Protein 7XWM (pdb70)

Organism: Meyerozyma guilliermondii (NCBI:txid4929)

Nearest PDB structures (foldseek):
  7xwi-assembly1_D  TM=1.004E+00  e=3.958E-44  Meyerozyma guilliermondii
  7xwn-assembly1_D  TM=1.003E+00  e=3.958E-44  Meyerozyma guilliermondii
  7xwk-assembly2_C  TM=9.988E-01  e=1.677E-43  Meyerozyma guilliermondii
  7xwj-assembly1_D  TM=9.987E-01  e=1.781E-43  Meyerozyma guilliermondii
  7xwl-assembly2_B  TM=1.001E+00  e=1.861E-42  Meyerozyma guilliermondii

B-factor: mean 22.73, std 12.81, range [4.85, 137.91]

InterPro domains:
  IPR002347 Short-chain dehydrogenase/reductase SDR [PF13561] (9-245)
  IPR002347 Short-chain dehydrogenase/reductase SDR [PR00081] (4-21)
  IPR002347 Short-chain dehydrogenase/reductase SDR [PR00081] (78-89)
  IPR002347 Short-chain dehydrogenase/reductase SDR [PR00081] (126-142)
  IPR002347 Short-chain dehydrogenase/reductase SDR [PR00081] (155-174)
  IPR002347 Short-chain dehydrogenase/reductase SDR [PR00081] (176-193)
  IPR036291 NAD(P)-binding domain superfamily [SSF51735] (3-250)
  IPR052184 Short-chain dehydrogenases/reductases (SDR) enzymes [PTHR45458] (1-250)

Foldseek 3Di:
DAEEEAEPCLDFLNVLLLVVQLPDPPYQYEYEDQCVVPSVSLVVSCVVRVSYHYYHADLLDVVRLVCCLVRVVVVDQAHQAYEHDDADQDDWDDQVPGDPVLLVSRCSGLANSLVSNCVSRVVRLLPYDNQEYEYAAALLLAPPDDPVTGRHSNNVSRVNNLVVQLVVLVVCVVSQHATEYEHLAQVVPDPSNVSSVLQNVCRVPDRHHNFYYYSVRDGRHD/DAEEEAEPCLDFLNVLLLVVQLVDPPYQYEYEDQCVVPSVSLVVSCVVRVSYHYYHADLLDVVRLVCVLVRVVVNDQAHQAYEHEDADQDDWDDQVPGDPVLLVSRCSGLASSLVSNCVSRVNRHLVGDNQEAEYAAALLLAPPDDPVTGRHSNNVSSVNNLVVQLVVLVVCVVSQHATEYEHLCAVVPDPSNVSSVLQSVCRVPPRHHNFYYYSVRHGRHD/DAEEEEEACLDFLNVLLLLVQLVDPPYQYAYEDQCVVPSVSLVVSCVVRVSYHYFHDQLLDLVRLVCVLVRVVVPAQAHQAYEHEFADQDDWDDQVPQDPVLLVSRCSRLAVSLVSNCVSCVNRHLPYDNLEAEYAAALLQAPPDCPVTGRHSNNVSRVNNLVVLLVVQVVCVVSQHAGEHEHLAAVVNDNSNVSSVLQNVCRVPDRHHNFYYYSVRDGRHD/DAEAEAEPCLDFLNVLLLLVQLVDPPYQYAYEDQDQVPSVSLVVSCVVRVSYDYFHAQLLDLVRLLCVLVRVVVNDQAHQHYEAPFADQDDWDDQVPQDPVLLVSRQSRLAVSVVSNCVSRVVRLLPGDNLEYEYAAALLLAPPDCPVTGRHSNNVSSVNNLVVLLVVLVVCVVSVHAGEYEHLAQDVVHHHSNRSSVLQSCCSVPDRHHNFYYYSVGHGHHD

Solvent-accessible surface area: 34074 Å² total; per-residue (Å²): 204,48,10,1,0,0,0,16,0,52,182,42,26,0,41,16,2,0,72,94,0,10,83,41,114,31,10,68,0,0,0,1,2,164,79,34,100,75,4,98,52,0,53,93,20,21,158,138,37,100,73,5,48,33,10,73,5,32,12,55,60,24,116,10,4,111,103,1,25,132,42,0,50,150,96,12,113,27,0,5,0,0,1,4,23,22,49,25,56,120,2,103,20,53,5,53,114,3,52,73,110,54,2,35,63,1,5,39,10,0,1,6,0,2,0,21,0,0,25,47,0,29,78,15,0,109,150,6,115,56,44,7,0,0,2,12,5,13,37,4,0,4,1,28,29,31,81,50,102,36,31,1,1,25,0,6,2,7,0,3,4,1,11,1,3,34,5,0,2,80,33,3,82,110,60,121,4,24,0,0,0,0,17,12,8,117,75,159,143,23,57,45,105,90,0,1,49,16,1,1,94,7,0,89,77,18,103,18,20,26,37,3,6,13,58,81,32,25,62,32,14,26,158,52,7,1,0,0,0,15,0,51,186,43,22,0,34,10,2,0,92,93,0,7,83,41,116,44,12,42,0,0,0,1,2,169,82,35,98,74,5,95,51,0,53,98,22,21,163,142,47,94,46,5,50,34,10,78,5,31,13,58,58,25,113,11,4,110,105,1,27,132,46,0,51,148,93,14,109,26,0,7,1,0,1,5,22,25,46,27,55,123,2,103,19,57,5,51,112,2,50,71,113,49,2,33,68,1,5,40,10,0,1,6,0,3,0,21,0,0,24,48,0,26,73,16,0,106,149,6,113,54,48,8,0,0,1,11,5,12,34,5,0,3,0,32,26,34,80,51,106,36,29,0,1,26,0,5,1,6,0,3,4,2,12,1,2,26,7,0,2,76,31,5,81,106,65,117,4,26,0,0,0,0,19,13,7,114,98,157,164,29,56,45,97,93,0,1,41,13,0,1,140,16,0,91,81,18,101,23,21,24,34,4,6,13,55,95,33,25,73,31,14,27,146,44,1,8,0,0,0,17,0,50,183,39,21,0,37,6,3,0,76,105,0,10,80,74,115,40,18,52,0,0,0,1,2,173,76,31,96,80,5,114,43,0,55,106,20,16,167,117,36,88,64,6,50,33,10,68,6,29,11,55,59,26,98,7,5,97,109,0,29,130,37,0,57,134,84,13,111,27,0,6,1,0,1,4,23,22,46,31,55,131,3,110,17,62,4,49,110,2,46,74,110,60,2,32,65,0,6,42,8,1,1,5,0,2,0,18,0,0,29,46,0,37,72,15,0,81,146,8,110,54,38,11,0,0,2,12,6,12,36,7,0,4,1,27,31,28,82,52,109,32,25,0,1,23,0,6,2,7,0,3,5,1,12,1,3,39,6,0,2,82,34,6,77,109,47,117,2,23,0,0,0,0,20,14,9,145,79,166,158,27,65,41,100,93,0,1,31,17,0,2,150,10,0,101,78,21,105,24,20,26,40,3,7,12,60,93,40,29,75,30,14,26,168,60,10,4,0,1,0,16,0,52,184,41,23,0,41,6,4,0,88,104,0,12,90,74,114,47,15,47,0,0,0,1,3,168,78,34,93,78,6,104,50,0,48,98,14,14,161,131,36,89,61,3,59,32,9,63,7,30,10,56,55,24,105,7,4,124,92,0,29,127,36,0,61,141,82,16,122,23,0,7,0,0,2,3,24,22,46,29,55,128,4,106,17,60,5,49,109,2,46,75,107,59,2,33,70,1,6,42,9,0,1,4,1,2,0,21,0,0,27,45,0,41,80,16,0,77,154,4,123,44,37,14,0,0,2,13,6,13,36,6,0,4,1,28,35,29,82,53,106,33,28,1,1,26,0,5,2,6,0,3,5,1,12,2,3,45,8,0,3,78,31,4,77,106,46,118,4,22,0,0,0,0,15,11,8,137,36,98,161,122,12,51,26,97,100,0,0,22,22,0,2,129,9,0,120,74,21,94,22,27,26,55,3,8,14,58,93,42,25,70,29,14,25

Sequence (889 aa):
EQTYFISGANRGIGFSVVQRLAAKSGVKVIATARDPASATALNELAKENPQVKVVQQLDISDEESIKKIAKNVSQYTDSIDVFVSNAAIAKSFGPLLNTPREQWIEHFFTNVLGPIRLFQELYPLIKKGTQKKVFFISSNAGSLNLDFGLDFSAFGQSKAALNYSTKELARQLKPENFIVAAVHPGKVTKITPEESAAALCKLFESLNTTGKYLSYDGTELPWEQTYFISGANRGIGFSVVQRLAAKSGVKVIATARDPASATALNELAKENPQVKVVQLDISDEESIKKIAKNVSQYTDSIDVFVSNAAIAKSFGPLLNTPREQWIEHFFTNVLGPIRLFQELYPLIKKGTQKKVFFISSNAGSLNLDFGLDFSAFGQSKAALNYSTKELARQLKPENFIVAAVHPGKVTKITPEESAAALCKLFESLNTTGKYLSYDGTELPWEQTYFISGANRGIGFSVVQRLAAKSGVKVIATARDPASATALNELAKENPQVKVVQLDISDEESIKKIAKNVSQYTDSIDVFVSNAAIAKSFGPLLNTPREQWIEHFFTNVLGPIRLFQELYPLIKKGTQKKVFFISSNAGSLNLDFGLDFSAFGQSKAALNYSTKELARQLKPENFIVAAVHPGKVTKITPEESAAALCKLFESLNTTGKYLSYDGTELPWEQTYFISGANRGIGFSVVQRLAAKSGVKVIATARDPASATALNELAKENPQVKVVQLDISDEESIKKIAKNVSQYTDSIDVFVSNAAIAKSFGPLLNTPREQWIEHFFTNVLGPIRLFQELYPLIKKGTQKKVFFISSNAGSLNLDFGLDFSAFGQSKAALNYSTKELARQLKPENFIVAAVHPGKVTTKITPEESAAALCKLFESLNTTGKYLSYDGTELPW

Secondary structure (DSSP, 8-state):
-EEEEESS-SSHHHHHHHHHHHTSTTEEEEEEESSGGG-HHHHHHHHH-TTEEEEE--TT-HHHHHHHHHHHHTT-S--SEEEE--------S-GGGS-HHHHHHHHIIIIIHHHHHHHHHHHHHHTSSS-EEEEE--GGG-SS---SS--HHHHHHHHHHHHHHHHHHHHHGGGT-EEEEEE--B--B--HHHHHHHHHHHHHH---SSEEEETTS-B---/-EEEEESS-SSHHHHHHHHHHHTSTTEEEEEEESSGGG-HHHHHHHHH-TTEEEEE--TT-HHHHHHHHHHHHTT-S--SEEEE--------S-GGG--HHHHHHHHIIIIIHHHHHHHHHHHHHHTSSS-EEEEE--GGG-SS---SS--HHHHHHHHHHHHHHHHHHHHHGGGT-EEEEEE--B--B--HHHHHHHHHHHHHH--SSSEEEETTS-B---/-EEEEESS-SSHHHHHHHHHHTSSSSEEEEEEESSGGG-HHHHHHHHH-TTEEEEE--TT-HHHHTTHHHHHHTT-S--SEEEE--------S-GGG--HHHHHHHHIIIIIHHHHHHHHHHHHHHTSSS-EEEEE--GGG-TT---SS--HHHHHHHHHHHHHHHHHHHHHGGGT-EEEEEE--------HHHHHHHHHHHHHH---SSEEEETTS-B---/-EEEEESS-SSHHHHHHHHHHHHSTTEEEEEEESSGGG-HHHHHHHHH-TTEEEEE--TT-HHHHTTHHHHHHTT-S--SEEEE--------S-GGG--HHHHHHHIIIIIIHHHHHHHHHHHHHHHSSS-EEEEE--GGG-SS---SS--HHHHHHHHHHHHHHHHHHHHHGGGT-EEEEEE---B---B-HHHHHHHHHHHHHH---SSEEEETTS-B---

Radius of gyration: 29.33 Å; Cα contacts (8 Å, |Δi|>4): 2008; chains: 4; bounding box: 74×77×80 Å

Structure (mmCIF, N/CA/C/O backbone):
data_7XWM
#
_entry.id   7XWM
#
_cell.length_a   85.338
_cell.length_b   64.902
_cell.length_c   89.279
_cell.angle_alpha   90.000
_cell.angle_beta   107.740
_cell.angle_gamma   90.000
#
_symmetry.space_group_name_H-M   'P 1 21 1'
#
loop_
_entity.id
_entity.type
_entity.pdbx_description
1 polymer 'Short-chain dehydrogenase/reductase'
2 non-polymer 'NADPH DIHYDRO-NICOTINAMIDE-ADENINE-DINUCLEOTIDE PHOSPHATE'
3 water water
#
loop_
_atom_site.group_PDB
_atom_site.id
_atom_site.type_symbol
_atom_site.label_atom_id
_atom_site.label_alt_id
_atom_site.label_comp_id
_atom_site.label_asym_id
_atom_site.label_entity_id
_atom_site.label_seq_id
_atom_site.pdbx_PDB_ins_code
_atom_site.Cartn_x
_atom_site.Cartn_y
_atom_site.Cartn_z
_atom_site.occupancy
_atom_site.B_iso_or_equiv
_atom_site.auth_seq_id
_atom_site.auth_comp_id
_atom_site.auth_asym_id
_atom_site.auth_atom_id
_atom_site.pdbx_PDB_model_num
ATOM 1 N N . GLU A 1 13 ? 53.625 2.217 20.142 1.00 28.76 2 GLU A N 1
ATOM 2 C CA . GLU A 1 13 ? 53.133 0.860 20.452 1.00 28.49 2 GLU A CA 1
ATOM 3 C C . GLU A 1 13 ? 52.071 0.493 19.400 1.00 25.91 2 GLU A C 1
ATOM 4 O O . GLU A 1 13 ? 52.446 -0.222 18.463 1.00 28.88 2 GLU A O 1
ATOM 10 N N . GLN A 1 14 ? 50.840 1.024 19.480 1.00 22.17 3 GLN A N 1
ATOM 11 C CA . GLN A 1 14 ? 49.678 0.545 18.661 1.00 19.18 3 GLN A CA 1
ATOM 12 C C . GLN A 1 14 ? 49.224 1.580 17.622 1.00 17.10 3 GLN A C 1
ATOM 13 O O . GLN A 1 14 ? 49.208 2.792 17.904 1.00 14.63 3 GLN A O 1
ATOM 19 N N . THR A 1 15 ? 48.857 1.099 16.438 1.00 14.68 4 THR A N 1
ATOM 20 C CA . THR A 1 15 ? 48.259 1.923 15.374 1.00 13.67 4 THR A CA 1
ATOM 21 C C . THR A 1 15 ? 46.811 1.478 15.200 1.00 12.73 4 THR A C 1
ATOM 22 O O . THR A 1 15 ? 46.563 0.274 15.040 1.00 12.82 4 THR A O 1
ATOM 26 N N . TYR A 1 16 ? 45.908 2.451 15.234 1.00 11.79 5 TYR A N 1
ATOM 27 C CA . TYR A 1 16 ? 44.478 2.294 14.907 1.00 12.29 5 TYR A CA 1
ATOM 28 C C . TYR A 1 16 ? 44.264 2.912 13.531 1.00 12.63 5 TYR A C 1
ATOM 29 O O . TYR A 1 16 ? 44.963 3.913 13.183 1.00 13.00 5 TYR A O 1
ATOM 38 N N . PHE A 1 17 ? 43.374 2.301 12.758 1.00 11.95 6 PHE A N 1
ATOM 39 C CA . PHE A 1 17 ? 42.827 2.877 11.511 1.00 11.81 6 PHE A CA 1
ATOM 40 C C . PHE A 1 17 ? 41.311 3.054 11.709 1.00 12.23 6 PHE A C 1
ATOM 41 O O . PHE A 1 17 ? 40.622 2.067 11.959 1.00 10.80 6 PHE A O 1
ATOM 49 N N . ILE A 1 18 ? 40.830 4.290 11.573 1.00 12.65 7 ILE A N 1
ATOM 50 C CA . ILE A 1 18 ? 39.392 4.674 11.689 1.00 13.43 7 ILE A CA 1
ATOM 51 C C . ILE A 1 18 ? 38.983 5.366 10.382 1.00 12.88 7 ILE A C 1
ATOM 52 O O . ILE A 1 18 ? 39.489 6.501 10.123 1.00 12.59 7 ILE A O 1
ATOM 57 N N . SER A 1 19 ? 38.114 4.726 9.590 1.00 12.10 8 SER A N 1
ATOM 58 C CA . SER A 1 19 ? 37.442 5.346 8.409 1.00 12.46 8 SER A CA 1
ATOM 59 C C . SER A 1 19 ? 36.315 6.269 8.894 1.00 12.48 8 SER A C 1
ATOM 60 O O . SER A 1 19 ? 35.675 5.921 9.897 1.00 13.27 8 SER A O 1
ATOM 63 N N . GLY A 1 20 ? 36.064 7.391 8.210 1.00 11.48 9 GLY A N 1
ATOM 64 C CA . GLY A 1 20 ? 34.962 8.312 8.546 1.00 11.78 9 GLY A CA 1
ATOM 65 C C . GLY A 1 20 ? 35.190 9.020 9.876 1.00 11.38 9 GLY A C 1
ATOM 66 O O . GLY A 1 20 ? 34.284 8.986 10.753 1.00 11.49 9 GLY A O 1
ATOM 67 N N . ALA A 1 21 ? 36.296 9.747 9.982 1.00 11.92 10 ALA A N 1
ATOM 68 C CA . ALA A 1 21 ? 36.805 10.326 11.241 1.00 11.84 10 ALA A CA 1
ATOM 69 C C . ALA A 1 21 ? 36.516 11.830 11.349 1.00 11.74 10 ALA A C 1
ATOM 70 O O . ALA A 1 21 ? 36.854 12.427 12.404 1.00 12.36 10 ALA A O 1
ATOM 72 N N . ASN A 1 22 ? 35.959 12.447 10.317 1.00 12.01 11 ASN A N 1
ATOM 73 C CA . ASN A 1 22 ? 35.736 13.915 10.275 1.00 13.64 11 ASN A CA 1
ATOM 74 C C . ASN A 1 22 ? 34.537 14.324 11.153 1.00 13.96 11 ASN A C 1
ATOM 75 O O . ASN A 1 22 ? 34.434 15.505 11.458 1.00 14.82 11 ASN A O 1
ATOM 80 N N . ARG A 1 23 ? 33.655 13.402 11.546 1.00 14.23 12 ARG A N 1
ATOM 81 C CA . ARG A 1 23 ? 32.442 13.752 12.342 1.00 14.44 12 ARG A CA 1
ATOM 82 C C . ARG A 1 23 ? 31.809 12.477 12.908 1.00 14.11 12 ARG A C 1
ATOM 83 O O . ARG A 1 23 ? 32.275 11.352 12.552 1.00 13.53 12 ARG A O 1
ATOM 91 N N . GLY A 1 24 ? 30.792 12.636 13.761 1.00 13.33 13 GLY A N 1
ATOM 92 C CA . GLY A 1 24 ? 30.045 11.507 14.333 1.00 12.97 13 GLY A CA 1
ATOM 93 C C . GLY A 1 24 ? 30.921 10.604 15.196 1.00 12.76 13 GLY A C 1
ATOM 94 O O . GLY A 1 24 ? 31.901 11.079 15.809 1.00 12.13 13 GLY A O 1
ATOM 95 N N . ILE A 1 25 ? 30.597 9.319 15.214 1.00 13.11 14 ILE A N 1
ATOM 96 C CA . ILE A 1 25 ? 31.242 8.317 16.103 1.00 13.61 14 ILE A CA 1
ATOM 97 C C . ILE A 1 25 ? 32.732 8.216 15.759 1.00 12.38 14 ILE A C 1
ATOM 98 O O . ILE A 1 25 ? 33.546 8.157 16.705 1.00 11.37 14 ILE A O 1
ATOM 103 N N . GLY A 1 26 ? 33.083 8.282 14.467 1.00 12.05 15 GLY A N 1
ATOM 104 C CA . GLY A 1 26 ? 34.474 8.216 13.985 1.00 11.60 15 GLY A CA 1
ATOM 105 C C . GLY A 1 26 ? 35.346 9.304 14.588 1.00 11.74 15 GLY A C 1
ATOM 106 O O . GLY A 1 26 ? 36.437 8.985 15.066 1.00 11.38 15 GLY A O 1
ATOM 107 N N . PHE A 1 27 ? 34.918 10.572 14.520 1.00 12.19 16 PHE A N 1
ATOM 108 C CA . PHE A 1 27 ? 35.628 11.712 15.151 1.00 11.48 16 PHE A CA 1
ATOM 109 C C . PHE A 1 27 ? 35.796 11.442 16.646 1.00 11.12 16 PHE A C 1
ATOM 110 O O . PHE A 1 27 ? 36.911 11.624 17.187 1.00 10.56 16 PHE A O 1
ATOM 118 N N . SER A 1 28 ? 34.711 11.067 17.320 1.00 11.24 17 SER A N 1
ATOM 119 C CA . SER A 1 28 ? 34.733 10.835 18.790 1.00 11.73 17 SER A CA 1
ATOM 120 C C . SER A 1 28 ? 35.673 9.659 19.098 1.00 11.76 17 SER A C 1
ATOM 121 O O . SER A 1 28 ? 36.363 9.719 20.132 1.00 12.04 17 SER A O 1
ATOM 124 N N . VAL A 1 29 ? 35.703 8.624 18.245 1.00 10.53 18 VAL A N 1
ATOM 125 C CA . VAL A 1 29 ? 36.670 7.502 18.434 1.00 10.50 18 VAL A CA 1
ATOM 126 C C . VAL A 1 29 ? 38.088 8.062 18.287 1.00 10.59 18 VAL A C 1
ATOM 127 O O . VAL A 1 29 ? 38.901 7.810 19.166 1.00 11.12 18 VAL A O 1
ATOM 131 N N . VAL A 1 30 ? 38.371 8.834 17.241 1.00 10.80 19 VAL A N 1
ATOM 132 C CA . VAL A 1 30 ? 39.735 9.381 17.013 1.00 11.11 19 VAL A CA 1
ATOM 133 C C . VAL A 1 30 ? 40.099 10.306 18.186 1.00 11.32 19 VAL A C 1
ATOM 134 O O . VAL A 1 30 ? 41.217 10.190 18.663 1.00 10.61 19 VAL A O 1
ATOM 138 N N . GLN A 1 31 ? 39.181 11.156 18.650 1.00 12.90 20 GLN A N 1
ATOM 139 C CA . GLN A 1 31 ? 39.396 12.069 19.819 1.00 14.66 20 GLN A CA 1
ATOM 140 C C . GLN A 1 31 ? 39.739 11.241 21.056 1.00 14.05 20 GLN A C 1
ATOM 141 O O . GLN A 1 31 ? 40.754 11.526 21.704 1.00 13.86 20 GLN A O 1
ATOM 147 N N . ARG A 1 32 ? 38.960 10.200 21.332 1.00 13.57 21 ARG A N 1
ATOM 148 C CA . ARG A 1 32 ? 39.196 9.298 22.487 1.00 13.89 21 ARG A CA 1
ATOM 149 C C . ARG A 1 32 ? 40.584 8.639 22.357 1.00 13.85 21 ARG A C 1
ATOM 150 O O . ARG A 1 32 ? 41.332 8.631 23.347 1.00 14.18 21 ARG A O 1
ATOM 158 N N . LEU A 1 33 ? 40.913 8.075 21.192 1.00 13.86 22 LEU A N 1
ATOM 159 C CA . LEU A 1 33 ? 42.207 7.368 20.975 1.00 15.23 22 LEU A CA 1
ATOM 160 C C . LEU A 1 33 ? 43.361 8.376 21.058 1.00 15.93 22 LEU A C 1
ATOM 161 O O . LEU A 1 33 ? 44.443 7.988 21.554 1.00 16.75 22 LEU A O 1
ATOM 166 N N . ALA A 1 34 ? 43.149 9.622 20.608 1.00 17.04 23 ALA A N 1
ATOM 167 C CA . ALA A 1 34 ? 44.184 10.682 20.634 1.00 18.97 23 ALA A CA 1
ATOM 168 C C . ALA A 1 34 ? 44.586 11.011 22.082 1.00 20.69 23 ALA A C 1
ATOM 169 O O . ALA A 1 34 ? 45.672 11.531 22.264 1.00 22.95 23 ALA A O 1
ATOM 171 N N . ALA A 1 35 ? 43.764 10.695 23.080 1.00 21.72 24 ALA A N 1
ATOM 172 C CA . ALA A 1 35 ? 44.029 10.986 24.510 1.00 22.36 24 ALA A CA 1
ATOM 173 C C . ALA A 1 35 ? 44.952 9.937 25.143 1.00 24.29 24 ALA A C 1
ATOM 174 O O . ALA A 1 35 ? 45.565 10.254 26.180 1.00 26.59 24 ALA A O 1
ATOM 176 N N . LYS A 1 36 ? 45.058 8.739 24.561 1.00 23.39 25 LYS A N 1
ATOM 177 C CA . LYS A 1 36 ? 45.852 7.618 25.129 1.00 25.88 25 LYS A CA 1
ATOM 178 C C . LYS A 1 36 ? 47.301 7.755 24.653 1.00 28.23 25 LYS A C 1
ATOM 179 O O . LYS A 1 36 ? 47.524 7.936 23.435 1.00 28.65 25 LYS A O 1
ATOM 185 N N . SER A 1 37 ? 48.269 7.597 25.549 1.00 28.88 26 SER A N 1
ATOM 186 C CA . SER A 1 37 ? 49.694 7.542 25.146 1.00 30.62 26 SER A CA 1
ATOM 187 C C . SER A 1 37 ? 49.926 6.270 24.316 1.00 28.73 26 SER A C 1
ATOM 188 O O . SER A 1 37 ? 49.211 5.262 24.521 1.00 28.75 26 SER A O 1
ATOM 191 N N . GLY A 1 38 ? 50.867 6.339 23.375 1.00 27.28 27 GLY A N 1
ATOM 192 C CA . GLY A 1 38 ? 51.355 5.182 22.609 1.00 25.36 27 GLY A CA 1
ATOM 193 C C . GLY A 1 38 ? 50.300 4.673 21.654 1.00 23.69 27 GLY A C 1
ATOM 194 O O . GLY A 1 38 ? 50.348 3.488 21.343 1.00 28.97 27 GLY A O 1
ATOM 195 N N . VAL A 1 39 ? 49.360 5.518 21.230 1.00 21.89 28 VAL A N 1
ATOM 196 C CA . VAL A 1 39 ? 48.353 5.153 20.190 1.00 21.46 28 VAL A CA 1
ATOM 197 C C . VAL A 1 39 ? 48.533 6.096 19.004 1.00 19.36 28 VAL A C 1
ATOM 198 O O . VAL A 1 39 ? 48.244 7.279 19.166 1.00 21.25 28 VAL A O 1
ATOM 202 N N . LYS A 1 40 ? 48.980 5.583 17.863 1.00 17.68 29 LYS A N 1
ATOM 203 C CA . LYS A 1 40 ? 48.941 6.301 16.562 1.00 16.44 29 LYS A CA 1
ATOM 204 C C . LYS A 1 40 ? 47.577 6.071 15.906 1.00 14.91 29 LYS A C 1
ATOM 205 O O . LYS A 1 40 ? 47.093 4.942 15.956 1.00 15.44 29 LYS A O 1
ATOM 211 N N . VAL A 1 41 ? 46.981 7.095 15.297 1.00 13.31 30 VAL A N 1
ATOM 212 C CA . VAL A 1 41 ? 45.616 6.993 14.706 1.00 12.54 30 VAL A CA 1
ATOM 213 C C . VAL A 1 41 ? 45.666 7.432 13.234 1.00 12.23 30 VAL A C 1
ATOM 214 O O . VAL A 1 41 ? 45.794 8.620 12.985 1.00 12.14 30 VAL A O 1
ATOM 218 N N . ILE A 1 42 ? 45.514 6.508 12.286 1.00 11.96 31 ILE A N 1
ATOM 219 C CA . ILE A 1 42 ? 45.215 6.883 10.881 1.00 12.45 31 ILE A CA 1
ATOM 220 C C . ILE A 1 42 ? 43.710 7.176 10.805 1.00 12.36 31 ILE A C 1
ATOM 221 O O . ILE A 1 42 ? 42.942 6.242 11.022 1.00 13.20 31 ILE A O 1
ATOM 226 N N . ALA A 1 43 ? 43.341 8.450 10.610 1.00 11.30 32 ALA A N 1
ATOM 227 C CA . ALA A 1 43 ? 41.961 8.980 10.524 1.00 11.17 32 ALA A CA 1
ATOM 228 C C . ALA A 1 43 ? 41.646 9.355 9.074 1.00 11.12 32 ALA A C 1
ATOM 229 O O . ALA A 1 43 ? 42.450 10.080 8.473 1.00 11.46 32 ALA A O 1
ATOM 231 N N . THR A 1 44 ? 40.529 8.888 8.512 1.00 11.03 33 THR A N 1
ATOM 232 C CA . THR A 1 44 ? 40.214 9.153 7.089 1.00 11.31 33 THR A CA 1
ATOM 233 C C . THR A 1 44 ? 39.016 10.081 7.000 1.00 11.41 33 THR A C 1
ATOM 234 O O . THR A 1 44 ? 38.161 10.052 7.888 1.00 11.10 33 THR A O 1
ATOM 238 N N . ALA A 1 45 ? 38.989 10.885 5.949 1.00 11.99 34 ALA A N 1
ATOM 239 C CA . ALA A 1 45 ? 37.850 11.747 5.580 1.00 13.23 34 ALA A CA 1
ATOM 240 C C . ALA A 1 45 ? 37.749 11.780 4.054 1.00 13.88 34 ALA A C 1
ATOM 241 O O . ALA A 1 45 ? 38.821 11.757 3.386 1.00 12.72 34 ALA A O 1
ATOM 243 N N . ARG A 1 46 ? 36.533 11.812 3.505 1.00 15.53 35 ARG A N 1
ATOM 244 C CA . ARG A 1 46 ? 36.328 11.951 2.035 1.00 17.08 35 ARG A CA 1
ATOM 245 C C . ARG A 1 46 ? 37.018 13.219 1.561 1.00 17.06 35 ARG A C 1
ATOM 246 O O . ARG A 1 46 ? 37.659 13.173 0.523 1.00 17.59 35 ARG A O 1
ATOM 254 N N . ASP A 1 47 ? 36.913 14.283 2.364 1.00 16.63 36 ASP A N 1
ATOM 255 C CA . ASP A 1 47 ? 37.342 15.655 2.015 1.00 16.79 36 ASP A CA 1
ATOM 256 C C . ASP A 1 47 ? 38.108 16.204 3.216 1.00 15.30 36 ASP A C 1
ATOM 257 O O . ASP A 1 47 ? 37.559 16.919 4.050 1.00 14.08 36 ASP A O 1
ATOM 262 N N . PRO A 1 48 ? 39.387 15.800 3.396 1.00 14.08 37 PRO A N 1
ATOM 263 C CA . PRO A 1 48 ? 40.169 16.235 4.544 1.00 15.71 37 PRO A CA 1
ATOM 264 C C . PRO A 1 48 ? 40.272 17.761 4.681 1.00 15.16 37 PRO A C 1
ATOM 265 O O . PRO A 1 48 ? 40.315 18.225 5.782 1.00 16.10 37 PRO A O 1
ATOM 269 N N . ALA A 1 49 ? 40.355 18.491 3.574 1.00 15.71 38 ALA A N 1
ATOM 270 C CA . ALA A 1 49 ? 40.505 19.958 3.594 1.00 16.60 38 ALA A CA 1
ATOM 271 C C . ALA A 1 49 ? 39.339 20.586 4.363 1.00 17.14 38 ALA A C 1
ATOM 272 O O . ALA A 1 49 ? 39.553 21.661 4.871 1.00 17.21 38 ALA A O 1
ATOM 274 N N . SER A 1 50 ? 38.159 19.942 4.447 1.00 18.17 39 SER A N 1
ATOM 275 C CA . SER A 1 50 ? 36.956 20.511 5.111 1.00 17.78 39 SER A CA 1
ATOM 276 C C . SER A 1 50 ? 36.703 19.867 6.490 1.00 17.54 39 SER A C 1
ATOM 277 O O . SER A 1 50 ? 35.699 20.227 7.136 1.00 17.09 39 SER A O 1
ATOM 280 N N . ALA A 1 51 ? 37.582 18.971 6.942 1.00 15.10 40 ALA A N 1
ATOM 281 C CA . ALA A 1 51 ? 37.460 18.258 8.230 1.00 14.95 40 ALA A CA 1
ATOM 282 C C . ALA A 1 51 ? 37.978 19.152 9.367 1.00 14.02 40 ALA A C 1
ATOM 283 O O . ALA A 1 51 ? 38.998 18.804 9.969 1.00 13.45 40 ALA A O 1
ATOM 285 N N . THR A 1 52 ? 37.315 20.270 9.623 1.00 14.55 41 THR A N 1
ATOM 286 C CA . THR A 1 52 ? 37.809 21.318 10.562 1.00 14.10 41 THR A CA 1
ATOM 287 C C . THR A 1 52 ? 38.249 20.771 11.923 1.00 13.69 41 THR A C 1
ATOM 288 O O . THR A 1 52 ? 39.379 20.913 12.258 1.00 13.28 41 THR A O 1
ATOM 292 N N . ALA A 1 53 ? 37.322 20.190 12.653 1.00 12.89 42 ALA A N 1
ATOM 293 C CA . ALA A 1 53 ? 37.595 19.648 14.004 1.00 13.12 42 ALA A CA 1
ATOM 294 C C . ALA A 1 53 ? 38.703 18.573 13.961 1.00 12.63 42 ALA A C 1
ATOM 295 O O . ALA A 1 53 ? 39.582 18.601 14.866 1.00 12.44 42 ALA A O 1
ATOM 297 N N . LEU A 1 54 ? 38.707 17.687 12.953 1.00 12.10 43 LEU A N 1
ATOM 298 C CA . LEU A 1 54 ? 39.696 16.583 12.850 1.00 11.60 43 LEU A CA 1
ATOM 299 C C . LEU A 1 54 ? 41.060 17.182 12.536 1.00 11.91 43 LEU A C 1
ATOM 300 O O . LEU A 1 54 ? 42.039 16.702 13.088 1.00 12.29 43 LEU A O 1
ATOM 305 N N . ASN A 1 55 ? 41.122 18.171 11.646 1.00 12.31 44 ASN A N 1
ATOM 306 C CA . ASN A 1 55 ? 42.401 18.835 11.276 1.00 12.56 44 ASN A CA 1
ATOM 307 C C . ASN A 1 55 ? 42.973 19.539 12.512 1.00 14.22 44 ASN A C 1
ATOM 308 O O . ASN A 1 55 ? 44.213 19.462 12.725 1.00 12.78 44 ASN A O 1
ATOM 313 N N . GLU A 1 56 ? 42.113 20.182 13.314 1.00 15.58 45 GLU A N 1
ATOM 314 C CA . GLU A 1 56 ? 42.550 20.913 14.531 1.00 17.05 45 GLU A CA 1
ATOM 315 C C . GLU A 1 56 ? 43.046 19.892 15.559 1.00 16.92 45 GLU A C 1
ATOM 316 O O . GLU A 1 56 ? 44.071 20.155 16.172 1.00 15.65 45 GLU A O 1
ATOM 322 N N . LEU A 1 57 ? 42.369 18.751 15.704 1.00 16.16 46 LEU A N 1
ATOM 323 C CA . LEU A 1 57 ? 42.844 17.659 16.589 1.00 16.23 46 LEU A CA 1
ATOM 324 C C . LEU A 1 57 ? 44.244 17.221 16.142 1.00 16.59 46 LEU A C 1
ATOM 325 O O . LEU A 1 57 ? 45.137 17.152 16.988 1.00 16.36 46 LEU A O 1
ATOM 330 N N . ALA A 1 58 ? 44.420 16.932 14.851 1.00 16.57 47 ALA A N 1
ATOM 331 C CA . ALA A 1 58 ? 45.709 16.476 14.284 1.00 16.75 47 ALA A CA 1
ATOM 332 C C . ALA A 1 58 ? 46.768 17.573 14.436 1.00 17.57 47 ALA A C 1
ATOM 333 O O . ALA A 1 58 ? 47.941 17.228 14.606 1.00 18.64 47 ALA A O 1
ATOM 335 N N . LYS A 1 59 ? 46.385 18.841 14.358 1.00 18.07 48 LYS A N 1
ATOM 336 C CA . LYS A 1 59 ? 47.354 19.957 14.537 1.00 19.86 48 LYS A CA 1
ATOM 337 C C . LYS A 1 59 ? 47.896 19.943 15.973 1.00 19.23 48 LYS A C 1
ATOM 338 O O . LYS A 1 59 ? 49.078 20.180 16.132 1.00 17.72 48 LYS A O 1
ATOM 344 N N . GLU A 1 60 ? 47.060 19.671 16.980 1.00 19.31 49 GLU A N 1
ATOM 345 C CA . GLU A 1 60 ? 47.495 19.643 18.398 1.00 21.78 49 GLU A CA 1
ATOM 346 C C . GLU A 1 60 ? 48.159 18.304 18.700 1.00 21.09 49 GLU A C 1
ATOM 347 O O . GLU A 1 60 ? 48.963 18.264 19.619 1.00 20.77 49 GLU A O 1
ATOM 353 N N . ASN A 1 61 ? 47.789 17.243 17.980 1.00 22.55 50 ASN A N 1
ATOM 354 C CA . ASN A 1 61 ? 48.140 15.852 18.352 1.00 22.97 50 ASN A CA 1
ATOM 355 C C . ASN A 1 61 ? 48.750 15.153 17.149 1.00 22.55 50 ASN A C 1
ATOM 356 O O . ASN A 1 61 ? 48.031 14.574 16.332 1.00 20.07 50 ASN A O 1
ATOM 361 N N . PRO A 1 62 ? 50.095 15.155 17.038 1.00 23.39 51 PRO A N 1
ATOM 362 C CA . PRO A 1 62 ? 50.769 14.667 15.840 1.00 24.22 51 PRO A CA 1
ATOM 363 C C . PRO A 1 62 ? 50.563 13.157 15.626 1.00 23.99 51 PRO A C 1
ATOM 364 O O . PRO A 1 62 ? 50.795 12.709 14.508 1.00 25.57 51 PRO A O 1
ATOM 368 N N . GLN A 1 63 ? 50.118 12.432 16.664 1.00 24.20 52 GLN A N 1
ATOM 369 C CA . GLN A 1 63 ? 49.848 10.968 16.632 1.00 24.59 52 GLN A CA 1
ATOM 370 C C . GLN A 1 63 ? 48.649 10.688 15.720 1.00 21.46 52 GLN A C 1
ATOM 371 O O . GLN A 1 63 ? 48.466 9.512 15.378 1.00 18.97 52 GLN A O 1
ATOM 377 N N . VAL A 1 64 ? 47.861 11.716 15.375 1.00 18.26 53 VAL A N 1
ATOM 378 C CA . VAL A 1 64 ? 46.671 11.609 14.483 1.00 17.29 53 VAL A CA 1
ATOM 379 C C . VAL A 1 64 ? 47.069 12.027 13.060 1.00 17.30 53 VAL A C 1
ATOM 380 O O . VAL A 1 64 ? 47.446 13.182 12.839 1.00 14.86 53 VAL A O 1
ATOM 384 N N . LYS A 1 65 ? 46.956 11.092 12.125 1.00 17.53 54 LYS A N 1
ATOM 385 C CA . LYS A 1 65 ? 47.363 11.266 10.714 1.00 16.70 54 LYS A CA 1
ATOM 386 C C . LYS A 1 65 ? 46.105 11.237 9.874 1.00 15.10 54 LYS A C 1
ATOM 387 O O . LYS A 1 65 ? 45.381 10.217 9.957 1.00 15.64 54 LYS A O 1
ATOM 393 N N . VAL A 1 66 ? 45.887 12.276 9.072 1.00 12.99 55 VAL A N 1
ATOM 394 C CA . VAL A 1 66 ? 44.625 12.437 8.308 1.00 13.26 55 VAL A CA 1
ATOM 395 C C . VAL A 1 66 ? 44.921 12.056 6.855 1.00 13.58 55 VAL A C 1
ATOM 396 O O . VAL A 1 66 ? 45.903 12.536 6.280 1.00 13.14 55 VAL A O 1
ATOM 400 N N . VAL A 1 67 ? 44.138 11.128 6.328 1.00 14.00 56 VAL A N 1
ATOM 401 C CA . VAL A 1 67 ? 44.328 10.572 4.965 1.00 14.77 56 VAL A CA 1
ATOM 402 C C . VAL A 1 67 ? 42.962 10.645 4.281 1.00 13.74 56 VAL A C 1
ATOM 403 O O . VAL A 1 67 ? 41.947 10.510 4.995 1.00 12.86 56 VAL A O 1
ATOM 407 N N A GLN A 1 68 ? 42.940 10.894 2.966 0.50 12.57 57 GLN A N 1
ATOM 408 N N B GLN A 1 68 ? 42.946 10.873 2.962 0.50 13.29 57 GLN A N 1
ATOM 409 C CA A GLN A 1 68 ? 41.688 10.916 2.162 0.50 12.16 57 GLN A CA 1
ATOM 410 C CA B GLN A 1 68 ? 41.719 10.935 2.119 0.50 13.30 57 GLN A CA 1
ATOM 411 C C A GLN A 1 68 ? 41.255 9.479 1.875 0.50 12.20 57 GLN A C 1
ATOM 412 C C B GLN A 1 68 ? 41.251 9.504 1.819 0.50 12.86 57 GLN A C 1
ATOM 413 O O A GLN A 1 68 ? 42.123 8.639 1.571 0.50 11.77 57 GLN A O 1
ATOM 414 O O B GLN A 1 68 ? 42.103 8.676 1.461 0.50 12.37 57 GLN A O 1
ATOM 425 N N . LEU A 1 69 ? 39.955 9.221 2.009 1.00 12.52 58 LEU A N 1
ATOM 426 C CA . LEU A 1 69 ? 39.312 7.942 1.617 1.00 13.42 58 LEU A CA 1
ATOM 427 C C . LEU A 1 69 ? 37.838 8.196 1.317 1.00 13.89 58 LEU A C 1
ATOM 428 O O . LEU A 1 69 ? 37.136 8.779 2.156 1.00 12.96 58 LEU A O 1
ATOM 433 N N . ASP A 1 70 ? 37.428 7.781 0.128 1.00 15.21 59 ASP A N 1
ATOM 434 C CA . ASP A 1 70 ? 36.016 7.628 -0.265 1.00 15.66 59 ASP A CA 1
ATOM 435 C C . ASP A 1 70 ? 35.790 6.142 -0.534 1.00 16.10 59 ASP A C 1
ATOM 436 O O . ASP A 1 70 ? 36.321 5.637 -1.537 1.00 14.88 59 ASP A O 1
ATOM 441 N N . ILE A 1 71 ? 35.094 5.468 0.372 1.00 16.74 60 ILE A N 1
ATOM 442 C CA . ILE A 1 71 ? 34.899 3.987 0.330 1.00 17.19 60 ILE A CA 1
ATOM 443 C C . ILE A 1 71 ? 33.864 3.646 -0.751 1.00 16.99 60 ILE A C 1
ATOM 444 O O . ILE A 1 71 ? 33.634 2.453 -0.961 1.00 17.09 60 ILE A O 1
ATOM 449 N N . SER A 1 72 ? 33.246 4.648 -1.394 1.00 17.76 61 SER A N 1
ATOM 450 C CA . SER A 1 72 ? 32.307 4.458 -2.532 1.00 17.27 61 SER A CA 1
ATOM 451 C C . SER A 1 72 ? 33.089 4.416 -3.839 1.00 18.34 61 SER A C 1
ATOM 452 O O . SER A 1 72 ? 32.479 4.082 -4.876 1.00 18.95 61 SER A O 1
ATOM 455 N N . ASP A 1 73 ? 34.388 4.712 -3.773 1.00 17.82 62 ASP A N 1
ATOM 456 C CA . ASP A 1 73 ? 35.226 5.039 -4.947 1.00 17.31 62 ASP A CA 1
ATOM 457 C C . ASP A 1 73 ? 36.401 4.067 -5.014 1.00 16.28 62 ASP A C 1
ATOM 458 O O . ASP A 1 73 ? 37.353 4.211 -4.207 1.00 15.87 62 ASP A O 1
ATOM 463 N N . GLU A 1 74 ? 36.360 3.144 -5.975 1.00 15.39 63 GLU A N 1
ATOM 464 C CA . GLU A 1 74 ? 37.415 2.117 -6.161 1.00 15.21 63 GLU A CA 1
ATOM 465 C C . GLU A 1 74 ? 38.771 2.814 -6.336 1.00 15.39 63 GLU A C 1
ATOM 466 O O . GLU A 1 74 ? 39.774 2.246 -5.868 1.00 15.07 63 GLU A O 1
ATOM 472 N N . GLU A 1 75 ? 38.813 3.982 -7.003 1.00 16.16 64 GLU A N 1
ATOM 473 C CA . GLU A 1 75 ? 40.082 4.699 -7.313 1.00 17.31 64 GLU A CA 1
ATOM 474 C C . GLU A 1 75 ? 40.712 5.242 -6.026 1.00 14.85 64 GLU A C 1
ATOM 475 O O . GLU A 1 75 ? 41.936 5.233 -5.932 1.00 15.88 64 GLU A O 1
ATOM 481 N N . SER A 1 76 ? 39.900 5.609 -5.044 1.00 13.34 65 SER A N 1
ATOM 482 C CA . SER A 1 76 ? 40.323 6.034 -3.680 1.00 12.90 65 SER A CA 1
ATOM 483 C C . SER A 1 76 ? 40.815 4.811 -2.871 1.00 12.77 65 SER A C 1
ATOM 484 O O . SER A 1 76 ? 41.897 4.838 -2.255 1.00 11.45 65 SER A O 1
ATOM 487 N N . ILE A 1 77 ? 40.021 3.752 -2.862 1.00 13.93 66 ILE A N 1
ATOM 488 C CA . ILE A 1 77 ? 40.376 2.485 -2.153 1.00 15.23 66 ILE A CA 1
ATOM 489 C C . ILE A 1 77 ? 41.696 1.932 -2.718 1.00 14.76 66 ILE A C 1
ATOM 490 O O . ILE A 1 77 ? 42.569 1.515 -1.938 1.00 13.62 66 ILE A O 1
ATOM 495 N N . LYS A 1 78 ? 41.864 1.948 -4.031 1.00 14.88 67 LYS A N 1
ATOM 496 C CA . LYS A 1 78 ? 43.106 1.448 -4.657 1.00 16.69 67 LYS A CA 1
ATOM 497 C C . LYS A 1 78 ? 44.314 2.229 -4.138 1.00 16.14 67 LYS A C 1
ATOM 498 O O . LYS A 1 78 ? 45.428 1.790 -4.381 1.00 16.42 67 LYS A O 1
ATOM 504 N N . LYS A 1 79 ? 44.131 3.340 -3.433 1.00 16.86 68 LYS A N 1
ATOM 505 C CA . LYS A 1 79 ? 45.284 4.145 -2.970 1.00 17.08 68 LYS A CA 1
ATOM 506 C C . LYS A 1 79 ? 45.467 4.044 -1.450 1.00 15.32 68 LYS A C 1
ATOM 507 O O . LYS A 1 79 ? 46.551 4.419 -0.967 1.00 13.88 68 LYS A O 1
ATOM 513 N N . ILE A 1 80 ? 44.465 3.595 -0.705 1.00 14.16 69 ILE A N 1
ATOM 514 C CA . ILE A 1 80 ? 44.488 3.732 0.780 1.00 13.82 69 ILE A CA 1
ATOM 515 C C . ILE A 1 80 ? 45.726 3.030 1.373 1.00 13.66 69 ILE A C 1
ATOM 516 O O . ILE A 1 80 ? 46.365 3.610 2.239 1.00 12.99 69 ILE A O 1
ATOM 521 N N . ALA A 1 81 ? 46.083 1.834 0.923 1.00 14.37 70 ALA A N 1
ATOM 522 C CA . ALA A 1 81 ? 47.212 1.057 1.490 1.00 14.20 70 ALA A CA 1
ATOM 523 C C . ALA A 1 81 ? 48.551 1.785 1.288 1.00 14.38 70 ALA A C 1
ATOM 524 O O . ALA A 1 81 ? 49.315 1.886 2.261 1.00 13.61 70 ALA A O 1
ATOM 526 N N . LYS A 1 82 ? 48.853 2.266 0.088 1.00 14.80 71 LYS A N 1
ATOM 527 C CA . LYS A 1 82 ? 50.144 2.966 -0.161 1.00 15.87 71 LYS A CA 1
ATOM 528 C C . LYS A 1 82 ? 50.177 4.258 0.676 1.00 14.75 71 LYS A C 1
ATOM 529 O O . LYS A 1 82 ? 51.250 4.591 1.182 1.00 12.91 71 LYS A O 1
ATOM 535 N N . ASN A 1 83 ? 49.043 4.955 0.826 1.00 14.03 72 ASN A N 1
ATOM 536 C CA . ASN A 1 83 ? 48.979 6.284 1.495 1.00 14.00 72 ASN A CA 1
ATOM 537 C C . ASN A 1 83 ? 49.117 6.060 3.006 1.00 13.89 72 ASN A C 1
ATOM 538 O O . ASN A 1 83 ? 49.992 6.717 3.625 1.00 13.86 72 ASN A O 1
ATOM 543 N N . VAL A 1 84 ? 48.334 5.135 3.574 1.00 13.05 73 VAL A N 1
ATOM 544 C CA . VAL A 1 84 ? 48.440 4.733 5.006 1.00 12.85 73 VAL A CA 1
ATOM 545 C C . VAL A 1 84 ? 49.894 4.342 5.315 1.00 13.49 73 VAL A C 1
ATOM 546 O O . VAL A 1 84 ? 50.425 4.742 6.347 1.00 11.77 73 VAL A O 1
ATOM 550 N N . SER A 1 85 ? 50.519 3.587 4.415 1.00 14.06 74 SER A N 1
ATOM 551 C CA . SER A 1 85 ? 51.884 3.052 4.591 1.00 14.87 74 SER A CA 1
ATOM 552 C C . SER A 1 85 ? 52.901 4.183 4.717 1.00 14.36 74 SER A C 1
ATOM 553 O O . SER A 1 85 ? 53.950 3.912 5.266 1.00 14.68 74 SER A O 1
ATOM 556 N N . GLN A 1 86 ? 52.609 5.390 4.227 1.00 14.05 75 GLN A N 1
ATOM 557 C CA . GLN A 1 86 ? 53.536 6.545 4.392 1.00 14.28 75 GLN A CA 1
ATOM 558 C C . GLN A 1 86 ? 53.588 6.912 5.874 1.00 14.48 75 GLN A C 1
ATOM 559 O O . GLN A 1 86 ? 54.607 7.506 6.295 1.00 14.10 75 GLN A O 1
ATOM 565 N N . TYR A 1 87 ? 52.559 6.547 6.655 1.00 13.74 76 TYR A N 1
ATOM 566 C CA . TYR A 1 87 ? 52.427 6.989 8.059 1.00 14.41 76 TYR A CA 1
ATOM 567 C C . TYR A 1 87 ? 52.681 5.849 9.046 1.00 14.62 76 TYR A C 1
ATOM 568 O O . TYR A 1 87 ? 52.837 6.162 10.215 1.00 13.67 76 TYR A O 1
ATOM 577 N N . THR A 1 88 ? 52.660 4.586 8.607 1.00 17.07 77 THR A N 1
ATOM 578 C CA . THR A 1 88 ? 52.789 3.396 9.503 1.00 17.14 77 THR A CA 1
ATOM 579 C C . THR A 1 88 ? 53.229 2.161 8.710 1.00 18.21 77 THR A C 1
ATOM 580 O O . THR A 1 88 ? 52.830 2.038 7.536 1.00 19.91 77 THR A O 1
ATOM 584 N N . ASP A 1 89 ? 54.015 1.280 9.335 1.00 18.58 78 ASP A N 1
ATOM 585 C CA . ASP A 1 89 ? 54.381 -0.046 8.779 1.00 19.37 78 ASP A CA 1
ATOM 586 C C . ASP A 1 89 ? 53.332 -1.087 9.182 1.00 17.14 78 ASP A C 1
ATOM 587 O O . ASP A 1 89 ? 53.385 -2.194 8.666 1.00 16.47 78 ASP A O 1
ATOM 592 N N . SER A 1 90 ? 52.393 -0.775 10.066 1.00 14.67 79 SER A N 1
ATOM 593 C CA . SER A 1 90 ? 51.351 -1.760 10.455 1.00 13.76 79 SER A CA 1
ATOM 594 C C . SER A 1 90 ? 50.097 -1.071 11.001 1.00 12.90 79 SER A C 1
ATOM 595 O O . SER A 1 90 ? 50.163 0.119 11.414 1.00 13.23 79 SER A O 1
ATOM 598 N N . ILE A 1 91 ? 49.002 -1.822 11.003 1.00 12.49 80 ILE A N 1
ATOM 599 C CA . ILE A 1 91 ? 47.739 -1.507 11.712 1.00 12.00 80 ILE A CA 1
ATOM 600 C C . ILE A 1 91 ? 47.467 -2.604 12.742 1.00 12.07 80 ILE A C 1
ATOM 601 O O . ILE A 1 91 ? 47.469 -3.796 12.362 1.00 12.93 80 ILE A O 1
ATOM 606 N N . ASP A 1 92 ? 47.235 -2.195 13.987 1.00 11.90 81 ASP A N 1
ATOM 607 C CA . ASP A 1 92 ? 46.906 -3.086 15.120 1.00 12.17 81 ASP A CA 1
ATOM 608 C C . ASP A 1 92 ? 45.408 -3.334 15.085 1.00 11.89 81 ASP A C 1
ATOM 609 O O . ASP A 1 92 ? 45.009 -4.513 15.155 1.00 12.00 81 ASP A O 1
ATOM 614 N N . VAL A 1 93 ? 44.638 -2.247 15.001 1.00 11.44 82 VAL A N 1
ATOM 615 C CA . VAL A 1 93 ? 43.155 -2.258 15.138 1.00 10.97 82 VAL A CA 1
ATOM 616 C C . VAL A 1 93 ? 42.589 -1.497 13.942 1.00 10.53 82 VAL A C 1
ATOM 617 O O . VAL A 1 93 ? 42.840 -0.294 13.798 1.00 10.56 82 VAL A O 1
ATOM 621 N N . PHE A 1 94 ? 41.869 -2.224 13.106 1.00 10.57 83 PHE A N 1
ATOM 622 C CA . PHE A 1 94 ? 41.145 -1.708 11.926 1.00 10.57 83 PHE A CA 1
ATOM 623 C C . PHE A 1 94 ? 39.702 -1.462 12.341 1.00 10.10 83 PHE A C 1
ATOM 624 O O . PHE A 1 94 ? 39.051 -2.363 12.904 1.00 9.44 83 PHE A O 1
ATOM 632 N N . VAL A 1 95 ? 39.183 -0.288 12.043 1.00 10.12 84 VAL A N 1
ATOM 633 C CA . VAL A 1 95 ? 37.757 0.023 12.329 1.00 10.43 84 VAL A CA 1
ATOM 634 C C . VAL A 1 95 ? 37.168 0.595 11.050 1.00 10.82 84 VAL A C 1
ATOM 635 O O . VAL A 1 95 ? 37.599 1.718 10.657 1.00 10.21 84 VAL A O 1
ATOM 639 N N . SER A 1 96 ? 36.322 -0.186 10.384 1.00 10.44 85 SER A N 1
ATOM 640 C CA . SER A 1 96 ? 35.520 0.291 9.243 1.00 10.61 85 SER A CA 1
ATOM 641 C C . SER A 1 96 ? 34.292 0.992 9.829 1.00 10.36 85 SER A C 1
ATOM 642 O O . SER A 1 96 ? 33.341 0.302 10.242 1.00 9.60 85 SER A O 1
ATOM 645 N N . ASN A 1 97 ? 34.380 2.312 9.987 1.00 10.67 86 ASN A N 1
ATOM 646 C CA . ASN A 1 97 ? 33.313 3.108 10.638 1.00 11.11 86 ASN A CA 1
ATOM 647 C C . ASN A 1 97 ? 32.537 3.880 9.581 1.00 11.37 86 ASN A C 1
ATOM 648 O O . ASN A 1 97 ? 31.311 3.892 9.686 1.00 10.50 86 ASN A O 1
ATOM 653 N N . ALA A 1 98 ? 33.225 4.538 8.645 1.00 12.24 87 ALA A N 1
ATOM 654 C CA . ALA A 1 98 ? 32.583 5.289 7.536 1.00 12.92 87 ALA A CA 1
ATOM 655 C C . ALA A 1 98 ? 31.487 4.427 6.911 1.00 13.47 87 ALA A C 1
ATOM 656 O O . ALA A 1 98 ? 31.761 3.243 6.570 1.00 13.75 87 ALA A O 1
ATOM 658 N N . ALA A 1 99 ? 30.287 4.999 6.786 1.00 14.97 88 ALA A N 1
ATOM 659 C CA . ALA A 1 99 ? 29.090 4.362 6.187 1.00 14.87 88 ALA A CA 1
ATOM 660 C C . ALA A 1 99 ? 27.999 5.399 5.956 1.00 15.10 88 ALA A C 1
ATOM 661 O O . ALA A 1 99 ? 28.134 6.556 6.456 1.00 16.51 88 ALA A O 1
ATOM 663 N N . ILE A 1 100 ? 26.974 5.007 5.201 1.00 14.40 89 ILE A N 1
ATOM 664 C CA . ILE A 1 100 ? 25.760 5.832 4.973 1.00 15.07 89 ILE A CA 1
ATOM 665 C C . ILE A 1 100 ? 24.548 5.128 5.581 1.00 15.38 89 ILE A C 1
ATOM 666 O O . ILE A 1 100 ? 24.561 3.889 5.689 1.00 14.13 89 ILE A O 1
ATOM 671 N N . ALA A 1 101 ? 23.546 5.919 5.951 1.00 16.11 90 ALA A N 1
ATOM 672 C CA . ALA A 1 101 ? 22.209 5.460 6.377 1.00 17.71 90 ALA A CA 1
ATOM 673 C C . ALA A 1 101 ? 21.172 6.426 5.786 1.00 18.89 90 ALA A C 1
ATOM 674 O O . ALA A 1 101 ? 20.848 7.430 6.449 1.00 19.07 90 ALA A O 1
ATOM 676 N N . LYS A 1 102 ? 20.728 6.158 4.557 1.00 20.02 91 LYS A N 1
ATOM 677 C CA . LYS A 1 102 ? 19.963 7.117 3.713 1.00 22.14 91 LYS A CA 1
ATOM 678 C C . LYS A 1 102 ? 18.687 6.478 3.168 1.00 23.88 91 LYS A C 1
ATOM 679 O O . LYS A 1 102 ? 17.960 7.181 2.458 1.00 30.00 91 LYS A O 1
ATOM 685 N N . SER A 1 103 ? 18.420 5.213 3.480 1.00 22.77 92 SER A N 1
ATOM 686 C CA . SER A 1 103 ? 17.285 4.453 2.912 1.00 25.18 92 SER A CA 1
ATOM 687 C C . SER A 1 103 ? 16.639 3.637 4.021 1.00 24.50 92 SER A C 1
ATOM 688 O O . SER A 1 103 ? 17.300 2.710 4.518 1.00 22.97 92 SER A O 1
ATOM 691 N N . PHE A 1 104 ? 15.419 4.021 4.401 1.00 24.24 93 PHE A N 1
ATOM 692 C CA . PHE A 1 104 ? 14.541 3.327 5.372 1.00 23.95 93 PHE A CA 1
ATOM 693 C C . PHE A 1 104 ? 13.171 3.189 4.712 1.00 25.17 93 PHE A C 1
ATOM 694 O O . PHE A 1 104 ? 12.998 3.622 3.550 1.00 26.32 93 PHE A O 1
ATOM 702 N N . GLY A 1 105 ? 12.238 2.526 5.384 1.00 26.81 94 GLY A N 1
ATOM 703 C CA . GLY A 1 105 ? 10.868 2.371 4.860 1.00 28.04 94 GLY A CA 1
ATOM 704 C C . GLY A 1 105 ? 10.730 1.279 3.797 1.00 26.86 94 GLY A C 1
ATOM 705 O O . GLY A 1 105 ? 11.682 0.595 3.441 1.00 24.59 94 GLY A O 1
ATOM 706 N N . PRO A 1 106 ? 9.506 1.104 3.256 1.00 25.36 95 PRO A N 1
ATOM 707 C CA . PRO A 1 106 ? 9.121 -0.127 2.574 1.00 23.97 95 PRO A CA 1
ATOM 708 C C . PRO A 1 106 ? 9.909 -0.404 1.292 1.00 22.23 95 PRO A C 1
ATOM 709 O O . PRO A 1 106 ? 10.382 0.526 0.645 1.00 21.70 95 PRO A O 1
ATOM 713 N N . LEU A 1 107 ? 10.002 -1.683 0.944 1.00 21.08 96 LEU A N 1
ATOM 714 C CA . LEU A 1 107 ? 10.782 -2.152 -0.226 1.00 19.70 96 LEU A CA 1
ATOM 715 C C . LEU A 1 107 ? 10.232 -1.518 -1.509 1.00 17.60 96 LEU A C 1
ATOM 716 O O . LEU A 1 107 ? 11.023 -1.216 -2.391 1.00 16.28 96 LEU A O 1
ATOM 721 N N . LEU A 1 108 ? 8.918 -1.370 -1.616 1.00 18.01 97 LEU A N 1
ATOM 722 C CA . LEU A 1 108 ? 8.218 -0.920 -2.855 1.00 18.82 97 LEU A CA 1
ATOM 723 C C . LEU A 1 108 ? 8.498 0.562 -3.126 1.00 18.84 97 LEU A C 1
ATOM 724 O O . LEU A 1 108 ? 8.380 0.980 -4.299 1.00 19.53 97 LEU A O 1
ATOM 729 N N . ASN A 1 109 ? 8.867 1.312 -2.087 1.00 19.47 98 ASN A N 1
ATOM 730 C CA . ASN A 1 109 ? 9.103 2.779 -2.110 1.00 20.03 98 ASN A CA 1
ATOM 731 C C . ASN A 1 109 ? 10.608 3.062 -2.216 1.00 19.86 98 ASN A C 1
ATOM 732 O O . ASN A 1 109 ? 10.973 4.230 -2.339 1.00 17.98 98 ASN A O 1
ATOM 737 N N . THR A 1 110 ? 11.453 2.033 -2.180 1.00 19.38 99 THR A N 1
ATOM 738 C CA . THR A 1 110 ? 12.930 2.185 -2.206 1.00 18.60 99 THR A CA 1
ATOM 739 C C . THR A 1 110 ? 13.409 2.023 -3.639 1.00 19.37 99 THR A C 1
ATOM 740 O O . THR A 1 110 ? 13.409 0.909 -4.161 1.00 19.95 99 THR A O 1
ATOM 744 N N . PRO A 1 111 ? 13.827 3.112 -4.317 1.00 18.92 100 PRO A N 1
ATOM 745 C CA . PRO A 1 111 ? 14.236 3.016 -5.714 1.00 19.74 100 PRO A CA 1
ATOM 746 C C . PRO A 1 111 ? 15.618 2.363 -5.868 1.00 18.81 100 PRO A C 1
ATOM 747 O O . PRO A 1 111 ? 16.361 2.295 -4.908 1.00 18.81 100 PRO A O 1
ATOM 751 N N . ARG A 1 112 ? 15.897 1.927 -7.094 1.00 18.30 101 ARG A N 1
ATOM 752 C CA . ARG A 1 112 ? 17.088 1.149 -7.521 1.00 19.06 101 ARG A CA 1
ATOM 753 C C . ARG A 1 112 ? 18.370 1.779 -6.959 1.00 18.34 101 ARG A C 1
ATOM 754 O O . ARG A 1 112 ? 19.239 1.026 -6.445 1.00 16.99 101 ARG A O 1
ATOM 762 N N . GLU A 1 113 ? 18.481 3.109 -7.042 1.00 18.46 102 GLU A N 1
ATOM 763 C CA . GLU A 1 113 ? 19.741 3.837 -6.748 1.00 19.78 102 GLU A CA 1
ATOM 764 C C . GLU A 1 113 ? 20.071 3.722 -5.258 1.00 18.12 102 GLU A C 1
ATOM 765 O O . GLU A 1 113 ? 21.272 3.710 -4.937 1.00 15.35 102 GLU A O 1
ATOM 771 N N . GLN A 1 114 ? 19.057 3.677 -4.390 1.00 17.28 103 GLN A N 1
ATOM 772 C CA . GLN A 1 114 ? 19.282 3.572 -2.925 1.00 17.43 103 GLN A CA 1
ATOM 773 C C . GLN A 1 114 ? 19.921 2.198 -2.658 1.00 16.60 103 GLN A C 1
ATOM 774 O O . GLN A 1 114 ? 20.922 2.141 -1.923 1.00 16.86 103 GLN A O 1
ATOM 780 N N . TRP A 1 115 ? 19.424 1.138 -3.288 1.00 14.37 104 TRP A N 1
ATOM 781 C CA . TRP A 1 115 ? 19.939 -0.234 -3.050 1.00 13.64 104 TRP A CA 1
ATOM 782 C C . TRP A 1 115 ? 21.398 -0.273 -3.487 1.00 13.05 104 TRP A C 1
ATOM 783 O O . TRP A 1 115 ? 22.221 -0.802 -2.748 1.00 11.86 104 TRP A O 1
ATOM 794 N N . ILE A 1 116 ? 21.684 0.322 -4.646 1.00 13.03 105 ILE A N 1
ATOM 795 C CA . ILE A 1 116 ? 23.033 0.339 -5.265 1.00 13.58 105 ILE A CA 1
ATOM 796 C C . ILE A 1 116 ? 23.973 1.098 -4.333 1.00 13.69 105 ILE A C 1
ATOM 797 O O . ILE A 1 116 ? 25.016 0.549 -4.004 1.00 14.13 105 ILE A O 1
ATOM 802 N N . GLU A 1 117 ? 23.609 2.314 -3.926 1.00 14.53 106 GLU A N 1
ATOM 803 C CA . GLU A 1 117 ? 24.529 3.196 -3.163 1.00 15.22 106 GLU A CA 1
ATOM 804 C C . GLU A 1 117 ? 24.879 2.522 -1.827 1.00 13.92 106 GLU A C 1
ATOM 805 O O . GLU A 1 117 ? 26.043 2.590 -1.422 1.00 13.67 106 GLU A O 1
ATOM 811 N N . HIS A 1 118 ? 23.910 1.919 -1.154 1.00 12.80 107 HIS A N 1
ATOM 812 C CA . HIS A 1 118 ? 24.136 1.245 0.154 1.00 12.73 107 HIS A CA 1
ATOM 813 C C . HIS A 1 118 ? 25.002 -0.008 -0.040 1.00 11.59 107 HIS A C 1
ATOM 814 O O . HIS A 1 118 ? 25.868 -0.278 0.804 1.00 10.82 107 HIS A O 1
ATOM 821 N N . PHE A 1 119 ? 24.864 -0.704 -1.163 1.00 11.49 108 PHE A N 1
ATOM 822 C CA . PHE A 1 119 ? 25.720 -1.876 -1.440 1.00 11.46 108 PHE A CA 1
ATOM 823 C C . PHE A 1 119 ? 27.159 -1.411 -1.698 1.00 11.15 108 PHE A C 1
ATOM 824 O O . PHE A 1 119 ? 28.063 -1.939 -1.080 1.00 10.18 108 PHE A O 1
ATOM 832 N N . PHE A 1 120 ? 27.374 -0.455 -2.596 1.00 11.67 109 PHE A N 1
ATOM 833 C CA . PHE A 1 120 ? 28.733 0.060 -2.894 1.00 12.64 109 PHE A CA 1
ATOM 834 C C . PHE A 1 120 ? 29.367 0.685 -1.642 1.00 12.83 109 PHE A C 1
ATOM 835 O O . PHE A 1 120 ? 30.542 0.392 -1.373 1.00 13.41 109 PHE A O 1
ATOM 843 N N . THR A 1 121 ? 28.651 1.535 -0.905 1.00 12.54 110 THR A N 1
ATOM 844 C CA . THR A 1 121 ? 29.240 2.287 0.232 1.00 12.86 110 THR A CA 1
ATOM 845 C C . THR A 1 121 ? 29.319 1.414 1.492 1.00 12.08 110 THR A C 1
ATOM 846 O O . THR A 1 121 ? 30.326 1.545 2.200 1.00 12.25 110 THR A O 1
ATOM 850 N N . ASN A 1 122 ? 28.302 0.598 1.769 1.00 11.50 111 ASN A N 1
ATOM 851 C CA . ASN A 1 122 ? 28.142 -0.100 3.078 1.00 11.21 111 ASN A CA 1
ATOM 852 C C . ASN A 1 122 ? 28.616 -1.548 3.018 1.00 10.96 111 ASN A C 1
ATOM 853 O O . ASN A 1 122 ? 28.863 -2.116 4.122 1.00 10.87 111 ASN A O 1
ATOM 858 N N . VAL A 1 123 ? 28.721 -2.152 1.829 1.00 10.53 112 VAL A N 1
ATOM 859 C CA . VAL A 1 123 ? 29.121 -3.581 1.716 1.00 10.72 112 VAL A CA 1
ATOM 860 C C . VAL A 1 123 ? 30.472 -3.692 0.998 1.00 10.69 112 VAL A C 1
ATOM 861 O O . VAL A 1 123 ? 31.436 -4.112 1.630 1.00 9.97 112 VAL A O 1
ATOM 865 N N . LEU A 1 124 ? 30.528 -3.323 -0.286 1.00 11.19 113 LEU A N 1
ATOM 866 C CA . LEU A 1 124 ? 31.739 -3.451 -1.124 1.00 10.92 113 LEU A CA 1
ATOM 867 C C . LEU A 1 124 ? 32.842 -2.559 -0.559 1.00 10.40 113 LEU A C 1
ATOM 868 O O . LEU A 1 124 ? 34.022 -2.988 -0.524 1.00 9.80 113 LEU A O 1
ATOM 873 N N . GLY A 1 125 ? 32.491 -1.351 -0.131 1.00 10.31 114 GLY A N 1
ATOM 874 C CA . GLY A 1 125 ? 33.513 -0.402 0.339 1.00 10.00 114 GLY A CA 1
ATOM 875 C C . GLY A 1 125 ? 34.302 -1.011 1.483 1.00 9.85 114 GLY A C 1
ATOM 876 O O . GLY A 1 125 ? 35.526 -1.120 1.409 1.00 10.79 114 GLY A O 1
ATOM 877 N N . PRO A 1 126 ? 33.645 -1.391 2.597 1.00 9.49 115 PRO A N 1
ATOM 878 C CA . PRO A 1 126 ? 34.354 -1.973 3.737 1.00 9.76 115 PRO A CA 1
ATOM 879 C C . PRO A 1 126 ? 35.140 -3.243 3.374 1.00 8.98 115 PRO A C 1
ATOM 880 O O . PRO A 1 126 ? 36.244 -3.411 3.812 1.00 8.99 115 PRO A O 1
ATOM 884 N N . ILE A 1 127 ? 34.573 -4.094 2.539 1.00 9.31 116 ILE A N 1
ATOM 885 C CA . ILE A 1 127 ? 35.256 -5.331 2.068 1.00 9.88 116 ILE A CA 1
ATOM 886 C C . ILE A 1 127 ? 36.538 -4.958 1.313 1.00 10.19 116 ILE A C 1
ATOM 887 O O . ILE A 1 127 ? 37.593 -5.552 1.601 1.00 10.25 116 ILE A O 1
ATOM 892 N N . ARG A 1 128 ? 36.471 -4.012 0.381 1.00 10.10 117 ARG A N 1
ATOM 893 C CA . ARG A 1 128 ? 37.667 -3.626 -0.420 1.00 10.21 117 ARG A CA 1
ATOM 894 C C . ARG A 1 128 ? 38.703 -2.942 0.483 1.00 10.07 117 ARG A C 1
ATOM 895 O O . ARG A 1 128 ? 39.942 -3.142 0.288 1.00 10.18 117 ARG A O 1
ATOM 903 N N . LEU A 1 129 ? 38.216 -2.129 1.414 1.00 10.05 118 LEU A N 1
ATOM 904 C CA . LEU A 1 129 ? 39.067 -1.371 2.349 1.00 9.72 118 LEU A CA 1
ATOM 905 C C . LEU A 1 129 ? 39.833 -2.396 3.180 1.00 9.64 118 LEU A C 1
ATOM 906 O O . LEU A 1 129 ? 41.080 -2.300 3.273 1.00 10.15 118 LEU A O 1
ATOM 911 N N . PHE A 1 130 ? 39.144 -3.375 3.750 1.00 9.79 119 PHE A N 1
ATOM 912 C CA . PHE A 1 130 ? 39.826 -4.467 4.496 1.00 9.30 119 PHE A CA 1
ATOM 913 C C . PHE A 1 130 ? 40.838 -5.216 3.592 1.00 9.30 119 PHE A C 1
ATOM 914 O O . PHE A 1 130 ? 41.998 -5.388 3.968 1.00 9.90 119 PHE A O 1
ATOM 922 N N . GLN A 1 131 ? 40.404 -5.696 2.435 1.00 9.29 120 GLN A N 1
ATOM 923 C CA . GLN A 1 131 ? 41.275 -6.383 1.436 1.00 9.34 120 GLN A CA 1
ATOM 924 C C . GLN A 1 131 ? 42.575 -5.584 1.272 1.00 9.68 120 GLN A C 1
ATOM 925 O O . GLN A 1 131 ? 43.698 -6.192 1.383 1.00 10.73 120 GLN A O 1
ATOM 931 N N . GLU A 1 132 ? 42.455 -4.269 1.073 1.00 9.85 121 GLU A N 1
ATOM 932 C CA . GLU A 1 132 ? 43.621 -3.378 0.816 1.00 9.82 121 GLU A CA 1
ATOM 933 C C . GLU A 1 132 ? 44.485 -3.250 2.070 1.00 9.58 121 GLU A C 1
ATOM 934 O O . GLU A 1 132 ? 45.719 -3.213 1.909 1.00 9.81 121 GLU A O 1
ATOM 940 N N . LEU A 1 133 ? 43.897 -3.208 3.275 1.00 9.19 122 LEU A N 1
ATOM 941 C CA . LEU A 1 133 ? 44.705 -2.910 4.488 1.00 9.36 122 LEU A CA 1
ATOM 942 C C . LEU A 1 133 ? 45.090 -4.181 5.242 1.00 9.70 122 LEU A C 1
ATOM 943 O O . LEU A 1 133 ? 45.837 -4.046 6.220 1.00 10.53 122 LEU A O 1
ATOM 948 N N . TYR A 1 134 ? 44.649 -5.355 4.782 1.00 10.23 123 TYR A N 1
ATOM 949 C CA . TYR A 1 134 ? 44.940 -6.667 5.416 1.00 10.64 123 TYR A CA 1
ATOM 950 C C . TYR A 1 134 ? 46.452 -6.848 5.580 1.00 10.98 123 TYR A C 1
ATOM 951 O O . TYR A 1 134 ? 46.898 -7.277 6.633 1.00 11.38 123 TYR A O 1
ATOM 960 N N . PRO A 1 135 ? 47.299 -6.640 4.549 1.00 11.41 124 PRO A N 1
ATOM 961 C CA . PRO A 1 135 ? 48.739 -6.866 4.706 1.00 11.80 124 PRO A CA 1
ATOM 962 C C . PRO A 1 135 ? 49.30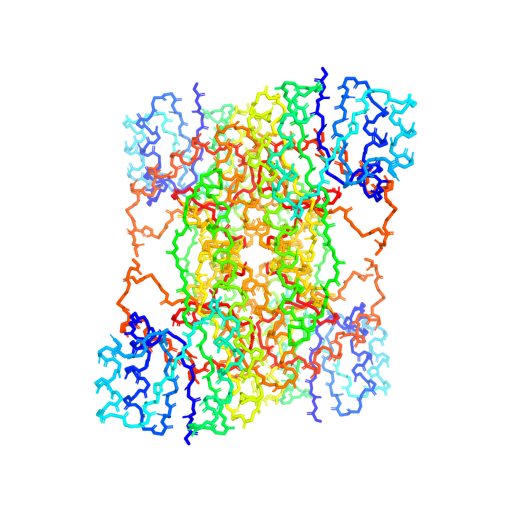3 -6.018 5.853 1.00 11.66 124 PRO A C 1
ATOM 963 O O . PRO A 1 135 ? 50.064 -6.574 6.611 1.00 12.15 124 PRO A O 1
ATOM 967 N N . LEU A 1 136 ? 48.863 -4.751 5.983 1.00 11.47 125 LEU A N 1
ATOM 968 C CA . LEU A 1 136 ? 49.241 -3.824 7.093 1.00 11.36 125 LEU A CA 1
ATOM 969 C C . LEU A 1 136 ? 48.757 -4.377 8.435 1.00 10.79 125 LEU A C 1
ATOM 970 O O . LEU A 1 136 ? 49.493 -4.202 9.442 1.00 10.16 125 LEU A O 1
ATOM 975 N N . ILE A 1 137 ? 47.561 -4.962 8.477 1.00 11.40 126 ILE A N 1
ATOM 976 C CA . ILE A 1 137 ? 46.985 -5.545 9.727 1.00 12.43 126 ILE A CA 1
ATOM 977 C C . ILE A 1 137 ? 47.756 -6.832 10.058 1.00 13.80 126 ILE A C 1
ATOM 978 O O . ILE A 1 137 ? 48.101 -7.029 11.239 1.00 12.74 126 ILE A O 1
ATOM 983 N N . LYS A 1 138 ? 48.061 -7.665 9.055 1.00 15.80 127 LYS A N 1
ATOM 984 C CA . LYS A 1 138 ? 48.833 -8.926 9.277 1.00 17.89 127 LYS A CA 1
ATOM 985 C C . LYS A 1 138 ? 50.182 -8.603 9.939 1.00 19.04 127 LYS A C 1
ATOM 986 O O . LYS A 1 138 ? 50.577 -9.352 10.843 1.00 18.89 127 LYS A O 1
ATOM 992 N N . LYS A 1 139 ? 50.801 -7.479 9.571 1.00 18.84 128 LYS A N 1
ATOM 993 C CA . LYS A 1 139 ? 52.128 -7.038 10.074 1.00 20.71 128 LYS A CA 1
ATOM 994 C C . LYS A 1 139 ? 52.028 -6.455 11.493 1.00 19.14 128 LYS A C 1
ATOM 995 O O . LYS A 1 139 ? 53.067 -6.303 12.122 1.00 18.21 128 LYS A O 1
ATOM 1001 N N . GLY A 1 140 ? 50.827 -6.137 11.973 1.00 16.89 129 GLY A N 1
ATOM 1002 C CA . GLY A 1 140 ? 50.622 -5.586 13.320 1.00 15.52 129 GLY A CA 1
ATOM 1003 C C . GLY A 1 140 ? 50.582 -6.664 14.377 1.00 14.90 129 GLY A C 1
ATOM 1004 O O . GLY A 1 140 ? 50.570 -7.862 14.025 1.00 14.06 129 GLY A O 1
ATOM 1005 N N . THR A 1 141 ? 50.449 -6.248 15.634 1.00 14.79 130 THR A N 1
ATOM 1006 C CA . THR A 1 141 ? 50.401 -7.136 16.819 1.00 15.19 130 THR A CA 1
ATOM 1007 C C . THR A 1 141 ? 48.956 -7.547 17.144 1.00 15.43 130 THR A C 1
ATOM 1008 O O . THR A 1 141 ? 48.730 -8.767 17.306 1.00 15.28 130 THR A O 1
ATOM 1012 N N . GLN A 1 142 ? 48.033 -6.598 17.289 1.00 14.90 131 GLN A N 1
ATOM 1013 C CA . GLN A 1 142 ? 46.693 -6.865 17.897 1.00 15.90 131 GLN A CA 1
ATOM 1014 C C . GLN A 1 142 ? 45.783 -7.639 16.929 1.00 14.98 131 GLN A C 1
ATOM 1015 O O . GLN A 1 142 ? 44.922 -8.406 17.430 1.00 14.18 131 GLN A O 1
ATOM 1021 N N . LYS A 1 143 ? 45.917 -7.403 15.612 1.00 14.18 132 LYS A N 1
ATOM 1022 C CA . LYS A 1 143 ? 45.146 -8.091 14.533 1.00 13.85 132 LYS A CA 1
ATOM 1023 C C . LYS A 1 143 ? 43.657 -8.079 14.881 1.00 13.07 132 LYS A C 1
ATOM 1024 O O . LYS A 1 143 ? 42.986 -9.146 14.843 1.00 12.73 132 LYS A O 1
ATOM 1030 N N . LYS A 1 144 ? 43.135 -6.891 15.164 1.00 12.04 133 LYS A N 1
ATOM 1031 C CA . LYS A 1 144 ? 41.694 -6.697 15.418 1.00 10.77 133 LYS A CA 1
ATOM 1032 C C . LYS A 1 144 ? 41.097 -5.970 14.224 1.00 10.49 133 LYS A C 1
ATOM 1033 O O . LYS A 1 144 ? 41.727 -5.008 13.703 1.00 10.86 133 LYS A O 1
ATOM 1039 N N . VAL A 1 145 ? 39.900 -6.408 13.847 1.00 9.89 134 VAL A N 1
ATOM 1040 C CA . VAL A 1 145 ? 39.177 -5.989 12.624 1.00 9.84 134 VAL A CA 1
ATOM 1041 C C . VAL A 1 145 ? 37.756 -5.733 13.071 1.00 9.56 134 VAL A C 1
ATOM 1042 O O . VAL A 1 145 ? 37.071 -6.718 13.467 1.00 9.79 134 VAL A O 1
ATOM 1046 N N . PHE A 1 146 ? 37.347 -4.470 13.115 1.00 8.94 135 PHE A N 1
ATOM 1047 C CA . PHE A 1 146 ? 35.987 -4.118 13.558 1.00 9.04 135 PHE A CA 1
ATOM 1048 C C . PHE A 1 146 ? 35.236 -3.470 12.410 1.00 9.59 135 PHE A C 1
ATOM 1049 O O . PHE A 1 146 ? 35.732 -2.494 11.802 1.00 9.22 135 PHE A O 1
ATOM 1057 N N . PHE A 1 147 ? 34.046 -3.999 12.163 1.00 9.73 136 PHE A N 1
ATOM 1058 C CA . PHE A 1 147 ? 33.063 -3.434 11.222 1.00 10.36 136 PHE A CA 1
ATOM 1059 C C . PHE A 1 147 ? 31.959 -2.803 12.066 1.00 11.29 136 PHE A C 1
ATOM 1060 O O . PHE A 1 147 ? 31.304 -3.530 12.900 1.00 11.29 136 PHE A O 1
ATOM 1068 N N . ILE A 1 148 ? 31.785 -1.491 11.924 1.00 10.82 137 ILE A N 1
ATOM 1069 C CA . ILE A 1 148 ? 30.714 -0.772 12.664 1.00 11.73 137 ILE A CA 1
ATOM 1070 C C . ILE A 1 148 ? 29.419 -1.109 11.946 1.00 11.97 137 ILE A C 1
ATOM 1071 O O . ILE A 1 148 ? 29.206 -0.641 10.827 1.00 12.28 137 ILE A O 1
ATOM 1076 N N . SER A 1 149 ? 28.654 -1.994 12.566 1.00 12.82 138 SER A N 1
ATOM 1077 C CA . SER A 1 149 ? 27.409 -2.567 12.022 1.00 13.00 138 SER A CA 1
ATOM 1078 C C . SER A 1 149 ? 26.271 -1.792 12.666 1.00 13.80 138 SER A C 1
ATOM 1079 O O . SER A 1 149 ? 26.492 -0.633 13.126 1.00 14.78 138 SER A O 1
ATOM 1082 N N . SER A 1 150 ? 25.104 -2.407 12.715 1.00 12.99 139 SER A N 1
ATOM 1083 C CA . SER A 1 150 ? 23.895 -1.842 13.337 1.00 12.77 139 SER A CA 1
ATOM 1084 C C . SER A 1 150 ? 23.145 -3.038 13.885 1.00 12.88 139 SER A C 1
ATOM 1085 O O . SER A 1 150 ? 23.244 -4.114 13.256 1.00 12.93 139 SER A O 1
ATOM 1088 N N . ASN A 1 151 ? 22.398 -2.868 14.964 1.00 13.71 140 ASN A N 1
ATOM 1089 C CA . ASN A 1 151 ? 21.423 -3.902 15.387 1.00 14.01 140 ASN A CA 1
ATOM 1090 C C . ASN A 1 151 ? 20.378 -4.039 14.271 1.00 13.42 140 ASN A C 1
ATOM 1091 O O . ASN A 1 151 ? 19.776 -5.087 14.205 1.00 12.91 140 ASN A O 1
ATOM 1096 N N . ALA A 1 152 ? 20.211 -3.050 13.374 1.00 13.44 141 ALA A N 1
ATOM 1097 C CA . ALA A 1 152 ? 19.213 -3.117 12.272 1.00 13.57 141 ALA A CA 1
ATOM 1098 C C . ALA A 1 152 ? 19.603 -4.201 11.260 1.00 12.70 141 ALA A C 1
ATOM 1099 O O . ALA A 1 152 ? 18.729 -4.601 10.493 1.00 12.34 141 ALA A O 1
ATOM 1101 N N . GLY A 1 153 ? 20.866 -4.629 11.257 1.00 11.63 142 GLY A N 1
ATOM 1102 C CA . GLY A 1 153 ? 21.407 -5.629 10.325 1.00 12.52 142 GLY A CA 1
ATOM 1103 C C . GLY A 1 153 ? 21.129 -7.053 10.774 1.00 12.62 142 GLY A C 1
ATOM 1104 O O . GLY A 1 153 ? 21.297 -7.959 9.962 1.00 12.02 142 GLY A O 1
ATOM 1105 N N . SER A 1 154 ? 20.703 -7.258 12.019 1.00 12.78 143 SER A N 1
ATOM 1106 C CA . SER A 1 154 ? 20.382 -8.623 12.500 1.00 13.32 143 SER A CA 1
ATOM 1107 C C . SER A 1 154 ? 19.265 -9.210 11.645 1.00 12.93 143 SER A C 1
ATOM 1108 O O . SER A 1 154 ? 18.294 -8.491 11.360 1.00 12.87 143 SER A O 1
ATOM 1111 N N . LEU A 1 155 ? 19.370 -10.501 11.344 1.00 12.88 144 LEU A N 1
ATOM 1112 C CA . LEU A 1 155 ? 18.249 -11.265 10.733 1.00 13.90 144 LEU A CA 1
ATOM 1113 C C . LEU A 1 155 ? 17.248 -11.731 11.804 1.00 14.08 144 LEU A C 1
ATOM 1114 O O . LEU A 1 155 ? 16.262 -12.305 11.384 1.00 13.53 144 LEU A O 1
ATOM 1119 N N . ASN A 1 156 ? 17.470 -11.478 13.108 1.00 15.28 145 ASN A N 1
ATOM 1120 C CA . ASN A 1 156 ? 16.661 -12.084 14.210 1.00 16.88 145 ASN A CA 1
ATOM 1121 C C . ASN A 1 156 ? 16.289 -11.063 15.293 1.00 18.60 145 ASN A C 1
ATOM 1122 O O . ASN A 1 156 ? 15.997 -11.462 16.444 1.00 21.13 145 ASN A O 1
ATOM 1127 N N . LEU A 1 157 ? 16.239 -9.789 14.932 1.00 19.01 146 LEU A N 1
ATOM 1128 C CA . LEU A 1 157 ? 15.772 -8.683 15.795 1.00 19.54 146 LEU A CA 1
ATOM 1129 C C . LEU A 1 157 ? 14.603 -8.019 15.077 1.00 20.05 146 LEU A C 1
ATOM 1130 O O . LEU A 1 157 ? 14.701 -7.804 13.850 1.00 20.37 146 LEU A O 1
ATOM 1135 N N . ASP A 1 158 ? 13.543 -7.706 15.806 1.00 20.54 147 ASP A N 1
ATOM 1136 C CA . ASP A 1 158 ? 12.370 -6.996 15.248 1.00 20.87 147 ASP A CA 1
ATOM 1137 C C . ASP A 1 158 ? 12.212 -5.690 16.017 1.00 21.18 147 ASP A C 1
ATOM 1138 O O . ASP A 1 158 ? 12.001 -5.762 17.229 1.00 23.33 147 ASP A O 1
ATOM 1143 N N . PHE A 1 159 ? 12.312 -4.549 15.333 1.00 21.22 148 PHE A N 1
ATOM 1144 C CA . PHE A 1 159 ? 12.251 -3.196 15.943 1.00 22.03 148 PHE A CA 1
ATOM 1145 C C . PHE A 1 159 ? 10.933 -2.492 15.595 1.00 21.48 148 PHE A C 1
ATOM 1146 O O . PHE A 1 159 ? 10.693 -1.377 16.099 1.00 21.87 148 PHE A O 1
ATOM 1154 N N . GLY A 1 160 ? 10.103 -3.117 14.765 1.00 23.22 149 GLY A N 1
ATOM 1155 C CA . GLY A 1 160 ? 8.867 -2.508 14.242 1.00 25.34 149 GLY A CA 1
ATOM 1156 C C . GLY A 1 160 ? 9.184 -1.341 13.328 1.00 26.01 149 GLY A C 1
ATOM 1157 O O . GLY A 1 160 ? 8.351 -0.412 13.220 1.00 27.10 149 GLY A O 1
ATOM 1158 N N . LEU A 1 161 ? 10.364 -1.374 12.711 1.00 25.09 150 LEU A N 1
ATOM 1159 C CA . LEU A 1 161 ? 10.821 -0.356 11.735 1.00 24.18 150 LEU A CA 1
ATOM 1160 C C . LEU A 1 161 ? 11.369 -1.093 10.507 1.00 23.75 150 LEU A C 1
ATOM 1161 O O . LEU A 1 161 ? 11.994 -2.169 10.685 1.00 22.55 150 LEU A O 1
ATOM 1166 N N . ASP A 1 162 ? 11.126 -0.546 9.315 1.00 20.70 151 ASP A N 1
ATOM 1167 C CA . ASP A 1 162 ? 11.772 -0.980 8.048 1.00 22.17 151 ASP A CA 1
ATOM 1168 C C . ASP A 1 162 ? 13.126 -0.272 7.923 1.00 20.10 151 ASP A C 1
ATOM 1169 O O . ASP A 1 162 ? 13.185 0.940 8.154 1.00 23.06 151 ASP A O 1
ATOM 1174 N N . PHE A 1 163 ? 14.161 -0.992 7.510 1.00 17.86 152 PHE A N 1
ATOM 1175 C CA . PHE A 1 163 ? 15.548 -0.472 7.405 1.00 16.11 152 PHE A CA 1
ATOM 1176 C C . PHE A 1 163 ? 16.013 -0.539 5.942 1.00 13.86 152 PHE A C 1
ATOM 1177 O O . PHE A 1 163 ? 17.093 -0.008 5.637 1.00 13.04 152 PHE A O 1
ATOM 1185 N N . SER A 1 164 ? 15.214 -1.143 5.057 1.00 12.80 153 SER A N 1
ATOM 1186 C CA . SER A 1 164 ? 15.395 -1.051 3.582 1.00 12.49 153 SER A CA 1
ATOM 1187 C C . SER A 1 164 ? 16.873 -1.295 3.222 1.00 11.54 153 SER A C 1
ATOM 1188 O O . SER A 1 164 ? 17.437 -2.273 3.735 1.00 9.83 153 SER A O 1
ATOM 1191 N N . ALA A 1 165 ? 17.458 -0.489 2.337 1.00 10.83 154 ALA A N 1
ATOM 1192 C CA . ALA A 1 165 ? 18.833 -0.715 1.821 1.00 11.01 154 ALA A CA 1
ATOM 1193 C C . ALA A 1 165 ? 19.862 -0.573 2.936 1.00 11.10 154 ALA A C 1
ATOM 1194 O O . ALA A 1 165 ? 20.910 -1.228 2.840 1.00 11.99 154 ALA A O 1
ATOM 1196 N N . PHE A 1 166 ? 19.619 0.284 3.928 1.00 11.15 155 PHE A N 1
ATOM 1197 C CA . PHE A 1 166 ? 20.536 0.447 5.079 1.00 11.04 155 PHE A CA 1
ATOM 1198 C C . PHE A 1 166 ? 20.641 -0.874 5.859 1.00 10.73 155 PHE A C 1
ATOM 1199 O O . PHE A 1 166 ? 21.778 -1.370 6.063 1.00 10.84 155 PHE A O 1
ATOM 1207 N N . GLY A 1 167 ? 19.512 -1.418 6.300 1.00 10.87 156 GLY A N 1
ATOM 1208 C CA . GLY A 1 167 ? 19.459 -2.696 7.042 1.00 10.69 156 GLY A CA 1
ATOM 1209 C C . GLY A 1 167 ? 20.029 -3.853 6.225 1.00 10.55 156 GLY A C 1
ATOM 1210 O O . GLY A 1 167 ? 20.866 -4.618 6.760 1.00 10.50 156 GLY A O 1
ATOM 1211 N N . GLN A 1 168 ? 19.620 -3.976 4.963 1.00 10.75 157 GLN A N 1
ATOM 1212 C CA . GLN A 1 168 ? 20.146 -5.0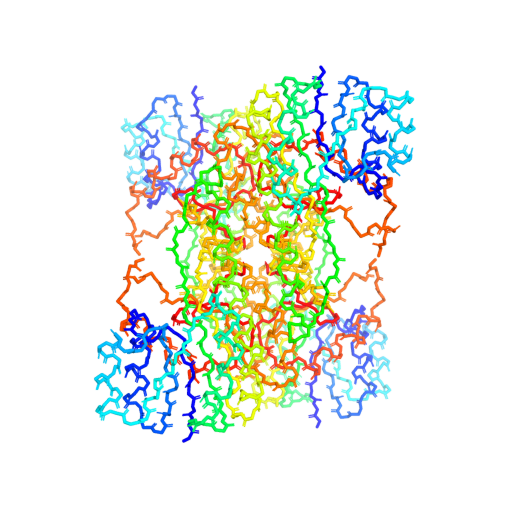03 4.017 1.00 10.80 157 GLN A CA 1
ATOM 1213 C C . GLN A 1 168 ? 21.680 -4.929 3.960 1.00 11.00 157 GLN A C 1
ATOM 1214 O O . GLN A 1 168 ? 22.325 -6.001 3.998 1.00 10.60 157 GLN A O 1
ATOM 1220 N N . SER A 1 169 ? 22.245 -3.722 3.826 1.00 11.05 158 SER A N 1
ATOM 1221 C CA . SER A 1 169 ? 23.708 -3.499 3.671 1.00 11.33 158 SER A CA 1
ATOM 1222 C C . SER A 1 169 ? 24.434 -3.954 4.934 1.00 11.15 158 SER A C 1
ATOM 1223 O O . SER A 1 169 ? 25.517 -4.547 4.812 1.00 11.30 158 SER A O 1
ATOM 1226 N N . LYS A 1 170 ? 23.838 -3.749 6.102 1.00 11.03 159 LYS A N 1
ATOM 1227 C CA . LYS A 1 170 ? 24.443 -4.156 7.392 1.00 11.60 159 LYS A CA 1
ATOM 1228 C C . LYS A 1 170 ? 24.332 -5.681 7.550 1.00 11.29 159 LYS A C 1
ATOM 1229 O O . LYS A 1 170 ? 25.264 -6.267 8.084 1.00 12.15 159 LYS A O 1
ATOM 1235 N N . ALA A 1 171 ? 23.241 -6.302 7.103 1.00 11.07 160 ALA A N 1
ATOM 1236 C CA . ALA A 1 171 ? 23.076 -7.776 7.122 1.00 11.07 160 ALA A CA 1
ATOM 1237 C C . ALA A 1 171 ? 24.121 -8.380 6.191 1.00 10.77 160 ALA A C 1
ATOM 1238 O O . ALA A 1 171 ? 24.777 -9.377 6.557 1.00 10.65 160 ALA A O 1
ATOM 1240 N N . ALA A 1 172 ? 24.241 -7.804 4.996 1.00 10.80 161 ALA A N 1
ATOM 1241 C CA . ALA A 1 172 ? 25.170 -8.263 3.947 1.00 10.78 161 ALA A CA 1
ATOM 1242 C C . ALA A 1 172 ? 26.594 -8.225 4.522 1.00 10.24 161 ALA A C 1
ATOM 1243 O O . ALA A 1 172 ? 27.316 -9.261 4.436 1.00 9.71 161 ALA A O 1
ATOM 1245 N N . LEU A 1 173 ? 26.973 -7.090 5.106 1.00 10.04 162 LEU A N 1
ATOM 1246 C CA . LEU A 1 173 ? 28.341 -6.928 5.643 1.00 10.78 162 LEU A CA 1
ATOM 1247 C C . LEU A 1 173 ? 28.508 -7.885 6.818 1.00 10.26 162 LEU A C 1
ATOM 1248 O O . LEU A 1 173 ? 29.571 -8.519 6.889 1.00 10.12 162 LEU A O 1
ATOM 1253 N N . ASN A 1 174 ? 27.460 -8.034 7.636 1.00 9.50 163 ASN A N 1
ATOM 1254 C CA . ASN A 1 174 ? 27.456 -8.989 8.774 1.00 9.60 163 ASN A CA 1
ATOM 1255 C C . ASN A 1 174 ? 27.778 -10.403 8.263 1.00 9.23 163 ASN A C 1
ATOM 1256 O O . ASN A 1 174 ? 28.651 -11.056 8.848 1.00 8.76 163 ASN A O 1
ATOM 1261 N N . TYR A 1 175 ? 27.073 -10.875 7.238 1.00 9.76 164 TYR A N 1
ATOM 1262 C CA . TYR A 1 175 ? 27.267 -12.249 6.698 1.00 9.88 164 TYR A CA 1
ATOM 1263 C C . TYR A 1 175 ? 28.754 -12.451 6.399 1.00 9.85 164 TYR A C 1
ATOM 1264 O O . TYR A 1 175 ? 29.354 -13.404 6.893 1.00 9.50 164 TYR A O 1
ATOM 1273 N N . SER A 1 176 ? 29.326 -11.539 5.616 1.00 9.97 165 SER A N 1
ATOM 1274 C CA . SER A 1 176 ? 30.745 -11.573 5.190 1.00 9.91 165 SER A CA 1
ATOM 1275 C C . SER A 1 176 ? 31.663 -11.444 6.403 1.00 10.12 165 SER A C 1
ATOM 1276 O O . SER A 1 176 ? 32.760 -12.036 6.353 1.00 10.01 165 SER A O 1
ATOM 1279 N N . THR A 1 177 ? 31.276 -10.658 7.417 1.00 9.62 166 THR A N 1
ATOM 1280 C CA . THR A 1 177 ? 32.119 -10.449 8.629 1.00 10.20 166 THR A CA 1
ATOM 1281 C C . THR A 1 177 ? 32.268 -11.789 9.348 1.00 10.58 166 THR A C 1
ATOM 1282 O O . THR A 1 177 ? 33.410 -12.154 9.674 1.00 11.10 166 THR A O 1
ATOM 1286 N N . LYS A 1 178 ? 31.162 -12.517 9.504 1.00 11.22 167 LYS A N 1
ATOM 1287 C CA . LYS A 1 178 ? 31.125 -13.832 10.183 1.00 12.04 167 LYS A CA 1
ATOM 1288 C C . LYS A 1 178 ? 32.019 -14.803 9.411 1.00 11.63 167 LYS A C 1
ATOM 1289 O O . LYS A 1 178 ? 32.825 -15.524 10.043 1.00 10.46 167 LYS A O 1
ATOM 1295 N N . GLU A 1 179 ? 31.916 -14.787 8.078 1.00 11.10 168 GLU A N 1
ATOM 1296 C CA . GLU A 1 179 ? 32.780 -15.622 7.206 1.00 10.88 168 GLU A CA 1
ATOM 1297 C C . GLU A 1 179 ? 34.244 -15.255 7.421 1.00 10.21 168 GLU A C 1
ATOM 1298 O O . GLU A 1 179 ? 35.068 -16.201 7.669 1.00 10.51 168 GLU A O 1
ATOM 1304 N N . LEU A 1 180 ? 34.544 -13.952 7.385 1.00 9.84 169 LEU A N 1
ATOM 1305 C CA . LEU A 1 180 ? 35.918 -13.417 7.538 1.00 9.77 169 LEU A CA 1
ATOM 1306 C C . LEU A 1 180 ? 36.502 -13.916 8.860 1.00 9.98 169 LEU A C 1
ATOM 1307 O O . LEU A 1 180 ? 37.689 -14.328 8.871 1.00 9.48 169 LEU A O 1
ATOM 1312 N N . ALA A 1 181 ? 35.712 -13.856 9.939 1.00 10.07 170 ALA A N 1
ATOM 1313 C CA . ALA A 1 181 ? 36.155 -14.277 11.289 1.00 10.74 170 ALA A CA 1
ATOM 1314 C C . ALA A 1 181 ? 36.607 -15.746 11.241 1.00 11.29 170 ALA A C 1
ATOM 1315 O O . ALA A 1 181 ? 37.680 -16.037 11.765 1.00 11.54 170 ALA A O 1
ATOM 1317 N N . ARG A 1 182 ? 35.846 -16.625 10.592 1.00 12.21 171 ARG A N 1
ATOM 1318 C CA . ARG A 1 182 ? 36.253 -18.036 10.364 1.00 13.45 171 ARG A CA 1
ATOM 1319 C C . ARG A 1 182 ? 37.577 -18.079 9.584 1.00 13.57 171 ARG A C 1
ATOM 1320 O O . ARG A 1 182 ? 38.510 -18.765 10.017 1.00 13.02 171 ARG A O 1
ATOM 1328 N N . GLN A 1 183 ? 37.663 -17.341 8.477 1.00 13.04 172 GLN A N 1
ATOM 1329 C CA . GLN A 1 183 ? 38.803 -17.407 7.535 1.00 12.48 172 GLN A CA 1
ATOM 1330 C C . GLN A 1 183 ? 40.080 -17.000 8.259 1.00 13.11 172 GLN A C 1
ATOM 1331 O O . GLN A 1 183 ? 41.131 -17.536 7.895 1.00 13.05 172 GLN A O 1
ATOM 1337 N N . LEU A 1 184 ? 40.020 -16.041 9.191 1.00 12.91 173 LEU A N 1
ATOM 1338 C CA . LEU A 1 184 ? 41.252 -15.456 9.771 1.00 13.40 173 LEU A CA 1
ATOM 1339 C C . LEU A 1 184 ? 41.437 -15.932 11.212 1.00 14.25 173 LEU A C 1
ATOM 1340 O O . LEU A 1 184 ? 42.356 -15.432 11.858 1.00 14.89 173 LEU A O 1
ATOM 1345 N N . LYS A 1 185 ? 40.613 -16.850 11.698 1.00 15.79 174 LYS A N 1
ATOM 1346 C CA . LYS A 1 185 ? 40.826 -17.435 13.046 1.00 17.42 174 LYS A CA 1
ATOM 1347 C C . LYS A 1 185 ? 42.173 -18.145 13.078 1.00 18.14 174 LYS A C 1
ATOM 1348 O O . LYS A 1 185 ? 42.912 -18.000 14.041 1.00 18.12 174 LYS A O 1
ATOM 1354 N N . PRO A 1 186 ? 42.560 -18.924 12.041 1.00 19.90 175 PRO A N 1
ATOM 1355 C CA . PRO A 1 186 ? 43.868 -19.571 12.031 1.00 19.60 175 PRO A CA 1
ATOM 1356 C C . PRO A 1 186 ? 45.058 -18.603 11.984 1.00 18.83 175 PRO A C 1
ATOM 1357 O O . PRO A 1 186 ? 46.146 -19.063 12.271 1.00 18.89 175 PRO A O 1
ATOM 1361 N N . GLU A 1 187 ? 44.853 -17.328 11.629 1.00 18.51 176 GLU A N 1
ATOM 1362 C CA . GLU A 1 187 ? 45.922 -16.292 11.688 1.00 19.13 176 GLU A CA 1
ATOM 1363 C C . GLU A 1 187 ? 45.797 -15.452 12.958 1.00 17.61 176 GLU A C 1
ATOM 1364 O O . GLU A 1 187 ? 46.495 -14.434 13.050 1.00 16.46 176 GLU A O 1
ATOM 1370 N N . ASN A 1 188 ? 44.942 -15.861 13.896 1.00 18.90 177 ASN A N 1
ATOM 1371 C CA . ASN A 1 188 ? 44.771 -15.221 15.230 1.00 18.7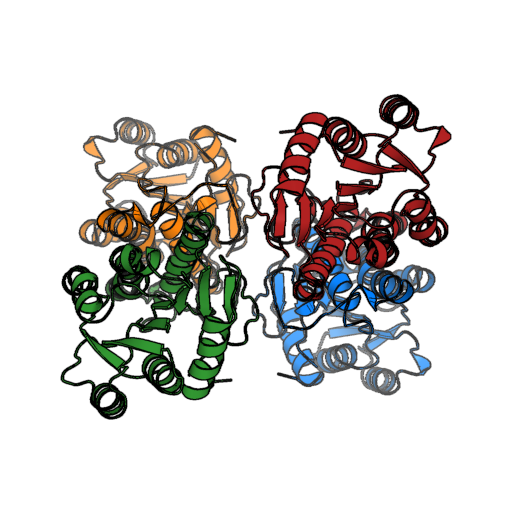3 177 ASN A CA 1
ATOM 1372 C C . ASN A 1 188 ? 44.204 -13.804 15.092 1.00 17.49 177 ASN A C 1
ATOM 1373 O O . ASN A 1 188 ? 44.463 -12.966 16.005 1.00 16.83 177 ASN A O 1
ATOM 1378 N N . PHE A 1 189 ? 43.440 -13.527 14.036 1.00 15.17 178 PHE A N 1
ATOM 1379 C CA . PHE A 1 189 ? 42.711 -12.244 13.926 1.00 14.09 178 PHE A CA 1
ATOM 1380 C C . PHE A 1 189 ? 41.504 -12.307 14.858 1.00 13.44 178 PHE A C 1
ATOM 1381 O O . PHE A 1 189 ? 40.887 -13.375 15.024 1.00 12.93 178 PHE A O 1
ATOM 1389 N N . ILE A 1 190 ? 41.173 -11.157 15.434 1.00 12.82 179 ILE A N 1
ATOM 1390 C CA . ILE A 1 190 ? 39.877 -10.893 16.108 1.00 12.32 179 ILE A CA 1
ATOM 1391 C C . ILE A 1 190 ? 39.032 -10.088 15.132 1.00 11.11 179 ILE A C 1
ATOM 1392 O O . ILE A 1 190 ? 39.466 -8.999 14.771 1.00 10.57 179 ILE A O 1
ATOM 1397 N N . VAL A 1 191 ? 37.902 -10.636 14.693 1.00 10.05 180 VAL A N 1
ATOM 1398 C CA . VAL A 1 191 ? 36.956 -9.964 13.773 1.00 9.73 180 VAL A CA 1
ATOM 1399 C C . VAL A 1 191 ? 35.596 -9.847 14.482 1.00 9.70 180 VAL A C 1
ATOM 1400 O O . VAL A 1 191 ? 35.123 -10.844 15.057 1.00 8.53 180 VAL A O 1
ATOM 1404 N N . ALA A 1 192 ? 35.009 -8.644 14.480 1.00 9.94 181 ALA A N 1
ATOM 1405 C CA . ALA A 1 192 ? 33.700 -8.355 15.114 1.00 9.98 181 ALA A CA 1
ATOM 1406 C C . ALA A 1 192 ? 32.884 -7.410 14.248 1.00 10.39 181 ALA A C 1
ATOM 1407 O O . ALA A 1 192 ? 33.436 -6.473 13.622 1.00 10.33 181 ALA A O 1
ATOM 1409 N N . ALA A 1 193 ? 31.581 -7.618 14.269 1.00 11.06 182 ALA A N 1
ATOM 1410 C CA . ALA A 1 193 ? 30.583 -6.604 13.894 1.00 10.97 182 ALA A CA 1
ATOM 1411 C C . ALA A 1 193 ? 30.159 -5.983 15.219 1.00 11.24 182 ALA A C 1
ATOM 1412 O O . ALA A 1 193 ? 29.866 -6.778 16.160 1.00 10.48 182 ALA A O 1
ATOM 1414 N N . VAL A 1 194 ? 30.185 -4.652 15.300 1.00 10.91 183 VAL A N 1
ATOM 1415 C CA . VAL A 1 194 ? 29.805 -3.876 16.513 1.00 11.41 183 VAL A CA 1
ATOM 1416 C C . VAL A 1 194 ? 28.737 -2.836 16.148 1.00 11.50 183 VAL A C 1
ATOM 1417 O O . VAL A 1 194 ? 28.994 -1.934 15.318 1.00 10.30 183 VAL A O 1
ATOM 1421 N N . HIS A 1 195 ? 27.573 -2.969 16.772 1.00 11.72 184 HIS A N 1
ATOM 1422 C CA . HIS A 1 195 ? 26.520 -1.929 16.829 1.00 12.00 184 HIS A CA 1
ATOM 1423 C C . HIS A 1 195 ? 26.965 -0.830 17.788 1.00 12.56 184 HIS A C 1
ATOM 1424 O O . HIS A 1 195 ? 27.158 -1.087 18.982 1.00 12.54 184 HIS A O 1
ATOM 1431 N N . PRO A 1 196 ? 27.132 0.423 17.306 1.00 13.01 185 PRO A N 1
ATOM 1432 C CA . PRO A 1 196 ? 27.687 1.496 18.120 1.00 14.19 185 PRO A CA 1
ATOM 1433 C C . PRO A 1 196 ? 26.672 2.168 19.056 1.00 15.60 185 PRO A C 1
ATOM 1434 O O . PRO A 1 196 ? 27.063 3.043 19.779 1.00 15.84 185 PRO A O 1
ATOM 1438 N N . GLY A 1 197 ? 25.412 1.737 19.018 1.00 18.13 186 GLY A N 1
ATOM 1439 C CA . GLY A 1 197 ? 24.307 2.357 19.767 1.00 20.40 186 GLY A CA 1
ATOM 1440 C C . GLY A 1 197 ? 23.500 3.253 18.863 1.00 23.57 186 GLY A C 1
ATOM 1441 O O . GLY A 1 197 ? 23.924 3.445 17.716 1.00 24.95 186 GLY A O 1
ATOM 1442 N N . LYS A 1 198 ? 22.367 3.745 19.359 1.00 28.99 187 LYS A N 1
ATOM 1443 C CA . LYS A 1 198 ? 21.512 4.733 18.656 1.00 35.02 187 LYS A CA 1
ATOM 1444 C C . LYS A 1 198 ? 22.069 6.127 18.977 1.00 34.50 187 LYS A C 1
ATOM 1445 O O . LYS A 1 198 ? 21.888 6.586 20.122 1.00 31.87 187 LYS A O 1
ATOM 1451 N N . VAL A 1 199 ? 22.765 6.746 18.022 1.00 34.83 188 VAL A N 1
ATOM 1452 C CA . VAL A 1 199 ? 23.479 8.041 18.219 1.00 36.74 188 VAL A CA 1
ATOM 1453 C C . VAL A 1 199 ? 22.771 9.113 17.387 1.00 37.57 188 VAL A C 1
ATOM 1454 O O . VAL A 1 199 ? 22.475 10.163 17.989 1.00 42.22 188 VAL A O 1
ATOM 1458 N N . THR A 1 227 ? 17.170 3.567 23.385 1.00 53.97 216 THR A N 1
ATOM 1459 C CA . THR A 1 227 ? 17.487 4.921 23.927 1.00 54.72 216 THR A CA 1
ATOM 1460 C C . THR A 1 227 ? 18.711 5.498 23.202 1.00 51.56 216 THR A C 1
ATOM 1461 O O . THR A 1 227 ? 19.652 4.724 22.915 1.00 47.99 216 THR A O 1
ATOM 1465 N N . LYS A 1 228 ? 18.700 6.805 22.922 1.00 46.89 217 LYS A N 1
ATOM 1466 C CA . LYS A 1 228 ? 19.810 7.500 22.214 1.00 43.78 217 LYS A CA 1
ATOM 1467 C C . LYS A 1 228 ? 20.986 7.667 23.181 1.00 36.38 217 LYS A C 1
ATOM 1468 O O . LYS A 1 228 ? 20.741 7.808 24.395 1.00 38.01 217 LYS A O 1
ATOM 1474 N N . ILE A 1 229 ? 22.211 7.550 22.659 1.00 30.28 218 ILE A N 1
ATOM 1475 C CA . ILE A 1 229 ? 23.478 7.914 23.354 1.00 25.05 218 ILE A CA 1
ATOM 1476 C C . ILE A 1 229 ? 24.177 8.937 22.459 1.00 22.95 218 ILE A C 1
ATOM 1477 O O . ILE A 1 229 ? 23.844 8.999 21.260 1.00 21.56 218 ILE A O 1
ATOM 1482 N N . THR A 1 230 ? 25.087 9.715 23.038 1.00 18.57 219 THR A N 1
ATOM 1483 C CA . THR A 1 230 ? 25.897 10.730 22.329 1.00 17.03 219 THR A CA 1
ATOM 1484 C C . THR A 1 230 ? 27.053 10.013 21.642 1.00 14.84 219 THR A C 1
ATOM 1485 O O . THR A 1 230 ? 27.426 8.907 22.052 1.00 13.99 219 THR A O 1
ATOM 1489 N N . PRO A 1 231 ? 27.642 10.599 20.582 1.00 14.02 220 PRO A N 1
ATOM 1490 C CA . PRO A 1 231 ? 28.783 9.978 19.911 1.00 13.59 220 PRO A CA 1
ATOM 1491 C C . PRO A 1 231 ? 29.976 9.752 20.837 1.00 12.89 220 PRO A C 1
ATOM 1492 O O . PRO A 1 231 ? 30.602 8.755 20.668 1.00 11.71 220 PRO A O 1
ATOM 1496 N N . GLU A 1 232 ? 30.250 10.683 21.764 1.00 13.47 221 GLU A N 1
ATOM 1497 C CA . GLU A 1 232 ? 31.386 10.596 22.714 1.00 13.86 221 GLU A CA 1
ATOM 1498 C C . GLU A 1 232 ? 31.191 9.409 23.656 1.00 14.41 221 GLU A C 1
ATOM 1499 O O . GLU A 1 232 ? 32.218 8.735 23.978 1.00 15.07 221 GLU A O 1
ATOM 1505 N N . GLU A 1 233 ? 29.957 9.165 24.092 1.00 15.01 222 GLU A N 1
ATOM 1506 C CA . GLU A 1 233 ? 29.601 8.035 24.999 1.00 16.44 222 GLU A CA 1
ATOM 1507 C C . GLU A 1 233 ? 29.839 6.725 24.251 1.00 14.85 222 GLU A C 1
ATOM 1508 O O . GLU A 1 233 ? 30.488 5.831 24.818 1.00 13.68 222 GLU A O 1
ATOM 1514 N N . SER A 1 234 ? 29.326 6.650 23.016 1.00 14.23 223 SER A N 1
ATOM 1515 C CA . SER A 1 234 ? 29.531 5.530 22.056 1.00 14.11 223 SER A CA 1
ATOM 1516 C C . SER A 1 234 ? 31.034 5.261 21.880 1.00 13.45 223 SER A C 1
ATOM 1517 O O . SER A 1 234 ? 31.465 4.106 22.035 1.00 12.21 223 SER A O 1
ATOM 1520 N N . ALA A 1 235 ? 31.802 6.307 21.566 1.00 13.01 224 ALA A N 1
ATOM 1521 C CA . ALA A 1 235 ? 33.265 6.219 21.349 1.00 12.60 224 ALA A CA 1
ATOM 1522 C C . ALA A 1 235 ? 33.960 5.682 22.605 1.00 12.65 224 ALA A C 1
ATOM 1523 O O . ALA A 1 235 ? 34.898 4.854 22.464 1.00 13.33 224 ALA A O 1
ATOM 1525 N N . ALA A 1 236 ? 33.584 6.171 23.797 1.00 12.17 225 ALA A N 1
ATOM 1526 C CA . ALA A 1 236 ? 34.221 5.718 25.056 1.00 12.10 225 ALA A CA 1
ATOM 1527 C C . ALA A 1 236 ? 34.041 4.195 25.147 1.00 11.83 225 ALA A C 1
ATOM 1528 O O . ALA A 1 236 ? 35.031 3.501 25.444 1.00 11.82 225 ALA A O 1
ATOM 1530 N N . ALA A 1 237 ? 32.814 3.707 24.932 1.00 12.17 226 ALA A N 1
ATOM 1531 C CA . ALA A 1 237 ? 32.430 2.284 25.058 1.00 12.80 226 ALA A CA 1
ATOM 1532 C C . ALA A 1 237 ? 33.080 1.481 23.931 1.00 13.07 226 ALA A C 1
ATOM 1533 O O . ALA A 1 237 ? 33.589 0.376 24.185 1.00 13.26 226 ALA A O 1
ATOM 1535 N N . LEU A 1 238 ? 33.047 2.005 22.710 1.00 13.16 227 LEU A N 1
ATOM 1536 C CA . LEU A 1 238 ? 33.674 1.341 21.549 1.00 13.19 227 LEU A CA 1
ATOM 1537 C C . LEU A 1 238 ? 35.170 1.152 21.825 1.00 13.04 227 LEU A C 1
ATOM 1538 O O . LEU A 1 238 ? 35.678 0.067 21.539 1.00 11.73 227 LEU A O 1
ATOM 1543 N N . CYS A 1 239 ? 35.856 2.142 22.392 1.00 14.10 228 CYS A N 1
ATOM 1544 C CA . CYS A 1 239 ? 37.333 2.063 22.562 1.00 15.17 228 CYS A CA 1
ATOM 1545 C C . CYS A 1 239 ? 37.689 1.049 23.659 1.00 15.42 228 CYS A C 1
ATOM 1546 O O . CYS A 1 239 ? 38.726 0.389 23.515 1.00 16.14 228 CYS A O 1
ATOM 1549 N N . LYS A 1 240 ? 36.871 0.914 24.704 1.00 16.52 229 LYS A N 1
ATOM 1550 C CA . LYS A 1 240 ? 37.113 -0.116 25.754 1.00 17.54 229 LYS A CA 1
ATOM 1551 C C . LYS A 1 240 ? 36.893 -1.493 25.118 1.00 16.71 229 LYS A C 1
ATOM 1552 O O . LYS A 1 240 ? 37.681 -2.384 25.428 1.00 16.82 229 LYS A O 1
ATOM 1558 N N . LEU A 1 241 ? 35.880 -1.630 24.253 1.00 16.11 230 LEU A N 1
ATOM 1559 C CA . LEU A 1 241 ? 35.567 -2.890 23.527 1.00 17.54 230 LEU A CA 1
ATOM 1560 C C . LEU A 1 241 ? 36.749 -3.263 22.614 1.00 18.25 230 LEU A C 1
ATOM 1561 O O . LEU A 1 241 ? 37.217 -4.433 22.656 1.00 17.19 230 LEU A O 1
ATOM 1566 N N . PHE A 1 242 ? 37.251 -2.307 21.831 1.00 17.60 231 PHE A N 1
ATOM 1567 C CA . PHE A 1 242 ? 38.372 -2.540 20.888 1.00 17.92 231 PHE A CA 1
ATOM 1568 C C . PHE A 1 242 ? 39.575 -3.083 21.656 1.00 17.92 231 PHE A C 1
ATOM 1569 O O . PHE A 1 242 ? 40.255 -3.972 21.146 1.00 18.08 231 PHE A O 1
ATOM 1577 N N . GLU A 1 243 ? 39.837 -2.537 22.842 1.00 19.36 232 GLU A N 1
ATOM 1578 C CA . GLU A 1 243 ? 41.021 -2.914 23.648 1.00 20.96 232 GLU A CA 1
ATOM 1579 C C . GLU A 1 243 ? 40.813 -4.287 24.304 1.00 18.48 232 GLU A C 1
ATOM 1580 O O . GLU A 1 243 ? 41.789 -5.070 24.347 1.00 18.27 232 GLU A O 1
ATOM 1586 N N . SER A 1 244 ? 39.600 -4.586 24.751 1.00 18.04 233 SER A N 1
ATOM 1587 C CA . SER A 1 244 ? 39.281 -5.739 25.637 1.00 17.40 233 SER A CA 1
ATOM 1588 C C . SER A 1 244 ? 38.911 -6.998 24.834 1.00 17.20 233 SER A C 1
ATOM 1589 O O . SER A 1 244 ? 39.231 -8.110 25.312 1.00 16.19 233 SER A O 1
ATOM 1592 N N . LEU A 1 245 ? 38.239 -6.860 23.684 1.00 15.05 234 LEU A N 1
ATOM 1593 C CA . LEU A 1 245 ? 37.708 -8.035 22.935 1.00 14.34 234 LEU A CA 1
ATOM 1594 C C . LEU A 1 245 ? 38.859 -8.971 22.590 1.00 14.43 234 LEU A C 1
ATOM 1595 O O . LEU A 1 245 ? 39.819 -8.479 21.945 1.00 15.08 234 LEU A O 1
ATOM 1600 N N . ASN A 1 246 ? 38.737 -10.243 22.994 1.00 13.80 235 ASN A N 1
ATOM 1601 C CA . ASN A 1 246 ? 39.787 -11.284 22.865 1.00 15.34 235 ASN A CA 1
ATOM 1602 C C . ASN A 1 246 ? 39.237 -12.542 22.205 1.00 14.45 235 ASN A C 1
ATOM 1603 O O . ASN A 1 246 ? 39.930 -13.540 22.246 1.00 13.81 235 ASN A O 1
ATOM 1608 N N . THR A 1 247 ? 38.062 -12.486 21.592 1.00 14.25 236 THR A N 1
ATOM 1609 C CA . THR A 1 247 ? 37.530 -13.633 20.828 1.00 15.19 236 THR A CA 1
ATOM 1610 C C . THR A 1 247 ? 37.070 -13.111 19.468 1.00 13.46 236 THR A C 1
ATOM 1611 O O . THR A 1 247 ? 36.636 -11.948 19.403 1.00 13.84 236 THR A O 1
ATOM 1615 N N . THR A 1 248 ? 37.153 -13.941 18.434 1.00 11.87 237 THR A N 1
ATOM 1616 C CA . THR A 1 248 ? 36.710 -13.580 17.069 1.00 11.52 237 THR A CA 1
ATOM 1617 C C . THR A 1 248 ? 35.256 -14.009 16.858 1.00 11.58 237 THR A C 1
ATOM 1618 O O . THR A 1 248 ? 34.781 -14.903 17.588 1.00 12.47 237 THR A O 1
ATOM 1622 N N . GLY A 1 249 ? 34.598 -13.453 15.837 1.00 11.45 238 GLY A N 1
ATOM 1623 C CA . GLY A 1 249 ? 33.330 -14.006 15.331 1.00 11.87 238 GLY A CA 1
ATOM 1624 C C . GLY A 1 249 ? 32.147 -13.445 16.083 1.00 11.98 238 GLY A C 1
ATOM 1625 O O . GLY A 1 249 ? 31.038 -13.940 15.890 1.00 13.22 238 GLY A O 1
ATOM 1626 N N . LYS A 1 250 ? 32.350 -12.405 16.885 1.00 12.22 239 LYS A N 1
ATOM 1627 C CA . LYS A 1 250 ? 31.257 -11.874 17.727 1.00 1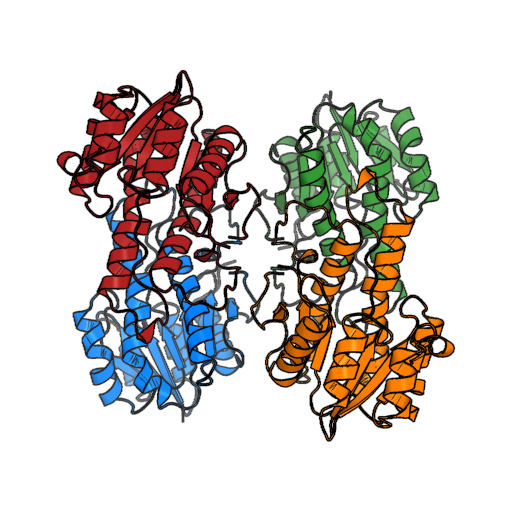2.49 239 LYS A CA 1
ATOM 1628 C C . LYS A 1 250 ? 30.522 -10.769 16.973 1.00 12.07 239 LYS A C 1
ATOM 1629 O O . LYS A 1 250 ? 31.144 -10.057 16.144 1.00 10.60 239 LYS A O 1
ATOM 1635 N N . TYR A 1 251 ? 29.215 -10.699 17.204 1.00 11.49 240 TYR A N 1
ATOM 1636 C CA . TYR A 1 251 ? 28.354 -9.550 16.841 1.00 12.07 240 TYR A CA 1
ATOM 1637 C C . TYR A 1 251 ? 27.958 -8.901 18.166 1.00 12.74 240 TYR A C 1
ATOM 1638 O O . TYR A 1 251 ? 27.376 -9.596 19.009 1.00 12.11 240 TYR A O 1
ATOM 1647 N N . LEU A 1 252 ? 28.383 -7.664 18.373 1.00 13.08 241 LEU A N 1
ATOM 1648 C CA . LEU A 1 252 ? 28.392 -7.017 19.704 1.00 13.89 241 LEU A CA 1
ATOM 1649 C C . LEU A 1 252 ? 27.686 -5.681 19.621 1.00 15.26 241 LEU A C 1
ATOM 1650 O O . LEU A 1 252 ? 27.769 -5.017 18.587 1.00 14.52 241 LEU A O 1
ATOM 1655 N N . SER A 1 253 ? 27.031 -5.323 20.720 1.00 17.67 242 SER A N 1
ATOM 1656 C CA . SER A 1 253 ? 26.618 -3.939 20.986 1.00 18.31 242 SER A CA 1
ATOM 1657 C C . SER A 1 253 ? 27.801 -3.236 21.659 1.00 17.98 242 SER A C 1
ATOM 1658 O O . SER A 1 253 ? 28.705 -3.920 22.184 1.00 16.75 242 SER A O 1
ATOM 1661 N N . TYR A 1 254 ? 27.829 -1.909 21.583 1.00 17.87 243 TYR A N 1
ATOM 1662 C CA . TYR A 1 254 ? 28.911 -1.047 22.116 1.00 17.73 243 TYR A CA 1
ATOM 1663 C C . TYR A 1 254 ? 29.257 -1.403 23.565 1.00 16.80 243 TYR A C 1
ATOM 1664 O O . TYR A 1 254 ? 30.417 -1.205 23.944 1.00 16.17 243 TYR A O 1
ATOM 1673 N N . ASP A 1 255 ? 28.294 -1.894 24.349 1.00 17.66 244 ASP A N 1
ATOM 1674 C CA . ASP A 1 255 ? 28.510 -2.204 25.788 1.00 18.08 244 ASP A CA 1
ATOM 1675 C C . ASP A 1 255 ? 29.171 -3.587 25.945 1.00 19.23 244 ASP A C 1
ATOM 1676 O O . ASP A 1 255 ? 29.420 -3.992 27.091 1.00 21.56 244 ASP A O 1
ATOM 1681 N N . GLY A 1 256 ? 29.450 -4.308 24.853 1.00 18.15 245 GLY A N 1
ATOM 1682 C CA . GLY A 1 256 ? 30.064 -5.645 24.918 1.00 16.78 245 GLY A CA 1
ATOM 1683 C C . GLY A 1 256 ? 29.054 -6.778 25.050 1.00 16.08 245 GLY A C 1
ATOM 1684 O O . GLY A 1 256 ? 29.490 -7.900 24.997 1.00 17.44 245 GLY A O 1
ATOM 1685 N N . THR A 1 257 ? 27.750 -6.520 25.197 1.00 16.59 246 THR A N 1
ATOM 1686 C CA . THR A 1 257 ? 26.704 -7.575 25.123 1.00 15.90 246 THR A CA 1
ATOM 1687 C C . THR A 1 257 ? 26.591 -8.097 23.685 1.00 15.95 246 THR A C 1
ATOM 1688 O O . THR A 1 257 ? 26.849 -7.343 22.727 1.00 15.41 246 THR A O 1
ATOM 1692 N N . GLU A 1 258 ? 26.186 -9.351 23.547 1.00 15.32 247 GLU A N 1
ATOM 1693 C CA . GLU A 1 258 ? 26.081 -10.025 22.239 1.00 15.79 247 GLU A CA 1
ATOM 1694 C C . GLU A 1 258 ? 24.758 -9.669 21.561 1.00 14.88 247 GLU A C 1
ATOM 1695 O O . GLU A 1 258 ? 23.754 -9.432 22.262 1.00 14.14 247 GLU A O 1
ATOM 1701 N N . LEU A 1 259 ? 24.773 -9.614 20.230 1.00 12.86 248 LEU A N 1
ATOM 1702 C CA . LEU A 1 259 ? 23.545 -9.525 19.406 1.00 12.07 248 LEU A CA 1
ATOM 1703 C C . LEU A 1 259 ? 23.441 -10.785 18.562 1.00 11.79 248 LEU A C 1
ATOM 1704 O O . LEU A 1 259 ? 24.451 -11.299 18.088 1.00 11.25 248 LEU A O 1
ATOM 1709 N N . PRO A 1 260 ? 22.216 -11.288 18.310 1.00 12.29 249 PRO A N 1
ATOM 1710 C CA . PRO A 1 260 ? 22.026 -12.413 17.396 1.00 12.22 249 PRO A CA 1
ATOM 1711 C C . PRO A 1 260 ? 22.285 -11.974 15.946 1.00 13.32 249 PRO A C 1
ATOM 1712 O O . PRO A 1 260 ? 21.876 -10.883 15.568 1.00 12.81 249 PRO A O 1
ATOM 1716 N N . TRP A 1 261 ? 22.962 -12.822 15.184 1.00 13.64 250 TRP A N 1
ATOM 1717 C CA . TRP A 1 261 ? 23.153 -12.536 13.750 1.00 14.08 250 TRP A CA 1
ATOM 1718 C C . TRP A 1 261 ? 21.762 -12.552 13.091 1.00 14.36 250 TRP A C 1
ATOM 1719 O O . TRP A 1 261 ? 21.567 -11.758 12.225 1.00 14.37 250 TRP A O 1
ATOM 1730 N N . GLU B 1 13 ? 50.416 -35.028 31.631 1.00 34.54 2 GLU B N 1
ATOM 1731 C CA . GLU B 1 13 ? 49.254 -35.967 31.688 1.00 32.16 2 GLU B CA 1
ATOM 1732 C C . GLU B 1 13 ? 47.968 -35.150 31.860 1.00 29.70 2 GLU B C 1
ATOM 1733 O O . GLU B 1 13 ? 47.994 -34.115 32.544 1.00 33.10 2 GLU B O 1
ATOM 1739 N N . GLN B 1 14 ? 46.880 -35.612 31.259 1.00 23.76 3 GLN B N 1
ATOM 1740 C CA . GLN B 1 14 ? 45.541 -34.990 31.372 1.00 20.52 3 GLN B CA 1
ATOM 1741 C C . GLN B 1 14 ? 44.610 -36.015 31.992 1.00 18.50 3 GLN B C 1
ATOM 1742 O O . GLN B 1 14 ? 44.814 -37.214 31.740 1.00 17.52 3 GLN B O 1
ATOM 1748 N N . THR B 1 15 ? 43.671 -35.539 32.810 1.00 16.54 4 THR B N 1
ATOM 1749 C CA . THR B 1 15 ? 42.511 -36.312 33.290 1.00 13.83 4 THR B CA 1
ATOM 1750 C C . THR B 1 15 ? 41.264 -35.866 32.527 1.00 12.39 4 THR B C 1
ATOM 1751 O O . THR B 1 15 ? 40.928 -34.670 32.547 1.00 10.43 4 THR B O 1
ATOM 1755 N N . TYR B 1 16 ? 40.606 -36.844 31.901 1.00 11.85 5 TYR B N 1
ATOM 1756 C CA . TYR B 1 16 ? 39.225 -36.750 31.389 1.00 11.54 5 TYR B CA 1
ATOM 1757 C C . TYR B 1 16 ? 38.259 -37.383 32.394 1.00 11.72 5 TYR B C 1
ATOM 1758 O O . TYR B 1 16 ? 38.592 -38.409 33.043 1.00 11.06 5 TYR B O 1
ATOM 1767 N N . PHE B 1 17 ? 37.080 -36.770 32.508 1.00 11.19 6 PHE B N 1
ATOM 1768 C CA . PHE B 1 17 ? 35.907 -37.313 33.225 1.00 10.84 6 PHE B CA 1
ATOM 1769 C C . PHE B 1 17 ? 34.790 -37.492 32.211 1.00 11.22 6 PHE B C 1
ATOM 1770 O O . PHE B 1 17 ? 34.406 -36.473 31.622 1.00 11.10 6 PHE B O 1
ATOM 1778 N N . ILE B 1 18 ? 34.305 -38.719 32.044 1.00 11.65 7 ILE B N 1
ATOM 1779 C CA . ILE B 1 18 ? 33.180 -39.075 31.127 1.00 12.03 7 ILE B CA 1
ATOM 1780 C C . ILE B 1 18 ? 32.118 -39.756 31.970 1.00 12.49 7 ILE B C 1
ATOM 1781 O O . ILE B 1 18 ? 32.437 -40.852 32.518 1.00 13.46 7 ILE B O 1
ATOM 1786 N N . SER B 1 19 ? 30.941 -39.137 32.068 1.00 12.25 8 SER B N 1
ATOM 1787 C CA . SER B 1 19 ? 29.706 -39.734 32.626 1.00 12.40 8 SER B CA 1
ATOM 1788 C C . SER B 1 19 ? 29.104 -40.673 31.563 1.00 13.04 8 SER B C 1
ATOM 1789 O O . SER B 1 19 ? 29.175 -40.324 30.367 1.00 13.46 8 SER B O 1
ATOM 1792 N N . GLY B 1 20 ? 28.552 -41.809 32.004 1.00 12.50 9 GLY B N 1
ATOM 1793 C CA . GLY B 1 20 ? 27.859 -42.811 31.181 1.00 12.96 9 GLY B CA 1
ATOM 1794 C C . GLY B 1 20 ? 28.792 -43.446 30.175 1.00 12.64 9 GLY B C 1
ATOM 1795 O O . GLY B 1 20 ? 28.516 -43.350 28.977 1.00 13.71 9 GLY B O 1
ATOM 1796 N N . ALA B 1 21 ? 29.842 -44.102 30.655 1.00 13.49 10 ALA B N 1
ATOM 1797 C CA . ALA B 1 21 ? 30.913 -44.674 29.824 1.00 13.14 10 ALA B CA 1
ATOM 1798 C C . ALA B 1 21 ? 30.733 -46.191 29.653 1.00 13.03 10 ALA B C 1
ATOM 1799 O O . ALA B 1 21 ? 31.631 -46.805 29.043 1.00 12.47 10 ALA B O 1
ATOM 1801 N N . ASN B 1 22 ? 29.633 -46.773 30.139 1.00 12.46 11 ASN B N 1
ATOM 1802 C CA . ASN B 1 22 ? 29.413 -48.245 30.102 1.00 13.64 11 ASN B CA 1
ATOM 1803 C C . ASN B 1 22 ? 28.941 -48.682 28.712 1.00 14.13 11 ASN B C 1
ATOM 1804 O O . ASN B 1 22 ? 29.131 -49.845 28.385 1.00 15.04 11 ASN B O 1
ATOM 1809 N N . ARG B 1 23 ? 28.417 -47.773 27.890 1.00 15.55 12 ARG B N 1
ATOM 1810 C CA . ARG B 1 23 ? 27.917 -48.109 26.534 1.00 16.15 12 ARG B CA 1
ATOM 1811 C C . ARG B 1 23 ? 27.724 -46.828 25.716 1.00 15.95 12 ARG B C 1
ATOM 1812 O O . ARG B 1 23 ? 27.842 -45.712 26.273 1.00 15.52 12 ARG B O 1
ATOM 1820 N N . GLY B 1 24 ? 27.475 -46.985 24.423 1.00 15.46 13 GLY B N 1
ATOM 1821 C CA . GLY B 1 24 ? 27.120 -45.845 23.568 1.00 14.88 13 GLY B CA 1
ATOM 1822 C C . GLY B 1 24 ? 28.323 -44.962 23.332 1.00 14.24 13 GLY B C 1
ATOM 1823 O O . GLY B 1 24 ? 29.465 -45.443 23.384 1.00 13.50 13 GLY B O 1
ATOM 1824 N N . ILE B 1 25 ? 28.070 -43.691 23.093 1.00 15.12 14 ILE B N 1
ATOM 1825 C CA . ILE B 1 25 ? 29.128 -42.711 22.741 1.00 15.15 14 ILE B CA 1
ATOM 1826 C C . ILE B 1 25 ? 30.126 -42.638 23.892 1.00 13.67 14 ILE B C 1
ATOM 1827 O O . ILE B 1 25 ? 31.342 -42.585 23.617 1.00 12.30 14 ILE B O 1
ATOM 1832 N N . GLY B 1 26 ? 29.641 -42.689 25.140 1.00 13.22 15 GLY B N 1
ATOM 1833 C CA . GLY B 1 26 ? 30.516 -42.592 26.326 1.00 12.67 15 GLY B CA 1
ATOM 1834 C C . GLY B 1 26 ? 31.554 -43.704 26.368 1.00 12.17 15 GLY B C 1
ATOM 1835 O O . GLY B 1 26 ? 32.713 -43.416 26.669 1.00 11.25 15 GLY B O 1
ATOM 1836 N N . PHE B 1 27 ? 31.164 -44.954 26.097 1.00 12.66 16 PHE B N 1
ATOM 1837 C CA . PHE B 1 27 ? 32.102 -46.102 26.058 1.00 12.34 16 PHE B CA 1
ATOM 1838 C C . PHE B 1 27 ? 33.112 -45.875 24.933 1.00 11.99 16 PHE B C 1
ATOM 1839 O O . PHE B 1 27 ? 34.344 -46.016 25.166 1.00 12.28 16 PHE B O 1
ATOM 1847 N N . SER B 1 28 ? 32.619 -45.496 23.754 1.00 12.25 17 SER B N 1
ATOM 1848 C CA . SER B 1 28 ? 33.486 -45.258 22.564 1.00 12.85 17 SER B CA 1
ATOM 1849 C C . SER B 1 28 ? 34.457 -44.107 22.881 1.00 12.67 17 SER B C 1
ATOM 1850 O O . SER B 1 28 ? 35.640 -44.245 22.546 1.00 13.03 17 SER B O 1
ATOM 1853 N N . VAL B 1 29 ? 34.013 -43.040 23.564 1.00 11.58 18 VAL B N 1
ATOM 1854 C CA . VAL B 1 29 ? 34.936 -41.918 23.955 1.00 11.27 18 VAL B CA 1
ATOM 1855 C C . VAL B 1 29 ? 36.013 -42.449 24.914 1.00 11.45 18 VAL B C 1
ATOM 1856 O O . VAL B 1 29 ? 37.222 -42.210 24.680 1.00 11.46 18 VAL B O 1
ATOM 1860 N N . VAL B 1 30 ? 35.619 -43.217 25.924 1.00 11.36 19 VAL B N 1
ATOM 1861 C CA . VAL B 1 30 ? 36.584 -43.797 26.898 1.00 12.01 19 VAL B CA 1
ATOM 1862 C C . VAL B 1 30 ? 37.526 -44.751 26.165 1.00 13.18 19 VAL B C 1
ATOM 1863 O O . VAL B 1 30 ? 38.744 -44.603 26.359 1.00 13.75 19 VAL B O 1
ATOM 1867 N N . GLN B 1 31 ? 36.987 -45.602 25.286 1.00 14.97 20 GLN B N 1
ATOM 1868 C CA . GLN B 1 31 ? 37.770 -46.500 24.389 1.00 15.51 20 GLN B CA 1
ATOM 1869 C C . GLN B 1 31 ? 38.812 -45.644 23.659 1.00 14.99 20 GLN B C 1
ATOM 1870 O O . GLN B 1 31 ? 40.003 -45.994 23.674 1.00 13.41 20 GLN B O 1
ATOM 1876 N N . ARG B 1 32 ? 38.379 -44.527 23.067 1.00 14.22 21 ARG B N 1
ATOM 1877 C CA . ARG B 1 32 ? 39.257 -43.674 22.232 1.00 14.96 21 ARG B CA 1
ATOM 1878 C C . ARG B 1 32 ? 40.333 -42.998 23.102 1.00 14.48 21 ARG B C 1
ATOM 1879 O O . ARG B 1 32 ? 41.508 -42.956 22.686 1.00 13.25 21 ARG B O 1
ATOM 1887 N N . LEU B 1 33 ? 39.935 -42.401 24.229 1.00 14.82 22 LEU B N 1
ATOM 1888 C CA . LEU B 1 33 ? 40.865 -41.725 25.177 1.00 16.18 22 LEU B CA 1
ATOM 1889 C C . LEU B 1 33 ? 41.865 -42.729 25.763 1.00 17.31 22 LEU B C 1
ATOM 1890 O O . LEU B 1 33 ? 43.020 -42.335 25.962 1.00 18.87 22 LEU B O 1
ATOM 1895 N N . ALA B 1 34 ? 41.447 -43.969 26.042 1.00 17.89 23 ALA B N 1
ATOM 1896 C CA . ALA B 1 34 ? 42.320 -45.031 26.597 1.00 18.93 23 ALA B CA 1
ATOM 1897 C C . ALA B 1 34 ? 43.498 -45.339 25.653 1.00 20.10 23 ALA B C 1
ATOM 1898 O O . ALA B 1 34 ? 44.529 -45.765 26.146 1.00 20.61 23 ALA B O 1
ATOM 1900 N N . ALA B 1 35 ? 43.366 -45.131 24.342 1.00 22.70 24 ALA B N 1
ATOM 1901 C CA . ALA B 1 35 ? 44.410 -45.431 23.330 1.00 22.52 24 ALA B CA 1
ATOM 1902 C C . ALA B 1 35 ? 45.536 -44.389 23.340 1.00 25.14 24 ALA B C 1
ATOM 1903 O O . ALA B 1 35 ? 46.626 -44.673 22.804 1.00 27.93 24 ALA B O 1
ATOM 1905 N N . LYS B 1 36 ? 45.294 -43.220 23.921 1.00 26.57 25 LYS B N 1
ATOM 1906 C CA . LYS B 1 36 ? 46.231 -42.070 23.921 1.00 29.03 25 LYS B CA 1
ATOM 1907 C C . LYS B 1 36 ? 47.136 -42.138 25.159 1.00 30.09 25 LYS B C 1
ATOM 1908 O O . LYS B 1 36 ? 46.611 -42.269 26.285 1.00 27.37 25 LYS B O 1
ATOM 1914 N N . SER B 1 37 ? 48.447 -41.991 24.978 1.00 30.55 26 SER B N 1
ATOM 1915 C CA . SER B 1 37 ? 49.407 -41.948 26.111 1.00 32.88 26 SER B CA 1
ATOM 1916 C C . SER B 1 37 ? 49.143 -40.668 26.920 1.00 28.88 26 SER B C 1
ATOM 1917 O O . SER B 1 37 ? 48.713 -39.662 26.323 1.00 29.02 26 SER B O 1
ATOM 1920 N N . GLY B 1 38 ? 49.334 -40.737 28.239 1.00 28.56 27 GLY B N 1
ATOM 1921 C CA . GLY B 1 38 ? 49.221 -39.587 29.156 1.00 26.83 27 GLY B CA 1
ATOM 1922 C C . GLY B 1 38 ? 47.781 -39.133 29.349 1.00 24.81 27 GLY B C 1
ATOM 1923 O O . GLY B 1 38 ? 47.592 -37.973 29.742 1.00 29.58 27 GLY B O 1
ATOM 1924 N N . VAL B 1 39 ? 46.777 -39.965 29.067 1.00 20.32 28 VAL B N 1
ATOM 1925 C CA . VAL B 1 39 ? 45.368 -39.562 29.344 1.00 19.84 28 VAL B CA 1
ATOM 1926 C C . VAL B 1 39 ? 44.806 -40.507 30.400 1.00 18.22 28 VAL B C 1
ATOM 1927 O O . VAL B 1 39 ? 44.601 -41.655 30.071 1.00 20.50 28 VAL B O 1
ATOM 1931 N N . LYS B 1 40 ? 44.565 -40.016 31.614 1.00 17.61 29 LYS B N 1
ATOM 1932 C CA . LYS B 1 40 ? 43.783 -40.742 32.653 1.00 17.77 29 LYS B CA 1
ATOM 1933 C C . LYS B 1 40 ? 42.293 -40.499 32.392 1.00 15.93 29 LYS B C 1
ATOM 1934 O O . LYS B 1 40 ? 41.944 -39.372 32.011 1.00 16.19 29 LYS B O 1
ATOM 1940 N N . VAL B 1 41 ? 41.458 -41.520 32.539 1.00 13.66 30 VAL B N 1
ATOM 1941 C CA . VAL B 1 41 ? 40.002 -41.405 32.248 1.00 13.37 30 VAL B CA 1
ATOM 1942 C C . VAL B 1 41 ? 39.192 -41.880 33.457 1.00 12.82 30 VAL B C 1
ATOM 1943 O O . VAL B 1 41 ? 39.164 -43.084 33.698 1.00 12.57 30 VAL B O 1
ATOM 1947 N N . ILE B 1 42 ? 38.474 -40.970 34.110 1.00 12.71 31 ILE B N 1
ATOM 1948 C CA . ILE B 1 42 ? 37.436 -41.349 35.119 1.00 12.43 31 ILE B CA 1
ATOM 1949 C C . ILE B 1 42 ? 36.159 -41.615 34.342 1.00 11.97 31 ILE B C 1
ATOM 1950 O O . ILE B 1 42 ? 35.644 -40.669 33.682 1.00 11.96 31 ILE B O 1
ATOM 1955 N N . ALA B 1 43 ? 35.768 -42.880 34.287 1.00 11.72 32 ALA B N 1
ATOM 1956 C CA . ALA B 1 43 ? 34.591 -43.399 33.554 1.00 11.30 32 ALA B CA 1
ATOM 1957 C C . ALA B 1 43 ? 33.517 -43.770 34.574 1.00 12.07 32 ALA B C 1
ATOM 1958 O O . ALA B 1 43 ? 33.870 -44.504 35.533 1.00 12.07 32 ALA B O 1
ATOM 1960 N N . THR B 1 44 ? 32.280 -43.276 34.405 1.00 12.02 33 THR B N 1
ATOM 1961 C CA . THR B 1 44 ? 31.163 -43.537 35.351 1.00 12.64 33 THR B CA 1
ATOM 1962 C C . THR B 1 44 ? 30.158 -44.485 34.717 1.00 12.44 33 THR B C 1
ATOM 1963 O O . THR B 1 44 ? 29.954 -44.409 33.507 1.00 13.33 33 THR B O 1
ATOM 1967 N N . ALA B 1 45 ? 29.563 -45.334 35.538 1.00 13.04 34 ALA B N 1
ATOM 1968 C CA . ALA B 1 45 ? 28.367 -46.126 35.201 1.00 13.61 34 ALA B CA 1
ATOM 1969 C C . ALA B 1 45 ? 27.424 -46.096 36.402 1.00 14.23 34 ALA B C 1
ATOM 1970 O O . ALA B 1 45 ? 27.939 -46.033 37.553 1.00 13.80 34 ALA B O 1
ATOM 1972 N N . ARG B 1 46 ? 26.113 -46.174 36.162 1.00 14.87 35 ARG B N 1
ATOM 1973 C CA . ARG B 1 46 ? 25.126 -46.326 37.260 1.00 16.53 35 ARG B CA 1
ATOM 1974 C C . ARG B 1 46 ? 25.439 -47.624 37.978 1.00 15.71 35 ARG B C 1
ATOM 1975 O O . ARG B 1 46 ? 25.461 -47.581 39.175 1.00 15.00 35 ARG B O 1
ATOM 1983 N N . ASP B 1 47 ? 25.744 -48.686 37.226 1.00 14.59 36 ASP B N 1
ATOM 1984 C CA . ASP B 1 47 ? 25.876 -50.066 37.747 1.00 15.91 36 ASP B CA 1
ATOM 1985 C C . ASP B 1 47 ? 27.201 -50.625 37.255 1.00 15.05 36 ASP B C 1
ATOM 1986 O O . ASP B 1 47 ? 27.212 -51.396 36.298 1.00 15.01 36 ASP B O 1
ATOM 1991 N N . PRO B 1 48 ? 28.350 -50.196 37.827 1.00 13.84 37 PRO B N 1
ATOM 1992 C CA . PRO B 1 48 ? 29.658 -50.659 37.363 1.00 14.86 37 PRO B CA 1
ATOM 1993 C C . PRO B 1 48 ? 29.808 -52.191 37.310 1.00 15.28 37 PRO B C 1
ATOM 1994 O O . PRO B 1 48 ? 30.530 -52.672 36.495 1.00 15.42 37 PRO B O 1
ATOM 1998 N N . ALA B 1 49 ? 29.158 -52.924 38.213 1.00 16.06 38 ALA B N 1
ATOM 1999 C CA . ALA B 1 49 ? 29.315 -54.390 38.346 1.00 16.82 38 ALA B CA 1
ATOM 2000 C C . ALA B 1 49 ? 28.883 -55.076 37.048 1.00 16.33 38 ALA B C 1
ATOM 2001 O O . ALA B 1 49 ? 29.446 -56.086 36.732 1.00 15.45 38 ALA B O 1
ATOM 2003 N N . SER B 1 50 ? 27.960 -54.492 36.289 1.00 17.77 39 SER B N 1
ATOM 2004 C CA . SER B 1 50 ? 27.432 -55.092 35.043 1.00 18.38 39 SER B CA 1
ATOM 2005 C C . SER B 1 50 ? 27.986 -54.372 33.804 1.00 17.48 39 SER B C 1
ATOM 2006 O O . SER B 1 50 ? 27.574 -54.733 32.705 1.00 16.82 39 SER B O 1
ATOM 2009 N N . ALA B 1 51 ? 28.927 -53.433 33.967 1.00 16.08 40 ALA B N 1
ATOM 2010 C CA . ALA B 1 51 ? 29.572 -52.691 32.859 1.00 15.64 40 ALA B CA 1
ATOM 2011 C C . ALA B 1 51 ? 30.658 -53.556 32.211 1.00 14.50 40 ALA B C 1
ATOM 2012 O O . ALA B 1 51 ? 31.823 -53.198 32.305 1.00 13.43 40 ALA B O 1
ATOM 2014 N N . THR B 1 52 ? 30.291 -54.672 31.571 1.00 15.99 41 THR B N 1
ATOM 2015 C CA . THR B 1 52 ? 31.260 -55.739 31.166 1.00 14.78 41 THR B CA 1
ATOM 2016 C C . THR B 1 52 ? 32.379 -55.141 30.311 1.00 14.29 41 THR B C 1
ATOM 2017 O O . THR B 1 52 ? 33.553 -55.283 30.706 1.00 13.61 41 THR B O 1
ATOM 2021 N N . ALA B 1 53 ? 32.040 -54.533 29.169 1.00 13.33 42 ALA B N 1
ATOM 2022 C CA . ALA B 1 53 ? 33.026 -54.007 28.191 1.00 13.61 42 ALA B CA 1
ATOM 2023 C C . ALA B 1 53 ? 33.924 -52.950 28.855 1.00 13.09 42 ALA B C 1
ATOM 2024 O O . ALA B 1 53 ? 35.162 -52.975 28.631 1.00 12.98 42 ALA B O 1
ATOM 2026 N N . LEU B 1 54 ? 33.349 -52.068 29.677 1.00 12.66 43 LEU B N 1
ATOM 2027 C CA . LEU B 1 54 ? 34.136 -50.977 30.330 1.00 12.39 43 LEU B CA 1
ATOM 2028 C C . LEU B 1 54 ? 35.080 -51.590 31.368 1.00 13.10 43 LEU B C 1
ATOM 2029 O O . LEU B 1 54 ? 36.236 -51.151 31.446 1.00 13.95 43 LEU B O 1
ATOM 2034 N N . ASN B 1 55 ? 34.604 -52.550 32.164 1.00 13.74 44 ASN B N 1
ATOM 2035 C CA . ASN B 1 55 ? 35.443 -53.226 33.193 1.00 13.94 44 ASN B CA 1
ATOM 2036 C C . ASN B 1 55 ? 36.612 -53.958 32.524 1.00 15.24 44 ASN B C 1
ATOM 2037 O O . ASN B 1 55 ? 37.742 -53.898 33.070 1.00 13.82 44 ASN B O 1
ATOM 2042 N N . GLU B 1 56 ? 36.371 -54.611 31.372 1.00 16.11 45 GLU B N 1
ATOM 2043 C CA . GLU B 1 56 ? 37.448 -55.298 30.612 1.00 16.87 45 GLU B CA 1
ATOM 2044 C C . GLU B 1 56 ? 38.439 -54.278 30.040 1.00 16.11 45 GLU B C 1
ATOM 2045 O O . GLU B 1 56 ? 39.648 -54.566 30.066 1.00 15.98 45 GLU B O 1
ATOM 2051 N N . LEU B 1 57 ? 37.960 -53.152 29.510 1.00 15.14 46 LEU B N 1
ATOM 2052 C CA . LEU B 1 57 ? 38.823 -52.012 29.083 1.00 15.93 46 LEU B CA 1
ATOM 2053 C C . LEU B 1 57 ? 39.684 -51.592 30.277 1.00 16.05 46 LEU B C 1
ATOM 2054 O O . LEU B 1 57 ? 40.922 -51.491 30.119 1.00 16.27 46 LEU B O 1
ATOM 2059 N N . ALA B 1 58 ? 39.079 -51.378 31.443 1.00 15.16 47 ALA B N 1
ATOM 2060 C CA . ALA B 1 58 ? 39.818 -50.902 32.634 1.00 15.59 47 ALA B CA 1
ATOM 2061 C C . ALA B 1 58 ? 40.788 -51.999 33.092 1.00 16.09 47 ALA B C 1
ATOM 2062 O O . ALA B 1 58 ? 41.869 -51.668 33.574 1.00 15.63 47 ALA B O 1
ATOM 2064 N N . LYS B 1 59 ? 40.424 -53.269 32.947 1.00 18.09 48 LYS B N 1
ATOM 2065 C CA . LYS B 1 59 ? 41.304 -54.392 33.379 1.00 19.96 48 LYS B CA 1
ATOM 2066 C C . LYS B 1 59 ? 42.620 -54.363 32.590 1.00 19.44 48 LYS B C 1
ATOM 2067 O O . LYS B 1 59 ? 43.656 -54.615 33.204 1.00 18.99 48 LYS B O 1
ATOM 2073 N N . GLU B 1 60 ? 42.573 -54.067 31.286 1.00 20.95 49 GLU B N 1
ATOM 2074 C CA . GLU B 1 60 ? 43.743 -54.021 30.368 1.00 23.30 49 GLU B CA 1
ATOM 2075 C C . GLU B 1 60 ? 44.430 -52.652 30.402 1.00 24.13 49 GLU B C 1
ATOM 2076 O O . GLU B 1 60 ? 45.615 -52.578 30.017 1.00 22.68 49 GLU B O 1
ATOM 2082 N N . ASN B 1 61 ? 43.707 -51.602 30.796 1.00 22.79 50 ASN B N 1
ATOM 2083 C CA . ASN B 1 61 ? 44.158 -50.194 30.661 1.00 23.84 50 ASN B CA 1
ATOM 2084 C C . ASN B 1 61 ? 43.915 -49.528 32.009 1.00 22.31 50 ASN B C 1
ATOM 2085 O O . ASN B 1 61 ? 42.836 -49.015 32.269 1.00 19.89 50 ASN B O 1
ATOM 2090 N N . PRO B 1 62 ? 44.896 -49.554 32.930 1.00 23.77 51 PRO B N 1
ATOM 2091 C CA . PRO B 1 62 ? 44.646 -49.120 34.308 1.00 24.00 51 PRO B CA 1
ATOM 2092 C C . PRO B 1 62 ? 44.586 -47.588 34.494 1.00 23.71 51 PRO B C 1
ATOM 2093 O O . PRO B 1 62 ? 44.299 -47.116 35.587 1.00 22.62 51 PRO B O 1
ATOM 2097 N N . GLN B 1 63 ? 44.830 -46.845 33.419 1.00 22.79 52 GLN B N 1
ATOM 2098 C CA . GLN B 1 63 ? 44.632 -45.379 33.343 1.00 21.94 52 GLN B CA 1
ATOM 2099 C C . GLN B 1 63 ? 43.128 -45.098 33.213 1.00 19.45 52 GLN B C 1
ATOM 2100 O O . GLN B 1 63 ? 42.723 -43.932 33.379 1.00 19.87 52 GLN B O 1
ATOM 2106 N N . VAL B 1 64 ? 42.323 -46.124 32.922 1.00 17.09 53 VAL B N 1
ATOM 2107 C CA . VAL B 1 64 ? 40.844 -46.008 32.993 1.00 16.61 53 VAL B CA 1
ATOM 2108 C C . VAL B 1 64 ? 40.389 -46.386 34.405 1.00 16.85 53 VAL B C 1
ATOM 2109 O O . VAL B 1 64 ? 40.576 -47.534 34.800 1.00 15.53 53 VAL B O 1
ATOM 2113 N N . LYS B 1 65 ? 39.740 -45.445 35.088 1.00 16.98 54 LYS B N 1
ATOM 2114 C CA . LYS B 1 65 ? 39.196 -45.628 36.458 1.00 15.93 54 LYS B CA 1
ATOM 2115 C C . LYS B 1 65 ? 37.675 -45.657 36.371 1.00 14.05 54 LYS B C 1
ATOM 2116 O O . LYS B 1 65 ? 37.102 -44.668 35.885 1.00 14.25 54 LYS B O 1
ATOM 2122 N N . VAL B 1 66 ? 37.038 -46.696 36.902 1.00 12.82 55 VAL B N 1
ATOM 2123 C CA . VAL B 1 66 ? 35.556 -46.843 36.833 1.00 13.37 55 VAL B CA 1
ATOM 2124 C C . VAL B 1 66 ? 34.940 -46.422 38.174 1.00 13.96 55 VAL B C 1
ATOM 2125 O O . VAL B 1 66 ? 35.405 -46.885 39.234 1.00 13.59 55 VAL B O 1
ATOM 2129 N N . VAL B 1 67 ? 33.924 -45.563 38.128 1.00 14.75 56 VAL B N 1
ATOM 2130 C CA . VAL B 1 67 ? 33.268 -44.988 39.335 1.00 15.20 56 VAL B CA 1
ATOM 2131 C C . VAL B 1 67 ? 31.754 -45.089 39.143 1.00 14.27 56 VAL B C 1
ATOM 2132 O O . VAL B 1 67 ? 31.312 -44.985 37.982 1.00 14.15 56 VAL B O 1
ATOM 2136 N N . GLN B 1 68 ? 30.997 -45.316 40.219 1.00 13.38 57 GLN B N 1
ATOM 2137 C CA . GLN B 1 68 ? 29.500 -45.343 40.180 1.00 13.46 57 GLN B CA 1
ATOM 2138 C C . GLN B 1 68 ? 28.948 -43.917 40.138 1.00 12.68 57 GLN B C 1
ATOM 2139 O O . GLN B 1 68 ? 29.405 -43.051 40.910 1.00 12.21 57 GLN B O 1
ATOM 2145 N N . LEU B 1 69 ? 28.012 -43.669 39.233 1.00 13.25 58 LEU B N 1
ATOM 2146 C CA . LEU B 1 69 ? 27.280 -42.388 39.174 1.00 13.22 58 LEU B CA 1
ATOM 2147 C C . LEU B 1 69 ? 25.879 -42.605 38.611 1.00 13.92 58 LEU B C 1
ATOM 2148 O O . LEU B 1 69 ? 25.723 -43.184 37.518 1.00 14.34 58 LEU B O 1
ATOM 2153 N N . ASP B 1 70 ? 24.902 -42.160 39.391 1.00 14.36 59 ASP B N 1
ATOM 2154 C CA . ASP B 1 70 ? 23.501 -42.036 38.960 1.00 14.90 59 ASP B CA 1
ATOM 2155 C C . ASP B 1 70 ? 23.177 -40.552 39.023 1.00 14.81 59 ASP B C 1
ATOM 2156 O O . ASP B 1 70 ? 23.086 -40.016 40.126 1.00 12.89 59 ASP B O 1
ATOM 2161 N N . ILE B 1 71 ? 23.104 -39.911 37.864 1.00 16.14 60 ILE B N 1
ATOM 2162 C CA . ILE B 1 71 ? 22.974 -38.430 37.793 1.00 16.37 60 ILE B CA 1
ATOM 2163 C C . ILE B 1 71 ? 21.537 -38.072 38.186 1.00 16.52 60 ILE B C 1
ATOM 2164 O O . ILE B 1 71 ? 21.302 -36.900 38.504 1.00 17.11 60 ILE B O 1
ATOM 2169 N N . SER B 1 72 ? 20.622 -39.051 38.223 1.00 15.60 61 SER B N 1
ATOM 2170 C CA . SER B 1 72 ? 19.206 -38.832 38.626 1.00 15.90 61 SER B CA 1
ATOM 2171 C C . SER B 1 72 ? 19.107 -38.827 40.154 1.00 16.19 61 SER B C 1
ATOM 2172 O O . SER B 1 72 ? 18.027 -38.519 40.673 1.00 18.56 61 SER B O 1
ATOM 2175 N N . ASP B 1 73 ? 20.216 -39.103 40.840 1.00 16.80 62 ASP B N 1
ATOM 2176 C CA . ASP B 1 73 ? 20.254 -39.432 42.284 1.00 16.90 62 ASP B CA 1
ATOM 2177 C C . ASP B 1 73 ? 21.201 -38.481 43.004 1.00 16.08 62 ASP B C 1
ATOM 2178 O O . ASP B 1 73 ? 22.439 -38.714 42.985 1.00 15.77 62 ASP B O 1
ATOM 2183 N N . GLU B 1 74 ? 20.620 -37.480 43.659 1.00 15.01 63 GLU B N 1
ATOM 2184 C CA . GLU B 1 74 ? 21.327 -36.481 44.508 1.00 15.43 63 GLU B CA 1
ATOM 2185 C C . GLU B 1 74 ? 22.281 -37.189 45.484 1.00 16.39 63 GLU B C 1
ATOM 2186 O O . GLU B 1 74 ? 23.391 -36.633 45.749 1.00 17.20 63 GLU B O 1
ATOM 2192 N N . GLU B 1 75 ? 21.899 -38.366 46.004 1.00 17.10 64 GLU B N 1
ATOM 2193 C CA . GLU B 1 75 ? 22.735 -39.122 46.975 1.00 18.78 64 GLU B CA 1
ATOM 2194 C C . GLU B 1 75 ? 23.978 -39.658 46.262 1.00 15.76 64 GLU B C 1
ATOM 2195 O O . GLU B 1 75 ? 25.060 -39.603 46.844 1.00 16.80 64 GLU B O 1
ATOM 2201 N N . SER B 1 76 ? 23.851 -40.067 45.010 1.00 15.23 65 SER B N 1
ATOM 2202 C CA . SER B 1 76 ? 25.000 -40.472 44.154 1.00 13.90 65 SER B CA 1
ATOM 2203 C C . SER B 1 76 ? 25.837 -39.231 43.782 1.00 13.64 65 SER B C 1
ATOM 2204 O O . SER B 1 76 ? 27.079 -39.259 43.873 1.00 13.76 65 SER B O 1
ATOM 2207 N N . ILE B 1 77 ? 25.195 -38.157 43.354 1.00 13.56 66 ILE B N 1
ATOM 2208 C CA . ILE B 1 77 ? 25.900 -36.891 42.999 1.00 14.81 66 ILE B CA 1
ATOM 2209 C C . ILE B 1 77 ? 26.662 -36.338 44.221 1.00 15.09 66 ILE B C 1
ATOM 2210 O O . ILE B 1 77 ? 27.829 -35.902 44.047 1.00 15.08 66 ILE B O 1
ATOM 2215 N N . LYS B 1 78 ? 26.086 -36.397 45.423 1.00 15.84 67 LYS B N 1
ATOM 2216 C CA . LYS B 1 78 ? 26.771 -35.914 46.655 1.00 17.55 67 LYS B CA 1
ATOM 2217 C C . LYS B 1 78 ? 28.078 -36.678 46.917 1.00 16.71 67 LYS B C 1
ATOM 2218 O O . LYS B 1 78 ? 28.880 -36.189 47.758 1.00 16.35 67 LYS B O 1
ATOM 2224 N N . LYS B 1 79 ? 28.325 -37.814 46.250 1.00 16.16 68 LYS B N 1
ATOM 2225 C CA . LYS B 1 79 ? 29.538 -38.622 46.535 1.00 16.75 68 LYS B CA 1
ATOM 2226 C C . LYS B 1 79 ? 30.556 -38.524 45.386 1.00 15.72 68 LYS B C 1
ATOM 2227 O O . LYS B 1 79 ? 31.719 -38.936 45.588 1.00 15.48 68 LYS B O 1
ATOM 2233 N N . ILE B 1 80 ? 30.156 -38.019 44.219 1.00 13.95 69 ILE B N 1
ATOM 2234 C CA . ILE B 1 80 ? 31.007 -38.083 42.996 1.00 13.47 69 ILE B CA 1
ATOM 2235 C C . ILE B 1 80 ? 32.340 -37.351 43.213 1.00 13.73 69 ILE B C 1
ATOM 2236 O O . ILE B 1 80 ? 33.369 -37.902 42.809 1.00 13.19 69 ILE B O 1
ATOM 2241 N N . ALA B 1 81 ? 32.359 -36.159 43.811 1.00 14.23 70 ALA B N 1
ATOM 2242 C CA . ALA B 1 81 ? 33.607 -35.375 43.959 1.00 14.12 70 ALA B CA 1
ATOM 2243 C C . ALA B 1 81 ? 34.598 -36.184 44.792 1.00 13.84 70 ALA B C 1
ATOM 2244 O O . ALA B 1 81 ? 35.723 -36.398 44.293 1.00 14.02 70 ALA B O 1
ATOM 2246 N N . LYS B 1 82 ? 34.217 -36.619 46.000 1.00 14.58 71 LYS B N 1
ATOM 2247 C CA . LYS B 1 82 ? 35.154 -37.337 46.916 1.00 15.23 71 LYS B CA 1
ATOM 2248 C C . LYS B 1 82 ? 35.589 -38.670 46.287 1.00 13.77 71 LYS B C 1
ATOM 2249 O O . LYS B 1 82 ? 36.737 -39.049 46.486 1.00 12.51 71 LYS B O 1
ATOM 2255 N N . ASN B 1 83 ? 34.715 -39.364 45.557 1.00 13.97 72 ASN B N 1
ATOM 2256 C CA . ASN B 1 83 ? 35.053 -40.679 44.940 1.00 14.51 72 ASN B CA 1
ATOM 2257 C C . ASN B 1 83 ? 36.044 -40.441 43.786 1.00 14.09 72 ASN B C 1
ATOM 2258 O O . ASN B 1 83 ? 37.030 -41.177 43.688 1.00 13.06 72 ASN B O 1
ATOM 2263 N N . VAL B 1 84 ? 35.818 -39.429 42.946 1.00 13.62 73 VAL B N 1
ATOM 2264 C CA . VAL B 1 84 ? 36.734 -39.111 41.801 1.00 12.99 73 VAL B CA 1
ATOM 2265 C C . VAL B 1 84 ? 38.117 -38.726 42.351 1.00 12.88 73 VAL B C 1
ATOM 2266 O O . VAL B 1 84 ? 39.135 -39.119 41.770 1.00 12.38 73 VAL B O 1
ATOM 2270 N N . SER B 1 85 ? 38.146 -37.996 43.467 1.00 12.57 74 SER B N 1
ATOM 2271 C CA . SER B 1 85 ? 39.364 -37.525 44.159 1.00 13.85 74 SER B CA 1
ATOM 2272 C C . SER B 1 85 ? 40.263 -38.694 44.593 1.00 13.42 74 SER B C 1
ATOM 2273 O O . SER B 1 85 ? 41.444 -38.450 44.711 1.00 12.71 74 SER B O 1
ATOM 2276 N N . GLN B 1 86 ? 39.736 -39.898 44.814 1.00 12.99 75 GLN B N 1
ATOM 2277 C CA . GLN B 1 86 ? 40.568 -41.078 45.205 1.00 13.94 75 GLN B CA 1
ATOM 2278 C C . GLN B 1 86 ? 41.459 -41.472 44.029 1.00 15.29 75 GLN B C 1
ATOM 2279 O O . GLN B 1 86 ? 42.489 -42.147 44.253 1.00 15.31 75 GLN B O 1
ATOM 2285 N N . TYR B 1 87 ? 41.066 -41.048 42.822 1.00 15.79 76 TYR B N 1
ATOM 2286 C CA . TYR B 1 87 ? 41.723 -41.420 41.553 1.00 16.29 76 TYR B CA 1
ATOM 2287 C C . TYR B 1 87 ? 42.490 -40.253 40.939 1.00 16.16 76 TYR B C 1
ATOM 2288 O O . TYR B 1 87 ? 43.361 -40.559 40.135 1.00 15.79 76 TYR B O 1
ATOM 2297 N N . THR B 1 88 ? 42.182 -38.999 41.285 1.00 16.79 77 THR B N 1
ATOM 2298 C CA . THR B 1 88 ? 42.836 -37.803 40.684 1.00 17.07 77 THR B CA 1
ATOM 2299 C C . THR B 1 88 ? 42.695 -36.561 41.583 1.00 16.81 77 THR B C 1
ATOM 2300 O O . THR B 1 88 ? 41.706 -36.465 42.317 1.00 15.68 77 THR B O 1
ATOM 2304 N N . ASP B 1 89 ? 43.642 -35.623 41.494 1.00 18.40 78 ASP B N 1
ATOM 2305 C CA . ASP B 1 89 ? 43.584 -34.309 42.194 1.00 19.27 78 ASP B CA 1
ATOM 2306 C C . ASP B 1 89 ? 43.036 -33.240 41.245 1.00 17.17 78 ASP B C 1
ATOM 2307 O O . ASP B 1 89 ? 42.868 -32.108 41.681 1.00 15.59 78 ASP B O 1
ATOM 2312 N N . SER B 1 90 ? 42.784 -33.570 39.982 1.00 15.50 79 SER B N 1
ATOM 2313 C CA . SER B 1 90 ? 42.179 -32.611 39.024 1.00 14.48 79 SER B CA 1
ATOM 2314 C C . SER B 1 90 ? 41.503 -33.324 37.837 1.00 14.63 79 SER B C 1
ATOM 2315 O O . SER B 1 90 ? 41.803 -34.527 37.521 1.00 14.58 79 SER B O 1
ATOM 2318 N N . ILE B 1 91 ? 40.599 -32.585 37.195 1.00 13.80 80 ILE B N 1
ATOM 2319 C CA . ILE B 1 91 ? 40.006 -32.931 35.884 1.00 12.63 80 ILE B CA 1
ATOM 2320 C C . ILE B 1 91 ? 40.384 -31.821 34.900 1.00 12.88 80 ILE B C 1
ATOM 2321 O O . ILE B 1 91 ? 40.169 -30.645 35.221 1.00 13.64 80 ILE B O 1
ATOM 2326 N N . ASP B 1 92 ? 40.905 -32.210 33.741 1.00 12.84 81 ASP B N 1
ATOM 2327 C CA . ASP B 1 92 ? 41.275 -31.302 32.626 1.00 12.86 81 ASP B CA 1
ATOM 2328 C C . ASP B 1 92 ? 40.061 -31.073 31.740 1.00 11.92 81 ASP B C 1
ATOM 2329 O O . ASP B 1 92 ? 39.799 -29.927 31.382 1.00 11.18 81 ASP B O 1
ATOM 2334 N N . VAL B 1 93 ? 39.400 -32.163 31.365 1.00 11.32 82 VAL B N 1
ATOM 2335 C CA . VAL B 1 93 ? 38.249 -32.146 30.428 1.00 10.62 82 VAL B CA 1
ATOM 2336 C C . VAL B 1 93 ? 37.112 -32.901 31.105 1.00 10.34 82 VAL B C 1
ATOM 2337 O O . VAL B 1 93 ? 37.257 -34.132 31.346 1.00 10.11 82 VAL B O 1
ATOM 2341 N N . PHE B 1 94 ? 36.048 -32.171 31.413 1.00 9.73 83 PHE B N 1
ATOM 2342 C CA . PHE B 1 94 ? 34.787 -32.716 31.952 1.00 9.75 83 PHE B CA 1
ATOM 2343 C C . PHE B 1 94 ? 33.863 -32.972 30.768 1.00 9.39 83 PHE B C 1
ATOM 2344 O O . PHE B 1 94 ? 33.686 -32.070 29.920 1.00 8.75 83 PHE B O 1
ATOM 2352 N N . VAL B 1 95 ? 33.248 -34.147 30.739 1.00 9.07 84 VAL B N 1
ATOM 2353 C CA . VAL B 1 95 ? 32.246 -34.487 29.693 1.00 9.40 84 VAL B CA 1
ATOM 2354 C C . VAL B 1 95 ? 31.004 -35.071 30.360 1.00 9.62 84 VAL B C 1
ATOM 2355 O O . VAL B 1 95 ? 31.062 -36.212 30.886 1.00 9.56 84 VAL B O 1
ATOM 2359 N N . SER B 1 96 ? 29.932 -34.292 30.360 1.00 10.03 85 SER B N 1
ATOM 2360 C CA . SER B 1 96 ? 28.608 -34.732 30.848 1.00 10.21 85 SER B CA 1
ATOM 2361 C C . SER B 1 96 ? 27.932 -35.425 29.667 1.00 10.02 85 SER B C 1
ATOM 2362 O O . SER B 1 96 ? 27.356 -34.741 28.800 1.00 9.26 85 SER B O 1
ATOM 2365 N N . ASN B 1 97 ? 28.131 -36.732 29.577 1.00 10.35 86 ASN B N 1
ATOM 2366 C CA . ASN B 1 97 ? 27.681 -37.516 28.414 1.00 11.22 86 ASN B CA 1
ATOM 2367 C C . ASN B 1 97 ? 26.404 -38.258 28.760 1.00 11.79 86 ASN B C 1
ATOM 2368 O O . ASN B 1 97 ? 25.564 -38.379 27.874 1.00 12.15 86 ASN B O 1
ATOM 2373 N N . ALA B 1 98 ? 26.347 -38.871 29.944 1.00 12.95 87 ALA B N 1
ATOM 2374 C CA . ALA B 1 98 ? 25.174 -39.652 30.415 1.00 12.78 87 ALA B CA 1
ATOM 2375 C C . ALA B 1 98 ? 23.945 -38.754 30.409 1.00 12.85 87 ALA B C 1
ATOM 2376 O O . ALA B 1 98 ? 24.030 -37.594 30.879 1.00 11.74 87 ALA B O 1
ATOM 2378 N N . ALA B 1 99 ? 22.856 -39.322 29.909 1.00 13.75 88 ALA B N 1
ATOM 2379 C CA . ALA B 1 99 ? 21.559 -38.670 29.666 1.00 14.61 88 ALA B CA 1
ATOM 2380 C C . ALA B 1 99 ? 20.562 -39.749 29.282 1.00 15.66 88 ALA B C 1
ATOM 2381 O O . ALA B 1 99 ? 20.976 -40.919 29.007 1.00 16.27 88 ALA B O 1
ATOM 2383 N N . ILE B 1 100 ? 19.295 -39.367 29.260 1.00 15.41 89 ILE B N 1
ATOM 2384 C CA . ILE B 1 100 ? 18.226 -40.239 28.729 1.00 15.68 89 ILE B CA 1
ATOM 2385 C C . ILE B 1 100 ? 17.602 -39.582 27.501 1.00 16.19 89 ILE B C 1
ATOM 2386 O O . ILE B 1 100 ? 17.741 -38.354 27.304 1.00 14.81 89 ILE B O 1
ATOM 2391 N N . ALA B 1 101 ? 16.871 -40.383 26.744 1.00 16.45 90 ALA B N 1
ATOM 2392 C CA . ALA B 1 101 ? 16.035 -39.902 25.631 1.00 18.18 90 ALA B CA 1
ATOM 2393 C C . ALA B 1 101 ? 14.861 -40.872 25.477 1.00 19.48 90 ALA B C 1
ATOM 2394 O O . ALA B 1 101 ? 15.012 -41.872 24.745 1.00 19.67 90 ALA B O 1
ATOM 2396 N N . LYS B 1 102 ? 13.758 -40.604 26.183 1.00 21.28 91 LYS B N 1
ATOM 2397 C CA . LYS B 1 102 ? 12.625 -41.557 26.360 1.00 23.33 91 LYS B CA 1
ATOM 2398 C C . LYS B 1 102 ? 11.282 -40.865 26.132 1.00 24.32 91 LYS B C 1
ATOM 2399 O O . LYS B 1 102 ? 10.241 -41.475 26.459 1.00 27.14 91 LYS B O 1
ATOM 2405 N N . SER B 1 103 ? 11.278 -39.638 25.617 1.00 22.22 92 SER B N 1
ATOM 2406 C CA . SER B 1 103 ? 10.033 -38.860 25.456 1.00 23.72 92 SER B CA 1
ATOM 2407 C C . SER B 1 103 ? 10.161 -38.026 24.190 1.00 24.23 92 SER B C 1
ATOM 2408 O O . SER B 1 103 ? 11.033 -37.137 24.163 1.00 24.02 92 SER B O 1
ATOM 2411 N N . PHE B 1 104 ? 9.338 -38.348 23.191 1.00 22.67 93 PHE B N 1
ATOM 2412 C CA . PHE B 1 104 ? 9.223 -37.626 21.907 1.00 23.39 93 PHE B CA 1
ATOM 2413 C C . PHE B 1 104 ? 7.732 -37.454 21.630 1.00 23.63 93 PHE B C 1
ATOM 2414 O O . PHE B 1 104 ? 6.902 -37.929 22.418 1.00 22.60 93 PHE B O 1
ATOM 2422 N N . GLY B 1 105 ? 7.378 -36.762 20.556 1.00 24.39 94 GLY B N 1
ATOM 2423 C CA . GLY B 1 105 ? 5.960 -36.651 20.171 1.00 25.78 94 GLY B CA 1
ATOM 2424 C C . GLY B 1 105 ? 5.153 -35.687 21.046 1.00 23.10 94 GLY B C 1
ATOM 2425 O O . GLY B 1 105 ? 5.674 -34.994 21.908 1.00 20.91 94 GLY B O 1
ATOM 2426 N N . PRO B 1 106 ? 3.832 -35.609 20.799 1.00 21.48 95 PRO B N 1
ATOM 2427 C CA . PRO B 1 106 ? 3.060 -34.412 21.115 1.00 20.50 95 PRO B CA 1
ATOM 2428 C C . PRO B 1 106 ? 3.057 -34.068 22.608 1.00 18.56 95 PRO B C 1
ATOM 2429 O O . PRO B 1 106 ? 3.100 -34.974 23.433 1.00 18.88 95 PRO B O 1
ATOM 2433 N N . LEU B 1 107 ? 2.967 -32.777 22.916 1.00 17.29 96 LEU B N 1
ATOM 2434 C CA . LEU B 1 107 ? 2.902 -32.272 24.314 1.00 17.82 96 LEU B CA 1
ATOM 2435 C C . LEU B 1 107 ? 1.695 -32.888 25.033 1.00 17.29 96 LEU B C 1
ATOM 2436 O O . LEU B 1 107 ? 1.835 -33.250 26.200 1.00 16.25 96 LEU B O 1
ATOM 2441 N N . LEU B 1 108 ? 0.546 -32.981 24.364 1.00 17.88 97 LEU B N 1
ATOM 2442 C CA . LEU B 1 108 ? -0.726 -33.402 25.019 1.00 18.83 97 LEU B CA 1
ATOM 2443 C C . LEU B 1 108 ? -0.663 -34.891 25.369 1.00 18.13 97 LEU B C 1
ATOM 2444 O O . LEU B 1 108 ? -1.479 -35.310 26.181 1.00 19.12 97 LEU B O 1
ATOM 2449 N N . ASN B 1 109 ? 0.238 -35.644 24.736 1.00 19.37 98 ASN B N 1
ATOM 2450 C CA . ASN B 1 109 ? 0.427 -37.106 24.917 1.00 19.75 98 ASN B CA 1
ATOM 2451 C C . ASN B 1 109 ? 1.564 -37.370 25.901 1.00 19.70 98 ASN B C 1
ATOM 2452 O O . ASN B 1 109 ? 1.769 -38.550 26.238 1.00 17.94 98 ASN B O 1
ATOM 2457 N N . THR B 1 110 ? 2.281 -36.334 26.362 1.00 18.82 99 THR B N 1
ATOM 2458 C CA . THR B 1 110 ? 3.480 -36.539 27.214 1.00 18.13 99 THR B CA 1
ATOM 2459 C C . THR B 1 110 ? 3.076 -36.435 28.677 1.00 17.20 99 THR B C 1
ATOM 2460 O O . THR B 1 110 ? 2.792 -35.347 29.149 1.00 16.95 99 THR B O 1
ATOM 2464 N N . PRO B 1 111 ? 3.073 -37.549 29.436 1.00 16.99 100 PRO B N 1
ATOM 2465 C CA . PRO B 1 111 ? 2.625 -37.524 30.822 1.00 17.60 100 PRO B CA 1
ATOM 2466 C C . PRO B 1 111 ? 3.656 -36.822 31.710 1.00 16.90 100 PRO B C 1
ATOM 2467 O O . PRO B 1 111 ? 4.792 -36.674 31.305 1.00 15.81 100 PRO B O 1
ATOM 2471 N N . ARG B 1 112 ? 3.203 -36.430 32.889 1.00 16.67 101 ARG B N 1
ATOM 2472 C CA . ARG B 1 112 ? 3.929 -35.596 33.870 1.00 17.53 101 ARG B CA 1
ATOM 2473 C C . ARG B 1 112 ? 5.289 -36.222 34.185 1.00 18.02 101 ARG B C 1
ATOM 2474 O O . ARG B 1 112 ? 6.306 -35.472 34.243 1.00 17.84 101 ARG B O 1
ATOM 2482 N N . GLU B 1 113 ? 5.324 -37.543 34.368 1.00 17.35 102 GLU B N 1
ATOM 2483 C CA . GLU B 1 113 ? 6.535 -38.263 34.843 1.00 19.13 102 GLU B CA 1
ATOM 2484 C C . GLU B 1 113 ? 7.642 -38.184 33.778 1.00 18.26 102 GLU B C 1
ATOM 2485 O O . GLU B 1 113 ? 8.823 -38.193 34.163 1.00 18.52 102 GLU B O 1
ATOM 2491 N N . GLN B 1 114 ? 7.305 -38.054 32.496 1.00 17.35 103 GLN B N 1
ATOM 2492 C CA . GLN B 1 114 ? 8.334 -37.929 31.430 1.00 17.10 103 GLN B CA 1
ATOM 2493 C C . GLN B 1 114 ? 8.998 -36.553 31.542 1.00 15.85 103 GLN B C 1
ATOM 2494 O O . GLN B 1 114 ? 10.235 -36.508 31.547 1.00 15.45 103 GLN B O 1
ATOM 2500 N N . TRP B 1 115 ? 8.220 -35.479 31.655 1.00 14.88 104 TRP B N 1
ATOM 2501 C CA . TRP B 1 115 ? 8.757 -34.093 31.812 1.00 14.96 104 TRP B CA 1
ATOM 2502 C C . TRP B 1 115 ? 9.703 -34.056 33.010 1.00 14.79 104 TRP B C 1
ATOM 2503 O O . TRP B 1 115 ? 10.826 -33.518 32.876 1.00 14.66 104 TRP B O 1
ATOM 2514 N N . ILE B 1 116 ? 9.263 -34.645 34.128 1.00 14.51 105 ILE B N 1
ATOM 2515 C CA . ILE B 1 116 ? 10.023 -34.694 35.410 1.00 14.14 105 ILE B CA 1
ATOM 2516 C C . ILE B 1 116 ? 11.325 -35.479 35.209 1.00 13.53 105 ILE B C 1
ATOM 2517 O O . ILE B 1 116 ? 12.396 -34.990 35.598 1.00 12.85 105 ILE B O 1
ATOM 2522 N N . GLU B 1 117 ? 11.248 -36.677 34.640 1.00 14.40 106 GLU B N 1
ATOM 2523 C CA . GLU B 1 117 ? 12.427 -37.577 34.570 1.00 13.83 106 GLU B CA 1
ATOM 2524 C C . GLU B 1 117 ? 13.511 -36.925 33.701 1.00 12.38 106 GLU B C 1
ATOM 2525 O O . GLU B 1 117 ? 14.675 -37.050 34.039 1.00 12.35 106 GLU B O 1
ATOM 2531 N N . HIS B 1 118 ? 13.137 -36.277 32.606 1.00 11.08 107 HIS B N 1
ATOM 2532 C CA . HIS B 1 118 ? 14.093 -35.615 31.686 1.00 10.78 107 HIS B CA 1
ATOM 2533 C C . HIS B 1 118 ? 14.696 -34.381 32.362 1.00 10.30 107 HIS B C 1
ATOM 2534 O O . HIS B 1 118 ? 15.910 -34.139 32.222 1.00 9.55 107 HIS B O 1
ATOM 2541 N N . PHE B 1 119 ? 13.902 -33.657 33.128 1.00 10.76 108 PHE B N 1
ATOM 2542 C CA . PHE B 1 119 ? 14.406 -32.511 33.909 1.00 11.22 108 PHE B CA 1
ATOM 2543 C C . PHE B 1 119 ? 15.454 -32.995 34.920 1.00 11.29 108 PHE B C 1
ATOM 2544 O O . PHE B 1 119 ? 16.573 -32.500 34.892 1.00 10.47 108 PHE B O 1
ATOM 2552 N N . PHE B 1 120 ? 15.092 -33.917 35.809 1.00 11.59 109 PHE B N 1
ATOM 2553 C CA . PHE B 1 120 ? 16.004 -34.428 36.859 1.00 12.54 109 PHE B CA 1
ATOM 2554 C C . PHE B 1 120 ? 17.250 -35.054 36.223 1.00 12.46 109 PHE B C 1
ATOM 2555 O O . PHE B 1 120 ? 18.350 -34.745 36.705 1.00 13.76 109 PHE B O 1
ATOM 2563 N N . THR B 1 121 ? 17.108 -35.908 35.200 1.00 12.56 110 THR B N 1
ATOM 2564 C CA . THR B 1 121 ? 18.248 -36.665 34.622 1.00 11.87 110 THR B CA 1
ATOM 2565 C C . THR B 1 121 ? 19.069 -35.817 33.647 1.00 11.34 110 THR B C 1
ATOM 2566 O O . THR B 1 121 ? 20.306 -36.013 33.623 1.00 10.45 110 THR B O 1
ATOM 2570 N N . ASN B 1 122 ? 18.427 -34.976 32.831 1.00 11.06 111 ASN B N 1
ATOM 2571 C CA . ASN B 1 122 ? 19.094 -34.300 31.677 1.00 10.93 111 ASN B CA 1
ATOM 2572 C C . ASN B 1 122 ? 19.402 -32.833 31.990 1.00 10.88 111 ASN B C 1
ATOM 2573 O O . ASN B 1 122 ? 20.129 -32.222 31.188 1.00 10.49 111 ASN B O 1
ATOM 2578 N N . VAL B 1 123 ? 18.834 -32.257 33.053 1.00 10.11 112 VAL B N 1
ATOM 2579 C CA . VAL B 1 123 ? 19.075 -30.818 33.366 1.00 10.24 112 VAL B CA 1
ATOM 2580 C C . VAL B 1 123 ? 19.730 -30.689 34.739 1.00 10.60 112 VAL B C 1
ATOM 2581 O O . VAL B 1 123 ? 20.897 -30.268 34.797 1.00 10.24 112 VAL B O 1
ATOM 2585 N N . LEU B 1 124 ? 19.009 -31.050 35.808 1.00 11.05 113 LEU B N 1
ATOM 2586 C CA . LEU B 1 124 ? 19.532 -30.947 37.195 1.00 10.99 113 LEU B CA 1
ATOM 2587 C C . LEU B 1 124 ? 20.765 -31.832 37.330 1.00 10.23 113 LEU B C 1
ATOM 2588 O O . LEU B 1 124 ? 21.742 -31.418 37.963 1.00 9.81 113 LEU B O 1
ATOM 2593 N N . GLY B 1 125 ? 20.698 -33.035 36.785 1.00 10.18 114 GLY B N 1
ATOM 2594 C CA . GLY B 1 125 ? 21.768 -34.019 36.956 1.00 10.29 114 GLY B CA 1
ATOM 2595 C C . GLY B 1 125 ? 23.091 -33.435 36.478 1.00 10.26 114 GLY B C 1
ATOM 2596 O O . GLY B 1 125 ? 24.043 -33.381 37.231 1.00 10.87 114 GLY B O 1
ATOM 2597 N N . PRO B 1 126 ? 23.185 -33.015 35.200 1.00 10.11 115 PRO B N 1
ATOM 2598 C CA . PRO B 1 126 ? 24.403 -32.410 34.666 1.00 10.24 115 PRO B CA 1
ATOM 2599 C C . PRO B 1 126 ? 24.851 -31.146 35.411 1.00 9.77 115 PRO B C 1
ATOM 2600 O O . PRO B 1 126 ? 26.008 -30.947 35.587 1.00 9.57 115 PRO B O 1
ATOM 2604 N N . ILE B 1 127 ? 23.914 -30.329 35.842 1.00 9.61 116 ILE B N 1
ATOM 2605 C CA . ILE B 1 127 ? 24.236 -29.063 36.553 1.00 10.39 116 ILE B CA 1
ATOM 2606 C C . ILE B 1 127 ? 24.885 -29.398 37.891 1.00 10.82 116 ILE B C 1
ATOM 2607 O O . ILE B 1 127 ? 25.985 -28.888 38.150 1.00 11.12 116 ILE B O 1
ATOM 2612 N N . ARG B 1 128 ? 24.231 -30.260 38.673 1.00 11.20 117 ARG B N 1
ATOM 2613 C CA . ARG B 1 128 ? 24.750 -30.749 39.978 1.00 11.58 117 ARG B CA 1
ATOM 2614 C C . ARG B 1 128 ? 26.122 -31.405 39.766 1.00 11.93 117 ARG B C 1
ATOM 2615 O O . ARG B 1 128 ? 27.047 -31.167 40.581 1.00 12.53 117 ARG B O 1
ATOM 2623 N N . LEU B 1 129 ? 26.243 -32.252 38.740 1.00 11.62 118 LEU B N 1
ATOM 2624 C CA . LEU B 1 129 ? 27.505 -32.977 38.482 1.00 11.42 118 LEU B CA 1
ATOM 2625 C C . LEU B 1 129 ? 28.594 -31.934 38.245 1.00 10.40 118 LEU B C 1
ATOM 2626 O O . LEU B 1 129 ? 29.659 -32.044 38.852 1.00 10.19 118 LEU B O 1
ATOM 2631 N N . PHE B 1 130 ? 28.349 -30.955 37.381 1.00 10.42 119 PHE B N 1
ATOM 2632 C CA . PHE B 1 130 ? 29.307 -29.845 37.168 1.00 10.53 119 PHE B CA 1
ATOM 2633 C C . PHE B 1 130 ? 29.625 -29.120 38.503 1.00 10.29 119 PHE B C 1
ATOM 2634 O O . PHE B 1 130 ? 30.799 -28.818 38.783 1.00 10.32 119 PHE B O 1
ATOM 2642 N N . GLN B 1 131 ? 28.617 -28.773 39.289 1.00 9.69 120 GLN B N 1
ATOM 2643 C CA . GLN B 1 131 ? 28.818 -28.061 40.583 1.00 10.14 120 GLN B CA 1
ATOM 2644 C C . GLN B 1 131 ? 29.779 -28.883 41.455 1.00 9.76 120 GLN B C 1
ATOM 2645 O O . GLN B 1 131 ? 30.754 -28.303 41.992 1.00 9.18 120 GLN B O 1
ATOM 2651 N N . GLU B 1 132 ? 29.576 -30.203 41.495 1.00 9.42 121 GLU B N 1
ATOM 2652 C CA . GLU B 1 132 ? 30.337 -31.088 42.405 1.00 9.53 121 GLU B CA 1
ATOM 2653 C C . GLU B 1 132 ? 31.768 -31.204 41.900 1.00 9.67 121 GLU B C 1
ATOM 2654 O O . GLU B 1 132 ? 32.682 -31.233 42.760 1.00 9.38 121 GLU B O 1
ATOM 2660 N N . LEU B 1 133 ? 31.979 -31.201 40.572 1.00 9.44 122 LEU B N 1
ATOM 2661 C CA . LEU B 1 133 ? 33.324 -31.484 40.012 1.00 9.90 122 LEU B CA 1
ATOM 2662 C C . LEU B 1 133 ? 34.059 -30.203 39.623 1.00 10.51 122 LEU B C 1
ATOM 2663 O O . LEU B 1 133 ? 35.208 -30.311 39.212 1.00 9.84 122 LEU B O 1
ATOM 2668 N N . TYR B 1 134 ? 33.423 -29.038 39.750 1.00 11.58 123 TYR B N 1
ATOM 2669 C CA . TYR B 1 134 ? 34.023 -27.734 39.384 1.00 12.07 123 TYR B CA 1
ATOM 2670 C C . TYR B 1 134 ? 35.368 -27.571 40.101 1.00 12.59 123 TYR B C 1
ATOM 2671 O O . TYR B 1 134 ? 36.355 -27.215 39.463 1.00 12.53 123 TYR B O 1
ATOM 2680 N N . PRO B 1 135 ? 35.440 -27.765 41.442 1.00 13.71 124 PRO B N 1
ATOM 2681 C CA . PRO B 1 135 ? 36.689 -27.564 42.180 1.00 13.19 124 PRO B CA 1
ATOM 2682 C C . PRO B 1 135 ? 37.826 -28.398 41.572 1.00 13.60 124 PRO B C 1
ATOM 2683 O O . PRO B 1 135 ? 38.874 -27.798 41.333 1.00 13.38 124 PRO B O 1
ATOM 2687 N N . LEU B 1 136 ? 37.592 -29.691 41.277 1.00 13.09 125 LEU B N 1
ATOM 2688 C CA . LEU B 1 136 ? 38.565 -30.582 40.573 1.00 13.55 125 LEU B CA 1
ATOM 2689 C C . LEU B 1 136 ? 38.931 -30.000 39.197 1.00 13.00 125 LEU B C 1
ATOM 2690 O O . LEU B 1 136 ? 40.090 -30.111 38.820 1.00 12.66 125 LEU B O 1
ATOM 2695 N N . ILE B 1 137 ? 37.982 -29.446 38.446 1.00 13.28 126 ILE B N 1
ATOM 2696 C CA . ILE B 1 137 ? 38.272 -28.896 37.088 1.00 13.64 126 ILE B CA 1
ATOM 2697 C C . ILE B 1 137 ? 39.092 -27.605 37.254 1.00 14.59 126 ILE B C 1
ATOM 2698 O O . ILE B 1 137 ? 40.111 -27.438 36.550 1.00 14.00 126 ILE B O 1
ATOM 2703 N N . LYS B 1 138 ? 38.714 -26.740 38.196 1.00 16.00 127 LYS B N 1
ATOM 2704 C CA . LYS B 1 138 ? 39.476 -25.487 38.468 1.00 18.24 127 LYS B CA 1
ATOM 2705 C C . LYS B 1 138 ? 40.951 -25.822 38.767 1.00 18.63 127 LYS B C 1
ATOM 2706 O O . LYS B 1 138 ? 41.825 -25.042 38.390 1.00 19.39 127 LYS B O 1
ATOM 2712 N N . LYS B 1 139 ? 41.212 -26.983 39.358 1.00 18.29 128 LYS B N 1
ATOM 2713 C CA . LYS B 1 139 ? 42.563 -27.432 39.752 1.00 19.21 128 LYS B CA 1
ATOM 2714 C C . LYS B 1 139 ? 43.324 -27.949 38.534 1.00 17.71 128 LYS B C 1
ATOM 2715 O O . LYS B 1 139 ? 44.535 -28.105 38.631 1.00 16.20 128 LYS B O 1
ATOM 2721 N N . GLY B 1 140 ? 42.641 -28.222 37.429 1.00 16.90 129 GLY B N 1
ATOM 2722 C CA . GLY B 1 140 ? 43.286 -28.776 36.222 1.00 16.19 129 GLY B CA 1
ATOM 2723 C C . GLY B 1 140 ? 43.863 -27.715 35.294 1.00 15.31 129 GLY B C 1
ATOM 2724 O O . GLY B 1 140 ? 43.562 -26.513 35.467 1.00 14.75 129 GLY B O 1
ATOM 2725 N N . THR B 1 141 ? 44.604 -28.159 34.281 1.00 14.17 130 THR B N 1
ATOM 2726 C CA . THR B 1 141 ? 45.206 -27.279 33.252 1.00 14.99 130 THR B CA 1
ATOM 2727 C C . THR B 1 141 ? 44.170 -26.911 32.190 1.00 14.77 130 THR B C 1
ATOM 2728 O O . THR B 1 141 ? 43.946 -25.703 32.040 1.00 14.72 130 THR B O 1
ATOM 2732 N N . GLN B 1 142 ? 43.581 -27.886 31.488 1.00 14.91 131 GLN B N 1
ATOM 2733 C CA . GLN B 1 142 ? 42.773 -27.644 30.256 1.00 15.39 131 GLN B CA 1
ATOM 2734 C C . GLN B 1 142 ? 41.492 -26.842 30.557 1.00 14.84 131 GLN B C 1
ATOM 2735 O O . GLN B 1 142 ? 41.090 -26.078 29.685 1.00 12.89 131 GLN B O 1
ATOM 2741 N N . LYS B 1 143 ? 40.806 -27.086 31.685 1.00 15.31 132 LYS B N 1
ATOM 2742 C CA . LYS B 1 143 ? 39.592 -26.328 32.114 1.00 14.32 132 LYS B CA 1
ATOM 2743 C C . LYS B 1 143 ? 38.539 -26.360 31.003 1.00 14.03 132 LYS B C 1
ATOM 2744 O O . LYS B 1 143 ? 38.053 -25.308 30.577 1.00 14.40 132 LYS B O 1
ATOM 2750 N N . LYS B 1 144 ? 38.196 -27.553 30.530 1.00 13.72 133 LYS B N 1
ATOM 2751 C CA . LYS B 1 144 ? 37.214 -27.740 29.450 1.00 12.94 133 LYS B CA 1
ATOM 2752 C C . LYS B 1 144 ? 36.011 -28.467 30.025 1.00 12.82 133 LYS B C 1
ATOM 2753 O O . LYS B 1 144 ? 36.194 -29.457 30.796 1.00 12.79 133 LYS B O 1
ATOM 2759 N N . VAL B 1 145 ? 34.833 -27.992 29.636 1.00 11.49 134 VAL B N 1
ATOM 2760 C CA . VAL B 1 145 ? 33.514 -28.406 30.190 1.00 11.54 134 VAL B CA 1
ATOM 2761 C C . VAL B 1 145 ? 32.587 -28.640 29.007 1.00 10.65 134 VAL B C 1
ATOM 2762 O O . VAL B 1 145 ? 32.185 -27.655 28.336 1.00 10.44 134 VAL B O 1
ATOM 2766 N N . PHE B 1 146 ? 32.334 -29.906 28.699 1.00 9.97 135 PHE B N 1
ATOM 2767 C CA . PHE B 1 146 ? 31.483 -30.292 27.563 1.00 9.61 135 PHE B CA 1
ATOM 2768 C C . PHE B 1 146 ? 30.199 -30.924 28.095 1.00 9.40 135 PHE B C 1
ATOM 2769 O O . PHE B 1 146 ? 30.249 -31.869 28.895 1.00 9.45 135 PHE B O 1
ATOM 2777 N N . PHE B 1 147 ? 29.072 -30.398 27.637 1.00 9.45 136 PHE B N 1
ATOM 2778 C CA . PHE B 1 147 ? 27.732 -30.987 27.828 1.00 9.62 136 PHE B CA 1
ATOM 2779 C C . PHE B 1 147 ? 27.344 -31.590 26.482 1.00 10.34 136 PHE B C 1
ATOM 2780 O O . PHE B 1 147 ? 27.351 -30.856 25.445 1.00 9.11 136 PHE B O 1
ATOM 2788 N N . ILE B 1 148 ? 27.136 -32.910 26.468 1.00 10.20 137 ILE B N 1
ATOM 2789 C CA . ILE B 1 148 ? 26.687 -33.607 25.234 1.00 10.83 137 ILE B CA 1
ATOM 2790 C C . ILE B 1 148 ? 25.207 -33.277 25.146 1.00 10.79 137 ILE B C 1
ATOM 2791 O O . ILE B 1 148 ? 24.427 -33.705 26.006 1.00 11.15 137 ILE B O 1
ATOM 2796 N N . SER B 1 149 ? 24.911 -32.367 24.240 1.00 11.18 138 SER B N 1
ATOM 2797 C CA . SER B 1 149 ? 23.584 -31.785 24.031 1.00 12.30 138 SER B CA 1
ATOM 2798 C C . SER B 1 149 ? 22.997 -32.576 22.876 1.00 12.76 138 SER B C 1
ATOM 2799 O O . SER B 1 149 ? 23.344 -33.769 22.735 1.00 13.92 138 SER B O 1
ATOM 2802 N N . SER B 1 150 ? 22.099 -31.970 22.132 1.00 12.33 139 SER B N 1
ATOM 2803 C CA . SER B 1 150 ? 21.541 -32.540 20.893 1.00 12.45 139 SER B CA 1
ATOM 2804 C C . SER B 1 150 ? 21.239 -31.354 20.002 1.00 12.24 139 SER B C 1
ATOM 2805 O O . SER B 1 150 ? 20.969 -30.249 20.539 1.00 11.69 139 SER B O 1
ATOM 2808 N N . ASN B 1 151 ? 21.228 -31.573 18.699 1.00 13.09 140 ASN B N 1
ATOM 2809 C CA . ASN B 1 151 ? 20.736 -30.539 17.769 1.00 13.81 140 ASN B CA 1
ATOM 2810 C C . ASN B 1 151 ? 19.233 -30.401 18.035 1.00 13.40 140 ASN B C 1
ATOM 2811 O O . ASN B 1 151 ? 18.690 -29.374 17.682 1.00 13.15 140 ASN B O 1
ATOM 2816 N N . ALA B 1 152 ? 18.595 -31.369 18.703 1.00 14.11 141 ALA B N 1
ATOM 2817 C CA . ALA B 1 152 ? 17.143 -31.320 19.037 1.00 14.37 141 ALA B CA 1
ATOM 2818 C C . ALA B 1 152 ? 16.860 -30.231 20.076 1.00 13.79 141 ALA B C 1
ATOM 2819 O O . ALA B 1 152 ? 15.676 -29.808 20.186 1.00 13.48 141 ALA B O 1
ATOM 2821 N N . GLY B 1 153 ? 17.880 -29.818 20.832 1.00 13.30 142 GLY B N 1
ATOM 2822 C CA . GLY B 1 153 ? 17.737 -28.797 21.884 1.00 13.57 142 GLY B CA 1
ATOM 2823 C C . GLY B 1 153 ? 17.716 -27.391 21.315 1.00 13.06 142 GLY B C 1
ATOM 2824 O O . GLY B 1 153 ? 17.397 -26.464 22.066 1.00 12.75 142 GLY B O 1
ATOM 2825 N N . SER B 1 154 ? 18.061 -27.206 20.039 1.00 13.21 143 SER B N 1
ATOM 2826 C CA . SER B 1 154 ? 18.098 -25.848 19.436 1.00 13.24 143 SER B CA 1
ATOM 2827 C C . SER B 1 154 ? 16.696 -25.241 19.499 1.00 12.71 143 SER B C 1
ATOM 2828 O O . SER B 1 154 ? 15.718 -25.942 19.170 1.00 11.74 143 SER B O 1
ATOM 2831 N N . LEU B 1 155 ? 16.614 -23.961 19.833 1.00 13.13 144 LEU B N 1
ATOM 2832 C CA . LEU B 1 155 ? 15.353 -23.192 19.714 1.00 13.87 144 LEU B CA 1
ATOM 2833 C C . LEU B 1 155 ? 15.183 -22.718 18.270 1.00 15.10 144 LEU B C 1
ATOM 2834 O O . LEU B 1 155 ? 14.216 -22.020 18.044 1.00 15.71 144 LEU B O 1
ATOM 2839 N N . ASN B 1 156 ? 16.101 -23.060 17.353 1.00 15.89 145 ASN B N 1
ATOM 2840 C CA . ASN B 1 156 ? 16.188 -22.394 16.023 1.00 16.98 145 ASN B CA 1
ATOM 2841 C C . ASN B 1 156 ? 16.438 -23.387 14.880 1.00 17.21 145 ASN B C 1
ATOM 2842 O O . ASN B 1 156 ? 16.693 -22.926 13.749 1.00 17.65 145 ASN B O 1
ATOM 2847 N N . LEU B 1 157 ? 16.366 -24.688 15.146 1.00 16.67 146 LEU B N 1
ATOM 2848 C CA . LEU B 1 157 ? 16.409 -25.748 14.102 1.00 17.81 146 LEU B CA 1
ATOM 2849 C C . LEU B 1 157 ? 15.018 -26.393 14.046 1.00 17.83 146 LEU B C 1
ATOM 2850 O O . LEU B 1 157 ? 14.399 -26.556 15.112 1.00 16.95 146 LEU B O 1
ATOM 2855 N N . ASP B 1 158 ? 14.543 -26.747 12.848 1.00 18.84 147 ASP B N 1
ATOM 2856 C CA . ASP B 1 158 ? 13.252 -27.452 12.653 1.00 18.49 147 ASP B CA 1
ATOM 2857 C C . ASP B 1 158 ? 13.520 -28.757 11.903 1.00 18.76 147 ASP B C 1
ATOM 2858 O O . ASP B 1 158 ? 13.978 -28.694 10.752 1.00 18.88 147 ASP B O 1
ATOM 2863 N N . PHE B 1 159 ? 13.252 -29.901 12.528 1.00 18.77 148 PHE B N 1
ATOM 2864 C CA . PHE B 1 159 ? 13.518 -31.243 11.954 1.00 19.32 148 PHE B CA 1
ATOM 2865 C C . PHE B 1 159 ? 12.217 -31.924 11.510 1.00 20.44 148 PHE B C 1
ATOM 2866 O O . PHE B 1 159 ? 12.293 -33.080 11.068 1.00 21.58 148 PHE B O 1
ATOM 2874 N N . GLY B 1 160 ? 11.077 -31.236 11.613 1.00 21.32 149 GLY B N 1
ATOM 2875 C CA . GLY B 1 160 ? 9.739 -31.792 11.338 1.00 22.19 149 GLY B CA 1
ATOM 2876 C C . GLY B 1 160 ? 9.443 -32.961 12.261 1.00 24.07 149 GLY B C 1
ATOM 2877 O O . GLY B 1 160 ? 8.764 -33.911 11.837 1.00 24.08 149 GLY B O 1
ATOM 2878 N N . LEU B 1 161 ? 9.974 -32.900 13.480 1.00 24.31 150 LEU B N 1
ATOM 2879 C CA . LEU B 1 161 ? 9.824 -33.929 14.539 1.00 22.45 150 LEU B CA 1
ATOM 2880 C C . LEU B 1 161 ? 9.534 -33.189 15.845 1.00 23.10 150 LEU B C 1
ATOM 2881 O O . LEU B 1 161 ? 10.026 -32.041 15.986 1.00 20.05 150 LEU B O 1
ATOM 2886 N N . ASP B 1 162 ? 8.794 -33.824 16.758 1.00 20.73 151 ASP B N 1
ATOM 2887 C CA . ASP B 1 162 ? 8.633 -33.337 18.150 1.00 22.33 151 ASP B CA 1
ATOM 2888 C C . ASP B 1 162 ? 9.707 -34.031 18.992 1.00 20.02 151 ASP B C 1
ATOM 2889 O O . ASP B 1 162 ? 10.033 -35.185 18.692 1.00 21.22 151 ASP B O 1
ATOM 2894 N N . PHE B 1 163 ? 10.302 -33.323 19.948 1.00 17.76 152 PHE B N 1
ATOM 2895 C CA . PHE B 1 163 ? 11.327 -33.894 20.851 1.00 16.29 152 PHE B CA 1
ATOM 2896 C C . PHE B 1 163 ? 10.858 -33.812 22.310 1.00 15.27 152 PHE B C 1
ATOM 2897 O O . PHE B 1 163 ? 11.579 -34.350 23.173 1.00 15.04 152 PHE B O 1
ATOM 2905 N N . SER B 1 164 ? 9.669 -33.257 22.565 1.00 14.08 153 SER B N 1
ATOM 2906 C CA . SER B 1 164 ? 8.963 -33.385 23.861 1.00 14.57 153 SER B CA 1
ATOM 2907 C C . SER B 1 164 ? 9.922 -33.071 25.022 1.00 13.90 153 SER B C 1
ATOM 2908 O O . SER B 1 164 ? 10.705 -32.118 24.901 1.00 11.64 153 SER B O 1
ATOM 2911 N N . ALA B 1 165 ? 9.887 -33.861 26.094 1.00 12.98 154 ALA B N 1
ATOM 2912 C CA . ALA B 1 165 ? 10.703 -33.634 27.309 1.00 12.76 154 ALA B CA 1
ATOM 2913 C C . ALA B 1 165 ? 12.194 -33.785 26.973 1.00 12.84 154 ALA B C 1
ATOM 2914 O O . ALA B 1 165 ? 12.987 -33.064 27.603 1.00 11.98 154 ALA B O 1
ATOM 2916 N N . PHE B 1 166 ? 12.587 -34.670 26.035 1.00 12.86 155 PHE B N 1
ATOM 2917 C CA . PHE B 1 166 ? 14.013 -34.841 25.639 1.00 12.96 155 PHE B CA 1
ATOM 2918 C C . PHE B 1 166 ? 14.562 -33.499 25.122 1.00 12.64 155 PHE B C 1
ATOM 2919 O O . PHE B 1 166 ? 15.540 -32.942 25.677 1.00 12.62 155 PHE B O 1
ATOM 2927 N N . GLY B 1 167 ? 13.902 -32.963 24.099 1.00 11.61 156 GLY B N 1
ATOM 2928 C CA . GLY B 1 167 ? 14.297 -31.698 23.460 1.00 10.64 156 GLY B CA 1
ATOM 2929 C C . GLY B 1 167 ? 14.269 -30.553 24.449 1.00 10.18 156 GLY B C 1
ATOM 2930 O O . GLY B 1 167 ? 15.228 -29.762 24.477 1.00 9.73 156 GLY B O 1
ATOM 2931 N N . GLN B 1 168 ? 13.235 -30.492 25.280 1.00 10.11 157 GLN B N 1
ATOM 2932 C CA . GLN B 1 168 ? 13.065 -29.384 26.244 1.00 10.01 157 GLN B CA 1
ATOM 2933 C C . GLN B 1 168 ? 14.262 -29.413 27.200 1.00 10.43 157 GLN B C 1
ATOM 2934 O O . GLN B 1 168 ? 14.754 -28.319 27.535 1.00 10.18 157 GLN B O 1
ATOM 2940 N N . SER B 1 169 ? 14.685 -30.621 27.623 1.00 10.46 158 SER B N 1
ATOM 2941 C CA . SER B 1 169 ? 15.790 -30.836 28.580 1.00 11.04 158 SER B CA 1
ATOM 2942 C C . SER B 1 169 ? 17.098 -30.401 27.928 1.00 11.13 158 SER B C 1
ATOM 2943 O O . SER B 1 169 ? 17.901 -29.778 28.630 1.00 11.21 158 SER B O 1
ATOM 2946 N N . LYS B 1 170 ? 17.276 -30.659 26.632 1.00 11.76 159 LYS B N 1
ATOM 2947 C CA . LYS B 1 170 ? 18.521 -30.272 25.910 1.00 12.26 159 LYS B CA 1
ATOM 2948 C C . LYS B 1 170 ? 18.538 -28.743 25.764 1.00 12.08 159 LYS B C 1
ATOM 2949 O O . LYS B 1 170 ? 19.616 -28.165 25.933 1.00 12.34 159 LYS B O 1
ATOM 2955 N N . ALA B 1 171 ? 17.385 -28.122 25.487 1.00 11.95 160 ALA B N 1
ATOM 2956 C CA . ALA B 1 171 ? 17.234 -26.646 25.395 1.00 11.91 160 ALA B CA 1
ATOM 2957 C C . ALA B 1 171 ? 17.534 -26.033 26.761 1.00 12.04 160 ALA B C 1
ATOM 2958 O O . ALA B 1 171 ? 18.313 -25.065 26.820 1.00 13.06 160 ALA B O 1
ATOM 2960 N N . ALA B 1 172 ? 16.908 -26.546 27.819 1.00 11.49 161 ALA B N 1
ATOM 2961 C CA . ALA B 1 172 ? 17.156 -26.090 29.213 1.00 11.78 161 ALA B CA 1
ATOM 2962 C C . ALA B 1 172 ? 18.666 -26.131 29.508 1.00 11.33 161 ALA B C 1
ATOM 2963 O O . ALA B 1 172 ? 19.249 -25.129 30.025 1.00 11.28 161 ALA B O 1
ATOM 2965 N N . LEU B 1 173 ? 19.297 -27.268 29.249 1.00 10.89 162 LEU B N 1
ATOM 2966 C CA . LEU B 1 173 ? 20.705 -27.417 29.652 1.00 11.18 162 LEU B CA 1
ATOM 2967 C C . LEU B 1 173 ? 21.534 -26.479 28.775 1.00 10.96 162 LEU B C 1
ATOM 2968 O O . LEU B 1 173 ? 22.471 -25.895 29.300 1.00 11.55 162 LEU B O 1
ATOM 2973 N N . ASN B 1 174 ? 21.168 -26.323 27.499 1.00 10.60 163 ASN B N 1
ATOM 2974 C CA . ASN B 1 174 ? 21.836 -25.378 26.562 1.00 9.85 163 ASN B CA 1
ATOM 2975 C C . ASN B 1 174 ? 21.778 -23.973 27.157 1.00 9.69 163 ASN B C 1
ATOM 2976 O O . ASN B 1 174 ? 22.826 -23.277 27.166 1.00 9.57 163 ASN B O 1
ATOM 2981 N N . TYR B 1 175 ? 20.596 -23.548 27.590 1.00 9.28 164 TYR B N 1
ATOM 2982 C CA . TYR B 1 175 ? 20.397 -22.184 28.154 1.00 9.98 164 TYR B CA 1
ATOM 2983 C C . TYR B 1 175 ? 21.393 -21.958 29.291 1.00 10.12 164 TYR B C 1
ATOM 2984 O O . TYR B 1 175 ? 22.100 -20.943 29.270 1.00 10.83 164 TYR B O 1
ATOM 2993 N N . SER B 1 176 ? 21.454 -22.903 30.232 1.00 10.56 165 SER B N 1
ATOM 2994 C CA . SER B 1 176 ? 22.335 -22.859 31.421 1.00 10.68 165 SER B CA 1
ATOM 2995 C C . SER B 1 176 ? 23.800 -23.006 30.991 1.00 10.85 165 SER B C 1
ATOM 2996 O O . SER B 1 176 ? 24.661 -22.369 31.620 1.00 10.49 165 SER B O 1
ATOM 2999 N N . THR B 1 177 ? 24.081 -23.779 29.943 1.00 10.55 166 THR B N 1
ATOM 3000 C CA . THR B 1 177 ? 25.464 -23.969 29.422 1.00 10.70 166 THR B CA 1
ATOM 3001 C C . THR B 1 177 ? 26.001 -22.637 28.917 1.00 10.64 166 THR B C 1
ATOM 3002 O O . THR B 1 177 ? 27.118 -22.263 29.305 1.00 9.94 166 THR B O 1
ATOM 3006 N N . LYS B 1 178 ? 25.195 -21.944 28.115 1.00 12.06 167 LYS B N 1
ATOM 3007 C CA . LYS B 1 178 ? 25.527 -20.613 27.564 1.00 13.32 167 LYS B CA 1
ATOM 3008 C C . LYS B 1 178 ? 25.830 -19.647 28.720 1.00 13.31 167 LYS B C 1
ATOM 3009 O O . LYS B 1 178 ? 26.867 -18.967 28.663 1.00 12.65 167 LYS B O 1
ATOM 3015 N N . GLU B 1 179 ? 24.975 -19.589 29.735 1.00 12.11 168 GLU B N 1
ATOM 3016 C CA . GLU B 1 179 ? 25.215 -18.716 30.919 1.00 12.08 168 GLU B CA 1
ATOM 3017 C C . GLU B 1 179 ? 26.522 -19.125 31.584 1.00 11.58 168 GLU B C 1
ATOM 3018 O O . GLU B 1 179 ? 27.333 -18.228 31.911 1.00 11.31 168 GLU B O 1
ATOM 3024 N N . LEU B 1 180 ? 26.733 -20.424 31.761 1.00 11.73 169 LEU B N 1
ATOM 3025 C CA . LEU B 1 180 ? 27.948 -20.945 32.434 1.00 11.79 169 LEU B CA 1
ATOM 3026 C C . LEU B 1 180 ? 29.188 -20.466 31.671 1.00 12.39 169 LEU B C 1
ATOM 3027 O O . LEU B 1 180 ? 30.192 -20.073 32.346 1.00 11.30 169 LEU B O 1
ATOM 3032 N N . ALA B 1 181 ? 29.140 -20.513 30.329 1.00 11.49 170 ALA B N 1
ATOM 3033 C CA . ALA B 1 181 ? 30.256 -20.096 29.456 1.00 11.55 170 ALA B CA 1
ATOM 3034 C C . ALA B 1 181 ? 30.621 -18.645 29.787 1.00 11.37 170 ALA B C 1
ATOM 3035 O O . ALA B 1 181 ? 31.817 -18.374 29.942 1.00 10.47 170 ALA B O 1
ATOM 3037 N N . ARG B 1 182 ? 29.623 -17.769 29.932 1.00 12.25 171 ARG B N 1
ATOM 3038 C CA . ARG B 1 182 ? 29.822 -16.339 30.313 1.00 12.82 171 ARG B CA 1
ATOM 3039 C C . ARG B 1 182 ? 30.439 -16.285 31.704 1.00 12.42 171 ARG B C 1
ATOM 3040 O O . ARG B 1 182 ? 31.467 -15.606 31.883 1.00 12.18 171 ARG B O 1
ATOM 3048 N N . GLN B 1 183 ? 29.869 -17.031 32.646 1.00 12.06 172 GLN B N 1
ATOM 3049 C CA . GLN B 1 183 ? 30.278 -16.983 34.069 1.00 11.74 172 GLN B CA 1
ATOM 3050 C C . GLN B 1 183 ? 31.748 -17.401 34.204 1.00 12.47 172 GLN B C 1
ATOM 3051 O O . GLN B 1 183 ? 32.429 -16.804 35.058 1.00 11.96 172 GLN B O 1
ATOM 3057 N N . LEU B 1 184 ? 32.230 -18.393 33.445 1.00 12.18 173 LEU B N 1
ATOM 3058 C CA . LEU B 1 184 ? 33.577 -18.967 33.711 1.00 12.59 173 LEU B CA 1
ATOM 3059 C C . LEU B 1 184 ? 34.585 -18.451 32.680 1.00 13.23 173 LEU B C 1
ATOM 3060 O O . LEU B 1 184 ? 35.740 -18.879 32.738 1.00 13.86 173 LEU B O 1
ATOM 3065 N N . LYS B 1 185 ? 34.202 -17.539 31.792 1.00 14.78 174 LYS B N 1
ATOM 3066 C CA . LYS B 1 185 ? 35.166 -16.936 30.829 1.00 15.83 174 LYS B CA 1
ATOM 3067 C C . LYS B 1 185 ? 36.267 -16.228 31.617 1.00 16.49 174 LYS B C 1
ATOM 3068 O O . LYS B 1 185 ? 37.439 -16.340 31.292 1.00 16.52 174 LYS B O 1
ATOM 3074 N N . PRO B 1 186 ? 35.948 -15.521 32.718 1.00 17.81 175 PRO B N 1
ATOM 3075 C CA . PRO B 1 186 ? 36.979 -14.864 33.513 1.00 18.27 175 PRO B CA 1
ATOM 3076 C C . PRO B 1 186 ? 37.984 -15.830 34.142 1.00 18.11 175 PRO B C 1
ATOM 3077 O O . PRO B 1 186 ? 39.074 -15.388 34.428 1.00 17.67 175 PRO B O 1
ATOM 3081 N N . GLU B 1 187 ? 37.602 -17.094 34.330 1.00 17.86 176 GLU B N 1
ATOM 3082 C CA . GLU B 1 187 ? 38.488 -18.133 34.918 1.00 18.40 176 GLU B CA 1
ATOM 3083 C C . GLU B 1 187 ? 39.101 -18.987 33.807 1.00 17.17 176 GLU B C 1
ATOM 3084 O O . GLU B 1 187 ? 39.681 -20.027 34.126 1.00 15.81 176 GLU B O 1
ATOM 3090 N N . ASN B 1 188 ? 38.966 -18.560 32.550 1.00 18.56 177 ASN B N 1
ATOM 3091 C CA . ASN B 1 188 ? 39.604 -19.192 31.361 1.00 19.09 177 ASN B CA 1
ATOM 3092 C C . ASN B 1 188 ? 39.083 -20.622 31.168 1.00 17.76 177 ASN B C 1
ATOM 3093 O O . ASN B 1 188 ? 39.799 -21.432 30.558 1.00 17.89 177 ASN B O 1
ATOM 3098 N N . PHE B 1 189 ? 37.856 -20.919 31.592 1.00 15.84 178 PHE B N 1
ATOM 3099 C CA . PHE B 1 189 ? 37.206 -22.192 31.211 1.00 14.94 178 PHE B CA 1
ATOM 3100 C C . PHE B 1 189 ? 36.732 -22.080 29.761 1.00 14.58 178 PHE B C 1
ATOM 3101 O O . PHE B 1 189 ? 36.352 -20.996 29.315 1.00 13.86 178 PHE B O 1
ATOM 3109 N N . ILE B 1 190 ? 36.747 -23.212 29.059 1.00 13.17 179 ILE B N 1
ATOM 3110 C CA . ILE B 1 190 ? 36.072 -23.431 27.760 1.00 12.13 179 ILE B CA 1
ATOM 3111 C C . ILE B 1 190 ? 34.842 -24.277 28.050 1.00 11.64 179 ILE B C 1
ATOM 3112 O O . ILE B 1 190 ? 35.011 -25.406 28.528 1.00 10.49 179 ILE B O 1
ATOM 3117 N N . VAL B 1 191 ? 33.654 -23.722 27.833 1.00 10.38 180 VAL B N 1
ATOM 3118 C CA . VAL B 1 191 ? 32.378 -24.443 28.082 1.00 10.21 180 VAL B CA 1
ATOM 3119 C C . VAL B 1 191 ? 31.703 -24.604 26.723 1.00 9.91 180 VAL B C 1
ATOM 3120 O O . VAL B 1 191 ? 31.641 -23.623 25.969 1.00 9.53 180 VAL B O 1
ATOM 3124 N N . ALA B 1 192 ? 31.276 -25.806 26.392 1.00 9.63 181 ALA B N 1
ATOM 3125 C CA . ALA B 1 192 ? 30.600 -26.055 25.110 1.00 10.25 181 ALA B CA 1
ATOM 3126 C C . ALA B 1 192 ? 29.426 -27.003 25.321 1.00 10.47 181 ALA B C 1
ATOM 3127 O O . ALA B 1 192 ? 29.534 -27.950 26.151 1.00 9.83 181 ALA B O 1
ATOM 3129 N N . ALA B 1 193 ? 28.378 -26.781 24.533 1.00 10.94 182 ALA B N 1
ATOM 3130 C CA . ALA B 1 193 ? 27.329 -27.779 24.241 1.00 11.19 182 ALA B CA 1
ATOM 3131 C C . ALA B 1 193 ? 27.696 -28.444 22.915 1.00 11.47 182 ALA B C 1
ATOM 3132 O O . ALA B 1 193 ? 27.993 -27.723 21.944 1.00 10.28 182 ALA B O 1
ATOM 3134 N N . VAL B 1 194 ? 27.658 -29.768 22.860 1.00 10.88 183 VAL B N 1
ATOM 3135 C CA . VAL B 1 194 ? 28.097 -30.507 21.646 1.00 11.31 183 VAL B CA 1
ATOM 3136 C C . VAL B 1 194 ? 27.076 -31.578 21.320 1.00 11.31 183 VAL B C 1
ATOM 3137 O O . VAL B 1 194 ? 26.835 -32.455 22.173 1.00 10.76 183 VAL B O 1
ATOM 3141 N N . HIS B 1 195 ? 26.490 -31.460 20.138 1.00 11.24 184 HIS B N 1
ATOM 3142 C CA . HIS B 1 195 ? 25.649 -32.496 19.507 1.00 12.25 184 HIS B CA 1
ATOM 3143 C C . HIS B 1 195 ? 26.570 -33.598 19.008 1.00 12.56 184 HIS B C 1
ATOM 3144 O O . HIS B 1 195 ? 27.420 -33.328 18.164 1.00 12.47 184 HIS B O 1
ATOM 3151 N N . PRO B 1 196 ? 26.412 -34.860 19.475 1.00 13.66 185 PRO B N 1
ATOM 3152 C CA . PRO B 1 196 ? 27.331 -35.937 19.106 1.00 15.18 185 PRO B CA 1
ATOM 3153 C C . PRO B 1 196 ? 27.029 -36.622 17.758 1.00 17.76 185 PRO B C 1
ATOM 3154 O O . PRO B 1 196 ? 27.728 -37.547 17.420 1.00 18.43 185 PRO B O 1
ATOM 3158 N N . GLY B 1 197 ? 26.025 -36.140 17.013 1.00 20.65 186 GLY B N 1
ATOM 3159 C CA . GLY B 1 197 ? 25.572 -36.724 15.732 1.00 22.52 186 GLY B CA 1
ATOM 3160 C C . GLY B 1 197 ? 24.428 -37.672 16.004 1.00 24.44 186 GLY B C 1
ATOM 3161 O O . GLY B 1 197 ? 24.191 -37.935 17.195 1.00 24.84 186 GLY B O 1
ATOM 3162 N N . LYS B 1 198 ? 23.730 -38.163 14.974 1.00 29.02 187 LYS B N 1
ATOM 3163 C CA . LYS B 1 198 ? 22.644 -39.157 15.176 1.00 34.37 187 LYS B CA 1
ATOM 3164 C C . LYS B 1 198 ? 23.252 -40.563 15.100 1.00 36.41 187 LYS B C 1
ATOM 3165 O O . LYS B 1 198 ? 23.839 -40.903 14.047 1.00 33.71 187 LYS B O 1
ATOM 3171 N N . VAL B 1 199 ? 23.131 -41.319 16.198 1.00 38.63 188 VAL B N 1
ATOM 3172 C CA . VAL B 1 199 ? 23.731 -42.673 16.390 1.00 41.76 188 VAL B CA 1
ATOM 3173 C C . VAL B 1 199 ? 22.600 -43.686 16.593 1.00 41.23 188 VAL B C 1
ATOM 3174 O O . VAL B 1 199 ? 22.858 -44.870 16.297 1.00 46.24 188 VAL B O 1
ATOM 3178 N N . THR B 1 227 ? 22.199 -39.517 7.624 1.00 56.39 216 THR B N 1
ATOM 3179 C CA . THR B 1 227 ? 22.989 -38.710 8.597 1.00 51.83 216 THR B CA 1
ATOM 3180 C C . THR B 1 227 ? 23.437 -39.574 9.792 1.00 49.93 216 THR B C 1
ATOM 3181 O O . THR B 1 227 ? 24.104 -39.012 10.685 1.00 49.74 216 THR B O 1
ATOM 3185 N N . LYS B 1 228 ? 23.130 -40.878 9.815 1.00 44.82 217 LYS B N 1
ATOM 3186 C CA . LYS B 1 228 ? 23.419 -41.779 10.970 1.00 43.03 217 LYS B CA 1
ATOM 3187 C C . LYS B 1 228 ? 24.934 -42.005 11.045 1.00 36.38 217 LYS B C 1
ATOM 3188 O O . LYS B 1 228 ? 25.535 -42.158 9.966 1.00 39.64 217 LYS B O 1
ATOM 3194 N N . ILE B 1 229 ? 25.540 -41.994 12.246 1.00 28.96 218 ILE B N 1
ATOM 3195 C CA . ILE B 1 229 ? 26.974 -42.384 12.440 1.00 24.48 218 ILE B CA 1
ATOM 3196 C C . ILE B 1 229 ? 27.100 -43.377 13.615 1.00 21.44 218 ILE B C 1
ATOM 3197 O O . ILE B 1 229 ? 26.201 -43.459 14.478 1.00 19.99 218 ILE B O 1
ATOM 3202 N N . THR B 1 230 ? 28.190 -44.137 13.631 1.00 18.53 219 THR B N 1
ATOM 3203 C CA . THR B 1 230 ? 28.475 -45.133 14.690 1.00 16.55 219 THR B CA 1
ATOM 3204 C C . THR B 1 230 ? 28.916 -44.381 15.944 1.00 15.50 219 THR B C 1
ATOM 3205 O O . THR B 1 230 ? 29.380 -43.247 15.859 1.00 13.26 219 THR B O 1
ATOM 3209 N N . PRO B 1 231 ? 28.786 -44.976 17.149 1.00 14.36 220 PRO B N 1
ATOM 3210 C CA . PRO B 1 231 ? 29.326 -44.344 18.346 1.00 13.84 220 PRO B CA 1
ATOM 3211 C C . PRO B 1 231 ? 30.846 -44.134 18.240 1.00 13.28 220 PRO B C 1
ATOM 3212 O O . PRO B 1 231 ? 31.286 -43.124 18.717 1.00 13.36 220 PRO B O 1
ATOM 3216 N N . GLU B 1 232 ? 31.581 -45.050 17.589 1.00 12.84 221 GLU B N 1
ATOM 3217 C CA . GLU B 1 232 ? 33.064 -44.986 17.451 1.00 12.71 221 GLU B CA 1
ATOM 3218 C C . GLU B 1 232 ? 33.444 -43.818 16.537 1.00 13.08 221 GLU B C 1
ATOM 3219 O O . GLU B 1 232 ? 34.416 -43.112 16.871 1.00 12.16 221 GLU B O 1
ATOM 3225 N N . GLU B 1 233 ? 32.679 -43.589 15.471 1.00 14.32 222 GLU B N 1
ATOM 3226 C CA . GLU B 1 233 ? 32.847 -42.401 14.590 1.00 17.12 222 GLU B CA 1
ATOM 3227 C C . GLU B 1 233 ? 32.568 -41.131 15.393 1.00 15.07 222 GLU B C 1
ATOM 3228 O O . GLU B 1 233 ? 33.405 -40.228 15.360 1.00 14.88 222 GLU B O 1
ATOM 3234 N N . SER B 1 234 ? 31.437 -41.077 16.098 1.00 15.08 223 SER B N 1
ATOM 3235 C CA . SER B 1 234 ? 31.103 -39.938 16.997 1.00 14.29 223 SER B CA 1
ATOM 3236 C C . SER B 1 234 ? 32.274 -39.689 17.957 1.00 12.74 223 SER B C 1
ATOM 3237 O O . SER B 1 234 ? 32.754 -38.550 18.056 1.00 11.59 223 SER B O 1
ATOM 3240 N N . ALA B 1 235 ? 32.706 -40.737 18.661 1.00 12.67 224 ALA B N 1
ATOM 3241 C CA . ALA B 1 235 ? 33.773 -40.671 19.686 1.00 12.44 224 ALA B CA 1
ATOM 3242 C C . ALA B 1 235 ? 35.050 -40.110 19.049 1.00 12.46 224 ALA B C 1
ATOM 3243 O O . ALA B 1 235 ? 35.629 -39.195 19.657 1.00 12.27 224 ALA B O 1
ATOM 3245 N N . ALA B 1 236 ? 35.457 -40.594 17.857 1.00 12.34 225 ALA B N 1
ATOM 3246 C CA . ALA B 1 236 ? 36.711 -40.125 17.202 1.00 12.74 225 ALA B CA 1
ATOM 3247 C C . ALA B 1 236 ? 36.633 -38.598 17.018 1.00 12.81 225 ALA B C 1
ATOM 3248 O O . ALA B 1 236 ? 37.606 -37.890 17.346 1.00 13.25 225 ALA B O 1
ATOM 3250 N N . ALA B 1 237 ? 35.502 -38.116 16.505 1.00 12.86 226 ALA B N 1
ATOM 3251 C CA . ALA B 1 237 ? 35.275 -36.691 16.179 1.00 13.78 226 ALA B CA 1
ATOM 3252 C C . ALA B 1 237 ? 35.161 -35.887 17.478 1.00 13.21 226 ALA B C 1
ATOM 3253 O O . ALA B 1 237 ? 35.773 -34.819 17.566 1.00 13.21 226 ALA B O 1
ATOM 3255 N N . LEU B 1 238 ? 34.444 -36.402 18.479 1.00 14.07 227 LEU B N 1
ATOM 3256 C CA . LEU B 1 238 ? 34.293 -35.700 19.780 1.00 13.79 227 LEU B CA 1
ATOM 3257 C C . LEU B 1 238 ? 35.692 -35.546 20.392 1.00 13.94 227 LEU B C 1
ATOM 3258 O O . LEU B 1 238 ? 36.049 -34.447 20.784 1.00 13.58 227 LEU B O 1
ATOM 3263 N N . CYS B 1 239 ? 36.496 -36.600 20.437 1.00 15.39 228 CYS B N 1
ATOM 3264 C CA . CYS B 1 239 ? 37.836 -36.528 21.061 1.00 15.64 228 CYS B CA 1
ATOM 3265 C C . CYS B 1 239 ? 38.687 -35.475 20.326 1.00 16.57 228 CYS B C 1
ATOM 3266 O O . CYS B 1 239 ? 39.408 -34.737 21.020 1.00 16.03 228 CYS B O 1
ATOM 3269 N N . LYS B 1 240 ? 38.552 -35.340 19.004 1.00 17.49 229 LYS B N 1
ATOM 3270 C CA . LYS B 1 240 ? 39.292 -34.317 18.208 1.00 18.94 229 LYS B CA 1
ATOM 3271 C C . LYS B 1 240 ? 38.856 -32.920 18.687 1.00 17.59 229 LYS B C 1
ATOM 3272 O O . LYS B 1 240 ? 39.724 -32.067 18.981 1.00 14.66 229 LYS B O 1
ATOM 3278 N N . LEU B 1 241 ? 37.544 -32.724 18.827 1.00 16.25 230 LEU B N 1
ATOM 3279 C CA . LEU B 1 241 ? 36.943 -31.425 19.200 1.00 16.27 230 LEU B CA 1
ATOM 3280 C C . LEU B 1 241 ? 37.333 -31.079 20.648 1.00 15.97 230 LEU B C 1
ATOM 3281 O O . LEU B 1 241 ? 37.734 -29.923 20.887 1.00 15.62 230 LEU B O 1
ATOM 3286 N N . PHE B 1 242 ? 37.277 -32.039 21.577 1.00 16.16 231 PHE B N 1
ATOM 3287 C CA . PHE B 1 242 ? 37.679 -31.851 22.992 1.00 16.14 231 PHE B CA 1
ATOM 3288 C C . PHE B 1 242 ? 39.103 -31.295 23.062 1.00 17.43 231 PHE B C 1
ATOM 3289 O O . PHE B 1 242 ? 39.345 -30.394 23.868 1.00 16.15 231 PHE B O 1
ATOM 3297 N N . GLU B 1 243 ? 40.024 -31.837 22.266 1.00 18.95 232 GLU B N 1
ATOM 3298 C CA . GLU B 1 243 ? 41.463 -31.462 22.319 1.00 21.15 232 GLU B CA 1
ATOM 3299 C C . GLU B 1 243 ? 41.689 -30.098 21.640 1.00 19.77 232 GLU B C 1
ATOM 3300 O O . GLU B 1 243 ? 42.523 -29.322 22.160 1.00 19.19 232 GLU B O 1
ATOM 3306 N N . SER B 1 244 ? 41.001 -29.809 20.527 1.00 18.70 233 SER B N 1
ATOM 3307 C CA . SER B 1 244 ? 41.254 -28.621 19.664 1.00 18.55 233 SER B CA 1
ATOM 3308 C C . SER B 1 244 ? 40.484 -27.375 20.132 1.00 17.85 233 SER B C 1
ATOM 3309 O O . SER B 1 244 ? 41.033 -26.275 19.966 1.00 18.44 233 SER B O 1
ATOM 3312 N N . LEU B 1 245 ? 39.271 -27.516 20.682 1.00 16.45 234 LEU B N 1
ATOM 3313 C CA . LEU B 1 245 ? 38.365 -26.367 20.965 1.00 15.89 234 LEU B CA 1
ATOM 3314 C C . LEU B 1 245 ? 39.074 -25.393 21.905 1.00 16.27 234 LEU B C 1
ATOM 3315 O O . LEU B 1 245 ? 39.472 -25.821 22.990 1.00 16.21 234 LEU B O 1
ATOM 3320 N N . ASN B 1 246 ? 39.222 -24.133 21.493 1.00 17.13 235 ASN B N 1
ATOM 3321 C CA . ASN B 1 246 ? 40.012 -23.129 22.248 1.00 17.73 235 ASN B CA 1
ATOM 3322 C C . ASN B 1 246 ? 39.210 -21.856 22.511 1.00 16.07 235 ASN B C 1
ATOM 3323 O O . ASN B 1 246 ? 39.829 -20.891 22.916 1.00 14.67 235 ASN B O 1
ATOM 3328 N N . THR B 1 247 ? 37.890 -21.875 22.340 1.00 16.30 236 THR B N 1
ATOM 3329 C CA . THR B 1 247 ? 36.984 -20.732 22.650 1.00 16.54 236 THR B CA 1
ATOM 3330 C C . THR B 1 247 ? 35.745 -21.258 23.374 1.00 14.15 236 THR B C 1
ATOM 3331 O O . THR B 1 247 ? 35.308 -22.390 23.098 1.00 13.05 236 THR B O 1
ATOM 3335 N N . THR B 1 248 ? 35.195 -20.444 24.263 1.00 12.37 237 THR B N 1
ATOM 3336 C CA . THR B 1 248 ? 34.083 -20.842 25.149 1.00 11.84 237 THR B CA 1
ATOM 3337 C C . THR B 1 248 ? 32.762 -20.399 24.528 1.00 11.68 237 THR B C 1
ATOM 3338 O O . THR B 1 248 ? 32.795 -19.511 23.655 1.00 13.08 237 THR B O 1
ATOM 3342 N N . GLY B 1 249 ? 31.648 -20.967 25.001 1.00 11.45 238 GLY B N 1
ATOM 3343 C CA . GLY B 1 249 ? 30.298 -20.482 24.676 1.00 11.71 238 GLY B CA 1
ATOM 3344 C C . GLY B 1 249 ? 29.825 -20.981 23.327 1.00 11.44 238 GLY B C 1
ATOM 3345 O O . GLY B 1 249 ? 28.863 -20.431 22.833 1.00 12.55 238 GLY B O 1
ATOM 3346 N N . LYS B 1 250 ? 30.440 -22.028 22.782 1.00 11.60 239 LYS B N 1
ATOM 3347 C CA . LYS B 1 250 ? 30.039 -22.589 21.466 1.00 11.99 239 LYS B CA 1
ATOM 3348 C C . LYS B 1 250 ? 28.939 -23.651 21.675 1.00 11.65 239 LYS B C 1
ATOM 3349 O O . LYS B 1 250 ? 28.911 -24.341 22.720 1.00 10.59 239 LYS B O 1
ATOM 3355 N N . TYR B 1 251 ? 28.072 -23.762 20.677 1.00 10.89 240 TYR B N 1
ATOM 3356 C CA . TYR B 1 251 ? 27.091 -24.852 20.538 1.00 10.89 240 TYR B CA 1
ATOM 3357 C C . TYR B 1 251 ? 27.560 -25.533 19.255 1.00 11.22 240 TYR B C 1
ATOM 3358 O O . TYR B 1 251 ? 27.442 -24.924 18.221 1.00 11.04 240 TYR B O 1
ATOM 3367 N N . LEU B 1 252 ? 28.123 -26.717 19.363 1.00 11.47 241 LEU B N 1
ATOM 3368 C CA . LEU B 1 252 ? 28.728 -27.340 18.177 1.00 12.42 241 LEU B CA 1
ATOM 3369 C C . LEU B 1 252 ? 28.176 -28.718 17.909 1.00 13.03 241 LEU B C 1
ATOM 3370 O O . LEU B 1 252 ? 27.700 -29.358 18.791 1.00 11.93 241 LEU B O 1
ATOM 3375 N N . SER B 1 253 ? 28.293 -29.073 16.654 1.00 14.29 242 SER B N 1
ATOM 3376 C CA . SER B 1 253 ? 28.112 -30.466 16.216 1.00 15.54 242 SER B CA 1
ATOM 3377 C C . SER B 1 253 ? 29.476 -31.154 16.323 1.00 15.14 242 SER B C 1
ATOM 3378 O O . SER B 1 253 ? 30.489 -30.456 16.504 1.00 13.28 242 SER B O 1
ATOM 3381 N N . TYR B 1 254 ? 29.483 -32.488 16.301 1.00 15.97 243 TYR B N 1
ATOM 3382 C CA . TYR B 1 254 ? 30.678 -33.340 16.534 1.00 17.34 243 TYR B CA 1
ATOM 3383 C C . TYR B 1 254 ? 31.786 -33.024 15.516 1.00 17.41 243 TYR B C 1
ATOM 3384 O O . TYR B 1 254 ? 32.951 -33.266 15.840 1.00 18.00 243 TYR B O 1
ATOM 3393 N N . ASP B 1 255 ? 31.456 -32.514 14.329 1.00 18.57 244 ASP B N 1
ATOM 3394 C CA . ASP B 1 255 ? 32.486 -32.177 13.297 1.00 19.24 244 ASP B CA 1
ATOM 3395 C C . ASP B 1 255 ? 33.151 -30.821 13.612 1.00 19.06 244 ASP B C 1
ATOM 3396 O O . ASP B 1 255 ? 34.126 -30.463 12.924 1.00 18.71 244 ASP B O 1
ATOM 3401 N N . GLY B 1 256 ? 32.674 -30.074 14.613 1.00 18.29 245 GLY B N 1
ATOM 3402 C CA . GLY B 1 256 ? 33.240 -28.757 14.963 1.00 17.45 245 GLY B CA 1
ATOM 3403 C C . GLY B 1 256 ? 32.556 -27.603 14.234 1.00 17.55 245 GLY B C 1
ATOM 3404 O O . GLY B 1 256 ? 32.961 -26.468 14.471 1.00 19.31 245 GLY B O 1
ATOM 3405 N N . THR B 1 257 ? 31.534 -27.844 13.406 1.00 16.49 246 THR B N 1
ATOM 3406 C CA . THR B 1 257 ? 30.664 -26.762 12.872 1.00 16.72 246 THR B CA 1
ATOM 3407 C C . THR B 1 257 ? 29.690 -26.311 13.963 1.00 16.10 246 THR B C 1
ATOM 3408 O O . THR B 1 257 ? 29.319 -27.136 14.797 1.00 15.72 246 THR B O 1
ATOM 3412 N N . GLU B 1 258 ? 29.300 -25.046 13.936 1.00 15.40 247 GLU B N 1
ATOM 3413 C CA . GLU B 1 258 ? 28.438 -24.432 14.970 1.00 16.60 247 GLU B CA 1
ATOM 3414 C C . GLU B 1 258 ? 26.994 -24.782 14.673 1.00 14.74 247 GLU B C 1
ATOM 3415 O O . GLU B 1 258 ? 26.660 -25.007 13.491 1.00 15.72 247 GLU B O 1
ATOM 3421 N N . LEU B 1 259 ? 26.202 -24.815 15.729 1.00 13.01 248 LEU B N 1
ATOM 3422 C CA . LEU B 1 259 ? 24.722 -24.915 15.694 1.00 12.71 248 LEU B CA 1
ATOM 3423 C C . LEU B 1 259 ? 24.168 -23.630 16.301 1.00 12.00 248 LEU B C 1
ATOM 3424 O O . LEU B 1 259 ? 24.770 -23.076 17.215 1.00 11.05 248 LEU B O 1
ATOM 3429 N N . PRO B 1 260 ? 23.001 -23.138 15.851 1.00 11.45 249 PRO B N 1
ATOM 3430 C CA . PRO B 1 260 ? 22.364 -21.996 16.504 1.00 11.47 249 PRO B CA 1
ATOM 3431 C C . PRO B 1 260 ? 21.618 -22.464 17.762 1.00 11.17 249 PRO B C 1
ATOM 3432 O O . PRO B 1 260 ? 21.044 -23.542 17.744 1.00 10.58 249 PRO B O 1
ATOM 3436 N N . TRP B 1 261 ? 21.706 -21.679 18.833 1.00 11.70 250 TRP B N 1
ATOM 3437 C CA . TRP B 1 261 ? 21.036 -22.007 20.111 1.00 11.20 250 TRP B CA 1
ATOM 3438 C C . TRP B 1 261 ? 19.522 -22.017 19.869 1.00 11.15 250 TRP B C 1
ATOM 3439 O O . TRP B 1 261 ? 19.132 -21.172 19.098 1.00 10.35 250 TRP B O 1
ATOM 3450 N N . GLU C 1 13 ? -20.122 -13.771 22.752 1.00 56.00 2 GLU C N 1
ATOM 3451 C CA . GLU C 1 13 ? -19.311 -13.509 23.985 1.00 53.45 2 GLU C CA 1
ATOM 3452 C C . GLU C 1 13 ? -18.030 -14.358 23.936 1.00 50.78 2 GLU C C 1
ATOM 3453 O O . GLU C 1 13 ? -17.972 -15.318 23.132 1.00 48.74 2 GLU C O 1
ATOM 3459 N N . GLN C 1 14 ? -17.042 -14.010 24.765 1.00 45.55 3 GLN C N 1
ATOM 3460 C CA . GLN C 1 14 ? -15.703 -14.656 24.787 1.00 42.99 3 GLN C CA 1
ATOM 3461 C C . GLN C 1 14 ? -15.315 -14.974 26.233 1.00 37.76 3 GLN C C 1
ATOM 3462 O O . GLN C 1 14 ? -15.555 -14.142 27.125 1.00 34.81 3 GLN C O 1
ATOM 3468 N N . THR C 1 15 ? -14.736 -16.158 26.430 1.00 35.42 4 THR C N 1
ATOM 3469 C CA . THR C 1 15 ? -14.294 -16.676 27.744 1.00 32.11 4 THR C CA 1
ATOM 3470 C C . THR C 1 15 ? -12.766 -16.713 27.779 1.00 28.76 4 THR C C 1
ATOM 3471 O O . THR C 1 15 ? -12.166 -17.512 27.006 1.00 24.91 4 THR C O 1
ATOM 3475 N N . TYR C 1 16 ? -12.206 -15.859 28.648 1.00 26.36 5 TYR C N 1
ATOM 3476 C CA . TYR C 1 16 ? -10.764 -15.748 28.989 1.00 26.45 5 TYR C CA 1
ATOM 3477 C C . TYR C 1 16 ? -10.482 -16.557 30.261 1.00 23.95 5 TYR C C 1
ATOM 3478 O O . TYR C 1 16 ? -11.301 -16.558 31.191 1.00 23.10 5 TYR C O 1
ATOM 3487 N N . PHE C 1 17 ? -9.352 -17.255 30.267 1.00 21.51 6 PHE C N 1
ATOM 3488 C CA . PHE C 1 17 ? -8.766 -17.868 31.478 1.00 21.69 6 PHE C CA 1
ATOM 3489 C C . PHE C 1 17 ? -7.389 -17.244 31.734 1.00 21.10 6 PHE C C 1
ATOM 3490 O O . PHE C 1 17 ? -6.586 -17.234 30.797 1.00 22.00 6 PHE C O 1
ATOM 3498 N N . ILE C 1 18 ? -7.150 -16.756 32.960 1.00 22.45 7 ILE C N 1
ATOM 3499 C CA . ILE C 1 18 ? -5.875 -16.143 33.434 1.00 23.65 7 ILE C CA 1
ATOM 3500 C C . ILE C 1 18 ? -5.481 -16.801 34.770 1.00 24.09 7 ILE C C 1
ATOM 3501 O O . ILE C 1 18 ? -6.234 -16.680 35.748 1.00 22.89 7 ILE C O 1
ATOM 3506 N N . SER C 1 19 ? -4.308 -17.423 34.829 1.00 22.62 8 SER C N 1
ATOM 3507 C CA . SER C 1 19 ? -3.679 -17.910 36.082 1.00 20.71 8 SER C CA 1
ATOM 3508 C C . SER C 1 19 ? -3.121 -16.706 36.852 1.00 19.59 8 SER C C 1
ATOM 3509 O O . SER C 1 19 ? -2.750 -15.744 36.208 1.00 20.30 8 SER C O 1
ATOM 3512 N N . GLY C 1 20 ? -3.064 -16.777 38.181 1.00 21.20 9 GLY C N 1
ATOM 3513 C CA . GLY C 1 20 ? -2.418 -15.762 39.036 1.00 22.82 9 GLY C CA 1
ATOM 3514 C C . GLY C 1 20 ? -2.958 -14.365 38.761 1.00 22.98 9 GLY C C 1
ATOM 3515 O O . GLY C 1 20 ? -2.179 -13.494 38.308 1.00 23.14 9 GLY C O 1
ATOM 3516 N N . ALA C 1 21 ? -4.244 -14.156 39.048 1.00 24.48 10 ALA C N 1
ATOM 3517 C CA . ALA C 1 21 ? -5.010 -12.921 38.741 1.00 25.33 10 ALA C CA 1
ATOM 3518 C C . ALA C 1 21 ? -5.224 -12.079 40.007 1.00 25.25 10 ALA C C 1
ATOM 3519 O O . ALA C 1 21 ? -5.934 -11.061 39.932 1.00 25.50 10 ALA C O 1
ATOM 3521 N N . ASN C 1 22 ? -4.634 -12.476 41.137 1.00 25.55 11 ASN C N 1
ATOM 3522 C CA . ASN C 1 22 ? -4.902 -11.827 42.449 1.00 26.97 11 ASN C CA 1
ATOM 3523 C C . ASN C 1 22 ? -4.035 -10.576 42.607 1.00 27.46 11 ASN C C 1
ATOM 3524 O O . ASN C 1 22 ? -4.348 -9.798 43.499 1.00 30.32 11 ASN C O 1
ATOM 3529 N N . ARG C 1 23 ? -2.997 -10.402 41.775 1.00 27.69 12 ARG C N 1
ATOM 3530 C CA . ARG C 1 23 ? -2.099 -9.215 41.771 1.00 26.91 12 ARG C CA 1
ATOM 3531 C C . ARG C 1 23 ? -1.253 -9.199 40.494 1.00 25.06 12 ARG C C 1
ATOM 3532 O O . ARG C 1 23 ? -1.412 -10.103 39.663 1.00 24.06 12 ARG C O 1
ATOM 3540 N N . GLY C 1 24 ? -0.405 -8.183 40.338 1.00 23.01 13 GLY C N 1
ATOM 3541 C CA . GLY C 1 24 ? 0.537 -8.063 39.216 1.00 23.41 13 GLY C CA 1
ATOM 3542 C C . GLY C 1 24 ? -0.186 -7.895 37.895 1.00 24.96 13 GLY C C 1
ATOM 3543 O O . GLY C 1 24 ? -1.377 -7.510 37.924 1.00 24.19 13 GLY C O 1
ATOM 3544 N N . ILE C 1 25 ? 0.524 -8.188 36.797 1.00 24.74 14 ILE C N 1
ATOM 3545 C CA . ILE C 1 25 ? 0.041 -8.224 35.387 1.00 26.51 14 ILE C CA 1
ATOM 3546 C C . ILE C 1 25 ? -1.346 -8.878 35.368 1.00 26.63 14 ILE C C 1
ATOM 3547 O O . ILE C 1 25 ? -2.214 -8.357 34.654 1.00 24.24 14 ILE C O 1
ATOM 3552 N N . GLY C 1 26 ? -1.524 -9.990 36.101 1.00 25.20 15 GLY C N 1
ATOM 3553 C CA . GLY C 1 26 ? -2.733 -10.841 36.074 1.00 25.53 15 GLY C CA 1
ATOM 3554 C C . GLY C 1 26 ? -3.977 -10.090 36.540 1.00 24.73 15 GLY C C 1
ATOM 3555 O O . GLY C 1 26 ? -4.990 -10.087 35.805 1.00 22.92 15 GLY C O 1
ATOM 3556 N N . PHE C 1 27 ? -3.903 -9.465 37.714 1.00 23.91 16 PHE C N 1
ATOM 3557 C CA . PHE C 1 27 ? -4.964 -8.568 38.228 1.00 26.99 16 PHE C CA 1
ATOM 3558 C C . PHE C 1 27 ? -5.294 -7.520 37.160 1.00 24.96 16 PHE C C 1
ATOM 3559 O O . PHE C 1 27 ? -6.477 -7.378 36.827 1.00 26.11 16 PHE C O 1
ATOM 3567 N N . SER C 1 28 ? -4.277 -6.861 36.602 1.00 25.53 17 SER C N 1
ATOM 3568 C CA . SER C 1 28 ? -4.423 -5.716 35.658 1.00 24.89 17 SER C CA 1
ATOM 3569 C C . SER C 1 28 ? -4.998 -6.186 34.313 1.00 25.30 17 SER C C 1
ATOM 3570 O O . SER C 1 28 ? -5.726 -5.397 33.666 1.00 25.42 17 SER C O 1
ATOM 3573 N N . VAL C 1 29 ? -4.697 -7.419 33.896 1.00 24.73 18 VAL C N 1
ATOM 3574 C CA . VAL C 1 29 ? -5.341 -8.043 32.703 1.00 24.78 18 VAL C CA 1
ATOM 3575 C C . VAL C 1 29 ? -6.820 -8.286 33.013 1.00 23.63 18 VAL C C 1
ATOM 3576 O O . VAL C 1 29 ? -7.648 -7.883 32.185 1.00 25.77 18 VAL C O 1
ATOM 3580 N N . VAL C 1 30 ? -7.131 -8.917 34.151 1.00 24.97 19 VAL C N 1
ATOM 3581 C CA . VAL C 1 30 ? -8.528 -9.241 34.586 1.00 27.04 19 VAL C CA 1
ATOM 3582 C C . VAL C 1 30 ? -9.344 -7.944 34.711 1.00 29.19 19 VAL C C 1
ATOM 3583 O O . VAL C 1 30 ? -10.506 -7.949 34.279 1.00 29.52 19 VAL C O 1
ATOM 3587 N N . GLN C 1 31 ? -8.765 -6.909 35.326 1.00 31.52 20 GLN C N 1
ATOM 3588 C CA . GLN C 1 31 ? -9.322 -5.530 35.416 1.00 34.69 20 GLN C CA 1
ATOM 3589 C C . GLN C 1 31 ? -9.743 -5.047 34.024 1.00 35.84 20 GLN C C 1
ATOM 3590 O O . GLN C 1 31 ? -10.930 -4.751 33.824 1.00 34.81 20 GLN C O 1
ATOM 3596 N N . ARG C 1 32 ? -8.807 -4.983 33.080 1.00 37.71 21 ARG C N 1
ATOM 3597 C CA . ARG C 1 32 ? -9.103 -4.352 31.776 1.00 40.65 21 ARG C CA 1
ATOM 3598 C C . ARG C 1 32 ? -10.045 -5.291 31.009 1.00 38.90 21 ARG C C 1
ATOM 3599 O O . ARG C 1 32 ? -10.919 -4.787 30.284 1.00 34.10 21 ARG C O 1
ATOM 3607 N N . LEU C 1 33 ? -9.937 -6.605 31.201 1.00 38.07 22 LEU C N 1
ATOM 3608 C CA . LEU C 1 33 ? -10.855 -7.559 30.520 1.00 41.06 22 LEU C CA 1
ATOM 3609 C C . LEU C 1 33 ? -12.299 -7.343 31.011 1.00 40.81 22 LEU C C 1
ATOM 3610 O O . LEU C 1 33 ? -13.239 -7.503 30.199 1.00 37.88 22 LEU C O 1
ATOM 3615 N N . ALA C 1 34 ? -12.479 -7.004 32.292 1.00 42.00 23 ALA C N 1
ATOM 3616 C CA . ALA C 1 34 ? -13.808 -6.796 32.921 1.00 39.20 23 ALA C CA 1
ATOM 3617 C C . ALA C 1 34 ? -14.411 -5.454 32.479 1.00 38.28 23 ALA C C 1
ATOM 3618 O O . ALA C 1 34 ? -15.553 -5.182 32.871 1.00 40.36 23 ALA C O 1
ATOM 3620 N N . ALA C 1 35 ? -13.667 -4.653 31.706 1.00 38.98 24 ALA C N 1
ATOM 3621 C CA . ALA C 1 35 ? -14.089 -3.366 31.102 1.00 39.67 24 ALA C CA 1
ATOM 3622 C C . ALA C 1 35 ? -14.366 -3.548 29.601 1.00 44.02 24 ALA C C 1
ATOM 3623 O O . ALA C 1 35 ? -13.911 -2.712 28.795 1.00 47.64 24 ALA C O 1
ATOM 3625 N N . LYS C 1 36 ? -15.081 -4.612 29.231 1.00 47.99 25 LYS C N 1
ATOM 3626 C CA . LYS C 1 36 ? -15.516 -4.872 27.833 1.00 48.34 25 LYS C CA 1
ATOM 3627 C C . LYS C 1 36 ? -16.617 -5.933 27.856 1.00 47.88 25 LYS C C 1
ATOM 3628 O O . LYS C 1 36 ? -16.453 -6.961 28.552 1.00 44.49 25 LYS C O 1
ATOM 3634 N N . SER C 1 37 ? -17.704 -5.669 27.129 1.00 50.04 26 SER C N 1
ATOM 3635 C CA . SER C 1 37 ? -18.889 -6.555 27.019 1.00 50.71 26 SER C CA 1
ATOM 3636 C C . SER C 1 37 ? -18.488 -7.849 26.297 1.00 50.56 26 SER C C 1
ATOM 3637 O O . SER C 1 37 ? -17.407 -7.874 25.664 1.00 50.80 26 SER C O 1
ATOM 3640 N N . GLY C 1 38 ? -19.325 -8.885 26.402 1.00 50.76 27 GLY C N 1
ATOM 3641 C CA . GLY C 1 38 ? -19.105 -10.209 25.791 1.00 51.99 27 GLY C CA 1
ATOM 3642 C C . GLY C 1 38 ? -17.749 -10.778 26.175 1.00 52.44 27 GLY C C 1
ATOM 3643 O O . GLY C 1 38 ? -17.068 -11.326 25.290 1.00 54.96 27 GLY C O 1
ATOM 3644 N N . VAL C 1 39 ? -17.348 -10.620 27.438 1.00 50.75 28 VAL C N 1
ATOM 3645 C CA . VAL C 1 39 ? -16.119 -11.252 27.997 1.00 48.28 28 VAL C CA 1
ATOM 3646 C C . VAL C 1 39 ? -16.394 -11.673 29.441 1.00 45.37 28 VAL C C 1
ATOM 3647 O O . VAL C 1 39 ? -16.530 -10.771 30.288 1.00 48.16 28 VAL C O 1
ATOM 3651 N N . LYS C 1 40 ? -16.475 -12.982 29.705 1.00 40.32 29 LYS C N 1
ATOM 3652 C CA . LYS C 1 40 ? -16.357 -13.524 31.085 1.00 38.03 29 LYS C CA 1
ATOM 3653 C C . LYS C 1 40 ? -14.942 -14.077 31.300 1.00 34.96 29 LYS C C 1
ATOM 3654 O O . LYS C 1 40 ? -14.377 -14.739 30.394 1.00 30.53 29 LYS C O 1
ATOM 3660 N N . VAL C 1 41 ? -14.410 -13.799 32.487 1.00 33.34 30 VAL C N 1
ATOM 3661 C CA . VAL C 1 41 ? -12.996 -14.030 32.881 1.00 33.37 30 VAL C CA 1
ATOM 3662 C C . VAL C 1 41 ? -12.963 -15.093 33.983 1.00 33.76 30 VAL C C 1
ATOM 3663 O O . VAL C 1 41 ? -13.477 -14.814 35.094 1.00 32.75 30 VAL C O 1
ATOM 3667 N N . ILE C 1 42 ? -12.395 -16.265 33.690 1.00 31.68 31 ILE C N 1
ATOM 3668 C CA . ILE C 1 42 ? -12.060 -17.271 34.738 1.00 30.82 31 ILE C CA 1
ATOM 3669 C C . ILE C 1 42 ? -10.671 -16.881 35.248 1.00 29.51 31 ILE C C 1
ATOM 3670 O O . ILE C 1 42 ? -9.707 -17.042 34.492 1.00 28.63 31 ILE C O 1
ATOM 3675 N N . ALA C 1 43 ? -10.601 -16.312 36.452 1.00 27.59 32 ALA C N 1
ATOM 3676 C CA . ALA C 1 43 ? -9.371 -15.777 37.074 1.00 27.05 32 ALA C CA 1
ATOM 3677 C C . ALA C 1 43 ? -8.995 -16.632 38.284 1.00 26.04 32 ALA C C 1
ATOM 3678 O O . ALA C 1 43 ? -9.818 -16.759 39.198 1.00 27.86 32 ALA C O 1
ATOM 3680 N N . THR C 1 44 ? -7.762 -17.128 38.347 1.00 25.35 33 THR C N 1
ATOM 3681 C CA . THR C 1 44 ? -7.336 -18.042 39.435 1.00 22.55 33 THR C CA 1
ATOM 3682 C C . THR C 1 44 ? -6.479 -17.319 40.472 1.00 20.91 33 THR C C 1
ATOM 3683 O O . THR C 1 44 ? -5.758 -16.363 40.153 1.00 18.88 33 THR C O 1
ATOM 3687 N N . ALA C 1 45 ? -6.506 -17.826 41.694 1.00 22.04 34 ALA C N 1
ATOM 3688 C CA . ALA C 1 45 ? -5.536 -17.442 42.735 1.00 21.37 34 ALA C CA 1
ATOM 3689 C C . ALA C 1 45 ? -5.195 -18.677 43.577 1.00 23.60 34 ALA C C 1
ATOM 3690 O O . ALA C 1 45 ? -6.030 -19.608 43.670 1.00 22.08 34 ALA C O 1
ATOM 3692 N N . ARG C 1 46 ? -3.996 -18.714 44.148 1.00 26.62 35 ARG C N 1
ATOM 3693 C CA . ARG C 1 46 ? -3.568 -19.847 45.012 1.00 31.35 35 ARG C CA 1
ATOM 3694 C C . ARG C 1 46 ? -4.484 -19.912 46.230 1.00 31.07 35 ARG C C 1
ATOM 3695 O O . ARG C 1 46 ? -4.846 -21.026 46.658 1.00 29.43 35 ARG C O 1
ATOM 3703 N N . ASP C 1 47 ? -4.835 -18.744 46.763 1.00 31.52 36 ASP C N 1
ATOM 3704 C CA . ASP C 1 47 ? -5.673 -18.631 47.978 1.00 32.44 36 ASP C CA 1
ATOM 3705 C C . ASP C 1 47 ? -6.724 -17.563 47.701 1.00 31.16 36 ASP C C 1
ATOM 3706 O O . ASP C 1 47 ? -6.538 -16.416 48.105 1.00 30.23 36 ASP C O 1
ATOM 3711 N N . PRO C 1 48 ? -7.813 -17.904 46.963 1.00 29.26 37 PRO C N 1
ATOM 3712 C CA . PRO C 1 48 ? -8.881 -16.957 46.632 1.00 30.04 37 PRO C CA 1
ATOM 3713 C C . PRO C 1 48 ? -9.475 -16.221 47.848 1.00 30.31 37 PRO C C 1
ATOM 3714 O O . PRO C 1 48 ? -9.748 -15.052 47.731 1.00 29.15 37 PRO C O 1
ATOM 3718 N N . ALA C 1 49 ? -9.648 -16.930 48.971 1.00 33.10 38 ALA C N 1
ATOM 3719 C CA . ALA C 1 49 ? -10.146 -16.398 50.262 1.00 33.78 38 ALA C CA 1
ATOM 3720 C C . ALA C 1 49 ? -9.439 -15.072 50.587 1.00 33.33 38 ALA C C 1
ATOM 3721 O O . ALA C 1 49 ? -10.142 -14.099 50.908 1.00 34.04 38 ALA C O 1
ATOM 3723 N N . SER C 1 50 ? -8.116 -15.015 50.401 1.00 32.92 39 SER C N 1
ATOM 3724 C CA . SER C 1 50 ? -7.238 -13.840 50.680 1.00 35.91 39 SER C CA 1
ATOM 3725 C C . SER C 1 50 ? -7.061 -12.900 49.470 1.00 34.07 39 SER C C 1
ATOM 3726 O O . SER C 1 50 ? -6.203 -11.992 49.567 1.00 32.52 39 SER C O 1
ATOM 3729 N N . ALA C 1 51 ? -7.789 -13.092 48.364 1.00 33.43 40 ALA C N 1
ATOM 3730 C CA . ALA C 1 51 ? -7.617 -12.305 47.117 1.00 35.29 40 ALA C CA 1
ATOM 3731 C C . ALA C 1 51 ? -8.490 -11.049 47.181 1.00 35.87 40 ALA C C 1
ATOM 3732 O O . ALA C 1 51 ? -9.341 -10.861 46.285 1.00 35.57 40 ALA C O 1
ATOM 3734 N N . THR C 1 52 ? -8.238 -10.206 48.188 1.00 38.28 41 THR C N 1
ATOM 3735 C CA . THR C 1 52 ? -9.026 -8.993 48.541 1.00 38.92 41 THR C CA 1
ATOM 3736 C C . THR C 1 52 ? -9.430 -8.236 47.273 1.00 38.26 41 THR C C 1
ATOM 3737 O O . THR C 1 52 ? -10.650 -8.063 47.059 1.00 39.19 41 THR C O 1
ATOM 3741 N N . ALA C 1 53 ? -8.449 -7.807 46.470 1.00 36.11 42 ALA C N 1
ATOM 3742 C CA . ALA C 1 53 ? -8.664 -6.936 45.290 1.00 33.26 42 ALA C CA 1
ATOM 3743 C C . ALA C 1 53 ? -9.485 -7.699 44.254 1.00 30.63 42 ALA C C 1
ATOM 3744 O O . ALA C 1 53 ? -10.549 -7.191 43.857 1.00 28.74 42 ALA C O 1
ATOM 3746 N N . LEU C 1 54 ? -9.016 -8.886 43.856 1.00 28.71 43 LEU C N 1
ATOM 3747 C CA . LEU C 1 54 ? -9.668 -9.711 42.807 1.00 28.95 43 LEU C CA 1
ATOM 3748 C C . LEU C 1 54 ? -11.110 -10.036 43.227 1.00 30.89 43 LEU C C 1
ATOM 3749 O O . LEU C 1 54 ? -12.012 -9.940 42.357 1.00 31.67 43 LEU C O 1
ATOM 3754 N N . ASN C 1 55 ? -11.317 -10.437 44.488 1.00 33.05 44 ASN C N 1
ATOM 3755 C CA . ASN C 1 55 ? -12.663 -10.753 45.035 1.00 36.00 44 ASN C CA 1
ATOM 3756 C C . ASN C 1 55 ? -13.527 -9.484 44.907 1.00 37.31 44 ASN C C 1
ATOM 3757 O O . ASN C 1 55 ? -14.634 -9.595 44.342 1.00 37.15 44 ASN C O 1
ATOM 3762 N N . GLU C 1 56 ? -13.013 -8.312 45.314 1.00 38.75 45 GLU C N 1
ATOM 3763 C CA . GLU C 1 56 ? -13.722 -7.002 45.180 1.00 39.53 45 GLU C CA 1
ATOM 3764 C C . GLU C 1 56 ? -14.045 -6.705 43.710 1.00 38.83 45 GLU C C 1
ATOM 3765 O O . GLU C 1 56 ? -15.204 -6.385 43.426 1.00 39.09 45 GLU C O 1
ATOM 3771 N N . LEU C 1 57 ? -13.053 -6.768 42.818 1.00 38.86 46 LEU C N 1
ATOM 3772 C CA . LEU C 1 57 ? -13.243 -6.560 41.356 1.00 36.89 46 LEU C CA 1
ATOM 3773 C C . LEU C 1 57 ? -14.340 -7.495 40.833 1.00 38.62 46 LEU C C 1
ATOM 3774 O O . LEU C 1 57 ? -15.155 -7.043 40.015 1.00 41.63 46 LEU C O 1
ATOM 3779 N N . ALA C 1 58 ? -14.333 -8.758 41.283 1.00 39.66 47 ALA C N 1
ATOM 3780 C CA . ALA C 1 58 ? -15.297 -9.822 40.919 1.00 37.58 47 ALA C CA 1
ATOM 3781 C C . ALA C 1 58 ? -16.677 -9.567 41.555 1.00 38.58 47 ALA C C 1
ATOM 3782 O O . ALA C 1 58 ? -17.667 -10.086 41.029 1.00 37.97 47 ALA C O 1
ATOM 3784 N N . LYS C 1 59 ? -16.756 -8.838 42.669 1.00 41.90 48 LYS C N 1
ATOM 3785 C CA . LYS C 1 59 ? -18.053 -8.441 43.281 1.00 45.74 48 LYS C CA 1
ATOM 3786 C C . LYS C 1 59 ? -18.670 -7.354 42.403 1.00 44.35 48 LYS C C 1
ATOM 3787 O O . LYS C 1 59 ? -19.827 -7.530 41.982 1.00 44.94 48 LYS C O 1
ATOM 3793 N N . GLU C 1 60 ? -17.906 -6.289 42.145 1.00 45.37 49 GLU C N 1
ATOM 3794 C CA . GLU C 1 60 ? -18.290 -5.161 41.254 1.00 49.80 49 GLU C CA 1
ATOM 3795 C C . GLU C 1 60 ? -18.559 -5.688 39.840 1.00 50.37 49 GLU C C 1
ATOM 3796 O O . GLU C 1 60 ? -19.479 -5.169 39.187 1.00 52.79 49 GLU C O 1
ATOM 3802 N N . ASN C 1 61 ? -17.772 -6.670 39.387 1.00 45.65 50 ASN C N 1
ATOM 3803 C CA . ASN C 1 61 ? -17.901 -7.283 38.040 1.00 43.61 50 ASN C CA 1
ATOM 3804 C C . ASN C 1 61 ? -18.093 -8.790 38.185 1.00 42.34 50 ASN C C 1
ATOM 3805 O O . ASN C 1 61 ? -17.115 -9.532 38.169 1.00 40.60 50 ASN C O 1
ATOM 3810 N N . PRO C 1 62 ? -19.347 -9.284 38.353 1.00 42.28 51 PRO C N 1
ATOM 3811 C CA . PRO C 1 62 ? -19.620 -10.723 38.420 1.00 39.01 51 PRO C CA 1
ATOM 3812 C C . PRO C 1 62 ? -19.375 -11.543 37.141 1.00 35.62 51 PRO C C 1
ATOM 3813 O O . PRO C 1 62 ? -19.530 -12.733 37.220 1.00 31.79 51 PRO C O 1
ATOM 3817 N N . GLN C 1 63 ? -19.006 -10.917 36.017 1.00 33.51 52 GLN C N 1
ATOM 3818 C CA . GLN C 1 63 ? -18.510 -11.642 34.816 1.00 34.37 52 GLN C CA 1
ATOM 3819 C C . GLN C 1 63 ? -17.200 -12.346 35.189 1.00 33.06 52 GLN C C 1
ATOM 3820 O O . GLN C 1 63 ? -16.793 -13.244 34.461 1.00 32.77 52 GLN C O 1
ATOM 3826 N N . VAL C 1 64 ? -16.541 -11.907 36.262 1.00 35.43 53 VAL C N 1
ATOM 3827 C CA . VAL C 1 64 ? -15.229 -12.455 36.711 1.00 36.25 53 VAL C CA 1
ATOM 3828 C C . VAL C 1 64 ? -15.514 -13.557 37.733 1.00 33.71 53 VAL C C 1
ATOM 3829 O O . VAL C 1 64 ? -16.217 -13.272 38.720 1.00 33.39 53 VAL C O 1
ATOM 3833 N N . LYS C 1 65 ? -14.999 -14.762 37.480 1.00 33.84 54 LYS C N 1
ATOM 3834 C CA . LYS C 1 65 ? -15.161 -15.957 38.350 1.00 36.58 54 LYS C CA 1
ATOM 3835 C C . LYS C 1 65 ? -13.814 -16.280 39.004 1.00 34.48 54 LYS C C 1
ATOM 3836 O O . LYS C 1 65 ? -12.862 -16.577 38.265 1.00 35.46 54 LYS C O 1
ATOM 3842 N N . VAL C 1 66 ? -13.723 -16.251 40.334 1.00 34.00 55 VAL C N 1
ATOM 3843 C CA . VAL C 1 66 ? -12.429 -16.541 41.011 1.00 32.52 55 VAL C CA 1
ATOM 3844 C C . VAL C 1 66 ? -12.414 -18.029 41.346 1.00 32.75 55 VAL C C 1
ATOM 3845 O O . VAL C 1 66 ? -13.414 -18.553 41.846 1.00 30.54 55 VAL C O 1
ATOM 3849 N N . VAL C 1 67 ? -11.290 -18.664 41.043 1.00 32.58 56 VAL C N 1
ATOM 3850 C CA . VAL C 1 67 ? -11.104 -20.137 41.062 1.00 31.31 56 VAL C CA 1
ATOM 3851 C C . VAL C 1 67 ? -9.729 -20.402 41.686 1.00 29.31 56 VAL C C 1
ATOM 3852 O O . VAL C 1 67 ? -8.809 -19.593 41.457 1.00 25.57 56 VAL C O 1
ATOM 3856 N N . GLN C 1 68 ? -9.610 -21.467 42.481 1.00 28.31 57 GLN C N 1
ATOM 3857 C CA . GLN C 1 68 ? -8.337 -21.858 43.127 1.00 26.98 57 GLN C CA 1
ATOM 3858 C C . GLN C 1 68 ? -7.424 -22.516 42.083 1.00 25.67 57 GLN C C 1
ATOM 3859 O O . GLN C 1 68 ? -7.893 -23.368 41.291 1.00 25.86 57 GLN C O 1
ATOM 3865 N N . LEU C 1 69 ? -6.160 -22.093 42.056 1.00 24.48 58 LEU C N 1
ATOM 3866 C CA . LEU C 1 69 ? -5.079 -22.770 41.297 1.00 23.80 58 LEU C CA 1
ATOM 3867 C C . LEU C 1 69 ? -3.718 -22.372 41.888 1.00 23.54 58 LEU C C 1
ATOM 3868 O O . LEU C 1 69 ? -3.427 -21.144 42.020 1.00 21.40 58 LEU C O 1
ATOM 3873 N N . ASP C 1 70 ? -2.968 -23.398 42.288 1.00 22.53 59 ASP C N 1
ATOM 3874 C CA . ASP C 1 70 ? -1.514 -23.378 42.569 1.00 23.71 59 ASP C CA 1
ATOM 3875 C C . ASP C 1 70 ? -0.878 -24.219 41.462 1.00 22.75 59 ASP C C 1
ATOM 3876 O O . ASP C 1 70 ? -0.996 -25.440 41.543 1.00 24.27 59 ASP C O 1
ATOM 3881 N N . ILE C 1 71 ? -0.280 -23.623 40.433 1.00 24.52 60 ILE C N 1
ATOM 3882 C CA . ILE C 1 71 ? 0.278 -24.431 39.301 1.00 25.94 60 ILE C CA 1
ATOM 3883 C C . ILE C 1 71 ? 1.568 -25.142 39.745 1.00 24.31 60 ILE C C 1
ATOM 3884 O O . ILE C 1 71 ? 2.170 -25.807 38.889 1.00 24.74 60 ILE C O 1
ATOM 3889 N N . SER C 1 72 ? 1.984 -25.031 41.015 1.00 24.06 61 SER C N 1
ATOM 3890 C CA . SER C 1 72 ? 3.072 -25.864 41.600 1.00 23.67 61 SER C CA 1
ATOM 3891 C C . SER C 1 72 ? 2.466 -27.151 42.170 1.00 25.52 61 SER C C 1
ATOM 3892 O O . SER C 1 72 ? 3.231 -28.086 42.500 1.00 26.38 61 SER C O 1
ATOM 3895 N N . ASP C 1 73 ? 1.136 -27.222 42.258 1.00 26.76 62 ASP C N 1
ATOM 3896 C CA . ASP C 1 73 ? 0.458 -28.317 42.997 1.00 29.16 62 ASP C CA 1
ATOM 3897 C C . ASP C 1 73 ? -0.338 -29.196 42.024 1.00 26.42 62 ASP C C 1
ATOM 3898 O O . ASP C 1 73 ? -1.457 -28.8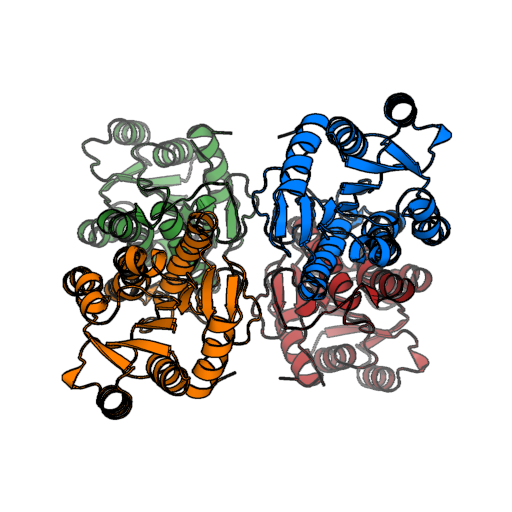45 41.672 1.00 26.25 62 ASP C O 1
ATOM 3903 N N . GLU C 1 74 ? 0.224 -30.345 41.672 1.00 25.55 63 GLU C N 1
ATOM 3904 C CA . GLU C 1 74 ? -0.381 -31.290 40.702 1.00 25.52 63 GLU C CA 1
ATOM 3905 C C . GLU C 1 74 ? -1.828 -31.592 41.124 1.00 25.20 63 GLU C C 1
ATOM 3906 O O . GLU C 1 74 ? -2.676 -31.678 40.227 1.00 24.28 63 GLU C O 1
ATOM 3912 N N . GLU C 1 75 ? -2.117 -31.664 42.426 1.00 23.68 64 GLU C N 1
ATOM 3913 C CA . GLU C 1 75 ? -3.489 -31.934 42.948 1.00 25.93 64 GLU C CA 1
ATOM 3914 C C . GLU C 1 75 ? -4.434 -30.781 42.591 1.00 24.70 64 GLU C C 1
ATOM 3915 O O . GLU C 1 75 ? -5.581 -31.079 42.165 1.00 25.06 64 GLU C O 1
ATOM 3921 N N . SER C 1 76 ? -3.980 -29.533 42.722 1.00 20.90 65 SER C N 1
ATOM 3922 C CA . SER C 1 76 ? -4.757 -28.330 42.324 1.00 22.85 65 SER C CA 1
ATOM 3923 C C . SER C 1 76 ? -5.032 -28.393 40.813 1.00 22.90 65 SER C C 1
ATOM 3924 O O . SER C 1 76 ? -6.193 -28.221 40.397 1.00 22.00 65 SER C O 1
ATOM 3927 N N . ILE C 1 77 ? -4.003 -28.682 40.012 1.00 23.73 66 ILE C N 1
ATOM 3928 C CA . ILE C 1 77 ? -4.094 -28.721 38.519 1.00 22.84 66 ILE C CA 1
ATOM 3929 C C . ILE C 1 77 ? -5.083 -29.815 38.125 1.00 24.37 66 ILE C C 1
ATOM 3930 O O . ILE C 1 77 ? -5.906 -29.573 37.214 1.00 23.89 66 ILE C O 1
ATOM 3935 N N . LYS C 1 78 ? -5.009 -30.965 38.800 1.00 25.91 67 LYS C N 1
ATOM 3936 C CA . LYS C 1 78 ? -5.927 -32.119 38.598 1.00 29.07 67 LYS C CA 1
ATOM 3937 C C . LYS C 1 78 ? -7.380 -31.671 38.820 1.00 29.28 67 LYS C C 1
ATOM 3938 O O . LYS C 1 78 ? -8.274 -32.413 38.387 1.00 31.45 67 LYS C O 1
ATOM 3944 N N . LYS C 1 79 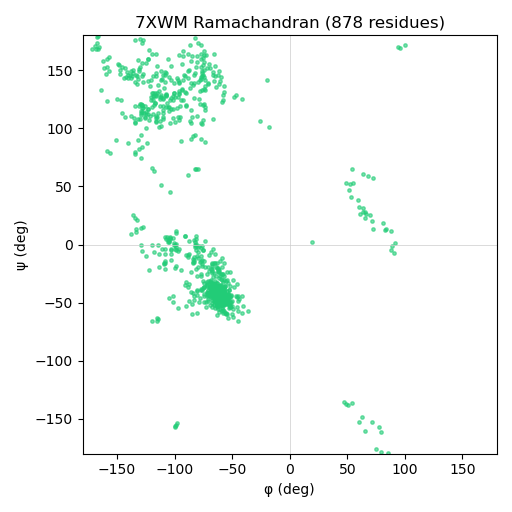? -7.615 -30.509 39.447 1.00 28.99 68 LYS C N 1
ATOM 3945 C CA . LYS C 1 79 ? -8.982 -30.001 39.783 1.00 28.70 68 LYS C CA 1
ATOM 3946 C C . LYS C 1 79 ? -9.385 -28.804 38.916 1.00 28.42 68 LYS C C 1
ATOM 3947 O O . LYS C 1 79 ? -10.541 -28.371 39.027 1.00 27.78 68 LYS C O 1
ATO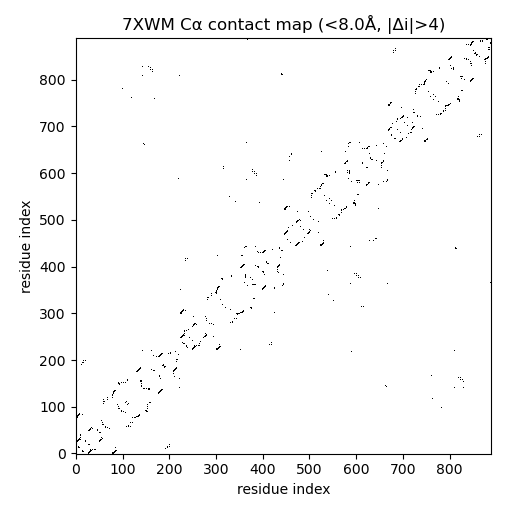M 3953 N N . ILE C 1 80 ? -8.475 -28.254 38.112 1.00 26.70 69 ILE C N 1
ATOM 3954 C CA . ILE C 1 80 ? -8.727 -26.964 37.405 1.00 24.91 69 ILE C CA 1
ATOM 3955 C C . ILE C 1 80 ? -9.762 -27.155 36.285 1.00 24.45 69 ILE C C 1
ATOM 3956 O O . ILE C 1 80 ? -10.526 -26.208 36.055 1.00 24.45 69 ILE C O 1
ATOM 3961 N N . ALA C 1 81 ? -9.849 -28.326 35.640 1.00 24.91 70 ALA C N 1
ATOM 3962 C CA . ALA C 1 81 ? -10.851 -28.549 34.565 1.00 25.51 70 ALA C CA 1
ATOM 3963 C C . ALA C 1 81 ? -12.276 -28.439 35.138 1.00 26.32 70 ALA C C 1
ATOM 3964 O O . ALA C 1 81 ? -13.013 -27.542 34.700 1.00 28.74 70 ALA C O 1
ATOM 3966 N N . LYS C 1 82 ? -12.665 -29.281 36.093 1.00 28.27 71 LYS C N 1
ATOM 3967 C CA . LYS C 1 82 ? -14.026 -29.207 36.699 1.00 30.97 71 LYS C CA 1
ATOM 3968 C C . LYS C 1 82 ? -14.241 -27.841 37.377 1.00 30.61 71 LYS C C 1
ATOM 3969 O O . LYS C 1 82 ? -15.375 -27.337 37.292 1.00 32.74 71 LYS C O 1
ATOM 3975 N N . ASN C 1 83 ? -13.207 -27.242 37.989 1.00 28.40 72 ASN C N 1
ATOM 3976 C CA . ASN C 1 83 ? -13.300 -25.904 38.640 1.00 27.96 72 ASN C CA 1
ATOM 3977 C C . ASN C 1 83 ? -13.682 -24.834 37.604 1.00 27.95 72 ASN C C 1
ATOM 3978 O O . ASN C 1 83 ? -14.556 -23.992 37.913 1.00 27.72 72 ASN C O 1
ATOM 3983 N N . VAL C 1 84 ? -13.083 -24.856 36.409 1.00 26.55 73 VAL C N 1
ATOM 3984 C CA . VAL C 1 84 ? -13.457 -23.909 35.313 1.00 29.26 73 VAL C CA 1
ATOM 3985 C C . VAL C 1 84 ? -14.838 -24.304 34.760 1.00 30.60 73 VAL C C 1
ATOM 3986 O O . VAL C 1 84 ? -15.657 -23.392 34.533 1.00 30.66 73 VAL C O 1
ATOM 3990 N N . SER C 1 85 ? -15.085 -25.613 34.605 1.00 36.21 74 SER C N 1
ATOM 3991 C CA . SER C 1 85 ? -16.292 -26.238 33.996 1.00 37.88 74 SER C CA 1
ATOM 3992 C C . SER C 1 85 ? -17.568 -25.818 34.749 1.00 39.31 74 SER C C 1
ATOM 3993 O O . SER C 1 85 ? -18.670 -25.943 34.189 1.00 36.99 74 SER C O 1
ATOM 3996 N N . GLN C 1 86 ? -17.417 -25.339 35.985 1.00 40.72 75 GLN C N 1
ATOM 3997 C CA . GLN C 1 86 ? -18.515 -24.818 36.838 1.00 39.22 75 GLN C CA 1
ATOM 3998 C C . GLN C 1 86 ? -19.077 -23.521 36.243 1.00 39.22 75 GLN C C 1
ATOM 3999 O O . GLN C 1 86 ? -20.248 -23.212 36.533 1.00 35.34 75 GLN C O 1
ATOM 4005 N N . TYR C 1 87 ? -18.287 -22.797 35.440 1.00 35.43 76 TYR C N 1
ATOM 4006 C CA . TYR C 1 87 ? -18.605 -21.415 35.000 1.00 35.64 76 TYR C CA 1
ATOM 4007 C C . TYR C 1 87 ? -18.593 -21.291 33.475 1.00 35.18 76 TYR C C 1
ATOM 4008 O O . TYR C 1 87 ? -19.008 -20.236 32.981 1.00 37.31 76 TYR C O 1
ATOM 4017 N N . THR C 1 88 ? -18.126 -22.299 32.745 1.00 35.58 77 THR C N 1
ATOM 4018 C CA . THR C 1 88 ? -17.949 -22.190 31.274 1.00 37.18 77 THR C CA 1
ATOM 4019 C C . THR C 1 88 ? -17.843 -23.588 30.661 1.00 37.58 77 THR C C 1
ATOM 4020 O O . THR C 1 88 ? -17.398 -24.500 31.382 1.00 35.94 77 THR C O 1
ATOM 4024 N N . ASP C 1 89 ? -18.243 -23.734 29.389 1.00 37.61 78 ASP C N 1
ATOM 4025 C CA . ASP C 1 89 ? -18.128 -24.996 28.603 1.00 38.90 78 ASP C CA 1
ATOM 4026 C C . ASP C 1 89 ? -16.959 -24.897 27.623 1.00 35.37 78 ASP C C 1
ATOM 4027 O O . ASP C 1 89 ? -16.631 -25.925 26.992 1.00 33.15 78 ASP C O 1
ATOM 4032 N N . SER C 1 90 ? -16.372 -23.704 27.502 1.00 30.75 79 SER C N 1
ATOM 4033 C CA . SER C 1 90 ? -15.266 -23.407 26.568 1.00 28.36 79 SER C CA 1
ATOM 4034 C C . SER C 1 90 ? -14.385 -22.322 27.174 1.00 27.88 79 SER C C 1
ATOM 4035 O O . SER C 1 90 ? -14.882 -21.559 28.026 1.00 29.51 79 SER C O 1
ATOM 4038 N N . ILE C 1 91 ? -13.126 -22.288 26.752 1.00 26.30 80 ILE C N 1
ATOM 4039 C CA . ILE C 1 91 ? -12.222 -21.122 26.918 1.00 26.03 80 ILE C CA 1
ATOM 4040 C C . ILE C 1 91 ? -11.804 -20.705 25.515 1.00 26.75 80 ILE C C 1
ATOM 4041 O O . ILE C 1 91 ? -11.345 -21.571 24.760 1.00 27.09 80 ILE C O 1
ATOM 4046 N N . ASP C 1 92 ? -11.993 -19.428 25.196 1.00 25.93 81 ASP C N 1
ATOM 4047 C CA . ASP C 1 92 ? -11.555 -18.814 23.921 1.00 25.88 81 ASP C CA 1
ATOM 4048 C C . ASP C 1 92 ? -10.064 -18.515 23.989 1.00 24.87 81 ASP C C 1
ATOM 4049 O O . ASP C 1 92 ? -9.344 -18.886 23.036 1.00 23.66 81 ASP C O 1
ATOM 4054 N N . VAL C 1 93 ? -9.641 -17.861 25.079 1.00 23.63 82 VAL C N 1
ATOM 4055 C CA . VAL C 1 93 ? -8.262 -17.330 25.250 1.00 23.29 82 VAL C CA 1
ATOM 4056 C C . VAL C 1 93 ? -7.739 -17.858 26.581 1.00 23.30 82 VAL C C 1
ATOM 4057 O O . VAL C 1 93 ? -8.384 -17.623 27.606 1.00 25.88 82 VAL C O 1
ATOM 4061 N N . PHE C 1 94 ? -6.676 -18.650 26.516 1.00 22.75 83 PHE C N 1
ATOM 4062 C CA . PHE C 1 94 ? -5.970 -19.215 27.691 1.00 22.35 83 PHE C CA 1
ATOM 4063 C C . PHE C 1 94 ? -4.724 -18.354 27.897 1.00 21.59 83 PHE C C 1
ATOM 4064 O O . PHE C 1 94 ? -3.942 -18.225 26.920 1.00 23.40 83 PHE C O 1
ATOM 4072 N N . VAL C 1 95 ? -4.543 -17.784 29.092 1.00 21.09 84 VAL C N 1
ATOM 4073 C CA . VAL C 1 95 ? -3.276 -17.089 29.454 1.00 18.77 84 VAL C CA 1
ATOM 4074 C C . VAL C 1 95 ? -2.704 -17.771 30.696 1.00 18.57 84 VAL C C 1
ATOM 4075 O O . VAL C 1 95 ? -3.296 -17.644 31.773 1.00 19.85 84 VAL C O 1
ATOM 4079 N N . SER C 1 96 ? -1.582 -18.469 30.536 1.00 17.67 85 SER C N 1
ATOM 4080 C CA . SER C 1 96 ? -0.745 -18.997 31.642 1.00 17.30 85 SER C CA 1
ATOM 4081 C C . SER C 1 96 ? 0.176 -17.856 32.081 1.00 16.55 85 SER C C 1
ATOM 4082 O O . SER C 1 96 ? 1.241 -17.623 31.417 1.00 15.62 85 SER C O 1
ATOM 4085 N N . ASN C 1 97 ? -0.268 -17.112 33.091 1.00 16.43 86 ASN C N 1
ATOM 4086 C CA . ASN C 1 97 ? 0.425 -15.903 33.604 1.00 15.96 86 ASN C CA 1
ATOM 4087 C C . ASN C 1 97 ? 1.180 -16.259 34.892 1.00 15.35 86 ASN C C 1
ATOM 4088 O O . ASN C 1 97 ? 2.385 -15.899 35.016 1.00 14.47 86 ASN C O 1
ATOM 4093 N N . ALA C 1 98 ? 0.495 -16.923 35.824 1.00 14.13 87 ALA C N 1
ATOM 4094 C CA . ALA C 1 98 ? 1.057 -17.316 37.133 1.00 13.90 87 ALA C CA 1
ATOM 4095 C C . ALA C 1 98 ? 2.412 -17.990 36.894 1.00 14.28 87 ALA C C 1
ATOM 4096 O O . ALA C 1 98 ? 2.528 -18.960 36.064 1.00 12.88 87 ALA C O 1
ATOM 4098 N N . ALA C 1 99 ? 3.432 -17.484 37.576 1.00 14.16 88 ALA C N 1
ATOM 4099 C CA . ALA C 1 99 ? 4.822 -17.964 37.419 1.00 14.13 88 ALA C CA 1
ATOM 4100 C C . ALA C 1 99 ? 5.630 -17.405 38.578 1.00 15.11 88 ALA C C 1
ATOM 4101 O O . ALA C 1 99 ? 5.103 -16.488 39.259 1.00 15.76 88 ALA C O 1
ATOM 4103 N N . ILE C 1 100 ? 6.853 -17.908 38.772 1.00 15.18 89 ILE C N 1
ATOM 4104 C CA . ILE C 1 100 ? 7.789 -17.357 39.785 1.00 14.44 89 ILE C CA 1
ATOM 4105 C C . ILE C 1 100 ? 9.044 -16.865 39.073 1.00 14.92 89 ILE C C 1
ATOM 4106 O O . ILE C 1 100 ? 9.276 -17.223 37.898 1.00 13.93 89 ILE C O 1
ATOM 4111 N N . ALA C 1 101 ? 9.821 -16.054 39.790 1.00 15.05 90 ALA C N 1
ATOM 4112 C CA . ALA C 1 101 ? 11.092 -15.462 39.338 1.00 15.43 90 ALA C CA 1
ATOM 4113 C C . ALA C 1 101 ? 11.869 -15.162 40.605 1.00 14.72 90 ALA C C 1
ATOM 4114 O O . ALA C 1 101 ? 11.792 -14.033 41.091 1.00 15.60 90 ALA C O 1
ATOM 4116 N N . LYS C 1 102 ? 12.471 -16.203 41.163 1.00 15.07 91 LYS C N 1
ATOM 4117 C CA . LYS C 1 102 ? 13.081 -16.205 42.508 1.00 15.31 91 LYS C CA 1
ATOM 4118 C C . LYS C 1 102 ? 14.604 -16.375 42.425 1.00 16.99 91 LYS C C 1
ATOM 4119 O O . LYS C 1 102 ? 15.273 -16.029 43.413 1.00 18.91 91 LYS C O 1
ATOM 4125 N N . SER C 1 103 ? 15.135 -16.879 41.312 1.00 16.60 92 SER C N 1
ATOM 4126 C CA . SER C 1 103 ? 16.551 -17.307 41.217 1.00 17.71 92 SER C CA 1
ATOM 4127 C C . SER C 1 103 ? 17.208 -16.677 39.979 1.00 15.67 92 SER C C 1
ATOM 4128 O O . SER C 1 103 ? 16.736 -16.916 38.867 1.00 13.93 92 SER C O 1
ATOM 4131 N N . PHE C 1 104 ? 18.269 -15.907 40.204 1.00 14.18 93 PHE C N 1
ATOM 4132 C CA . PHE C 1 104 ? 19.087 -15.243 39.159 1.00 14.31 93 PHE C CA 1
ATOM 4133 C C . PHE C 1 104 ? 20.543 -15.587 39.403 1.00 14.15 93 PHE C C 1
ATOM 4134 O O . PHE C 1 104 ? 20.864 -16.225 40.432 1.00 15.05 93 PHE C O 1
ATOM 4142 N N . GLY C 1 105 ? 21.394 -15.188 38.470 1.00 15.47 94 GLY C N 1
ATOM 4143 C CA . GLY C 1 105 ? 22.855 -15.200 38.670 1.00 16.12 94 GLY C CA 1
ATOM 4144 C C . GLY C 1 105 ? 23.493 -16.576 38.508 1.00 15.86 94 GLY C C 1
ATOM 4145 O O . GLY C 1 105 ? 22.955 -17.469 37.866 1.00 17.31 94 GLY C O 1
ATOM 4146 N N . PRO C 1 106 ? 24.719 -16.763 39.036 1.00 15.46 95 PRO C N 1
ATOM 4147 C CA . PRO C 1 106 ? 25.573 -17.852 38.573 1.00 14.57 95 PRO C CA 1
ATOM 4148 C C . PRO C 1 106 ? 24.999 -19.257 38.811 1.00 14.58 95 PRO C C 1
ATOM 4149 O O . PRO C 1 106 ? 24.336 -19.533 39.811 1.00 14.75 95 PRO C O 1
ATOM 4153 N N . LEU C 1 107 ? 25.308 -20.151 37.878 1.00 14.00 96 LEU C N 1
ATOM 4154 C CA . LEU C 1 107 ? 24.932 -21.578 37.978 1.00 13.11 96 LEU C CA 1
ATOM 4155 C C . LEU C 1 107 ? 25.562 -22.206 39.233 1.00 13.33 96 LEU C C 1
ATOM 4156 O O . LEU C 1 107 ? 24.842 -22.930 39.921 1.00 13.27 96 LEU C O 1
ATOM 4161 N N . LEU C 1 108 ? 26.840 -21.948 39.533 1.00 13.60 97 LEU C N 1
ATOM 4162 C CA . LEU C 1 108 ? 27.540 -22.596 40.675 1.00 14.57 97 LEU C CA 1
ATOM 4163 C C . LEU C 1 108 ? 26.883 -22.223 42.014 1.00 15.88 97 LEU C C 1
ATOM 4164 O O . LEU C 1 108 ? 27.053 -22.994 42.973 1.00 16.57 97 LEU C O 1
ATOM 4169 N N . ASN C 1 109 ? 26.138 -21.117 42.061 1.00 15.68 98 ASN C N 1
ATOM 4170 C CA . ASN C 1 109 ? 25.517 -20.553 43.287 1.00 17.12 98 ASN C CA 1
ATOM 4171 C C . ASN C 1 109 ? 23.998 -20.780 43.260 1.00 16.64 98 ASN C C 1
ATOM 4172 O O . ASN C 1 109 ? 23.312 -20.305 44.183 1.00 15.86 98 ASN C O 1
ATOM 4177 N N . THR C 1 110 ? 23.480 -21.494 42.261 1.00 14.87 99 THR C N 1
ATOM 4178 C CA . THR C 1 110 ? 22.046 -21.847 42.192 1.00 15.15 99 THR C CA 1
ATOM 4179 C C . THR C 1 110 ? 21.871 -23.258 42.752 1.00 15.00 99 THR C C 1
ATOM 4180 O O . THR C 1 110 ? 22.258 -24.228 42.113 1.00 13.65 99 THR C O 1
ATOM 4184 N N . PRO C 1 111 ? 21.249 -23.440 43.941 1.00 15.47 100 PRO C N 1
ATOM 4185 C CA . PRO C 1 111 ? 21.153 -24.769 44.537 1.00 14.92 100 PRO C CA 1
ATOM 4186 C C . PRO C 1 111 ? 20.011 -25.546 43.878 1.00 13.56 100 PRO C C 1
ATOM 4187 O O . PRO C 1 111 ? 19.190 -24.986 43.213 1.00 11.91 100 PRO C O 1
ATOM 4191 N N . ARG C 1 112 ? 20.055 -26.854 44.061 1.00 14.08 101 ARG C N 1
ATOM 4192 C CA . ARG C 1 112 ? 19.072 -27.843 43.572 1.00 14.39 101 ARG C CA 1
ATOM 4193 C C . ARG C 1 112 ? 17.621 -27.351 43.721 1.00 14.18 101 ARG C C 1
ATOM 4194 O O . ARG C 1 112 ? 16.877 -27.430 42.704 1.00 13.91 101 ARG C O 1
ATOM 4202 N N . GLU C 1 113 ? 17.220 -26.928 44.933 1.00 13.18 102 GLU C N 1
ATOM 4203 C CA . GLU C 1 113 ? 15.832 -26.497 45.245 1.00 14.79 102 GLU C CA 1
ATOM 4204 C C . GLU C 1 113 ? 15.396 -25.474 44.205 1.00 14.41 102 GLU C C 1
ATOM 4205 O O . GLU C 1 113 ? 14.236 -25.513 43.815 1.00 14.71 102 GLU C O 1
ATOM 4211 N N . GLN C 1 114 ? 16.264 -24.524 43.864 1.00 14.64 103 GLN C N 1
ATOM 4212 C CA . GLN C 1 114 ? 15.845 -23.385 43.007 1.00 14.94 103 GLN C CA 1
ATOM 4213 C C . GLN C 1 114 ? 15.603 -23.917 41.589 1.00 14.10 103 GLN C C 1
ATOM 4214 O O . GLN C 1 114 ? 14.582 -23.528 40.983 1.00 14.68 103 GLN C O 1
ATOM 4220 N N . TRP C 1 115 ? 16.478 -24.789 41.078 1.00 13.23 104 TRP C N 1
ATOM 4221 C CA . TRP C 1 115 ? 16.282 -25.421 39.749 1.00 12.48 104 TRP C CA 1
ATOM 4222 C C . TRP C 1 115 ? 14.944 -26.165 39.737 1.00 12.85 104 TRP C C 1
ATOM 4223 O O . TRP C 1 115 ? 14.192 -26.020 38.766 1.00 12.12 104 TRP C O 1
ATOM 4234 N N . ILE C 1 116 ? 14.677 -26.949 40.785 1.00 13.29 105 ILE C N 1
ATOM 4235 C CA . ILE C 1 116 ? 13.489 -27.830 40.876 1.00 13.33 105 ILE C CA 1
ATOM 4236 C C . ILE C 1 116 ? 12.268 -26.924 40.924 1.00 12.92 105 ILE C C 1
ATOM 4237 O O . ILE C 1 116 ? 11.388 -27.105 40.102 1.00 12.35 105 ILE C O 1
ATOM 4242 N N . GLU C 1 117 ? 12.248 -25.929 41.810 1.00 12.83 106 GLU C N 1
ATOM 4243 C CA . GLU C 1 117 ? 11.025 -25.097 41.974 1.00 13.40 106 GLU C CA 1
ATOM 4244 C C . GLU C 1 117 ? 10.675 -24.366 40.667 1.00 12.57 106 GLU C C 1
ATOM 4245 O O . GLU C 1 117 ? 9.500 -24.356 40.317 1.00 13.11 106 GLU C O 1
ATOM 4251 N N . HIS C 1 118 ? 11.628 -23.770 39.960 1.00 12.16 107 HIS C N 1
ATOM 4252 C CA . HIS C 1 118 ? 11.341 -23.073 38.678 1.00 11.58 107 HIS C CA 1
ATOM 4253 C C . HIS C 1 118 ? 10.947 -24.089 37.600 1.00 11.58 107 HIS C C 1
ATOM 4254 O O . HIS C 1 118 ? 10.116 -23.736 36.750 1.00 12.15 107 HIS C O 1
ATOM 4261 N N . PHE C 1 119 ? 11.451 -25.324 37.643 1.00 11.08 108 PHE C N 1
ATOM 4262 C CA . PHE C 1 119 ? 10.982 -26.348 36.679 1.00 11.35 108 PHE C CA 1
ATOM 4263 C C . PHE C 1 119 ? 9.509 -26.686 36.972 1.00 11.77 108 PHE C C 1
ATOM 4264 O O . PHE C 1 119 ? 8.675 -26.618 36.072 1.00 10.68 108 PHE C O 1
ATOM 4272 N N . PHE C 1 120 ? 9.188 -27.059 38.206 1.00 12.21 109 PHE C N 1
ATOM 4273 C CA . PHE C 1 120 ? 7.825 -27.536 38.564 1.00 13.33 109 PHE C CA 1
ATOM 4274 C C . PHE C 1 120 ? 6.801 -26.417 38.316 1.00 13.15 109 PHE C C 1
ATOM 4275 O O . PHE C 1 120 ? 5.762 -26.702 37.723 1.00 13.31 109 PHE C O 1
ATOM 4283 N N . THR C 1 121 ? 7.115 -25.184 38.720 1.00 13.49 110 THR C N 1
ATOM 4284 C CA . THR C 1 121 ? 6.169 -24.042 38.757 1.00 13.60 110 THR C CA 1
ATOM 4285 C C . THR C 1 121 ? 6.071 -23.364 37.377 1.00 12.79 110 THR C C 1
ATOM 4286 O O . THR C 1 121 ? 4.949 -23.027 36.963 1.00 12.84 110 THR C O 1
ATOM 4290 N N . ASN C 1 122 ? 7.190 -23.172 36.680 1.00 12.64 111 ASN C N 1
ATOM 4291 C CA . ASN C 1 122 ? 7.262 -22.364 35.434 1.00 12.02 111 ASN C CA 1
ATOM 4292 C C . ASN C 1 122 ? 7.228 -23.249 34.188 1.00 12.25 111 ASN C C 1
ATOM 4293 O O . ASN C 1 122 ? 6.955 -22.728 33.113 1.00 12.97 111 ASN C O 1
ATOM 4298 N N . VAL C 1 123 ? 7.519 -24.535 34.307 1.00 12.82 112 VAL C N 1
ATOM 4299 C CA . VAL C 1 123 ? 7.538 -25.427 33.111 1.00 12.56 112 VAL C CA 1
ATOM 4300 C C . VAL C 1 123 ? 6.434 -26.475 33.235 1.00 12.80 112 VAL C C 1
ATOM 4301 O O . VAL C 1 123 ? 5.498 -26.448 32.415 1.00 13.52 112 VAL C O 1
ATOM 4305 N N . LEU C 1 124 ? 6.512 -27.333 34.254 1.00 13.80 113 LEU C N 1
ATOM 4306 C CA . LEU C 1 124 ? 5.591 -28.485 34.391 1.00 13.19 113 LEU C CA 1
ATOM 4307 C C . LEU C 1 124 ? 4.189 -27.939 34.621 1.00 13.37 113 LEU C C 1
ATOM 4308 O O . LEU C 1 124 ? 3.269 -28.451 33.969 1.00 13.16 113 LEU C O 1
ATOM 4313 N N . GLY C 1 125 ? 4.059 -26.933 35.504 1.00 13.98 114 GLY C N 1
ATOM 4314 C CA . GLY C 1 125 ? 2.758 -26.366 35.895 1.00 14.37 114 GLY C CA 1
ATOM 4315 C C . GLY C 1 125 ? 1.976 -25.943 34.660 1.00 14.47 114 GLY C C 1
ATOM 4316 O O . GLY C 1 125 ? 0.923 -26.502 34.364 1.00 14.59 114 GLY C O 1
ATOM 4317 N N . PRO C 1 126 ? 2.505 -24.970 33.890 1.00 14.85 115 PRO C N 1
ATOM 4318 C CA . PRO C 1 126 ? 1.832 -24.475 32.683 1.00 14.66 115 PRO C CA 1
ATOM 4319 C C . PRO C 1 126 ? 1.521 -25.558 31.638 1.00 15.58 115 PRO C C 1
ATOM 4320 O O . PRO C 1 126 ? 0.431 -25.526 31.075 1.00 15.57 115 PRO C O 1
ATOM 4324 N N . ILE C 1 127 ? 2.445 -26.500 31.423 1.00 14.43 116 ILE C N 1
ATOM 4325 C CA . ILE C 1 127 ? 2.222 -27.663 30.521 1.00 15.28 116 ILE C CA 1
ATOM 4326 C C . ILE C 1 127 ? 1.016 -28.452 31.034 1.00 16.42 116 ILE C C 1
ATOM 4327 O O . ILE C 1 127 ? 0.116 -28.787 30.214 1.00 15.61 116 ILE C O 1
ATOM 4332 N N . ARG C 1 128 ? 1.022 -28.776 32.329 1.00 16.93 117 ARG C N 1
ATOM 4333 C CA . ARG C 1 128 ? -0.063 -29.579 32.946 1.00 18.04 117 ARG C CA 1
ATOM 4334 C C . ARG C 1 128 ? -1.346 -28.761 32.879 1.00 17.79 117 ARG C C 1
ATOM 4335 O O . ARG C 1 128 ? -2.364 -29.290 32.434 1.00 19.51 117 ARG C O 1
ATOM 4343 N N . LEU C 1 129 ? -1.275 -27.497 33.276 1.00 18.31 118 LEU C N 1
ATOM 4344 C CA . LEU C 1 129 ? -2.431 -26.574 33.200 1.00 19.11 118 LEU C CA 1
ATOM 4345 C C . LEU C 1 129 ? -3.010 -26.646 31.784 1.00 19.75 118 LEU C C 1
ATOM 4346 O O . LEU C 1 129 ? -4.216 -26.905 31.649 1.00 23.22 118 LEU C O 1
ATOM 4351 N N . PHE C 1 130 ? -2.191 -26.465 30.753 1.00 20.65 119 PHE C N 1
ATOM 4352 C CA . PHE C 1 130 ? -2.674 -26.497 29.350 1.00 20.11 119 PHE C CA 1
ATOM 4353 C C . PHE C 1 130 ? -3.295 -27.871 29.052 1.00 20.90 119 PHE C C 1
ATOM 4354 O O . PHE C 1 130 ? -4.408 -27.926 28.473 1.00 18.74 119 PHE C O 1
ATOM 4362 N N . GLN C 1 131 ? -2.602 -28.954 29.417 1.00 20.14 120 GLN C N 1
ATOM 4363 C CA . GLN C 1 131 ? -3.098 -30.339 29.200 1.00 20.46 120 GLN C CA 1
ATOM 4364 C C . GLN C 1 131 ? -4.520 -30.446 29.773 1.00 21.09 120 GLN C C 1
ATOM 4365 O O . GLN C 1 131 ? -5.410 -30.952 29.055 1.00 20.36 120 GLN C O 1
ATOM 4371 N N . GLU C 1 132 ? -4.740 -29.912 30.980 1.00 20.48 121 GLU C N 1
ATOM 4372 C CA . GLU C 1 132 ? -6.035 -30.010 31.702 1.00 21.10 121 GLU C CA 1
ATOM 4373 C C . GLU C 1 132 ? -7.120 -29.174 31.014 1.00 22.98 121 GLU C C 1
ATOM 4374 O O . GLU C 1 132 ? -8.267 -29.637 31.043 1.00 25.00 121 GLU C O 1
ATOM 4380 N N . LEU C 1 133 ? -6.811 -27.993 30.466 1.00 22.58 122 LEU C N 1
ATOM 4381 C CA . LEU C 1 133 ? -7.854 -27.064 29.935 1.00 24.51 122 LEU C CA 1
ATOM 4382 C C . LEU C 1 133 ? -7.959 -27.175 28.406 1.00 24.16 122 LEU C C 1
ATOM 4383 O O . LEU C 1 133 ? -8.798 -26.483 27.822 1.00 25.08 122 LEU C O 1
ATOM 4388 N N . TYR C 1 134 ? -7.153 -28.022 27.774 1.00 25.05 123 TYR C N 1
ATOM 4389 C CA . TYR C 1 134 ? -7.097 -28.169 26.298 1.00 26.70 123 TYR C CA 1
ATOM 4390 C C . TYR C 1 134 ? -8.489 -28.487 25.753 1.00 25.87 123 TYR C C 1
ATOM 4391 O O . TYR C 1 134 ? -8.912 -27.852 24.798 1.00 25.12 123 TYR C O 1
ATOM 4400 N N . PRO C 1 135 ? -9.231 -29.468 26.321 1.00 27.16 124 PRO C N 1
ATOM 4401 C CA . PRO C 1 135 ? -10.573 -29.806 25.837 1.00 29.21 124 PRO C CA 1
ATOM 4402 C C . PRO C 1 135 ? -11.540 -28.613 25.902 1.00 31.67 124 PRO C C 1
ATOM 4403 O O . PRO C 1 135 ? -12.226 -28.375 24.928 1.00 32.56 124 PRO C O 1
ATOM 4407 N N . LEU C 1 136 ? -11.559 -27.884 27.026 1.00 30.46 125 LEU C N 1
ATOM 4408 C CA . LEU C 1 136 ? -12.336 -26.625 27.163 1.00 28.92 125 LEU C CA 1
ATOM 4409 C C . LEU C 1 136 ? -11.919 -25.627 26.079 1.00 27.42 125 LEU C C 1
ATOM 4410 O O . LEU C 1 136 ? -12.834 -24.939 25.581 1.00 26.54 125 LEU C O 1
ATOM 4415 N N . ILE C 1 137 ? -10.621 -25.550 25.726 1.00 25.63 126 ILE C N 1
ATOM 4416 C CA . ILE C 1 137 ? -10.090 -24.607 24.691 1.00 25.64 126 ILE C CA 1
ATOM 4417 C C . ILE C 1 137 ? -10.492 -25.121 23.301 1.00 26.60 126 ILE C C 1
ATOM 4418 O O . ILE C 1 137 ? -10.882 -24.277 22.460 1.00 25.73 126 ILE C O 1
ATOM 4423 N N . LYS C 1 138 ? -10.339 -26.425 23.061 1.00 28.74 127 LYS C N 1
ATOM 4424 C CA . LYS C 1 138 ? -10.763 -27.122 21.813 1.00 31.72 127 LYS C CA 1
ATOM 4425 C C . LYS C 1 138 ? -12.160 -26.633 21.432 1.00 32.82 127 LYS C C 1
ATOM 4426 O O . LYS C 1 138 ? -12.353 -26.266 20.273 1.00 32.15 127 LYS C O 1
ATOM 4432 N N . LYS C 1 139 ? -13.065 -26.586 22.412 1.00 34.10 128 LYS C N 1
ATOM 4433 C CA . LYS C 1 139 ? -14.520 -26.329 22.231 1.00 36.36 128 LYS C CA 1
ATOM 4434 C C . LYS C 1 139 ? -14.813 -24.828 22.068 1.00 37.09 128 LYS C C 1
ATOM 4435 O O . LYS C 1 139 ? -15.974 -24.498 21.722 1.00 35.94 128 LYS C O 1
ATOM 4441 N N . GLY C 1 140 ? -13.819 -23.960 22.305 1.00 33.00 129 GLY C N 1
ATOM 4442 C CA . GLY C 1 140 ? -13.938 -22.500 22.121 1.00 32.79 129 GLY C CA 1
ATOM 4443 C C . GLY C 1 140 ? -13.803 -22.070 20.669 1.00 32.91 129 GLY C C 1
ATOM 4444 O O . GLY C 1 140 ? -13.500 -22.919 19.809 1.00 34.78 129 GLY C O 1
ATOM 4445 N N . THR C 1 141 ? -14.030 -20.782 20.402 1.00 33.43 130 THR C N 1
ATOM 4446 C CA . THR C 1 141 ? -13.943 -20.166 19.053 1.00 33.29 130 THR C CA 1
ATOM 4447 C C . THR C 1 141 ? -12.495 -19.764 18.755 1.00 31.72 130 THR C C 1
ATOM 4448 O O . THR C 1 141 ? -11.929 -20.283 17.791 1.00 29.31 130 THR C O 1
ATOM 4452 N N . GLN C 1 142 ? -11.935 -18.890 19.591 1.00 31.12 131 GLN C N 1
ATOM 4453 C CA . GLN C 1 142 ? -10.675 -18.145 19.336 1.00 31.58 131 GLN C CA 1
ATOM 4454 C C . GLN C 1 142 ? -9.492 -19.115 19.304 1.00 29.02 131 GLN C C 1
ATOM 4455 O O . GLN C 1 142 ? -8.600 -18.902 18.481 1.00 29.26 131 GLN C O 1
ATOM 4461 N N . LYS C 1 143 ? -9.498 -20.136 20.170 1.00 29.46 132 LYS C N 1
ATOM 4462 C CA . LYS C 1 143 ? -8.436 -21.176 20.276 1.00 28.95 132 LYS C CA 1
ATOM 4463 C C . LYS C 1 143 ? -7.081 -20.466 20.431 1.00 26.37 132 LYS C C 1
ATOM 4464 O O . LYS C 1 143 ? -6.153 -20.763 19.643 1.00 24.92 132 LYS C O 1
ATOM 4470 N N . LYS C 1 144 ? -6.998 -19.545 21.402 1.00 23.62 133 LYS C N 1
ATOM 4471 C CA . LYS C 1 144 ? -5.798 -18.727 21.685 1.00 21.67 133 LYS C CA 1
ATOM 4472 C C . LYS C 1 144 ? -5.135 -19.208 22.976 1.00 21.32 133 LYS C C 1
ATOM 4473 O O . LYS C 1 144 ? -5.813 -19.325 24.016 1.00 19.99 133 LYS C O 1
ATOM 4479 N N . VAL C 1 145 ? -3.834 -19.465 22.886 1.00 20.48 134 VAL C N 1
ATOM 4480 C CA . VAL C 1 145 ? -3.002 -20.028 23.985 1.00 20.58 134 VAL C CA 1
ATOM 4481 C C . VAL C 1 145 ? -1.785 -19.110 24.126 1.00 19.75 134 VAL C C 1
ATOM 4482 O O . VAL C 1 145 ? -0.991 -19.023 23.183 1.00 20.92 134 VAL C O 1
ATOM 4486 N N . PHE C 1 146 ? -1.720 -18.386 25.236 1.00 19.10 135 PHE C N 1
ATOM 4487 C CA . PHE C 1 146 ? -0.599 -17.498 25.601 1.00 18.45 135 PHE C CA 1
ATOM 4488 C C . PHE C 1 146 ? 0.036 -18.014 26.876 1.00 18.64 135 PHE C C 1
ATOM 4489 O O . PHE C 1 146 ? -0.662 -18.145 27.911 1.00 18.43 135 PHE C O 1
ATOM 4497 N N . PHE C 1 147 ? 1.326 -18.313 26.776 1.00 18.61 136 PHE C N 1
ATOM 4498 C CA . PHE C 1 147 ? 2.230 -18.441 27.938 1.00 18.74 136 PHE C CA 1
ATOM 4499 C C . PHE C 1 147 ? 2.895 -17.090 28.100 1.00 19.60 136 PHE C C 1
ATOM 4500 O O . PHE C 1 147 ? 3.465 -16.548 27.103 1.00 19.92 136 PHE C O 1
ATOM 4508 N N . ILE C 1 148 ? 2.766 -16.517 29.293 1.00 19.88 137 ILE C N 1
ATOM 4509 C CA . ILE C 1 148 ? 3.495 -15.266 29.609 1.00 18.67 137 ILE C CA 1
ATOM 4510 C C . ILE C 1 148 ? 4.931 -15.704 29.841 1.00 17.19 137 ILE C C 1
ATOM 4511 O O . ILE C 1 148 ? 5.182 -16.393 30.811 1.00 17.60 137 ILE C O 1
ATOM 4516 N N . SER C 1 149 ? 5.808 -15.397 28.894 1.00 16.54 138 SER C N 1
ATOM 4517 C CA . SER C 1 149 ? 7.221 -15.835 28.908 1.00 15.45 138 SER C CA 1
ATOM 4518 C C . SER C 1 149 ? 8.030 -14.664 29.445 1.00 15.14 138 SER C C 1
ATOM 4519 O O . SER C 1 149 ? 7.461 -13.833 30.152 1.00 14.56 138 SER C O 1
ATOM 4522 N N . SER C 1 150 ? 9.306 -14.595 29.095 1.00 15.41 139 SER C N 1
ATOM 4523 C CA . SER C 1 150 ? 10.198 -13.460 29.403 1.00 15.34 139 SER C CA 1
ATOM 4524 C C . SER C 1 150 ? 11.177 -13.369 28.242 1.00 16.19 139 SER C C 1
ATOM 4525 O O . SER C 1 150 ? 11.522 -14.437 27.684 1.00 15.36 139 SER C O 1
ATOM 4528 N N . ASN C 1 151 ? 11.606 -12.160 27.897 1.00 16.35 140 ASN C N 1
ATOM 4529 C CA . ASN C 1 151 ? 12.737 -11.942 26.969 1.00 16.46 140 ASN C CA 1
ATOM 4530 C C . ASN C 1 151 ? 13.966 -12.658 27.548 1.00 15.97 140 ASN C C 1
ATOM 4531 O O . ASN C 1 151 ? 14.776 -13.146 26.747 1.00 15.70 140 ASN C O 1
ATOM 4536 N N . ALA C 1 152 ? 14.071 -12.770 28.880 1.00 15.04 141 ALA C N 1
ATOM 4537 C CA . ALA C 1 152 ? 15.148 -13.496 29.609 1.00 14.68 141 ALA C CA 1
ATOM 4538 C C . ALA C 1 152 ? 15.262 -14.944 29.126 1.00 13.90 141 ALA C C 1
ATOM 4539 O O . ALA C 1 152 ? 16.353 -15.499 29.277 1.00 13.21 141 ALA C O 1
ATOM 4541 N N . GLY C 1 153 ? 14.185 -15.494 28.555 1.00 13.42 142 GLY C N 1
ATOM 4542 C CA . GLY C 1 153 ? 14.077 -16.906 28.139 1.00 14.07 142 GLY C CA 1
ATOM 4543 C C . GLY C 1 153 ? 14.660 -17.164 26.762 1.00 13.13 142 GLY C C 1
ATOM 4544 O O . GLY C 1 153 ? 14.831 -18.329 26.417 1.00 12.63 142 GLY C O 1
ATOM 4545 N N . SER C 1 154 ? 14.957 -16.120 25.992 1.00 12.86 143 SER C N 1
ATOM 4546 C CA . SER C 1 154 ? 15.504 -16.266 24.624 1.00 13.27 143 SER C CA 1
ATOM 4547 C C . SER C 1 154 ? 16.878 -16.933 24.699 1.00 12.66 143 SER C C 1
ATOM 4548 O O . SER C 1 154 ? 17.677 -16.521 25.537 1.00 12.79 143 SER C O 1
ATOM 4551 N N . LEU C 1 155 ? 17.145 -17.899 23.823 1.00 12.91 144 LEU C N 1
ATOM 4552 C CA . LEU C 1 155 ? 18.513 -18.464 23.664 1.00 13.20 144 LEU C CA 1
ATOM 4553 C C . LEU C 1 155 ? 19.402 -17.492 22.876 1.00 12.77 144 LEU C C 1
ATOM 4554 O O . LEU C 1 155 ? 20.577 -17.842 22.645 1.00 12.79 144 LEU C O 1
ATOM 4559 N N . ASN C 1 156 ? 18.882 -16.348 22.422 1.00 12.86 145 ASN C N 1
ATOM 4560 C CA . ASN C 1 156 ? 19.604 -15.528 21.417 1.00 14.68 145 ASN C CA 1
ATOM 4561 C C . ASN C 1 156 ? 19.635 -14.047 21.813 1.00 14.83 145 ASN C C 1
ATOM 4562 O O . ASN C 1 156 ? 19.903 -13.212 20.924 1.00 17.41 145 ASN C O 1
ATOM 4567 N N . LEU C 1 157 ? 19.445 -13.734 23.090 1.00 13.91 146 LEU C N 1
ATOM 4568 C CA . LEU C 1 157 ? 19.420 -12.344 23.614 1.00 14.64 146 LEU C CA 1
ATOM 4569 C C . LEU C 1 157 ? 20.411 -12.272 24.776 1.00 14.99 146 LEU C C 1
ATOM 4570 O O . LEU C 1 157 ? 20.538 -13.297 25.525 1.00 16.03 146 LEU C O 1
ATOM 4575 N N . ASP C 1 158 ? 21.153 -11.165 24.866 1.00 13.33 147 ASP C N 1
ATOM 4576 C CA . ASP C 1 158 ? 22.180 -10.939 25.908 1.00 13.86 147 ASP C CA 1
ATOM 4577 C C . ASP C 1 158 ? 21.856 -9.617 26.617 1.00 14.29 147 ASP C C 1
ATOM 4578 O O . ASP C 1 158 ? 22.028 -8.543 26.027 1.00 13.04 147 ASP C O 1
ATOM 4583 N N . PHE C 1 159 ? 21.505 -9.714 27.894 1.00 15.86 148 PHE C N 1
ATOM 4584 C CA . PHE C 1 159 ? 21.056 -8.582 28.738 1.00 15.75 148 PHE C CA 1
ATOM 4585 C C . PHE C 1 159 ? 22.209 -8.127 29.610 1.00 15.87 148 PHE C C 1
ATOM 4586 O O . PHE C 1 159 ? 22.024 -7.190 30.401 1.00 17.16 148 PHE C O 1
ATOM 4594 N N . GLY C 1 160 ? 23.358 -8.785 29.479 1.00 15.90 149 GLY C N 1
ATOM 4595 C CA . GLY C 1 160 ? 24.480 -8.635 30.421 1.00 15.87 149 GLY C CA 1
ATOM 4596 C C . GLY C 1 160 ? 24.085 -9.063 31.823 1.00 16.02 149 GLY C C 1
ATOM 4597 O O . GLY C 1 160 ? 24.670 -8.539 32.782 1.00 14.89 149 GLY C O 1
ATOM 4598 N N . LEU C 1 161 ? 23.095 -9.961 31.926 1.00 16.49 150 LEU C N 1
ATOM 4599 C CA . LEU C 1 161 ? 22.634 -10.584 33.187 1.00 15.32 150 LEU C CA 1
ATOM 4600 C C . LEU C 1 161 ? 22.547 -12.107 32.995 1.00 13.94 150 LEU C C 1
ATOM 4601 O O . LEU C 1 161 ? 22.295 -12.568 31.850 1.00 12.77 150 LEU C O 1
ATOM 4606 N N . ASP C 1 162 ? 22.741 -12.866 34.072 1.00 13.33 151 ASP C N 1
ATOM 4607 C CA . ASP C 1 162 ? 22.387 -14.311 34.132 1.00 13.79 151 ASP C CA 1
ATOM 4608 C C . ASP C 1 162 ? 21.025 -14.446 34.804 1.00 13.23 151 ASP C C 1
ATOM 4609 O O . ASP C 1 162 ? 20.714 -13.663 35.759 1.00 14.38 151 ASP C O 1
ATOM 4614 N N . PHE C 1 163 ? 20.213 -15.379 34.311 1.00 12.15 152 PHE C N 1
ATOM 4615 C CA . PHE C 1 163 ? 18.828 -15.563 34.799 1.00 10.92 152 PHE C CA 1
ATOM 4616 C C . PHE C 1 163 ? 18.643 -16.904 35.496 1.00 10.04 152 PHE C C 1
ATOM 4617 O O . PHE C 1 163 ? 17.486 -17.180 35.887 1.00 9.10 152 PHE C O 1
ATOM 4625 N N . SER C 1 164 ? 19.689 -17.724 35.571 1.00 9.18 153 SER C N 1
ATOM 4626 C CA . SER C 1 164 ? 19.705 -18.926 36.442 1.00 9.30 153 SER C CA 1
ATOM 4627 C C . SER C 1 164 ? 18.492 -19.811 36.132 1.00 9.25 153 SER C C 1
ATOM 4628 O O . SER C 1 164 ? 18.162 -19.987 34.928 1.00 8.15 153 SER C O 1
ATOM 4631 N N . ALA C 1 165 ? 17.818 -20.331 37.175 1.00 10.02 154 ALA C N 1
ATOM 4632 C CA . ALA C 1 165 ? 16.663 -21.249 37.061 1.00 10.07 154 ALA C CA 1
ATOM 4633 C C . ALA C 1 165 ? 15.491 -20.525 36.400 1.00 10.30 154 ALA C C 1
ATOM 4634 O O . ALA C 1 165 ? 14.708 -21.173 35.680 1.00 10.26 154 ALA C O 1
ATOM 4636 N N . PHE C 1 166 ? 15.318 -19.233 36.692 1.00 10.44 155 PHE C N 1
ATOM 4637 C CA . PHE C 1 166 ? 14.239 -18.411 36.095 1.00 10.25 155 PHE C CA 1
ATOM 4638 C C . PHE C 1 166 ? 14.383 -18.428 34.566 1.00 9.90 155 PHE C C 1
ATOM 4639 O O . PHE C 1 166 ? 13.424 -18.800 33.842 1.00 9.55 155 PHE C O 1
ATOM 4647 N N . GLY C 1 167 ? 15.553 -18.028 34.090 1.00 9.41 156 GLY C N 1
ATOM 4648 C CA . GLY C 1 167 ? 15.857 -17.956 32.646 1.00 9.90 156 GLY C CA 1
ATOM 4649 C C . GLY C 1 167 ? 15.712 -19.319 31.988 1.00 9.95 156 GLY C C 1
ATOM 4650 O O . GLY C 1 167 ? 15.070 -19.398 30.936 1.00 10.06 156 GLY C O 1
ATOM 4651 N N . GLN C 1 168 ? 16.258 -20.365 32.614 1.00 9.67 157 GLN C N 1
ATOM 4652 C CA . GLN C 1 168 ? 16.190 -21.763 32.106 1.00 9.91 157 GLN C CA 1
ATOM 4653 C C . GLN C 1 168 ? 14.736 -22.205 31.926 1.00 10.33 157 GLN C C 1
ATOM 4654 O O . GLN C 1 168 ? 14.414 -22.833 30.889 1.00 10.98 157 GLN C O 1
ATOM 4660 N N . SER C 1 169 ? 13.918 -21.943 32.939 1.00 10.36 158 SER C N 1
ATOM 4661 C CA . SER C 1 169 ? 12.479 -22.294 33.006 1.00 11.15 158 SER C CA 1
ATOM 4662 C C . SER C 1 169 ? 11.734 -21.614 31.852 1.00 11.63 158 SER C C 1
ATOM 4663 O O . SER C 1 169 ? 10.927 -22.288 31.182 1.00 12.34 158 SER C O 1
ATOM 4666 N N . LYS C 1 170 ? 12.040 -20.350 31.582 1.00 11.31 159 LYS C N 1
ATOM 4667 C CA . LYS C 1 170 ? 11.389 -19.603 30.478 1.00 11.54 159 LYS C CA 1
ATOM 4668 C C . LYS C 1 170 ? 11.831 -20.183 29.118 1.00 11.03 159 LYS C C 1
ATOM 4669 O O . LYS C 1 170 ? 10.962 -20.325 28.252 1.00 9.97 159 LYS C O 1
ATOM 4675 N N . ALA C 1 171 ? 13.114 -20.546 28.946 1.00 10.94 160 ALA C N 1
ATOM 4676 C CA . ALA C 1 171 ? 13.644 -21.182 27.714 1.00 10.76 160 ALA C CA 1
ATOM 4677 C C . ALA C 1 171 ? 12.975 -22.545 27.533 1.00 10.61 160 ALA C C 1
ATOM 4678 O O . ALA C 1 171 ? 12.527 -22.865 26.390 1.00 10.33 160 ALA C O 1
ATOM 4680 N N . ALA C 1 172 ? 12.888 -23.329 28.608 1.00 10.76 161 ALA C N 1
ATOM 4681 C CA . ALA C 1 172 ? 12.248 -24.667 28.589 1.00 10.62 161 ALA C CA 1
ATOM 4682 C C . ALA C 1 172 ? 10.768 -24.537 28.182 1.00 10.95 161 ALA C C 1
ATOM 4683 O O . ALA C 1 172 ? 10.368 -25.211 27.227 1.00 10.65 161 ALA C O 1
ATOM 4685 N N . LEU C 1 173 ? 9.976 -23.674 28.821 1.00 11.25 162 LEU C N 1
ATOM 4686 C CA . LEU C 1 173 ? 8.548 -23.530 28.418 1.00 12.23 162 LEU C CA 1
ATOM 4687 C C . LEU C 1 173 ? 8.493 -22.974 26.982 1.00 12.90 162 LEU C C 1
ATOM 4688 O O . LEU C 1 173 ? 7.619 -23.409 26.212 1.00 13.05 162 LEU C O 1
ATOM 4693 N N . ASN C 1 174 ? 9.415 -22.081 26.605 1.00 13.47 163 ASN C N 1
ATOM 4694 C CA . ASN C 1 174 ? 9.495 -21.557 25.212 1.00 14.10 163 ASN C CA 1
ATOM 4695 C C . ASN C 1 174 ? 9.635 -22.709 24.200 1.00 13.65 163 ASN C C 1
ATOM 4696 O O . ASN C 1 174 ? 8.931 -22.699 23.161 1.00 13.52 163 ASN C O 1
ATOM 4701 N N . TYR C 1 175 ? 10.571 -23.625 24.428 1.00 13.89 164 TYR C N 1
ATOM 4702 C CA . TYR C 1 175 ? 10.840 -24.754 23.510 1.00 13.31 164 TYR C CA 1
ATOM 4703 C C . TYR C 1 175 ? 9.537 -25.532 23.316 1.00 13.26 164 TYR C C 1
ATOM 4704 O O . TYR C 1 175 ? 9.218 -25.916 22.184 1.00 13.46 164 TYR C O 1
ATOM 4713 N N . SER C 1 176 ? 8.820 -25.800 24.408 1.00 13.56 165 SER C N 1
ATOM 4714 C CA . SER C 1 176 ? 7.592 -26.642 24.401 1.00 13.86 165 SER C CA 1
ATOM 4715 C C . SER C 1 176 ? 6.426 -25.853 23.779 1.00 15.04 165 SER C C 1
ATOM 4716 O O . SER C 1 176 ? 5.597 -26.462 23.040 1.00 15.00 165 SER C O 1
ATOM 4719 N N . THR C 1 177 ? 6.375 -24.546 24.038 1.00 15.22 166 THR C N 1
ATOM 4720 C CA . THR C 1 177 ? 5.396 -23.613 23.434 1.00 15.89 166 THR C CA 1
ATOM 4721 C C . THR C 1 177 ? 5.528 -23.686 21.908 1.00 16.22 166 THR C C 1
ATOM 4722 O O . THR C 1 177 ? 4.507 -23.847 21.225 1.00 16.31 166 THR C O 1
ATOM 4726 N N . LYS C 1 178 ? 6.759 -23.586 21.409 1.00 17.31 167 LYS C N 1
ATOM 4727 C CA . LYS C 1 178 ? 7.099 -23.644 19.966 1.00 18.05 167 LYS C CA 1
ATOM 4728 C C . LYS C 1 178 ? 6.664 -24.995 19.386 1.00 17.44 167 LYS C C 1
ATOM 4729 O O . LYS C 1 178 ? 6.066 -24.985 18.285 1.00 16.72 167 LYS C O 1
ATOM 4735 N N . GLU C 1 179 ? 6.887 -26.098 20.115 1.00 16.30 168 GLU C N 1
ATOM 4736 C CA . GLU C 1 179 ? 6.463 -27.473 19.711 1.00 15.65 168 GLU C CA 1
ATOM 4737 C C . GLU C 1 179 ? 4.935 -27.547 19.700 1.00 15.62 168 GLU C C 1
ATOM 4738 O O . GLU C 1 179 ? 4.356 -28.080 18.715 1.00 14.71 168 GLU C O 1
ATOM 4744 N N . LEU C 1 180 ? 4.317 -27.027 20.752 1.00 15.29 169 LEU C N 1
ATOM 4745 C CA . LEU C 1 180 ? 2.846 -27.019 20.896 1.00 16.84 169 LEU C CA 1
ATOM 4746 C C . LEU C 1 180 ? 2.225 -26.304 19.692 1.00 18.35 169 LEU C C 1
ATOM 4747 O O . LEU C 1 180 ? 1.242 -26.833 19.145 1.00 19.12 169 LEU C O 1
ATOM 4752 N N . ALA C 1 181 ? 2.766 -25.130 19.329 1.00 18.37 170 ALA C N 1
ATOM 4753 C CA . ALA C 1 181 ? 2.280 -24.284 18.216 1.00 18.89 170 ALA C CA 1
ATOM 4754 C C . ALA C 1 181 ? 2.233 -25.103 16.918 1.00 20.16 170 ALA C C 1
ATOM 4755 O O . ALA C 1 181 ? 1.173 -25.045 16.253 1.00 19.34 170 ALA C O 1
ATOM 4757 N N . ARG C 1 182 ? 3.318 -25.829 16.585 1.00 22.20 171 ARG C N 1
ATOM 4758 C CA . ARG C 1 182 ? 3.419 -26.755 15.418 1.00 22.48 171 ARG C CA 1
ATOM 4759 C C . ARG C 1 182 ? 2.331 -27.825 15.521 1.00 22.03 171 ARG C C 1
ATOM 4760 O O . ARG C 1 182 ? 1.652 -28.088 14.521 1.00 21.36 171 ARG C O 1
ATOM 4768 N N . GLN C 1 183 ? 2.223 -28.465 16.684 1.00 20.59 172 GLN C N 1
ATOM 4769 C CA . GLN C 1 183 ? 1.345 -29.640 16.890 1.00 22.20 172 GLN C CA 1
ATOM 4770 C C . GLN C 1 183 ? -0.123 -29.234 16.711 1.00 22.60 172 GLN C C 1
ATOM 4771 O O . GLN C 1 183 ? -0.855 -30.050 16.174 1.00 23.24 172 GLN C O 1
ATOM 4777 N N . LEU C 1 184 ? -0.510 -28.016 17.111 1.00 22.60 173 LEU C N 1
ATOM 4778 C CA . LEU C 1 184 ? -1.926 -27.565 17.228 1.00 23.82 173 LEU C CA 1
ATOM 4779 C C . LEU C 1 184 ? -2.323 -26.661 16.046 1.00 25.47 173 LEU C C 1
ATOM 4780 O O . LEU C 1 184 ? -3.520 -26.286 15.973 1.00 23.89 173 LEU C O 1
ATOM 4785 N N . LYS C 1 185 ? -1.377 -26.337 15.155 1.00 27.52 174 LYS C N 1
ATOM 4786 C CA . LYS C 1 185 ? -1.586 -25.469 13.960 1.00 30.23 174 LYS C CA 1
ATOM 4787 C C . LYS C 1 185 ? -2.690 -26.052 13.076 1.00 30.57 174 LYS C C 1
ATOM 4788 O O . LYS C 1 185 ? -3.578 -25.311 12.650 1.00 30.93 174 LYS C O 1
ATOM 4794 N N . PRO C 1 186 ? -2.672 -27.367 12.749 1.00 30.27 175 PRO C N 1
ATOM 4795 C CA . PRO C 1 186 ? -3.769 -27.979 12.001 1.00 31.64 175 PRO C CA 1
ATOM 4796 C C . PRO C 1 186 ? -5.131 -27.981 12.722 1.00 33.40 175 PRO C C 1
ATOM 4797 O O . PRO C 1 186 ? -6.116 -28.154 12.043 1.00 32.71 175 PRO C O 1
ATOM 4801 N N . GLU C 1 187 ? -5.184 -27.741 14.041 1.00 33.94 176 GLU C N 1
ATOM 4802 C CA . GLU C 1 187 ? -6.459 -27.519 14.783 1.00 31.87 176 GLU C CA 1
ATOM 4803 C C . GLU C 1 187 ? -6.813 -26.029 14.825 1.00 32.02 176 GLU C C 1
ATOM 4804 O O . GLU C 1 187 ? -7.759 -25.687 15.570 1.00 34.14 176 GLU C O 1
ATOM 4810 N N . ASN C 1 188 ? -6.074 -25.179 14.100 1.00 29.18 177 ASN C N 1
ATOM 4811 C CA . ASN C 1 188 ? -6.309 -23.711 13.993 1.00 29.88 177 ASN C CA 1
ATOM 4812 C C . ASN C 1 188 ? -6.130 -23.039 15.358 1.00 28.36 177 ASN C C 1
ATOM 4813 O O . ASN C 1 188 ? -6.789 -21.999 15.607 1.00 26.57 177 ASN C O 1
ATOM 4818 N N . PHE C 1 189 ? -5.250 -23.585 16.201 1.00 24.72 178 PHE C N 1
ATOM 4819 C CA . PHE C 1 189 ? -4.845 -22.941 17.476 1.00 24.22 178 PHE C CA 1
ATOM 4820 C C . PHE C 1 189 ? -3.835 -21.823 17.185 1.00 21.93 178 PHE C C 1
ATOM 4821 O O . PHE C 1 189 ? -2.938 -21.976 16.333 1.00 21.20 178 PHE C O 1
ATOM 4829 N N . ILE C 1 190 ? -3.970 -20.728 17.925 1.00 21.61 179 ILE C N 1
ATOM 4830 C CA . ILE C 1 190 ? -2.956 -19.646 18.037 1.00 22.33 179 ILE C CA 1
ATOM 4831 C C . ILE C 1 190 ? -2.217 -19.833 19.370 1.00 20.74 179 ILE C C 1
ATOM 4832 O O . ILE C 1 190 ? -2.830 -19.622 20.431 1.00 21.02 179 ILE C O 1
ATOM 4837 N N . VAL C 1 191 ? -0.952 -20.249 19.306 1.00 19.03 180 VAL C N 1
ATOM 4838 C CA . VAL C 1 191 ? -0.082 -20.426 20.496 1.00 18.32 180 VAL C CA 1
ATOM 4839 C C . VAL C 1 191 ? 1.017 -19.379 20.392 1.00 16.62 180 VAL C C 1
ATOM 4840 O O . VAL C 1 191 ? 1.581 -19.237 19.285 1.00 15.72 180 VAL C O 1
ATOM 4844 N N . ALA C 1 192 ? 1.265 -18.652 21.481 1.00 15.56 181 ALA C N 1
ATOM 4845 C CA . ALA C 1 192 ? 2.312 -17.611 21.549 1.00 15.42 181 ALA C CA 1
ATOM 4846 C C . ALA C 1 192 ? 2.975 -17.625 22.920 1.00 15.10 181 ALA C C 1
ATOM 4847 O O . ALA C 1 192 ? 2.269 -17.892 23.915 1.00 15.39 181 ALA C O 1
ATOM 4849 N N . ALA C 1 193 ? 4.283 -17.367 22.923 1.00 15.09 182 ALA C N 1
ATOM 4850 C CA . ALA C 1 193 ? 5.094 -16.960 24.091 1.00 15.59 182 ALA C CA 1
ATOM 4851 C C . ALA C 1 193 ? 5.221 -15.432 24.048 1.00 16.02 182 ALA C C 1
ATOM 4852 O O . ALA C 1 193 ? 5.651 -14.887 23.000 1.00 16.51 182 ALA C O 1
ATOM 4854 N N . VAL C 1 194 ? 4.872 -14.756 25.138 1.00 16.59 183 VAL C N 1
ATOM 4855 C CA . VAL C 1 194 ? 4.789 -13.271 25.178 1.00 16.80 183 VAL C CA 1
ATOM 4856 C C . VAL C 1 194 ? 5.540 -12.758 26.395 1.00 17.57 183 VAL C C 1
ATOM 4857 O O . VAL C 1 194 ? 5.196 -13.153 27.522 1.00 16.66 183 VAL C O 1
ATOM 4861 N N . HIS C 1 195 ? 6.562 -11.946 26.146 1.00 17.83 184 HIS C N 1
ATOM 4862 C CA . HIS C 1 195 ? 7.247 -11.137 27.174 1.00 18.14 184 HIS C CA 1
ATOM 4863 C C . HIS C 1 195 ? 6.324 -9.983 27.558 1.00 18.67 184 HIS C C 1
ATOM 4864 O O . HIS C 1 195 ? 5.965 -9.167 26.710 1.00 19.24 184 HIS C O 1
ATOM 4871 N N . PRO C 1 196 ? 5.841 -9.924 28.818 1.00 19.30 185 PRO C N 1
ATOM 4872 C CA . PRO C 1 196 ? 4.860 -8.915 29.219 1.00 20.56 185 PRO C CA 1
ATOM 4873 C C . PRO C 1 196 ? 5.468 -7.540 29.543 1.00 22.15 185 PRO C C 1
ATOM 4874 O O . PRO C 1 196 ? 4.714 -6.664 29.921 1.00 20.82 185 PRO C O 1
ATOM 4878 N N . GLY C 1 197 ? 6.783 -7.380 29.342 1.00 25.19 186 GLY C N 1
ATOM 4879 C CA . GLY C 1 197 ? 7.572 -6.207 29.776 1.00 28.09 186 GLY C CA 1
ATOM 4880 C C . GLY C 1 197 ? 8.024 -6.379 31.215 1.00 30.52 186 GLY C C 1
ATOM 4881 O O . GLY C 1 197 ? 7.692 -7.416 31.808 1.00 33.36 186 GLY C O 1
ATOM 4882 N N . LYS C 1 198 ? 8.745 -5.402 31.767 1.00 33.97 187 LYS C N 1
ATOM 4883 C CA . LYS C 1 198 ? 9.244 -5.417 33.170 1.00 37.63 187 LYS C CA 1
ATOM 4884 C C . LYS C 1 198 ? 8.418 -4.427 33.995 1.00 37.27 187 LYS C C 1
ATOM 4885 O O . LYS C 1 198 ? 8.407 -3.239 33.621 1.00 37.11 187 LYS C O 1
ATOM 4891 N N . VAL C 1 199 ? 7.764 -4.886 35.069 1.00 36.66 188 VAL C N 1
ATOM 4892 C CA . VAL C 1 199 ? 6.902 -4.025 35.937 1.00 40.47 188 VAL C CA 1
ATOM 4893 C C . VAL C 1 199 ? 7.450 -4.033 37.373 1.00 38.28 188 VAL C C 1
ATOM 4894 O O . VAL C 1 199 ? 7.311 -2.974 38.046 1.00 35.42 188 VAL C O 1
ATOM 4898 N N . THR C 1 227 ? 13.643 0.376 30.844 1.00 63.11 216 THR C N 1
ATOM 4899 C CA . THR C 1 227 ? 12.371 1.127 31.034 1.00 61.61 216 THR C CA 1
ATOM 4900 C C . THR C 1 227 ? 11.331 0.194 31.661 1.00 57.22 216 THR C C 1
ATOM 4901 O O . THR C 1 227 ? 10.760 -0.619 30.915 1.00 60.37 216 THR C O 1
ATOM 4905 N N . LYS C 1 228 ? 11.099 0.293 32.971 1.00 51.10 217 LYS C N 1
ATOM 4906 C CA . LYS C 1 228 ? 10.000 -0.452 33.643 1.00 47.17 217 LYS C CA 1
ATOM 4907 C C . LYS C 1 228 ? 8.666 0.203 33.273 1.00 43.72 217 LYS C C 1
ATOM 4908 O O . LYS C 1 228 ? 8.573 1.436 33.332 1.00 44.57 217 LYS C O 1
ATOM 4914 N N . ILE C 1 229 ? 7.676 -0.599 32.879 1.00 40.30 218 ILE C N 1
ATOM 4915 C CA . ILE C 1 229 ? 6.292 -0.119 32.600 1.00 36.39 218 ILE C CA 1
ATOM 4916 C C . ILE C 1 229 ? 5.396 -0.557 33.758 1.00 35.81 218 ILE C C 1
ATOM 4917 O O . ILE C 1 229 ? 5.804 -1.453 34.511 1.00 37.21 218 ILE C O 1
ATOM 4922 N N . THR C 1 230 ? 4.241 0.092 33.926 1.00 36.83 219 THR C N 1
ATOM 4923 C CA . THR C 1 230 ? 3.267 -0.222 35.004 1.00 35.09 219 THR C CA 1
ATOM 4924 C C . THR C 1 230 ? 2.498 -1.487 34.632 1.00 34.23 219 THR C C 1
ATOM 4925 O O . THR C 1 230 ? 2.308 -1.780 33.450 1.00 28.45 219 THR C O 1
ATOM 4929 N N . PRO C 1 231 ? 2.001 -2.243 35.635 1.00 34.65 220 PRO C N 1
ATOM 4930 C CA . PRO C 1 231 ? 1.088 -3.357 35.387 1.00 33.92 220 PRO C CA 1
ATOM 4931 C C . PRO C 1 231 ? -0.023 -2.977 34.397 1.00 36.29 220 PRO C C 1
ATOM 4932 O O . PRO C 1 231 ? -0.451 -3.826 33.621 1.00 34.01 220 PRO C O 1
ATOM 4936 N N . GLU C 1 232 ? -0.458 -1.715 34.441 1.00 34.31 221 GLU C N 1
ATOM 4937 C CA . GLU C 1 232 ? -1.631 -1.231 33.675 1.00 34.85 221 GLU C CA 1
ATOM 4938 C C . GLU C 1 232 ? -1.262 -1.157 32.193 1.00 32.81 221 GLU C C 1
ATOM 4939 O O . GLU C 1 232 ? -2.098 -1.576 31.359 1.00 29.09 221 GLU C O 1
ATOM 4945 N N . GLU C 1 233 ? -0.072 -0.626 31.889 1.00 31.09 222 GLU C N 1
ATOM 4946 C CA . GLU C 1 233 ? 0.451 -0.526 30.500 1.00 31.43 222 GLU C CA 1
ATOM 4947 C C . GLU C 1 233 ? 0.677 -1.941 29.957 1.00 25.39 222 GLU C C 1
ATOM 4948 O O . GLU C 1 233 ? 0.298 -2.185 28.808 1.00 25.41 222 GLU C O 1
ATOM 4954 N N . SER C 1 234 ? 1.269 -2.829 30.759 1.00 23.89 223 SER C N 1
ATOM 4955 C CA . SER C 1 234 ? 1.524 -4.241 30.364 1.00 24.48 223 SER C CA 1
ATOM 4956 C C . SER C 1 234 ? 0.176 -4.883 30.018 1.00 23.19 223 SER C C 1
ATOM 4957 O O . SER C 1 234 ? 0.021 -5.367 28.903 1.00 25.83 223 SER C O 1
ATOM 4960 N N . ALA C 1 235 ? -0.772 -4.826 30.946 1.00 23.66 224 ALA C N 1
ATOM 4961 C CA . ALA C 1 235 ? -2.139 -5.368 30.798 1.00 24.72 224 ALA C CA 1
ATOM 4962 C C . ALA C 1 235 ? -2.734 -4.835 29.494 1.00 25.84 224 ALA C C 1
ATOM 4963 O O . ALA C 1 235 ? -3.295 -5.646 28.745 1.00 28.77 224 ALA C O 1
ATOM 4965 N N . ALA C 1 236 ? -2.562 -3.533 29.210 1.00 25.14 225 ALA C N 1
ATOM 4966 C CA . ALA C 1 236 ? -3.166 -2.850 28.040 1.00 25.34 225 ALA C CA 1
ATOM 4967 C C . ALA C 1 236 ? -2.618 -3.453 26.744 1.00 24.85 225 ALA C C 1
ATOM 4968 O O . ALA C 1 236 ? -3.438 -3.846 25.884 1.00 24.27 225 ALA C O 1
ATOM 4970 N N . ALA C 1 237 ? -1.288 -3.503 26.616 1.00 25.35 226 ALA C N 1
ATOM 4971 C CA . ALA C 1 237 ? -0.555 -4.094 25.471 1.00 25.80 226 ALA C CA 1
ATOM 4972 C C . ALA C 1 237 ? -0.918 -5.578 25.299 1.00 25.50 226 ALA C C 1
ATOM 4973 O O . ALA C 1 237 ? -1.166 -6.004 24.153 1.00 27.12 226 ALA C O 1
ATOM 4975 N N . LEU C 1 238 ? -0.941 -6.345 26.387 1.00 24.60 227 LEU C N 1
ATOM 4976 C CA . LEU C 1 238 ? -1.241 -7.801 26.358 1.00 25.07 227 LEU C CA 1
ATOM 4977 C C . LEU C 1 238 ? -2.663 -8.042 25.854 1.00 24.61 227 LEU C C 1
ATOM 4978 O O . LEU C 1 238 ? -2.839 -8.911 24.985 1.00 24.26 227 LEU C O 1
ATOM 4983 N N . CYS C 1 239 ? -3.650 -7.332 26.406 1.00 25.79 228 CYS C N 1
ATOM 4984 C CA . CYS C 1 239 ? -5.065 -7.456 25.963 1.00 28.18 228 CYS C CA 1
ATOM 4985 C C . CYS C 1 239 ? -5.170 -7.158 24.459 1.00 26.54 228 CYS C C 1
ATOM 4986 O O . CYS C 1 239 ? -5.873 -7.914 23.797 1.00 26.56 228 CYS C O 1
ATOM 4989 N N . LYS C 1 240 ? -4.471 -6.138 23.938 1.00 28.63 229 LYS C N 1
ATOM 4990 C CA . LYS C 1 240 ? -4.425 -5.824 22.475 1.00 30.66 229 LYS C CA 1
ATOM 4991 C C . LYS C 1 240 ? -3.877 -7.036 21.697 1.00 28.64 229 LYS C C 1
ATOM 4992 O O . LYS C 1 240 ? -4.472 -7.434 20.672 1.00 26.59 229 LYS C O 1
ATOM 4998 N N . LEU C 1 241 ? -2.747 -7.571 22.159 1.00 29.09 230 LEU C N 1
ATOM 4999 C CA . LEU C 1 241 ? -2.026 -8.734 21.569 1.00 27.51 230 LEU C CA 1
ATOM 5000 C C . LEU C 1 241 ? -2.962 -9.955 21.588 1.00 26.26 230 LEU C C 1
ATOM 5001 O O . LEU C 1 241 ? -3.140 -10.586 20.530 1.00 24.20 230 LEU C O 1
ATOM 5006 N N . PHE C 1 242 ? -3.587 -10.252 22.730 1.00 26.09 231 PHE C N 1
ATOM 5007 C CA . PHE C 1 242 ? -4.531 -11.396 22.880 1.00 28.45 231 PHE C CA 1
ATOM 5008 C C . PHE C 1 242 ? -5.602 -11.323 21.786 1.00 32.75 231 PHE C C 1
ATOM 5009 O O . PHE C 1 242 ? -5.912 -12.356 21.147 1.00 32.27 231 PHE C O 1
ATOM 5017 N N . GLU C 1 243 ? -6.150 -10.123 21.582 1.00 36.30 232 GLU C N 1
ATOM 5018 C CA . GLU C 1 243 ? -7.317 -9.898 20.693 1.00 37.87 232 GLU C CA 1
ATOM 5019 C C . GLU C 1 243 ? -6.860 -9.918 19.229 1.00 34.99 232 GLU C C 1
ATOM 5020 O O . GLU C 1 243 ? -7.604 -10.477 18.417 1.00 36.62 232 GLU C O 1
ATOM 5026 N N . SER C 1 244 ? -5.695 -9.350 18.897 1.00 33.34 233 SER C N 1
ATOM 5027 C CA . SER C 1 244 ? -5.269 -9.112 17.489 1.00 33.58 233 SER C CA 1
ATOM 5028 C C . SER C 1 244 ? -4.520 -10.314 16.892 1.00 32.83 233 SER C C 1
ATOM 5029 O O . SER C 1 244 ? -4.692 -10.553 15.683 1.00 30.91 233 SER C O 1
ATOM 5032 N N . LEU C 1 245 ? -3.702 -11.034 17.670 1.00 30.92 234 LEU C N 1
ATOM 5033 C CA . LEU C 1 245 ? -2.753 -12.049 17.117 1.00 28.23 234 LEU C CA 1
ATOM 5034 C C . LEU C 1 245 ? -3.515 -13.122 16.328 1.00 28.06 234 LEU C C 1
ATOM 5035 O O . LEU C 1 245 ? -4.453 -13.715 16.888 1.00 28.51 234 LEU C O 1
ATOM 5040 N N . ASN C 1 246 ? -3.085 -13.393 15.089 1.00 28.68 235 ASN C N 1
ATOM 5041 C CA . ASN C 1 246 ? -3.798 -14.282 14.132 1.00 31.89 235 ASN C CA 1
ATOM 5042 C C . ASN C 1 246 ? -2.833 -15.272 13.465 1.00 31.55 235 ASN C C 1
ATOM 5043 O O . ASN C 1 246 ? -3.238 -15.880 12.452 1.00 32.87 235 ASN C O 1
ATOM 5048 N N . THR C 1 247 ? -1.606 -15.421 13.978 1.00 29.82 236 THR C N 1
ATOM 5049 C CA . THR C 1 247 ? -0.647 -16.464 13.528 1.00 29.75 236 THR C CA 1
ATOM 5050 C C . THR C 1 247 ? -0.023 -17.109 14.770 1.00 27.34 236 THR C C 1
ATOM 5051 O O . THR C 1 247 ? 0.271 -16.401 15.753 1.00 28.07 236 THR C O 1
ATOM 5055 N N . THR C 1 248 ? 0.144 -18.421 14.693 1.00 25.84 237 THR C N 1
ATOM 5056 C CA . THR C 1 248 ? 0.701 -19.304 15.747 1.00 24.78 237 THR C CA 1
ATOM 5057 C C . THR C 1 248 ? 2.237 -19.309 15.664 1.00 23.04 237 THR C C 1
ATOM 5058 O O . THR C 1 248 ? 2.792 -18.908 14.619 1.00 21.75 237 THR C O 1
ATOM 5062 N N . GLY C 1 249 ? 2.889 -19.754 16.740 1.00 22.29 238 GLY C N 1
ATOM 5063 C CA . GLY C 1 249 ? 4.332 -20.044 16.800 1.00 20.52 238 GLY C CA 1
ATOM 5064 C C . GLY C 1 249 ? 5.162 -18.806 17.037 1.00 19.25 238 GLY C C 1
ATOM 5065 O O . GLY C 1 249 ? 6.358 -18.877 16.844 1.00 20.09 238 GLY C O 1
ATOM 5066 N N . LYS C 1 250 ? 4.547 -17.694 17.411 1.00 20.13 239 LYS C N 1
ATOM 5067 C CA . LYS C 1 250 ? 5.258 -16.406 17.604 1.00 20.78 239 LYS C CA 1
ATOM 5068 C C . LYS C 1 250 ? 5.779 -16.325 19.044 1.00 19.08 239 LYS C C 1
ATOM 5069 O O . LYS C 1 250 ? 5.104 -16.828 19.960 1.00 17.52 239 LYS C O 1
ATOM 5075 N N . TYR C 1 251 ? 6.961 -15.728 19.198 1.00 16.91 240 TYR C N 1
ATOM 5076 C CA . TYR C 1 251 ? 7.542 -15.228 20.466 1.00 16.10 240 TYR C CA 1
ATOM 5077 C C . TYR C 1 251 ? 7.528 -13.703 20.390 1.00 16.58 240 TYR C C 1
ATOM 5078 O O . TYR C 1 251 ? 8.308 -13.131 19.600 1.00 17.62 240 TYR C O 1
ATOM 5087 N N . LEU C 1 252 ? 6.651 -13.070 21.161 1.00 17.97 241 LEU C N 1
ATOM 5088 C CA . LEU C 1 252 ? 6.347 -11.621 21.032 1.00 19.46 241 LEU C CA 1
ATOM 5089 C C . LEU C 1 252 ? 6.663 -10.917 22.344 1.00 19.79 241 LEU C C 1
ATOM 5090 O O . LEU C 1 252 ? 6.431 -11.500 23.413 1.00 18.94 241 LEU C O 1
ATOM 5095 N N . SER C 1 253 ? 7.197 -9.707 22.242 1.00 20.25 242 SER C N 1
ATOM 5096 C CA . SER C 1 253 ? 7.157 -8.686 23.311 1.00 22.77 242 SER C CA 1
ATOM 5097 C C . SER C 1 253 ? 5.736 -8.113 23.364 1.00 23.38 242 SER C C 1
ATOM 5098 O O . SER C 1 253 ? 4.964 -8.379 22.414 1.00 22.73 242 SER C O 1
ATOM 5101 N N . TYR C 1 254 ? 5.415 -7.386 24.437 1.00 23.80 243 TYR C N 1
ATOM 5102 C CA . TYR C 1 254 ? 4.083 -6.792 24.739 1.00 26.81 243 TYR C CA 1
ATOM 5103 C C . TYR C 1 254 ? 3.630 -5.846 23.611 1.00 26.41 243 TYR C C 1
ATOM 5104 O O . TYR C 1 254 ? 2.435 -5.804 23.345 1.00 27.35 243 TYR C O 1
ATOM 5113 N N . ASP C 1 255 ? 4.553 -5.159 22.935 1.00 29.13 244 ASP C N 1
ATOM 5114 C CA . ASP C 1 255 ? 4.246 -4.197 21.836 1.00 29.52 244 ASP C CA 1
ATOM 5115 C C . ASP C 1 255 ? 4.018 -4.928 20.503 1.00 29.70 244 ASP C C 1
ATOM 5116 O O . ASP C 1 255 ? 3.799 -4.242 19.485 1.00 32.02 244 ASP C O 1
ATOM 5121 N N . GLY C 1 256 ? 4.113 -6.259 20.480 1.00 26.64 245 GLY C N 1
ATOM 5122 C CA . GLY C 1 256 ? 3.792 -7.066 19.295 1.00 26.96 245 GLY C CA 1
ATOM 5123 C C . GLY C 1 256 ? 4.987 -7.264 18.383 1.00 24.64 245 GLY C C 1
ATOM 5124 O O . GLY C 1 256 ? 4.831 -7.945 17.366 1.00 26.79 245 GLY C O 1
ATOM 5125 N N . THR C 1 257 ? 6.148 -6.703 18.708 1.00 22.49 246 THR C N 1
ATOM 5126 C CA . THR C 1 257 ? 7.398 -7.020 17.979 1.00 22.45 246 THR C CA 1
ATOM 5127 C C . THR C 1 257 ? 7.823 -8.445 18.357 1.00 21.81 246 THR C C 1
ATOM 5128 O O . THR C 1 257 ? 7.440 -8.910 19.450 1.00 21.33 246 THR C O 1
ATOM 5132 N N . GLU C 1 258 ? 8.521 -9.118 17.444 1.00 22.86 247 GLU C N 1
ATOM 5133 C CA . GLU C 1 258 ? 8.950 -10.529 17.582 1.00 21.82 247 GLU C CA 1
ATOM 5134 C C . GLU C 1 258 ? 10.232 -10.539 18.405 1.00 20.21 247 GLU C C 1
ATOM 5135 O O . GLU C 1 258 ? 11.009 -9.569 18.319 1.00 19.00 247 GLU C O 1
ATOM 5141 N N . LEU C 1 259 ? 10.398 -11.580 19.217 1.00 17.27 248 LEU C N 1
ATOM 5142 C CA . LEU C 1 259 ? 11.670 -11.875 19.915 1.00 15.68 248 LEU C CA 1
ATOM 5143 C C . LEU C 1 259 ? 12.268 -13.121 19.286 1.00 14.74 248 LEU C C 1
ATOM 5144 O O . LEU C 1 259 ? 11.508 -14.007 18.901 1.00 13.09 248 LEU C O 1
ATOM 5149 N N . PRO C 1 260 ? 13.615 -13.231 19.187 1.00 13.08 249 PRO C N 1
ATOM 5150 C CA . PRO C 1 260 ? 14.244 -14.457 18.712 1.00 12.82 249 PRO C CA 1
ATOM 5151 C C . PRO C 1 260 ? 14.153 -15.517 19.815 1.00 12.45 249 PRO C C 1
ATOM 5152 O O . PRO C 1 260 ? 14.339 -15.196 20.964 1.00 11.08 249 PRO C O 1
ATOM 5156 N N . TRP C 1 261 ? 13.806 -16.725 19.403 1.00 12.77 250 TRP C N 1
ATOM 5157 C CA . TRP C 1 261 ? 13.764 -17.853 20.343 1.00 13.45 250 TRP C CA 1
ATOM 5158 C C . TRP C 1 261 ? 15.188 -18.056 20.874 1.00 13.19 250 TRP C C 1
ATOM 5159 O O . TRP C 1 261 ? 15.252 -18.491 21.953 1.00 13.34 250 TRP C O 1
ATOM 5170 N N . GLU D 1 13 ? -9.118 -20.616 -11.912 1.00 49.06 2 GLU D N 1
ATOM 5171 C CA . GLU D 1 13 ? -7.801 -20.671 -12.617 1.00 50.26 2 GLU D CA 1
ATOM 5172 C C . GLU D 1 13 ? -6.782 -19.832 -11.830 1.00 46.99 2 GLU D C 1
ATOM 5173 O O . GLU D 1 13 ? -7.216 -18.944 -11.067 1.00 47.22 2 GLU D O 1
ATOM 5179 N N . GLN D 1 14 ? -5.484 -20.115 -12.005 1.00 43.08 3 GLN D N 1
ATOM 5180 C CA . GLN D 1 14 ? -4.361 -19.387 -11.350 1.00 40.24 3 GLN D CA 1
ATOM 5181 C C . GLN D 1 14 ? -3.228 -19.127 -12.347 1.00 40.05 3 GLN D C 1
ATOM 5182 O O . GLN D 1 14 ? -2.957 -20.015 -13.195 1.00 40.18 3 GLN D O 1
ATOM 5188 N N . THR D 1 15 ? -2.563 -17.979 -12.200 1.00 32.71 4 THR D N 1
ATOM 5189 C CA . THR D 1 15 ? -1.354 -17.611 -12.970 1.00 31.56 4 THR D CA 1
ATOM 5190 C C . THR D 1 15 ? -0.130 -17.688 -12.047 1.00 28.55 4 THR D C 1
ATOM 5191 O O . THR D 1 15 ? -0.081 -16.936 -11.030 1.00 24.52 4 THR D O 1
ATOM 5195 N N . TYR D 1 16 ? 0.808 -18.572 -12.398 1.00 25.20 5 TYR D N 1
ATOM 5196 C CA . TYR D 1 16 ? 2.156 -18.670 -11.790 1.00 27.45 5 TYR D CA 1
ATOM 5197 C C . TYR D 1 16 ? 3.141 -17.900 -12.664 1.00 26.38 5 TYR D C 1
ATOM 5198 O O . TYR D 1 16 ? 3.038 -18.001 -13.895 1.00 26.94 5 TYR D O 1
ATOM 5207 N N . PHE D 1 17 ? 4.078 -17.179 -12.043 1.00 25.17 6 PHE D N 1
ATOM 5208 C CA . PHE D 1 17 ? 5.232 -16.545 -12.733 1.00 23.86 6 PHE D CA 1
ATOM 5209 C C . PHE D 1 17 ? 6.536 -17.174 -12.227 1.00 23.70 6 PHE D C 1
ATOM 5210 O O . PHE D 1 17 ? 6.739 -17.166 -11.009 1.00 24.10 6 PHE D O 1
ATOM 5218 N N . ILE D 1 18 ? 7.406 -17.648 -13.124 1.00 23.61 7 ILE D N 1
ATOM 5219 C CA . ILE D 1 18 ? 8.706 -18.307 -12.787 1.00 24.95 7 ILE D CA 1
ATOM 5220 C C . ILE D 1 18 ? 9.820 -17.636 -13.609 1.00 24.67 7 ILE D C 1
ATOM 5221 O O . ILE D 1 18 ? 9.819 -17.803 -14.846 1.00 23.99 7 ILE D O 1
ATOM 5226 N N . SER D 1 19 ? 10.751 -16.919 -12.970 1.00 22.09 8 SER D N 1
ATOM 5227 C CA . SER D 1 19 ? 12.008 -16.447 -13.618 1.00 20.87 8 SER D CA 1
ATOM 5228 C C . SER D 1 19 ? 12.965 -17.624 -13.799 1.00 20.19 8 SER D C 1
ATOM 5229 O O . SER D 1 19 ? 13.097 -18.404 -12.856 1.00 18.81 8 SER D O 1
ATOM 5232 N N . GLY D 1 20 ? 13.693 -17.679 -14.911 1.00 21.16 9 GLY D N 1
ATOM 5233 C CA . GLY D 1 20 ? 14.779 -18.660 -15.120 1.00 22.27 9 GLY D CA 1
ATOM 5234 C C . GLY D 1 20 ? 14.229 -20.062 -15.336 1.00 23.73 9 GLY D C 1
ATOM 5235 O O . GLY D 1 20 ? 14.581 -20.977 -14.572 1.00 24.95 9 GLY D O 1
ATOM 5236 N N . ALA D 1 21 ? 13.373 -20.238 -16.344 1.00 24.86 10 ALA D N 1
ATOM 5237 C CA . ALA D 1 21 ? 12.604 -21.490 -16.569 1.00 24.54 10 ALA D CA 1
ATOM 5238 C C . ALA D 1 21 ? 13.193 -22.328 -17.722 1.00 24.36 10 ALA D C 1
ATOM 5239 O O . ALA D 1 21 ? 12.585 -23.355 -18.072 1.00 27.01 10 ALA D O 1
ATOM 5241 N N . ASN D 1 22 ? 14.347 -21.949 -18.277 1.00 24.04 11 ASN D N 1
ATOM 5242 C CA . ASN D 1 22 ? 14.909 -22.585 -19.500 1.00 24.71 11 ASN D CA 1
ATOM 5243 C C . ASN D 1 22 ? 15.686 -23.835 -19.112 1.00 25.69 11 ASN D C 1
ATOM 5244 O O . ASN D 1 22 ? 15.959 -24.644 -20.014 1.00 25.70 11 ASN D O 1
ATOM 5249 N N . ARG D 1 23 ? 16.025 -23.986 -17.828 1.00 26.11 12 ARG D N 1
ATOM 5250 C CA . ARG D 1 23 ? 16.794 -25.152 -17.331 1.00 26.12 12 ARG D CA 1
ATOM 5251 C C . ARG D 1 23 ? 16.750 -25.208 -15.799 1.00 25.83 12 ARG D C 1
ATOM 5252 O O . ARG D 1 23 ? 16.107 -24.321 -15.155 1.00 19.85 12 ARG D O 1
ATOM 5260 N N . GLY D 1 24 ? 17.394 -26.235 -15.241 1.00 23.49 13 GLY D N 1
ATOM 5261 C CA . GLY D 1 24 ? 17.477 -26.438 -13.785 1.00 22.60 13 GLY D CA 1
ATOM 5262 C C . GLY D 1 24 ? 16.104 -26.584 -13.168 1.00 23.04 13 GLY D C 1
ATOM 5263 O O . GLY D 1 24 ? 15.183 -27.031 -13.874 1.00 24.60 13 GLY D O 1
ATOM 5264 N N . ILE D 1 25 ? 15.971 -26.213 -11.892 1.00 22.94 14 ILE D N 1
ATOM 5265 C CA . ILE D 1 25 ? 14.718 -26.327 -11.088 1.00 24.13 14 ILE D CA 1
ATOM 5266 C C . ILE D 1 25 ? 13.601 -25.532 -11.779 1.00 24.43 14 ILE D C 1
ATOM 5267 O O . ILE D 1 25 ? 12.434 -26.011 -11.798 1.00 24.12 14 ILE D O 1
ATOM 5272 N N . GLY D 1 26 ? 13.925 -24.347 -12.313 1.00 23.75 15 GLY D N 1
ATOM 5273 C CA . GLY D 1 26 ? 12.951 -23.481 -13.005 1.00 24.04 15 GLY D CA 1
ATOM 5274 C C . GLY D 1 26 ? 12.151 -24.266 -14.033 1.00 25.14 15 GLY D C 1
ATOM 5275 O O . GLY D 1 26 ? 10.908 -24.278 -13.949 1.00 24.17 15 GLY D O 1
ATOM 5276 N N . PHE D 1 27 ? 12.853 -24.927 -14.950 1.00 25.71 16 PHE D N 1
ATOM 5277 C CA . PHE D 1 27 ? 12.269 -25.802 -15.999 1.00 26.44 16 PHE D CA 1
ATOM 5278 C C . PHE D 1 27 ? 11.388 -26.877 -15.346 1.00 25.76 16 PHE D C 1
ATOM 5279 O O . PHE D 1 27 ? 10.242 -27.095 -15.801 1.00 25.10 16 PHE D O 1
ATOM 5287 N N . SER D 1 28 ? 11.893 -27.508 -14.279 1.00 26.87 17 SER D N 1
ATOM 5288 C CA . SER D 1 28 ? 11.258 -28.673 -13.604 1.00 25.85 17 SER D CA 1
ATOM 5289 C C . SER D 1 28 ? 9.969 -28.244 -12.901 1.00 25.99 17 SER D C 1
ATOM 5290 O O . SER D 1 28 ? 9.014 -29.015 -12.920 1.00 25.42 17 SER D O 1
ATOM 5293 N N . VAL D 1 29 ? 9.940 -27.043 -12.322 1.00 28.44 18 VAL D N 1
ATOM 5294 C CA . VAL D 1 29 ? 8.710 -26.457 -11.717 1.00 26.79 18 VAL D CA 1
ATOM 5295 C C . VAL D 1 29 ? 7.710 -26.161 -12.842 1.00 26.79 18 VAL D C 1
ATOM 5296 O O . VAL D 1 29 ? 6.545 -26.568 -12.686 1.00 26.38 18 VAL D O 1
ATOM 5300 N N . VAL D 1 30 ? 8.145 -25.546 -13.950 1.00 27.29 19 VAL D N 1
ATOM 5301 C CA . VAL D 1 30 ? 7.236 -25.146 -15.074 1.00 30.67 19 VAL D CA 1
ATOM 5302 C C . VAL D 1 30 ? 6.557 -26.412 -15.647 1.00 31.35 19 VAL D C 1
ATOM 5303 O O . VAL D 1 30 ? 5.302 -26.406 -15.785 1.00 33.49 19 VAL D O 1
ATOM 5307 N N . GLN D 1 31 ? 7.358 -27.453 -15.888 1.00 30.34 20 GLN D N 1
ATOM 5308 C CA . GLN D 1 31 ? 6.976 -28.808 -16.388 1.00 33.04 20 GLN D CA 1
ATOM 5309 C C . GLN D 1 31 ? 5.912 -29.427 -15.471 1.00 33.18 20 GLN D C 1
ATOM 5310 O O . GLN D 1 31 ? 4.928 -29.988 -15.994 1.00 34.71 20 GLN D O 1
ATOM 5316 N N . ARG D 1 32 ? 6.090 -29.303 -14.154 1.00 34.36 21 ARG D N 1
ATOM 5317 C CA . ARG D 1 32 ? 5.158 -29.828 -13.124 1.00 32.62 21 ARG D CA 1
ATOM 5318 C C . AR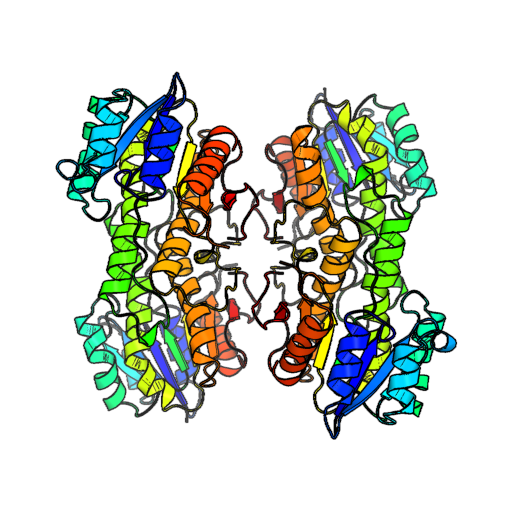G D 1 32 ? 3.874 -29.006 -13.109 1.00 33.90 21 ARG D C 1
ATOM 5319 O O . ARG D 1 32 ? 2.794 -29.614 -12.944 1.00 32.03 21 ARG D O 1
ATOM 5327 N N . LEU D 1 33 ? 3.988 -27.678 -13.220 1.00 31.99 22 LEU D N 1
ATOM 5328 C CA . LEU D 1 33 ? 2.812 -26.766 -13.198 1.00 33.09 22 LEU D CA 1
ATOM 5329 C C . LEU D 1 33 ? 1.963 -27.042 -14.438 1.00 32.94 22 LEU D C 1
ATOM 5330 O O . LEU D 1 33 ? 0.729 -27.084 -14.304 1.00 33.50 22 LEU D O 1
ATOM 5335 N N . ALA D 1 34 ? 2.626 -27.217 -15.586 1.00 35.48 23 ALA D N 1
ATOM 5336 C CA . ALA D 1 34 ? 2.018 -27.512 -16.906 1.00 37.50 23 ALA D CA 1
ATOM 5337 C C . ALA D 1 34 ? 1.121 -28.756 -16.812 1.00 38.40 23 ALA D C 1
ATOM 5338 O O . ALA D 1 34 ? 0.126 -28.817 -17.543 1.00 38.02 23 ALA D O 1
ATOM 5340 N N . ALA D 1 35 ? 1.458 -29.699 -15.928 1.00 40.76 24 ALA D N 1
ATOM 5341 C CA . ALA D 1 35 ? 0.712 -30.959 -15.705 1.00 43.24 24 ALA D CA 1
ATOM 5342 C C . ALA D 1 35 ? -0.578 -30.684 -14.912 1.00 47.56 24 ALA D C 1
ATOM 5343 O O . ALA D 1 35 ? -1.566 -31.413 -15.138 1.00 48.12 24 ALA D O 1
ATOM 5345 N N . LYS D 1 36 ? -0.577 -29.672 -14.035 1.00 47.95 25 LYS D N 1
ATOM 5346 C CA . LYS D 1 36 ? -1.729 -29.307 -13.162 1.00 49.78 25 LYS D CA 1
ATOM 5347 C C . LYS D 1 36 ? -2.771 -28.522 -13.971 1.00 49.81 25 LYS D C 1
ATOM 5348 O O . LYS D 1 36 ? -2.411 -27.464 -14.548 1.00 48.32 25 LYS D O 1
ATOM 5354 N N . SER D 1 37 ? -4.022 -29.002 -13.964 1.00 50.63 26 SER D N 1
ATOM 5355 C CA . SER D 1 37 ? -5.188 -28.375 -14.641 1.00 50.72 26 SER D CA 1
ATOM 5356 C C . SER D 1 37 ? -5.415 -26.967 -14.076 1.00 48.44 26 SER D C 1
ATOM 5357 O O . SER D 1 37 ? -5.179 -26.758 -12.861 1.00 46.38 26 SER D O 1
ATOM 5360 N N . GLY D 1 38 ? -5.825 -26.039 -14.946 1.00 45.37 27 GLY D N 1
ATOM 5361 C CA . GLY D 1 38 ? -6.244 -24.672 -14.586 1.00 43.37 27 GLY D CA 1
ATOM 5362 C C . GLY D 1 38 ? -5.080 -23.788 -14.171 1.00 40.24 27 GLY D C 1
ATOM 5363 O O . GLY D 1 38 ? -5.352 -22.728 -13.599 1.00 43.89 27 GLY D O 1
ATOM 5364 N N . VAL D 1 39 ? -3.837 -24.203 -14.428 1.00 38.91 28 VAL D N 1
ATOM 5365 C CA . VAL D 1 39 ? -2.615 -23.380 -14.173 1.00 38.17 28 VAL D CA 1
ATOM 5366 C C . VAL D 1 39 ? -2.131 -22.776 -15.497 1.00 36.93 28 VAL D C 1
ATOM 5367 O O . VAL D 1 39 ? -1.952 -23.525 -16.463 1.00 43.10 28 VAL D O 1
ATOM 5371 N N . LYS D 1 40 ? -1.922 -21.466 -15.532 1.00 36.08 29 LYS D N 1
ATOM 5372 C CA . LYS D 1 40 ? -1.143 -20.797 -16.606 1.00 35.89 29 LYS D CA 1
ATOM 5373 C C . LYS D 1 40 ? 0.182 -20.311 -16.011 1.00 33.04 29 LYS D C 1
ATOM 5374 O O . LYS D 1 40 ? 0.186 -19.761 -14.894 1.00 33.21 29 LYS D O 1
ATOM 5380 N N . VAL D 1 41 ? 1.268 -20.568 -16.732 1.00 31.34 30 VAL D N 1
ATOM 5381 C CA . VAL D 1 41 ? 2.665 -20.274 -16.317 1.00 29.16 30 VAL D CA 1
ATOM 5382 C C . VAL D 1 41 ? 3.230 -19.176 -17.218 1.00 27.81 30 VAL D C 1
ATOM 5383 O O . VAL D 1 41 ? 3.363 -19.408 -18.429 1.00 30.83 30 VAL D O 1
ATOM 5387 N N . ILE D 1 42 ? 3.614 -18.050 -16.625 1.00 27.69 31 ILE D N 1
ATOM 5388 C CA . ILE D 1 42 ? 4.582 -17.096 -17.235 1.00 26.91 31 ILE D CA 1
ATOM 5389 C C . ILE D 1 42 ? 5.969 -17.606 -16.853 1.00 25.97 31 ILE D C 1
ATOM 5390 O O . ILE D 1 42 ? 6.255 -17.658 -15.639 1.00 23.18 31 ILE D O 1
ATOM 5395 N N . ALA D 1 43 ? 6.750 -18.017 -17.860 1.00 25.41 32 ALA D N 1
ATOM 5396 C CA . ALA D 1 43 ? 8.108 -18.598 -17.737 1.00 25.83 32 ALA D CA 1
ATOM 5397 C C . ALA D 1 43 ? 9.114 -17.675 -18.428 1.00 25.31 32 ALA D C 1
ATOM 5398 O O . ALA D 1 43 ? 8.888 -17.346 -19.605 1.00 27.97 32 ALA D O 1
ATOM 5400 N N . THR D 1 44 ? 10.212 -17.320 -17.754 1.00 25.40 33 THR D N 1
ATOM 5401 C CA . THR D 1 44 ? 11.234 -16.383 -18.290 1.00 24.36 33 THR D CA 1
ATOM 5402 C C . THR D 1 44 ? 12.511 -17.136 -18.679 1.00 24.46 33 THR D C 1
ATOM 5403 O O . THR D 1 44 ? 12.852 -18.154 -18.047 1.00 26.65 33 THR D O 1
ATOM 5407 N N . ALA D 1 45 ? 13.177 -16.630 -19.712 1.00 26.29 34 ALA D N 1
ATOM 5408 C CA . ALA D 1 45 ? 14.558 -16.977 -20.120 1.00 25.94 34 ALA D CA 1
ATOM 5409 C C . ALA D 1 45 ? 15.266 -15.701 -20.590 1.00 24.97 34 ALA D C 1
ATOM 5410 O O . ALA D 1 45 ? 14.608 -14.823 -21.166 1.00 21.86 34 ALA D O 1
ATOM 5412 N N . ARG D 1 46 ? 16.576 -15.618 -20.385 1.00 25.70 35 ARG D N 1
ATOM 5413 C CA . ARG D 1 46 ? 17.383 -14.482 -20.879 1.00 27.08 35 ARG D CA 1
ATOM 5414 C C . ARG D 1 46 ? 17.307 -14.452 -22.402 1.00 27.94 35 ARG D C 1
ATOM 5415 O O . ARG D 1 46 ? 17.267 -13.356 -22.962 1.00 26.46 35 ARG D O 1
ATOM 5423 N N . ASP D 1 47 ? 17.371 -15.627 -23.029 1.00 30.36 36 ASP D N 1
ATOM 5424 C CA . ASP D 1 47 ? 17.342 -15.783 -24.504 1.00 33.47 36 ASP D CA 1
ATOM 5425 C C . ASP D 1 47 ? 16.265 -16.806 -24.847 1.00 35.16 36 ASP D C 1
ATOM 5426 O O . ASP D 1 47 ? 16.575 -17.992 -24.999 1.00 34.94 36 ASP D O 1
ATOM 5431 N N . PRO D 1 48 ? 14.979 -16.385 -24.942 1.00 33.59 37 PRO D N 1
ATOM 5432 C CA . PRO D 1 48 ? 13.875 -17.323 -25.168 1.00 36.01 37 PRO D CA 1
ATOM 5433 C C . PRO D 1 48 ? 14.014 -18.172 -26.444 1.00 37.20 37 PRO D C 1
ATOM 5434 O O . PRO D 1 48 ? 13.508 -19.264 -26.446 1.00 38.76 37 PRO D O 1
ATOM 5438 N N . ALA D 1 49 ? 14.712 -17.677 -27.471 1.00 39.19 38 ALA D N 1
ATOM 5439 C CA . ALA D 1 49 ? 14.829 -18.350 -28.784 1.00 40.90 38 ALA D CA 1
ATOM 5440 C C . ALA D 1 49 ? 15.834 -19.514 -28.697 1.00 39.86 38 ALA D C 1
ATOM 5441 O O . ALA D 1 49 ? 15.690 -20.467 -29.483 1.00 40.71 38 ALA D O 1
ATOM 5443 N N . SER D 1 50 ? 16.784 -19.466 -27.755 1.00 38.20 39 SER D N 1
ATOM 5444 C CA . SER D 1 50 ? 17.789 -20.535 -27.491 1.00 38.69 39 SER D CA 1
ATOM 5445 C C . SER D 1 50 ? 17.276 -21.541 -26.448 1.00 37.00 39 SER D C 1
ATOM 5446 O O . SER D 1 50 ? 17.959 -22.565 -26.238 1.00 41.72 39 SER D O 1
ATOM 5449 N N . ALA D 1 51 ? 16.143 -21.257 -25.799 1.00 35.66 40 ALA D N 1
ATOM 5450 C CA . ALA D 1 51 ? 15.570 -22.061 -24.690 1.00 34.17 40 ALA D CA 1
ATOM 5451 C C . ALA D 1 51 ? 14.795 -23.245 -25.282 1.00 34.34 40 ALA D C 1
ATOM 5452 O O . ALA D 1 51 ? 13.557 -23.292 -25.141 1.00 33.04 40 ALA D O 1
ATOM 5454 N N . THR D 1 52 ? 15.513 -24.153 -25.943 1.00 34.41 41 THR D N 1
ATOM 5455 C CA . THR D 1 52 ? 14.941 -25.222 -26.802 1.00 34.81 41 THR D CA 1
ATOM 5456 C C . THR D 1 52 ? 13.974 -26.092 -25.992 1.00 32.29 41 THR D C 1
ATOM 5457 O O . THR D 1 52 ? 12.871 -26.374 -26.508 1.00 31.76 41 THR D O 1
ATOM 5461 N N . ALA D 1 53 ? 14.383 -26.525 -24.793 1.00 32.04 42 ALA D N 1
ATOM 5462 C CA . ALA D 1 53 ? 13.579 -27.386 -23.890 1.00 32.04 42 ALA D CA 1
ATOM 5463 C C . ALA D 1 53 ? 12.249 -26.695 -23.583 1.00 32.42 42 ALA D C 1
ATOM 5464 O O . ALA D 1 53 ? 11.197 -27.296 -23.853 1.00 34.18 42 ALA D O 1
ATOM 5466 N N . LEU D 1 54 ? 12.325 -25.474 -23.044 1.00 30.96 43 LEU D N 1
ATOM 5467 C CA . LEU D 1 54 ? 11.180 -24.644 -22.584 1.00 31.66 43 LEU D CA 1
ATOM 5468 C C . LEU D 1 54 ? 10.258 -24.307 -23.763 1.00 30.97 43 LEU D C 1
ATOM 5469 O O . LEU D 1 54 ? 9.027 -24.278 -23.566 1.00 32.66 43 LEU D O 1
ATOM 5474 N N . ASN D 1 55 ? 10.834 -23.998 -24.923 1.00 32.00 44 ASN D N 1
ATOM 5475 C CA . ASN D 1 55 ? 10.063 -23.641 -26.145 1.00 34.66 44 ASN D CA 1
ATOM 5476 C C . ASN D 1 55 ? 9.235 -24.873 -26.553 1.00 36.42 44 ASN D C 1
ATOM 5477 O O . ASN D 1 55 ? 8.029 -24.713 -26.796 1.00 35.37 44 ASN D O 1
ATOM 5482 N N . GLU D 1 56 ? 9.847 -26.064 -26.539 1.00 42.37 45 GLU D N 1
ATOM 5483 C CA . GLU D 1 56 ? 9.166 -27.362 -26.816 1.00 43.22 45 GLU D CA 1
ATOM 5484 C C . GLU D 1 56 ? 8.079 -27.595 -25.767 1.00 42.44 45 GLU D C 1
ATOM 5485 O O . GLU D 1 56 ? 6.944 -27.928 -26.156 1.00 39.05 45 GLU D O 1
ATOM 5491 N N . LEU D 1 57 ? 8.439 -27.449 -24.488 1.00 40.76 46 LEU D N 1
ATOM 5492 C CA . LEU D 1 57 ? 7.496 -27.508 -23.346 1.00 39.13 46 LEU D CA 1
ATOM 5493 C C . LEU D 1 57 ? 6.257 -26.674 -23.689 1.00 39.85 46 LEU D C 1
ATOM 5494 O O . LEU D 1 57 ? 5.150 -27.241 -23.668 1.00 42.37 46 LEU D O 1
ATOM 5499 N N . ALA D 1 58 ? 6.453 -25.384 -23.996 1.00 40.72 47 ALA D N 1
ATOM 5500 C CA . ALA D 1 58 ? 5.393 -24.369 -24.215 1.00 39.66 47 ALA D CA 1
ATOM 5501 C C . ALA D 1 58 ? 4.595 -24.703 -25.479 1.00 42.74 47 ALA D C 1
ATOM 5502 O O . ALA D 1 58 ? 3.380 -24.455 -25.476 1.00 42.55 47 ALA D O 1
ATOM 5504 N N . LYS D 1 59 ? 5.260 -25.233 -26.512 1.00 45.51 48 LYS D N 1
ATOM 5505 C CA . LYS D 1 59 ? 4.628 -25.706 -27.777 1.00 46.81 48 LYS D CA 1
ATOM 5506 C C . LYS D 1 59 ? 3.598 -26.794 -27.444 1.00 44.77 48 LYS D C 1
ATOM 5507 O O . LYS D 1 59 ? 2.462 -26.686 -27.921 1.00 45.03 48 LYS D O 1
ATOM 5513 N N . GLU D 1 60 ? 3.973 -27.770 -26.609 1.00 45.03 49 GLU D N 1
ATOM 5514 C CA . GLU D 1 60 ? 3.096 -28.892 -26.169 1.00 44.49 49 GLU D CA 1
ATOM 5515 C C . GLU D 1 60 ? 2.105 -28.431 -25.091 1.00 45.80 49 GLU D C 1
ATOM 5516 O O . GLU D 1 60 ? 1.056 -29.075 -24.957 1.00 44.82 49 GLU D O 1
ATOM 5522 N N . ASN D 1 61 ? 2.446 -27.403 -24.309 1.00 45.08 50 ASN D N 1
ATOM 5523 C CA . ASN D 1 61 ? 1.579 -26.860 -23.231 1.00 44.44 50 ASN D CA 1
ATOM 5524 C C . ASN D 1 61 ? 1.511 -25.346 -23.408 1.00 44.77 50 ASN D C 1
ATOM 5525 O O . ASN D 1 61 ? 2.254 -24.617 -22.751 1.00 42.94 50 ASN D O 1
ATOM 5530 N N . PRO D 1 62 ? 0.645 -24.821 -24.311 1.00 44.63 51 PRO D N 1
ATOM 5531 C CA . PRO D 1 62 ? 0.641 -23.395 -24.642 1.00 43.57 51 PRO D CA 1
ATOM 5532 C C . PRO D 1 62 ? 0.163 -22.502 -23.490 1.00 41.89 51 PRO D C 1
ATOM 5533 O O . PRO D 1 62 ? 0.247 -21.314 -23.666 1.00 41.97 51 PRO D O 1
ATOM 5537 N N . GLN D 1 63 ? -0.321 -23.088 -22.381 1.00 39.53 52 GLN D N 1
ATOM 5538 C CA . GLN D 1 63 ? -0.631 -22.385 -21.100 1.00 38.66 52 GLN D CA 1
ATOM 5539 C C . GLN D 1 63 ? 0.681 -21.859 -20.483 1.00 36.22 52 GLN D C 1
ATOM 5540 O O . GLN D 1 63 ? 0.653 -20.886 -19.701 1.00 37.04 52 GLN D O 1
ATOM 5546 N N . VAL D 1 64 ? 1.800 -22.489 -20.825 1.00 34.64 53 VAL D N 1
ATOM 5547 C CA . VAL D 1 64 ? 3.168 -21.967 -20.561 1.00 34.18 53 VAL D CA 1
ATOM 5548 C C . VAL D 1 64 ? 3.425 -20.846 -21.570 1.00 33.39 53 VAL D C 1
ATOM 5549 O O . VAL D 1 64 ? 3.355 -21.139 -22.781 1.00 34.70 53 VAL D O 1
ATOM 5553 N N . LYS D 1 65 ? 3.687 -19.623 -21.096 1.00 31.05 54 LYS D N 1
ATOM 5554 C CA . LYS D 1 65 ? 4.111 -18.480 -21.950 1.00 32.46 54 LYS D CA 1
ATOM 5555 C C . LYS D 1 65 ? 5.584 -18.139 -21.663 1.00 30.40 54 LYS D C 1
ATOM 5556 O O . LYS D 1 65 ? 5.914 -17.899 -20.492 1.00 31.02 54 LYS D O 1
ATOM 5562 N N . VAL D 1 66 ? 6.441 -18.113 -22.689 1.00 28.62 55 VAL D N 1
ATOM 5563 C CA . VAL D 1 66 ? 7.907 -17.846 -22.548 1.00 28.24 55 VAL D CA 1
ATOM 5564 C C . VAL D 1 66 ? 8.158 -16.353 -22.800 1.00 27.78 55 VAL D C 1
ATOM 5565 O O . VAL D 1 66 ? 7.882 -15.871 -23.895 1.00 27.37 55 VAL D O 1
ATOM 5569 N N . VAL D 1 67 ? 8.679 -15.645 -21.813 1.00 26.93 56 VAL D N 1
ATOM 5570 C CA . VAL D 1 67 ? 8.965 -14.193 -21.963 1.00 26.85 56 VAL D CA 1
ATOM 5571 C C . VAL D 1 67 ? 10.450 -13.984 -21.666 1.00 27.48 56 VAL D C 1
ATOM 5572 O O . VAL D 1 67 ? 11.081 -14.905 -21.079 1.00 26.80 56 VAL D O 1
ATOM 5576 N N . GLN D 1 68 ? 10.984 -12.858 -22.145 1.00 26.71 57 GLN D N 1
ATOM 5577 C CA . GLN D 1 68 ? 12.402 -12.481 -21.993 1.00 25.47 57 GLN D CA 1
ATOM 5578 C C . GLN D 1 68 ? 12.560 -11.829 -20.622 1.00 24.71 57 GLN D C 1
ATOM 5579 O O . GLN D 1 68 ? 11.799 -10.881 -20.312 1.00 25.80 57 GLN D O 1
ATOM 5585 N N . LEU D 1 69 ? 13.490 -12.343 -19.823 1.00 23.95 58 LEU D N 1
ATOM 5586 C CA . LEU D 1 69 ? 13.963 -11.661 -18.589 1.00 23.64 58 LEU D CA 1
ATOM 5587 C C . LEU D 1 69 ? 15.446 -11.977 -18.365 1.00 22.42 58 LEU D C 1
ATOM 5588 O O . LEU D 1 69 ? 15.795 -13.148 -18.343 1.00 21.94 58 LEU D O 1
ATOM 5593 N N . ASP D 1 70 ? 16.266 -10.939 -18.255 1.00 22.53 59 ASP D N 1
ATOM 5594 C CA . ASP D 1 70 ? 17.628 -10.984 -17.679 1.00 23.82 59 ASP D CA 1
ATOM 5595 C C . ASP D 1 70 ? 17.590 -10.179 -16.373 1.00 23.64 59 ASP D C 1
ATOM 5596 O O . ASP D 1 70 ? 17.474 -8.943 -16.454 1.00 23.54 59 ASP D O 1
ATOM 5601 N N . ILE D 1 71 ? 17.615 -10.825 -15.204 1.00 21.71 60 ILE D N 1
ATOM 5602 C CA . ILE D 1 71 ? 17.477 -10.075 -13.910 1.00 21.98 60 ILE D CA 1
ATOM 5603 C C . ILE D 1 71 ? 18.721 -9.231 -13.614 1.00 20.22 60 ILE D C 1
ATOM 5604 O O . ILE D 1 71 ? 18.655 -8.460 -12.663 1.00 20.30 60 ILE D O 1
ATOM 5609 N N . SER D 1 72 ? 19.812 -9.383 -14.369 1.00 20.74 61 SER D N 1
ATOM 5610 C CA . SER D 1 72 ? 21.049 -8.566 -14.231 1.00 21.16 61 SER D CA 1
ATOM 5611 C C . SER D 1 72 ? 20.873 -7.251 -15.003 1.00 20.92 61 SER D C 1
ATOM 5612 O O . SER D 1 72 ? 21.660 -6.299 -14.815 1.00 22.79 61 SER D O 1
ATOM 5615 N N . ASP D 1 73 ? 19.820 -7.173 -15.799 1.00 20.06 62 ASP D N 1
ATOM 5616 C CA . ASP D 1 73 ? 19.634 -6.085 -16.782 1.00 20.51 62 ASP D CA 1
ATOM 5617 C C . ASP D 1 73 ? 18.408 -5.264 -16.388 1.00 20.80 62 ASP D C 1
ATOM 5618 O O . ASP D 1 73 ? 17.276 -5.768 -16.550 1.00 20.76 62 ASP D O 1
ATOM 5623 N N . GLU D 1 74 ? 18.631 -4.032 -15.933 1.00 21.08 63 GLU D N 1
ATOM 5624 C CA . GLU D 1 74 ? 17.558 -3.095 -15.528 1.00 21.02 63 GLU D CA 1
ATOM 5625 C C . GLU D 1 74 ? 16.643 -2.808 -16.731 1.00 22.52 63 GLU D C 1
ATOM 5626 O O . GLU D 1 74 ? 15.429 -2.610 -16.496 1.00 21.51 63 GLU D O 1
ATOM 5632 N N . GLU D 1 75 ? 17.186 -2.752 -17.957 1.00 23.44 64 GLU D N 1
ATOM 5633 C CA . GLU D 1 75 ? 16.400 -2.498 -19.205 1.00 25.37 64 GLU D CA 1
ATOM 5634 C C . GLU D 1 75 ? 15.444 -3.670 -19.453 1.00 24.69 64 GLU D C 1
ATOM 5635 O O . GLU D 1 75 ? 14.301 -3.418 -19.859 1.00 24.23 64 GLU D O 1
ATOM 5641 N N . SER D 1 76 ? 15.892 -4.897 -19.191 1.00 24.27 65 SER D N 1
ATOM 5642 C CA . SER D 1 76 ? 15.069 -6.135 -19.244 1.00 25.50 65 SER D CA 1
ATOM 5643 C C . SER D 1 76 ? 13.958 -6.070 -18.184 1.00 25.09 65 SER D C 1
ATOM 5644 O O . SER D 1 76 ? 12.779 -6.351 -18.519 1.00 25.76 65 SER D O 1
ATOM 5647 N N . ILE D 1 77 ? 14.307 -5.710 -16.942 1.00 24.73 66 ILE D N 1
ATOM 5648 C CA . ILE D 1 77 ? 13.352 -5.662 -15.793 1.00 23.24 66 ILE D CA 1
ATOM 5649 C C . ILE D 1 77 ? 12.322 -4.549 -16.043 1.00 22.89 66 ILE D C 1
ATOM 5650 O O . ILE D 1 77 ? 11.153 -4.749 -15.705 1.00 21.87 66 ILE D O 1
ATOM 5655 N N . LYS D 1 78 ? 12.725 -3.431 -16.651 1.00 22.36 67 LYS D N 1
ATOM 5656 C CA . LYS D 1 78 ? 11.807 -2.301 -16.955 1.00 24.10 67 LYS D CA 1
ATOM 5657 C C . LYS D 1 78 ? 10.734 -2.727 -17.977 1.00 23.39 67 LYS D C 1
ATOM 5658 O O . LYS D 1 78 ? 9.796 -1.938 -18.195 1.00 24.55 67 LYS D O 1
ATOM 5664 N N . LYS D 1 79 ? 10.835 -3.921 -18.569 1.00 22.73 68 LYS D N 1
ATOM 5665 C CA . LYS D 1 79 ? 9.898 -4.395 -19.625 1.00 23.01 68 LYS D CA 1
ATOM 5666 C C . LYS D 1 79 ? 9.064 -5.590 -19.152 1.00 22.70 68 LYS D C 1
ATOM 5667 O O . LYS D 1 79 ? 8.156 -5.956 -19.907 1.00 23.91 68 LYS D O 1
ATOM 5673 N N . ILE D 1 80 ? 9.342 -6.181 -17.978 1.00 22.03 69 ILE D N 1
ATOM 5674 C CA . ILE D 1 80 ? 8.744 -7.494 -17.572 1.00 22.61 69 ILE D CA 1
ATOM 5675 C C . ILE D 1 80 ? 7.237 -7.324 -17.351 1.00 23.02 69 ILE D C 1
ATOM 5676 O O . ILE D 1 80 ? 6.488 -8.221 -17.777 1.00 23.53 69 ILE D O 1
ATOM 5681 N N . ALA D 1 81 ? 6.810 -6.240 -16.693 1.00 24.49 70 ALA D N 1
ATOM 5682 C CA . ALA D 1 81 ? 5.383 -6.010 -16.345 1.00 25.62 70 ALA D CA 1
ATOM 5683 C C . ALA D 1 81 ? 4.556 -5.989 -17.637 1.00 27.16 70 ALA D C 1
ATOM 5684 O O . ALA D 1 81 ? 3.510 -6.661 -17.674 1.00 26.79 70 ALA D O 1
ATOM 5686 N N . LYS D 1 82 ? 5.044 -5.265 -18.651 1.00 29.23 71 LYS D N 1
ATOM 5687 C CA . LYS D 1 82 ? 4.446 -5.143 -20.012 1.00 32.25 71 LYS D CA 1
ATOM 5688 C C . LYS D 1 82 ? 4.448 -6.516 -20.701 1.00 32.13 71 LYS D C 1
ATOM 5689 O O . LYS D 1 82 ? 3.361 -6.934 -21.156 1.00 31.29 71 LYS D O 1
ATOM 5695 N N . ASN D 1 83 ? 5.603 -7.203 -20.733 1.00 31.92 72 ASN D N 1
ATOM 5696 C CA . ASN D 1 83 ? 5.780 -8.555 -21.339 1.00 32.98 72 ASN D CA 1
ATOM 5697 C C . ASN D 1 83 ? 4.824 -9.570 -20.697 1.00 30.37 72 ASN D C 1
ATOM 5698 O O . ASN D 1 83 ? 4.315 -10.444 -21.426 1.00 32.48 72 ASN D O 1
ATOM 5703 N N . VAL D 1 84 ? 4.620 -9.486 -19.381 1.00 27.04 73 VAL D N 1
ATOM 5704 C CA . VAL D 1 84 ? 3.768 -10.439 -18.607 1.00 26.31 73 VAL D CA 1
ATOM 5705 C C . VAL D 1 84 ? 2.292 -10.081 -18.828 1.00 28.09 73 VAL D C 1
ATOM 5706 O O . VAL D 1 84 ? 1.491 -11.003 -19.113 1.00 27.71 73 VAL D O 1
ATOM 5710 N N . SER D 1 85 ? 1.973 -8.784 -18.737 1.00 30.05 74 SER D N 1
ATOM 5711 C CA . SER D 1 85 ? 0.640 -8.177 -19.005 1.00 30.97 74 SER D CA 1
ATOM 5712 C C . SER D 1 85 ? 0.106 -8.596 -20.384 1.00 31.48 74 SER D C 1
ATOM 5713 O O . SER D 1 85 ? -1.113 -8.534 -20.555 1.00 32.08 74 SER D O 1
ATOM 5716 N N . GLN D 1 86 ? 0.965 -8.982 -21.338 1.00 32.48 75 GLN D N 1
ATOM 5717 C CA . GLN D 1 86 ? 0.520 -9.542 -22.648 1.00 33.57 75 GLN D CA 1
ATOM 5718 C C . GLN D 1 86 ? -0.368 -10.774 -22.405 1.00 33.12 75 GLN D C 1
ATOM 5719 O O . GLN D 1 86 ? -1.337 -10.958 -23.155 1.00 33.94 75 GLN D O 1
ATOM 5725 N N . TYR D 1 87 ? -0.040 -11.590 -21.399 1.00 30.23 76 TYR D N 1
ATOM 5726 C CA . TYR D 1 87 ? -0.546 -12.972 -21.218 1.00 31.63 76 TYR D CA 1
ATOM 5727 C C . TYR D 1 87 ? -1.516 -13.087 -20.032 1.00 31.96 76 TYR D C 1
ATOM 5728 O O . TYR D 1 87 ? -2.241 -14.093 -19.967 1.00 32.96 76 TYR D O 1
ATOM 5737 N N . THR D 1 88 ? -1.557 -12.107 -19.129 1.00 32.31 77 THR D N 1
ATOM 5738 C CA . THR D 1 88 ? -2.339 -12.215 -17.869 1.00 31.93 77 THR D CA 1
ATOM 5739 C C . THR D 1 88 ? -2.673 -10.826 -17.322 1.00 33.07 77 THR D C 1
ATOM 5740 O O . THR D 1 88 ? -1.878 -9.881 -17.531 1.00 32.71 77 THR D O 1
ATOM 5744 N N . ASP D 1 89 ? -3.815 -10.742 -16.638 1.00 33.31 78 ASP D N 1
ATOM 5745 C CA . ASP D 1 89 ? -4.277 -9.559 -15.869 1.00 35.80 78 ASP D CA 1
ATOM 5746 C C . ASP D 1 89 ? -3.647 -9.569 -14.474 1.00 33.32 78 ASP D C 1
ATOM 5747 O O . ASP D 1 89 ? -3.753 -8.534 -13.776 1.00 32.88 78 ASP D O 1
ATOM 5752 N N . SER D 1 90 ? -3.075 -10.705 -14.058 1.00 30.56 79 SER D N 1
ATOM 5753 C CA . SER D 1 90 ? -2.684 -10.949 -12.645 1.00 27.94 79 SER D CA 1
ATOM 5754 C C . SER D 1 90 ? -1.694 -12.105 -12.534 1.00 25.60 79 SER D C 1
ATOM 5755 O O . SER D 1 90 ? -1.662 -12.951 -13.431 1.00 22.32 79 SER D O 1
ATOM 5758 N N . ILE D 1 91 ? -0.938 -12.113 -11.431 1.00 25.78 80 ILE D N 1
ATOM 5759 C CA . ILE D 1 91 ? -0.057 -13.230 -10.983 1.00 25.17 80 ILE D CA 1
ATOM 5760 C C . ILE D 1 91 ? -0.562 -13.691 -9.616 1.00 25.32 80 ILE D C 1
ATOM 5761 O O . ILE D 1 91 ? -0.630 -12.835 -8.719 1.00 25.38 80 ILE D O 1
ATOM 5766 N N . ASP D 1 92 ? -0.885 -14.976 -9.462 1.00 24.31 81 ASP D N 1
ATOM 5767 C CA . ASP D 1 92 ? -1.237 -15.583 -8.142 1.00 24.41 81 ASP D CA 1
ATOM 5768 C C . ASP D 1 92 ? 0.024 -15.957 -7.379 1.00 22.62 81 ASP D C 1
ATOM 5769 O O . ASP D 1 92 ? 0.102 -15.664 -6.181 1.00 23.28 81 ASP D O 1
ATOM 5774 N N . VAL D 1 93 ? 0.949 -16.633 -8.058 1.00 22.69 82 VAL D N 1
ATOM 5775 C CA . VAL D 1 93 ? 2.207 -17.154 -7.449 1.00 22.57 82 VAL D CA 1
ATOM 5776 C C . VAL D 1 93 ? 3.393 -16.636 -8.264 1.00 22.37 82 VAL D C 1
ATOM 5777 O O . VAL D 1 93 ? 3.555 -17.079 -9.416 1.00 22.55 82 VAL D O 1
ATOM 5781 N N . PHE D 1 94 ? 4.137 -15.705 -7.655 1.00 21.48 83 PHE D N 1
ATOM 5782 C CA . PHE D 1 94 ? 5.437 -15.127 -8.104 1.00 21.15 83 PHE D CA 1
ATOM 5783 C C . PHE D 1 94 ? 6.587 -15.968 -7.545 1.00 21.52 83 PHE D C 1
ATOM 5784 O O . PHE D 1 94 ? 6.654 -16.217 -6.319 1.00 19.84 83 PHE D O 1
ATOM 5792 N N . VAL D 1 95 ? 7.514 -16.356 -8.416 1.00 21.53 84 VAL D N 1
ATOM 5793 C CA . VAL D 1 95 ? 8.716 -17.131 -8.009 1.00 20.90 84 VAL D CA 1
ATOM 5794 C C . VAL D 1 95 ? 9.954 -16.535 -8.674 1.00 19.86 84 VAL D C 1
ATOM 5795 O O . VAL D 1 95 ? 10.144 -16.742 -9.898 1.00 18.39 84 VAL D O 1
ATOM 5799 N N . SER D 1 96 ? 10.758 -15.823 -7.875 1.00 19.16 85 SER D N 1
ATOM 5800 C CA . SER D 1 96 ? 12.129 -15.377 -8.243 1.00 17.48 85 SER D CA 1
ATOM 5801 C C . SER D 1 96 ? 13.066 -16.579 -8.111 1.00 17.46 85 SER D C 1
ATOM 5802 O O . SER D 1 96 ? 13.610 -16.838 -7.019 1.00 16.09 85 SER D O 1
ATOM 5805 N N . ASN D 1 97 ? 13.217 -17.309 -9.212 1.00 17.58 86 ASN D N 1
ATOM 5806 C CA . ASN D 1 97 ? 14.094 -18.487 -9.296 1.00 17.40 86 ASN D CA 1
ATOM 5807 C C . ASN D 1 97 ? 15.438 -18.076 -9.907 1.00 16.99 86 ASN D C 1
ATOM 5808 O O . ASN D 1 97 ? 16.462 -18.408 -9.305 1.00 17.68 86 ASN D O 1
ATOM 5813 N N . ALA D 1 98 ? 15.428 -17.448 -11.089 1.00 17.08 87 ALA D N 1
ATOM 5814 C CA . ALA D 1 98 ? 16.623 -16.966 -11.816 1.00 17.30 87 ALA D CA 1
ATOM 5815 C C . ALA D 1 98 ? 17.597 -16.336 -10.808 1.00 18.48 87 ALA D C 1
ATOM 5816 O O . ALA D 1 98 ? 17.200 -15.402 -10.079 1.00 18.72 87 ALA D O 1
ATOM 5818 N N . ALA D 1 99 ? 18.837 -16.814 -10.789 1.00 18.31 88 ALA D N 1
ATOM 5819 C CA . ALA D 1 99 ? 19.918 -16.335 -9.895 1.00 18.22 88 ALA D CA 1
ATOM 5820 C C . ALA D 1 99 ? 21.232 -16.951 -10.367 1.00 17.64 88 ALA D C 1
ATOM 5821 O O . ALA D 1 99 ? 21.201 -17.889 -11.215 1.00 17.88 88 ALA D O 1
ATOM 5823 N N . ILE D 1 100 ? 22.345 -16.491 -9.804 1.00 16.81 89 ILE D N 1
ATOM 5824 C CA . ILE D 1 100 ? 23.682 -17.052 -10.140 1.00 15.64 89 ILE D CA 1
ATOM 5825 C C . ILE D 1 100 ? 24.321 -17.567 -8.852 1.00 16.10 89 ILE D C 1
ATOM 5826 O O . ILE D 1 100 ? 23.832 -17.208 -7.765 1.00 15.86 89 ILE D O 1
ATOM 5831 N N . ALA D 1 101 ? 25.404 -18.334 -8.980 1.00 15.77 90 ALA D N 1
ATOM 5832 C CA . ALA D 1 101 ? 26.120 -18.982 -7.856 1.00 15.74 90 ALA D CA 1
ATOM 5833 C C . ALA D 1 101 ? 27.531 -19.276 -8.349 1.00 15.89 90 ALA D C 1
ATOM 5834 O O . ALA D 1 101 ? 27.774 -20.374 -8.827 1.00 14.38 90 ALA D O 1
ATOM 5836 N N . LYS D 1 102 ? 28.388 -18.260 -8.339 1.00 16.53 91 LYS D N 1
ATOM 5837 C CA . LYS D 1 102 ? 29.630 -18.241 -9.147 1.00 17.23 91 LYS D CA 1
ATOM 5838 C C . LYS D 1 102 ? 30.845 -18.067 -8.229 1.00 17.79 91 LYS D C 1
ATOM 5839 O O . LYS D 1 102 ? 31.983 -18.436 -8.621 1.00 17.08 91 LYS D O 1
ATOM 5845 N N . SER D 1 103 ? 30.624 -17.532 -7.035 1.00 16.91 92 SER D N 1
ATOM 5846 C CA . SER D 1 103 ? 31.724 -17.085 -6.156 1.00 17.38 92 SER D CA 1
ATOM 5847 C C . SER D 1 103 ? 31.511 -17.731 -4.788 1.00 16.37 92 SER D C 1
ATOM 5848 O O . SER D 1 103 ? 30.427 -17.547 -4.196 1.00 15.88 92 SER D O 1
ATOM 5851 N N . PHE D 1 104 ? 32.489 -18.513 -4.354 1.00 15.00 93 PHE D N 1
ATOM 5852 C CA . PHE D 1 104 ? 32.514 -19.150 -3.015 1.00 14.69 93 PHE D CA 1
ATOM 5853 C C . PHE D 1 104 ? 33.834 -18.808 -2.342 1.00 14.12 93 PHE D C 1
ATOM 5854 O O . PHE D 1 104 ? 34.676 -18.151 -2.972 1.00 15.19 93 PHE D O 1
ATOM 5862 N N . GLY D 1 105 ? 33.984 -19.231 -1.093 1.00 14.56 94 GLY D N 1
ATOM 5863 C CA . GLY D 1 105 ? 35.277 -19.242 -0.391 1.00 15.41 94 GLY D CA 1
ATOM 5864 C C . GLY D 1 105 ? 35.690 -17.860 0.102 1.00 15.06 94 GLY D C 1
ATOM 5865 O O . GLY D 1 105 ? 34.849 -16.979 0.269 1.00 15.68 94 GLY D O 1
ATOM 5866 N N . PRO D 1 106 ? 37.006 -17.643 0.328 1.00 13.96 95 PRO D N 1
ATOM 5867 C CA . PRO D 1 106 ? 37.479 -16.525 1.137 1.00 13.24 95 PRO D CA 1
ATOM 5868 C C . PRO D 1 106 ? 37.205 -15.122 0.572 1.00 12.64 95 PRO D C 1
ATOM 5869 O O . PRO D 1 106 ? 37.261 -14.878 -0.621 1.00 13.35 95 PRO D O 1
ATOM 5873 N N . LEU D 1 107 ? 36.936 -14.199 1.483 1.00 12.56 96 LEU D N 1
ATOM 5874 C CA . LEU D 1 107 ? 36.686 -12.770 1.193 1.00 11.59 96 LEU D CA 1
ATOM 5875 C C . LEU D 1 107 ? 37.912 -12.140 0.550 1.00 12.02 96 LEU D C 1
ATOM 5876 O O . LEU D 1 107 ? 37.725 -11.328 -0.346 1.00 11.59 96 LEU D O 1
ATOM 5881 N N . LEU D 1 108 ? 39.107 -12.415 1.069 1.00 12.73 97 LEU D N 1
ATOM 5882 C CA . LEU D 1 108 ? 40.349 -11.766 0.583 1.00 14.05 97 LEU D CA 1
ATOM 5883 C C . LEU D 1 108 ? 40.549 -12.128 -0.889 1.00 15.73 97 LEU D C 1
ATOM 5884 O O . LEU D 1 108 ? 41.268 -11.367 -1.582 1.00 16.68 97 LEU D O 1
ATOM 5889 N N . ASN D 1 109 ? 39.954 -13.248 -1.315 1.00 16.20 98 ASN D N 1
ATOM 5890 C CA . ASN D 1 109 ? 40.152 -13.881 -2.648 1.00 18.48 98 ASN D CA 1
ATOM 5891 C C . ASN D 1 109 ? 38.916 -13.615 -3.526 1.00 16.46 98 ASN D C 1
ATOM 5892 O O . ASN D 1 109 ? 38.863 -14.114 -4.670 1.00 17.18 98 ASN D O 1
ATOM 5897 N N . THR D 1 110 ? 37.937 -12.866 -3.023 1.00 14.84 99 THR D N 1
ATOM 5898 C CA . THR D 1 110 ? 36.696 -12.544 -3.763 1.00 14.05 99 THR D CA 1
ATOM 5899 C C . THR D 1 110 ? 36.888 -11.145 -4.328 1.00 14.45 99 THR D C 1
ATOM 5900 O O . THR D 1 110 ? 36.880 -10.181 -3.569 1.00 12.92 99 THR D O 1
ATOM 5904 N N . PRO D 1 111 ? 37.130 -10.979 -5.657 1.00 15.43 100 PRO D N 1
ATOM 5905 C CA . PRO D 1 111 ? 37.337 -9.650 -6.224 1.00 15.32 100 PRO D CA 1
ATOM 5906 C C . PRO D 1 111 ? 36.041 -8.849 -6.370 1.00 15.18 100 PRO D C 1
ATOM 5907 O O . PRO D 1 111 ? 34.955 -9.389 -6.367 1.00 15.26 100 PRO D O 1
ATOM 5911 N N . ARG D 1 112 ? 36.235 -7.549 -6.484 1.00 14.65 101 ARG D N 1
ATOM 5912 C CA . ARG D 1 112 ? 35.185 -6.535 -6.671 1.00 14.92 101 ARG D CA 1
ATOM 5913 C C . ARG D 1 112 ? 34.048 -7.070 -7.560 1.00 14.08 101 ARG D C 1
ATOM 5914 O O . ARG D 1 112 ? 32.884 -7.053 -7.111 1.00 14.21 101 ARG D O 1
ATOM 5922 N N . GLU D 1 113 ? 34.369 -7.504 -8.781 1.00 12.58 102 GLU D N 1
ATOM 5923 C CA . GLU D 1 113 ? 33.352 -7.877 -9.797 1.00 12.91 102 GLU D CA 1
ATOM 5924 C C . GLU D 1 113 ? 32.457 -8.999 -9.282 1.00 12.60 102 GLU D C 1
ATOM 5925 O O . GLU D 1 113 ? 31.271 -8.977 -9.677 1.00 12.54 102 GLU D O 1
ATOM 5931 N N . GLN D 1 114 ? 32.946 -9.898 -8.421 1.00 12.02 103 GLN D N 1
ATOM 5932 C CA . GLN D 1 114 ? 32.123 -11.050 -7.956 1.00 12.51 103 GLN D CA 1
ATOM 5933 C C . GLN D 1 114 ? 31.098 -10.507 -6.948 1.00 11.81 103 GLN D C 1
ATOM 5934 O O . GLN D 1 114 ? 29.901 -10.853 -7.058 1.00 11.44 103 GLN D O 1
ATOM 5940 N N . TRP D 1 115 ? 31.528 -9.619 -6.044 1.00 11.55 104 TRP D N 1
ATOM 5941 C CA . TRP D 1 115 ? 30.615 -8.976 -5.064 1.00 11.76 104 TRP D CA 1
ATOM 5942 C C . TRP D 1 115 ? 29.517 -8.232 -5.825 1.00 11.47 104 TRP D C 1
ATOM 5943 O O . TRP D 1 115 ? 28.346 -8.465 -5.525 1.00 12.26 104 TRP D O 1
ATOM 5954 N N . ILE D 1 116 ? 29.908 -7.431 -6.818 1.00 12.12 105 ILE D N 1
ATOM 5955 C CA . ILE D 1 116 ? 29.008 -6.563 -7.624 1.00 11.78 105 ILE D CA 1
ATOM 5956 C C . ILE D 1 116 ? 28.036 -7.469 -8.366 1.00 12.24 105 ILE D C 1
ATOM 5957 O O . ILE D 1 116 ? 26.805 -7.281 -8.243 1.00 11.98 105 ILE D O 1
ATOM 5962 N N . GLU D 1 117 ? 28.555 -8.452 -9.095 1.00 12.93 106 GLU D N 1
ATOM 5963 C CA . GLU D 1 117 ? 27.681 -9.306 -9.939 1.00 13.29 106 GLU D CA 1
ATOM 5964 C C . GLU D 1 117 ? 26.638 -10.023 -9.061 1.00 12.62 106 GLU D C 1
ATOM 5965 O O . GLU D 1 117 ? 25.460 -9.947 -9.369 1.00 12.27 106 GLU D O 1
ATOM 5971 N N . HIS D 1 118 ? 27.015 -10.658 -7.956 1.00 12.46 107 HIS D N 1
ATOM 5972 C CA . HIS D 1 118 ? 26.004 -11.326 -7.098 1.00 12.32 107 HIS D CA 1
ATOM 5973 C C . HIS D 1 118 ? 25.014 -10.285 -6.563 1.00 12.67 107 HIS D C 1
ATOM 5974 O O . HIS D 1 118 ? 23.820 -10.611 -6.520 1.00 12.76 107 HIS D O 1
ATOM 5981 N N . PHE D 1 119 ? 25.449 -9.078 -6.180 1.00 12.80 108 PHE D N 1
ATOM 5982 C CA . PHE D 1 119 ? 24.501 -8.055 -5.666 1.00 13.66 108 PHE D CA 1
ATOM 5983 C C . PHE D 1 119 ? 23.479 -7.724 -6.762 1.00 13.73 108 PHE D C 1
ATOM 5984 O O . PHE D 1 119 ? 22.269 -7.830 -6.544 1.00 12.37 108 PHE D O 1
ATOM 5992 N N . PHE D 1 120 ? 23.952 -7.395 -7.962 1.00 14.30 109 PHE D N 1
ATOM 5993 C CA . PHE D 1 120 ? 23.062 -6.908 -9.055 1.00 14.97 109 PHE D CA 1
ATOM 5994 C C . PHE D 1 120 ? 22.091 -8.016 -9.495 1.00 14.82 109 PHE D C 1
ATOM 5995 O O . PHE D 1 120 ? 20.877 -7.770 -9.631 1.00 13.80 109 PHE D O 1
ATOM 6003 N N . THR D 1 121 ? 22.592 -9.240 -9.648 1.00 14.87 110 THR D N 1
ATOM 6004 C CA . THR D 1 121 ? 21.795 -10.358 -10.198 1.00 15.20 110 THR D CA 1
ATOM 6005 C C . THR D 1 121 ? 20.945 -10.979 -9.082 1.00 13.90 110 THR D C 1
ATOM 6006 O O . THR D 1 121 ? 19.763 -11.257 -9.334 1.00 12.89 110 THR D O 1
ATOM 6010 N N . ASN D 1 122 ? 21.520 -11.197 -7.895 1.00 13.80 111 ASN D N 1
ATOM 6011 C CA . ASN D 1 122 ? 20.877 -12.001 -6.825 1.00 13.16 111 ASN D CA 1
ATOM 6012 C C . ASN D 1 122 ? 20.100 -11.139 -5.828 1.00 13.63 111 ASN D C 1
ATOM 6013 O O . ASN D 1 122 ? 19.248 -11.698 -5.131 1.00 13.60 111 ASN D O 1
ATOM 6018 N N . VAL D 1 123 ? 20.389 -9.847 -5.700 1.00 14.06 112 VAL D N 1
ATOM 6019 C CA . VAL D 1 123 ? 19.677 -8.998 -4.697 1.00 14.21 112 VAL D CA 1
ATOM 6020 C C . VAL D 1 123 ? 18.830 -7.942 -5.426 1.00 14.57 112 VAL D C 1
ATOM 6021 O O . VAL D 1 123 ? 17.598 -7.992 -5.301 1.00 15.46 112 VAL D O 1
ATOM 6025 N N . LEU D 1 124 ? 19.473 -7.031 -6.154 1.00 15.48 113 LEU D N 1
ATOM 6026 C CA . LEU D 1 124 ? 18.808 -5.904 -6.855 1.00 15.71 113 LEU D CA 1
ATOM 6027 C C . LEU D 1 124 ? 17.836 -6.481 -7.885 1.00 16.51 113 LEU D C 1
ATOM 6028 O O . LEU D 1 124 ? 16.684 -6.005 -7.948 1.00 17.52 113 LEU D O 1
ATOM 6033 N N . GLY D 1 125 ? 18.305 -7.445 -8.680 1.00 16.64 114 GLY D N 1
ATOM 6034 C CA . GLY D 1 125 ? 17.500 -8.124 -9.714 1.00 15.99 114 GLY D CA 1
ATOM 6035 C C . GLY D 1 125 ? 16.127 -8.507 -9.169 1.00 15.54 114 GLY D C 1
ATOM 6036 O O . GLY D 1 125 ? 15.115 -7.966 -9.613 1.00 15.11 114 GLY D O 1
ATOM 6037 N N . PRO D 1 126 ? 16.065 -9.434 -8.180 1.00 14.28 115 PRO D N 1
ATOM 6038 C CA . PRO D 1 126 ? 14.797 -9.856 -7.578 1.00 13.56 115 PRO D CA 1
ATOM 6039 C C . PRO D 1 126 ? 13.941 -8.753 -6.945 1.00 14.07 115 PRO D C 1
ATOM 6040 O O . PRO D 1 126 ? 12.718 -8.841 -7.031 1.00 14.23 115 PRO D O 1
ATOM 6044 N N . ILE D 1 127 ? 14.549 -7.747 -6.307 1.00 14.78 116 ILE D N 1
ATOM 6045 C CA . ILE D 1 127 ? 13.756 -6.650 -5.685 1.00 14.55 116 ILE D CA 1
ATOM 6046 C C . ILE D 1 127 ? 13.092 -5.840 -6.812 1.00 15.66 116 ILE D C 1
ATOM 6047 O O . ILE D 1 127 ? 11.884 -5.525 -6.678 1.00 15.56 116 ILE D O 1
ATOM 6052 N N . ARG D 1 128 ? 13.840 -5.555 -7.888 1.00 16.29 117 ARG D N 1
ATOM 6053 C CA . ARG D 1 128 ? 13.349 -4.796 -9.079 1.00 16.53 117 ARG D CA 1
ATOM 6054 C C . ARG D 1 128 ? 12.217 -5.585 -9.735 1.00 17.62 117 ARG D C 1
ATOM 6055 O O . ARG D 1 128 ? 11.135 -4.989 -10.000 1.00 17.01 117 ARG D O 1
ATOM 6063 N N . LEU D 1 129 ? 12.459 -6.878 -9.956 1.00 17.07 118 LEU D N 1
ATOM 6064 C CA . LEU D 1 129 ? 11.486 -7.820 -10.554 1.00 17.57 118 LEU D CA 1
ATOM 6065 C C . LEU D 1 129 ? 10.176 -7.776 -9.758 1.00 17.72 118 LEU D C 1
ATOM 6066 O O . LEU D 1 129 ? 9.119 -7.676 -10.397 1.00 18.21 118 LEU D O 1
ATOM 6071 N N . PHE D 1 130 ? 10.233 -7.888 -8.423 1.00 18.12 119 PHE D N 1
ATOM 6072 C CA . PHE D 1 130 ? 9.048 -7.888 -7.532 1.00 17.79 119 PHE D CA 1
ATOM 6073 C C . PHE D 1 130 ? 8.335 -6.518 -7.590 1.00 19.47 119 PHE D C 1
ATOM 6074 O O . PHE D 1 130 ? 7.093 -6.499 -7.715 1.00 20.82 119 PHE D O 1
ATOM 6082 N N . GLN D 1 131 ? 9.081 -5.417 -7.455 1.00 18.85 120 GLN D N 1
ATOM 6083 C CA . GLN D 1 131 ? 8.583 -4.020 -7.587 1.00 18.98 120 GLN D CA 1
ATOM 6084 C C . GLN D 1 131 ? 7.783 -3.876 -8.888 1.00 19.91 120 GLN D C 1
ATOM 6085 O O . GLN D 1 131 ? 6.644 -3.399 -8.831 1.00 20.76 120 GLN D O 1
ATOM 6091 N N . GLU D 1 132 ? 8.338 -4.341 -10.003 1.00 20.46 121 GLU D N 1
ATOM 6092 C CA . GLU D 1 132 ? 7.696 -4.296 -11.343 1.00 21.02 121 GLU D CA 1
ATOM 6093 C C . GLU D 1 132 ? 6.435 -5.173 -11.403 1.00 22.15 121 GLU D C 1
ATOM 6094 O O . GLU D 1 132 ? 5.454 -4.717 -12.027 1.00 23.46 121 GLU D O 1
ATOM 6100 N N . LEU D 1 133 ? 6.416 -6.370 -10.802 1.00 22.30 122 LEU D N 1
ATOM 6101 C CA . LEU D 1 133 ? 5.266 -7.311 -10.971 1.00 21.71 122 LEU D CA 1
ATOM 6102 C C . LEU D 1 133 ? 4.308 -7.266 -9.768 1.00 21.32 122 LEU D C 1
ATOM 6103 O O . LEU D 1 133 ? 3.316 -8.024 -9.787 1.00 20.87 122 LEU D O 1
ATOM 6108 N N . TYR D 1 134 ? 4.577 -6.420 -8.773 1.00 20.90 123 TYR D N 1
ATOM 6109 C CA . TYR D 1 134 ? 3.699 -6.193 -7.595 1.00 22.43 123 TYR D CA 1
ATOM 6110 C C . TYR D 1 134 ? 2.291 -5.779 -8.033 1.00 22.25 123 TYR D C 1
ATOM 6111 O O . TYR D 1 134 ? 1.338 -6.347 -7.532 1.00 21.69 123 TYR D O 1
ATOM 6120 N N . PRO D 1 135 ? 2.069 -4.771 -8.916 1.00 24.50 124 PRO D N 1
ATOM 6121 C CA . PRO D 1 135 ? 0.702 -4.422 -9.321 1.00 24.26 124 PRO D CA 1
ATOM 6122 C C . PRO D 1 135 ? -0.060 -5.653 -9.844 1.00 23.17 124 PRO D C 1
ATOM 6123 O O . PRO D 1 135 ? -1.180 -5.861 -9.430 1.00 23.42 124 PRO D O 1
ATOM 6127 N N . LEU D 1 136 ? 0.587 -6.480 -10.667 1.00 23.71 125 LEU D N 1
ATOM 6128 C CA . LEU D 1 136 ? -0.007 -7.726 -11.224 1.00 25.05 125 LEU D CA 1
ATOM 6129 C C . LEU D 1 136 ? -0.266 -8.742 -10.099 1.00 26.46 125 LEU D C 1
ATOM 6130 O O . LEU D 1 136 ? -1.333 -9.379 -10.133 1.00 25.60 125 LEU D O 1
ATOM 6135 N N . ILE D 1 137 ? 0.663 -8.914 -9.147 1.00 26.39 126 ILE D N 1
ATOM 6136 C CA . ILE D 1 137 ? 0.470 -9.846 -7.991 1.00 28.23 126 ILE D CA 1
ATOM 6137 C C . ILE D 1 137 ? -0.702 -9.334 -7.136 1.00 27.67 126 ILE D C 1
ATOM 6138 O O . ILE D 1 137 ? -1.532 -10.163 -6.716 1.00 29.01 126 ILE D O 1
ATOM 6143 N N . LYS D 1 138 ? -0.766 -8.024 -6.896 1.00 28.88 127 LYS D N 1
ATOM 6144 C CA . LYS D 1 138 ? -1.810 -7.348 -6.078 1.00 32.41 127 LYS D CA 1
ATOM 6145 C C . LYS D 1 138 ? -3.214 -7.717 -6.587 1.00 32.75 127 LYS D C 1
ATOM 6146 O O . LYS D 1 138 ? -4.094 -7.959 -5.740 1.00 32.41 127 LYS D O 1
ATOM 6152 N N . LYS D 1 139 ? -3.416 -7.750 -7.913 1.00 35.90 128 LYS D N 1
ATOM 6153 C CA . LYS D 1 139 ? -4.732 -8.041 -8.559 1.00 37.10 128 LYS D CA 1
ATOM 6154 C C . LYS D 1 139 ? -5.079 -9.533 -8.435 1.00 35.37 128 LYS D C 1
ATOM 6155 O O . LYS D 1 139 ? -6.265 -9.868 -8.576 1.00 35.76 128 LYS D O 1
ATOM 6161 N N . GLY D 1 140 ? -4.094 -10.401 -8.182 1.00 30.01 129 GLY D N 1
ATOM 6162 C CA . GLY D 1 140 ? -4.311 -11.857 -8.147 1.00 29.64 129 GLY D CA 1
ATOM 6163 C C . GLY D 1 140 ? -4.986 -12.297 -6.862 1.00 27.18 129 GLY D C 1
ATOM 6164 O O . GLY D 1 140 ? -5.098 -11.474 -5.958 1.00 26.38 129 GLY D O 1
ATOM 6165 N N . THR D 1 141 ? -5.384 -13.569 -6.785 1.00 28.15 130 THR D N 1
ATOM 6166 C CA . THR D 1 141 ? -6.167 -14.154 -5.664 1.00 30.55 130 THR D CA 1
ATOM 6167 C C . THR D 1 141 ? -5.247 -14.616 -4.542 1.00 29.91 130 THR D C 1
ATOM 6168 O O . THR D 1 141 ? -5.620 -14.426 -3.390 1.00 33.28 130 THR D O 1
ATOM 6172 N N . GLN D 1 142 ? -4.112 -15.226 -4.861 1.00 31.33 131 GLN D N 1
ATOM 6173 C CA . GLN D 1 142 ? -3.318 -15.989 -3.854 1.00 32.67 131 GLN D CA 1
ATOM 6174 C C . GLN D 1 142 ? -2.304 -15.062 -3.175 1.00 28.09 131 GLN D C 1
ATOM 6175 O O . GLN D 1 142 ? -2.044 -15.257 -1.972 1.00 23.69 131 GLN D O 1
ATOM 6181 N N . LYS D 1 143 ? -1.799 -14.069 -3.911 1.00 25.35 132 LYS D N 1
ATOM 6182 C CA . LYS D 1 143 ? -0.815 -13.081 -3.405 1.00 25.08 132 LYS D CA 1
ATOM 6183 C C . LYS D 1 143 ? 0.350 -13.837 -2.752 1.00 23.06 132 LYS D C 1
ATOM 6184 O O . LYS D 1 143 ? 0.728 -13.513 -1.609 1.00 22.92 132 LYS D O 1
ATOM 6190 N N . LYS D 1 144 ? 0.869 -14.855 -3.433 1.00 22.22 133 LYS D N 1
ATOM 6191 C CA . LYS D 1 144 ? 2.017 -15.646 -2.933 1.00 21.16 133 LYS D CA 1
ATOM 6192 C C . LYS D 1 144 ? 3.293 -15.171 -3.619 1.00 20.67 133 LYS D C 1
ATOM 6193 O O . LYS D 1 144 ? 3.313 -15.009 -4.857 1.00 18.94 133 LYS D O 1
ATOM 6199 N N . VAL D 1 145 ? 4.313 -14.911 -2.809 1.00 19.18 134 VAL D N 1
ATOM 6200 C CA . VAL D 1 145 ? 5.613 -14.376 -3.281 1.00 19.07 134 VAL D CA 1
ATOM 6201 C C . VAL D 1 145 ? 6.705 -15.276 -2.723 1.00 19.14 134 VAL D C 1
ATOM 6202 O O . VAL D 1 145 ? 6.843 -15.327 -1.475 1.00 17.20 134 VAL D O 1
ATOM 6206 N N . PHE D 1 146 ? 7.441 -15.921 -3.627 1.00 18.66 135 PHE D N 1
ATOM 6207 C CA . PHE D 1 146 ? 8.543 -16.859 -3.321 1.00 18.91 135 PHE D CA 1
ATOM 6208 C C . PHE D 1 146 ? 9.843 -16.357 -3.940 1.00 19.11 135 PHE D C 1
ATOM 6209 O O . PHE D 1 146 ? 9.883 -16.064 -5.133 1.00 17.70 135 PHE D O 1
ATOM 6217 N N . PHE D 1 147 ? 10.861 -16.192 -3.100 1.00 18.87 136 PHE D N 1
ATOM 6218 C CA . PHE D 1 147 ? 12.261 -16.009 -3.523 1.00 18.20 136 PHE D CA 1
ATOM 6219 C C . PHE D 1 147 ? 12.966 -17.330 -3.302 1.00 19.59 136 PHE D C 1
ATOM 6220 O O . PHE D 1 147 ? 13.025 -17.799 -2.141 1.00 18.40 136 PHE D O 1
ATOM 6228 N N . ILE D 1 148 ? 13.445 -17.940 -4.385 1.00 19.59 137 ILE D N 1
ATOM 6229 C CA . ILE D 1 148 ? 14.336 -19.121 -4.252 1.00 19.89 137 ILE D CA 1
ATOM 6230 C C . ILE D 1 148 ? 15.627 -18.614 -3.607 1.00 19.51 137 ILE D C 1
ATOM 6231 O O . ILE D 1 148 ? 16.381 -17.841 -4.220 1.00 18.81 137 ILE D O 1
ATOM 6236 N N . SER D 1 149 ? 15.803 -18.983 -2.352 1.00 19.28 138 SER D N 1
ATOM 6237 C CA . SER D 1 149 ? 16.955 -18.582 -1.523 1.00 17.80 138 SER D CA 1
ATOM 6238 C C . SER D 1 149 ? 17.928 -19.761 -1.523 1.00 16.46 138 SER D C 1
ATOM 6239 O O . SER D 1 149 ? 17.874 -20.586 -2.448 1.00 15.34 138 SER D O 1
ATOM 6242 N N . SER D 1 150 ? 18.764 -19.851 -0.506 1.00 15.28 139 SER D N 1
ATOM 6243 C CA . SER D 1 150 ? 19.630 -21.008 -0.227 1.00 14.22 139 SER D CA 1
ATOM 6244 C C . SER D 1 150 ? 19.695 -21.096 1.290 1.00 14.77 139 SER D C 1
ATOM 6245 O O . SER D 1 150 ? 19.519 -20.044 1.948 1.00 15.33 139 SER D O 1
ATOM 6248 N N . ASN D 1 151 ? 19.912 -22.285 1.838 1.00 13.78 140 ASN D N 1
ATOM 6249 C CA . ASN D 1 151 ? 20.230 -22.447 3.273 1.00 13.45 140 ASN D CA 1
ATOM 6250 C C . ASN D 1 151 ? 21.570 -21.746 3.531 1.00 13.24 140 ASN D C 1
ATOM 6251 O O . ASN D 1 151 ? 21.760 -21.261 4.628 1.00 12.31 140 ASN D O 1
ATOM 6256 N N . ALA D 1 152 ? 22.437 -21.635 2.530 1.00 11.97 141 ALA D N 1
ATOM 6257 C CA . ALA D 1 152 ? 23.760 -20.984 2.661 1.00 11.76 141 ALA D CA 1
ATOM 6258 C C . ALA D 1 152 ? 23.601 -19.510 3.057 1.00 11.77 141 ALA D C 1
ATOM 6259 O O . ALA D 1 152 ? 24.546 -18.957 3.596 1.00 11.73 141 ALA D O 1
ATOM 6261 N N . GLY D 1 153 ? 22.431 -18.917 2.794 1.00 11.51 142 GLY D N 1
ATOM 6262 C CA . GLY D 1 153 ? 22.091 -17.508 3.073 1.00 11.62 142 GLY D CA 1
ATOM 6263 C C . GLY D 1 153 ? 21.773 -17.251 4.531 1.00 11.32 142 GLY D C 1
ATOM 6264 O O . GLY D 1 153 ? 21.643 -16.091 4.885 1.00 11.72 142 GLY D O 1
ATOM 6265 N N . SER D 1 154 ? 21.629 -18.291 5.352 1.00 11.54 143 SER D N 1
ATOM 6266 C CA . SER D 1 154 ? 21.262 -18.136 6.780 1.00 11.11 143 SER D CA 1
ATOM 6267 C C . SER D 1 154 ? 22.412 -17.418 7.484 1.00 11.09 143 SER D C 1
ATOM 6268 O O . SER D 1 154 ? 23.604 -17.737 7.198 1.00 10.23 143 SER D O 1
ATOM 6271 N N . LEU D 1 155 ? 22.073 -16.513 8.392 1.00 11.88 144 LEU D N 1
ATOM 6272 C CA . LEU D 1 155 ? 23.073 -15.950 9.340 1.00 12.99 144 LEU D CA 1
ATOM 6273 C C . LEU D 1 155 ? 23.342 -16.909 10.508 1.00 13.00 144 LEU D C 1
ATOM 6274 O O . LEU D 1 155 ? 24.215 -16.561 11.315 1.00 13.13 144 LEU D O 1
ATOM 6279 N N . ASN D 1 156 ? 22.656 -18.057 10.581 1.00 13.06 145 ASN D N 1
ATOM 6280 C CA . ASN D 1 156 ? 22.627 -18.916 11.795 1.00 14.75 145 ASN D CA 1
ATOM 6281 C C . ASN D 1 156 ? 22.834 -20.408 11.447 1.00 14.27 145 ASN D C 1
ATOM 6282 O O . ASN D 1 156 ? 22.546 -21.261 12.294 1.00 14.43 145 ASN D O 1
ATOM 6287 N N . LEU D 1 157 ? 23.443 -20.718 10.300 1.00 14.64 146 LEU D N 1
ATOM 6288 C CA . LEU D 1 157 ? 23.844 -22.100 9.927 1.00 15.19 146 LEU D CA 1
ATOM 6289 C C . LEU D 1 157 ? 25.319 -22.113 9.521 1.00 15.75 146 LEU D C 1
ATOM 6290 O O . LEU D 1 157 ? 25.811 -21.114 8.910 1.00 17.18 146 LEU D O 1
ATOM 6295 N N . ASP D 1 158 ? 25.994 -23.203 9.860 1.00 14.10 147 ASP D N 1
ATOM 6296 C CA . ASP D 1 158 ? 27.437 -23.416 9.594 1.00 14.35 147 ASP D CA 1
ATOM 6297 C C . ASP D 1 158 ? 27.588 -24.733 8.812 1.00 14.85 147 ASP D C 1
ATOM 6298 O O . ASP D 1 158 ? 27.371 -25.807 9.371 1.00 13.48 147 ASP D O 1
ATOM 6303 N N . PHE D 1 159 ? 27.995 -24.641 7.555 1.00 15.51 148 PHE D N 1
ATOM 6304 C CA . PHE D 1 159 ? 28.136 -25.799 6.636 1.00 16.59 148 PHE D CA 1
ATOM 6305 C C . PHE D 1 159 ? 29.594 -26.248 6.566 1.00 16.76 148 PHE D C 1
ATOM 6306 O O . PHE D 1 159 ? 29.907 -27.178 5.793 1.00 17.99 148 PHE D O 1
ATOM 6314 N N . GLY D 1 160 ? 30.473 -25.582 7.314 1.00 16.08 149 GLY D N 1
ATOM 6315 C CA . GLY D 1 160 ? 31.931 -25.777 7.208 1.00 16.06 149 GLY D CA 1
ATOM 6316 C C . GLY D 1 160 ? 32.430 -25.331 5.842 1.00 15.91 149 GLY D C 1
ATOM 6317 O O . GLY D 1 160 ? 33.491 -25.794 5.398 1.00 14.80 149 GLY D O 1
ATOM 6318 N N . LEU D 1 161 ? 31.669 -24.448 5.197 1.00 15.81 150 LEU D N 1
ATOM 6319 C CA . LEU D 1 161 ? 32.006 -23.846 3.888 1.00 15.40 150 LEU D CA 1
ATOM 6320 C C . LEU D 1 161 ? 31.833 -22.326 4.004 1.00 15.17 150 LEU D C 1
ATOM 6321 O O . LEU D 1 161 ? 31.018 -21.878 4.810 1.00 14.16 150 LEU D O 1
ATOM 6326 N N . ASP D 1 162 ? 32.570 -21.564 3.203 1.00 15.73 151 ASP D N 1
ATOM 6327 C CA . ASP D 1 162 ? 32.289 -20.120 2.972 1.00 15.73 151 ASP D CA 1
ATOM 6328 C C . ASP D 1 162 ? 31.617 -19.959 1.619 1.00 15.35 151 ASP D C 1
ATOM 6329 O O . ASP D 1 162 ? 31.991 -20.697 0.656 1.00 15.95 151 ASP D O 1
ATOM 6334 N N . PHE D 1 163 ? 30.649 -19.048 1.573 1.00 13.90 152 PHE D N 1
ATOM 6335 C CA . PHE D 1 163 ? 29.792 -18.828 0.391 1.00 12.10 152 PHE D CA 1
ATOM 6336 C C . PHE D 1 163 ? 30.074 -17.480 -0.282 1.00 11.43 152 PHE D C 1
ATOM 6337 O O . PHE D 1 163 ? 29.387 -17.200 -1.228 1.00 10.06 152 PHE D O 1
ATOM 6345 N N . SER D 1 164 ? 30.965 -16.676 0.297 1.00 11.06 153 SER D N 1
ATOM 6346 C CA . SER D 1 164 ? 31.434 -15.435 -0.375 1.00 11.50 153 SER D CA 1
ATOM 6347 C C . SER D 1 164 ? 30.263 -14.571 -0.871 1.00 10.61 153 SER D C 1
ATOM 6348 O O . SER D 1 164 ? 29.287 -14.446 -0.167 1.00 9.94 153 SER D O 1
ATOM 6351 N N . ALA D 1 165 ? 30.383 -14.017 -2.071 1.00 11.20 154 ALA D N 1
ATOM 6352 C CA . ALA D 1 165 ? 29.354 -13.143 -2.676 1.00 11.04 154 ALA D CA 1
ATOM 6353 C C . ALA D 1 165 ? 28.038 -13.905 -2.772 1.00 11.97 154 ALA D C 1
ATOM 6354 O O . ALA D 1 165 ? 27.026 -13.308 -2.528 1.00 11.45 154 ALA D O 1
ATOM 6356 N N . PHE D 1 166 ? 28.103 -15.184 -3.158 1.00 11.59 155 PHE D N 1
ATOM 6357 C CA . PHE D 1 166 ? 26.867 -15.985 -3.328 1.00 11.71 155 PHE D CA 1
ATOM 6358 C C . PHE D 1 166 ? 26.059 -15.944 -2.030 1.00 10.65 155 PHE D C 1
ATOM 6359 O O . PHE D 1 166 ? 24.867 -15.587 -2.071 1.00 10.27 155 PHE D O 1
ATOM 6367 N N . GLY D 1 167 ? 26.666 -16.395 -0.935 1.00 10.58 156 GLY D N 1
ATOM 6368 C CA . GLY D 1 167 ? 26.007 -16.462 0.383 1.00 10.29 156 GLY D CA 1
ATOM 6369 C C . GLY D 1 167 ? 25.568 -15.083 0.859 1.00 10.42 156 GLY D C 1
ATOM 6370 O O . GLY D 1 167 ? 24.492 -14.987 1.448 1.00 11.05 156 GLY D O 1
ATOM 6371 N N . GLN D 1 168 ? 26.389 -14.055 0.640 1.00 10.71 157 GLN D N 1
ATOM 6372 C CA . GLN D 1 168 ? 26.089 -12.647 1.020 1.00 11.28 157 GLN D CA 1
ATOM 6373 C C . GLN D 1 168 ? 24.811 -12.177 0.314 1.00 11.41 157 GLN D C 1
ATOM 6374 O O . GLN D 1 168 ? 23.946 -11.598 0.965 1.00 10.75 157 GLN D O 1
ATOM 6380 N N . SER D 1 169 ? 24.712 -12.453 -0.983 1.00 12.92 158 SER D N 1
ATOM 6381 C CA . SER D 1 169 ? 23.569 -12.091 -1.863 1.00 13.40 158 SER D CA 1
ATOM 6382 C C . SER D 1 169 ? 22.307 -12.818 -1.377 1.00 14.52 158 SER D C 1
ATOM 6383 O O . SER D 1 169 ? 21.235 -12.167 -1.268 1.00 13.95 158 SER D O 1
ATOM 6386 N N . LYS D 1 170 ? 22.414 -14.102 -1.021 1.00 14.93 159 LYS D N 1
ATOM 6387 C CA . LYS D 1 170 ? 21.227 -14.842 -0.499 1.00 14.81 159 LYS D CA 1
ATOM 6388 C C . LYS D 1 170 ? 20.810 -14.256 0.867 1.00 12.95 159 LYS D C 1
ATOM 6389 O O . LYS D 1 170 ? 19.585 -14.111 1.072 1.00 13.18 159 LYS D O 1
ATOM 6395 N N . ALA D 1 171 ? 21.751 -13.889 1.749 1.00 10.91 160 ALA D N 1
ATOM 6396 C CA . ALA D 1 171 ? 21.446 -13.293 3.080 1.00 10.90 160 ALA D CA 1
ATOM 6397 C C . ALA D 1 171 ? 20.867 -11.881 2.905 1.00 10.42 160 ALA D C 1
ATOM 6398 O O . ALA D 1 171 ? 19.834 -11.567 3.534 1.00 10.19 160 ALA D O 1
ATOM 6400 N N . ALA D 1 172 ? 21.465 -11.076 2.028 1.00 10.30 161 ALA D N 1
ATOM 6401 C CA . ALA D 1 172 ? 20.933 -9.739 1.661 1.00 10.77 161 ALA D CA 1
ATOM 6402 C C . ALA D 1 172 ? 19.460 -9.862 1.240 1.00 11.11 161 ALA D C 1
ATOM 6403 O O . ALA D 1 172 ? 18.588 -9.145 1.806 1.00 11.00 161 ALA D O 1
ATOM 6405 N N . LEU D 1 173 ? 19.163 -10.742 0.284 1.00 11.46 162 LEU D N 1
ATOM 6406 C CA . LEU D 1 173 ? 17.786 -10.837 -0.263 1.00 12.11 162 LEU D CA 1
ATOM 6407 C C . LEU D 1 173 ? 16.860 -11.366 0.837 1.00 11.97 162 LEU D C 1
ATOM 6408 O O . LEU D 1 173 ? 15.690 -10.946 0.885 1.00 11.83 162 LEU D O 1
ATOM 6413 N N . ASN D 1 174 ? 17.376 -12.252 1.696 1.00 12.87 163 ASN D N 1
ATOM 6414 C CA . ASN D 1 174 ? 16.633 -12.809 2.863 1.00 12.77 163 ASN D CA 1
ATOM 6415 C C . ASN D 1 174 ? 16.192 -11.652 3.766 1.00 12.80 163 ASN D C 1
ATOM 6416 O O . ASN D 1 174 ? 15.026 -11.650 4.224 1.00 12.24 163 ASN D O 1
ATOM 6421 N N . TYR D 1 175 ? 17.100 -10.728 4.070 1.00 12.98 164 TYR D N 1
ATOM 6422 C CA . TYR D 1 175 ? 16.797 -9.597 4.979 1.00 13.84 164 TYR D CA 1
ATOM 6423 C C . TYR D 1 175 ? 15.594 -8.826 4.406 1.00 14.53 164 TYR D C 1
ATOM 6424 O O . TYR D 1 175 ? 14.625 -8.540 5.134 1.00 15.73 164 TYR D O 1
ATOM 6433 N N . SER D 1 176 ? 15.630 -8.535 3.107 1.00 15.04 165 SER D N 1
ATOM 6434 C CA . SER D 1 176 ? 14.581 -7.738 2.418 1.00 15.03 165 SER D CA 1
ATOM 6435 C C . SER D 1 176 ? 13.292 -8.565 2.287 1.00 15.26 165 SER D C 1
ATOM 6436 O O . SER D 1 176 ? 12.179 -8.000 2.418 1.00 14.72 165 SER D O 1
ATOM 6439 N N . THR D 1 177 ? 13.427 -9.869 2.075 1.00 15.84 166 THR D N 1
ATOM 6440 C CA . THR D 1 177 ? 12.266 -10.788 1.986 1.00 16.55 166 THR D CA 1
ATOM 6441 C C . THR D 1 177 ? 11.517 -10.707 3.326 1.00 16.40 166 THR D C 1
ATOM 6442 O O . THR D 1 177 ? 10.304 -10.515 3.311 1.00 17.60 166 THR D O 1
ATOM 6446 N N . LYS D 1 178 ? 12.230 -10.786 4.445 1.00 17.26 167 LYS D N 1
ATOM 6447 C CA . LYS D 1 178 ? 11.627 -10.702 5.799 1.00 18.50 167 LYS D CA 1
ATOM 6448 C C . LYS D 1 178 ? 10.887 -9.365 5.940 1.00 18.46 167 LYS D C 1
ATOM 6449 O O . LYS D 1 178 ? 9.738 -9.361 6.402 1.00 17.39 167 LYS D O 1
ATOM 6455 N N . GLU D 1 179 ? 11.523 -8.269 5.530 1.00 18.84 168 GLU D N 1
ATOM 6456 C CA . GLU D 1 179 ? 10.937 -6.907 5.625 1.00 18.82 168 GLU D CA 1
ATOM 6457 C C . GLU D 1 179 ? 9.692 -6.876 4.745 1.00 19.33 168 GLU D C 1
ATOM 6458 O O . GLU D 1 179 ? 8.656 -6.350 5.200 1.00 18.88 168 GLU D O 1
ATOM 6464 N N . LEU D 1 180 ? 9.802 -7.441 3.546 1.00 18.95 169 LEU D N 1
ATOM 6465 C CA . LEU D 1 180 ? 8.688 -7.438 2.573 1.00 19.98 169 LEU D CA 1
ATOM 6466 C C . LEU D 1 180 ? 7.494 -8.229 3.151 1.00 20.48 169 LEU D C 1
ATOM 6467 O O . LEU D 1 180 ? 6.367 -7.748 2.993 1.00 19.49 169 LEU D O 1
ATOM 6472 N N . ALA D 1 181 ? 7.733 -9.385 3.804 1.00 21.05 170 ALA D N 1
ATOM 6473 C CA . ALA D 1 181 ? 6.697 -10.208 4.485 1.00 21.18 170 ALA D CA 1
ATOM 6474 C C . ALA D 1 181 ? 5.935 -9.337 5.476 1.00 22.19 170 ALA D C 1
ATOM 6475 O O . ALA D 1 181 ? 4.706 -9.211 5.311 1.00 23.33 170 ALA D O 1
ATOM 6477 N N . ARG D 1 182 ? 6.638 -8.760 6.454 1.00 22.77 171 ARG D N 1
ATOM 6478 C CA . ARG D 1 182 ? 6.096 -7.741 7.394 1.00 23.73 171 ARG D CA 1
ATOM 6479 C C . ARG D 1 182 ? 5.300 -6.686 6.625 1.00 24.23 171 ARG D C 1
ATOM 6480 O O . ARG D 1 182 ? 4.138 -6.421 6.980 1.00 24.59 171 ARG D O 1
ATOM 6488 N N . GLN D 1 183 ? 5.910 -6.076 5.612 1.00 25.32 172 GLN D N 1
ATOM 6489 C CA . GLN D 1 183 ? 5.326 -4.881 4.946 1.00 24.95 172 GLN D CA 1
ATOM 6490 C C . GLN D 1 183 ? 3.999 -5.257 4.282 1.00 24.86 172 GLN D C 1
ATOM 6491 O O . GLN D 1 183 ? 3.127 -4.394 4.199 1.00 26.30 172 GLN D O 1
ATOM 6497 N N . LEU D 1 184 ? 3.864 -6.476 3.775 1.00 27.03 173 LEU D N 1
ATOM 6498 C CA . LEU D 1 184 ? 2.734 -6.831 2.877 1.00 27.39 173 LEU D CA 1
ATOM 6499 C C . LEU D 1 184 ? 1.695 -7.695 3.608 1.00 28.46 173 LEU D C 1
ATOM 6500 O O . LEU D 1 184 ? 0.682 -8.041 2.970 1.00 28.84 173 LEU D O 1
ATOM 6505 N N . LYS D 1 185 ? 1.896 -7.977 4.900 1.00 29.83 174 LYS D N 1
ATOM 6506 C CA . LYS D 1 185 ? 0.962 -8.800 5.725 1.00 32.47 174 LYS D CA 1
ATOM 6507 C C . LYS D 1 185 ? -0.413 -8.127 5.766 1.00 34.93 174 LYS D C 1
ATOM 6508 O O . LYS D 1 185 ? -1.435 -8.802 5.632 1.00 38.85 174 LYS D O 1
ATOM 6514 N N . PRO D 1 186 ? -0.498 -6.789 5.948 1.00 35.12 175 PRO D N 1
ATOM 6515 C CA . PRO D 1 186 ? -1.760 -6.070 5.772 1.00 34.90 175 PRO D CA 1
ATOM 6516 C C . PRO D 1 186 ? -2.535 -6.440 4.498 1.00 35.72 175 PRO D C 1
ATOM 6517 O O . PRO D 1 186 ? -3.725 -6.652 4.566 1.00 30.59 175 PRO D O 1
ATOM 6521 N N . GLU D 1 187 ? -1.847 -6.521 3.358 1.00 36.49 176 GLU D N 1
ATOM 6522 C CA . GLU D 1 187 ? -2.491 -6.811 2.050 1.00 36.08 176 GLU D CA 1
ATOM 6523 C C . GLU D 1 187 ? -2.727 -8.320 1.889 1.00 34.16 176 GLU D C 1
ATOM 6524 O O . GLU D 1 187 ? -3.108 -8.721 0.766 1.00 36.33 176 GLU D O 1
ATOM 6530 N N . ASN D 1 188 ? -2.475 -9.112 2.946 1.00 32.18 177 ASN D N 1
ATOM 6531 C CA . ASN D 1 188 ? -2.648 -10.595 3.036 1.00 30.19 177 ASN D CA 1
ATOM 6532 C C . ASN D 1 188 ? -1.788 -11.313 1.988 1.00 25.88 177 ASN D C 1
ATOM 6533 O O . ASN D 1 188 ? -2.254 -12.312 1.439 1.00 25.27 177 ASN D O 1
ATOM 6538 N N . PHE D 1 189 ? -0.573 -10.822 1.732 1.00 22.16 178 PHE D N 1
ATOM 6539 C CA . PHE D 1 189 ? 0.469 -11.495 0.914 1.00 21.53 178 PHE D CA 1
ATOM 6540 C C . PHE D 1 189 ? 1.123 -12.618 1.746 1.00 20.86 178 PHE D C 1
ATOM 6541 O O . PHE D 1 189 ? 1.313 -12.486 2.978 1.00 18.40 178 PHE D O 1
ATOM 6549 N N . ILE D 1 190 ? 1.460 -13.714 1.077 1.00 20.34 179 ILE D N 1
ATOM 6550 C CA . ILE D 1 190 ? 2.312 -14.805 1.618 1.00 21.02 179 ILE D CA 1
ATOM 6551 C C . ILE D 1 190 ? 3.688 -14.646 0.977 1.00 20.82 179 ILE D C 1
ATOM 6552 O O . ILE D 1 190 ? 3.830 -14.934 -0.241 1.00 19.64 179 ILE D O 1
ATOM 6557 N N . VAL D 1 191 ? 4.644 -14.138 1.762 1.00 19.35 180 VAL D N 1
ATOM 6558 C CA . VAL D 1 191 ? 6.051 -13.934 1.311 1.00 18.73 180 VAL D CA 1
ATOM 6559 C C . VAL D 1 191 ? 6.926 -14.984 1.998 1.00 17.72 180 VAL D C 1
ATOM 6560 O O . VAL D 1 191 ? 6.833 -15.123 3.242 1.00 16.74 180 VAL D O 1
ATOM 6564 N N . ALA D 1 192 ? 7.733 -15.694 1.212 1.00 16.97 181 ALA D N 1
ATOM 6565 C CA . ALA D 1 192 ? 8.596 -16.782 1.700 1.00 17.49 181 ALA D CA 1
ATOM 6566 C C . ALA D 1 192 ? 9.944 -16.721 0.975 1.00 17.09 181 ALA D C 1
ATOM 6567 O O . ALA D 1 192 ? 9.970 -16.305 -0.179 1.00 16.33 181 ALA D O 1
ATOM 6569 N N . ALA D 1 193 ? 11.024 -17.024 1.699 1.00 16.51 182 ALA D N 1
ATOM 6570 C CA . ALA D 1 193 ? 12.350 -17.389 1.166 1.00 15.53 182 ALA D CA 1
ATOM 6571 C C . ALA D 1 193 ? 12.438 -18.910 1.241 1.00 15.89 182 ALA D C 1
ATOM 6572 O O . ALA D 1 193 ? 12.203 -19.447 2.348 1.00 14.36 182 ALA D O 1
ATOM 6574 N N . VAL D 1 194 ? 12.763 -19.579 0.134 1.00 16.76 183 VAL D N 1
ATOM 6575 C CA . VAL D 1 194 ? 12.706 -21.068 0.069 1.00 17.58 183 VAL D CA 1
ATOM 6576 C C . VAL D 1 194 ? 14.038 -21.591 -0.461 1.00 17.75 183 VAL D C 1
ATOM 6577 O O . VAL D 1 194 ? 14.442 -21.196 -1.578 1.00 19.34 183 VAL D O 1
ATOM 6581 N N . HIS D 1 195 ? 14.719 -22.411 0.340 1.00 17.41 184 HIS D N 1
ATOM 6582 C CA . HIS D 1 195 ? 15.894 -23.195 -0.105 1.00 18.11 184 HIS D CA 1
ATOM 6583 C C . HIS D 1 195 ? 15.373 -24.391 -0.894 1.00 20.61 184 HIS D C 1
ATOM 6584 O O . HIS D 1 195 ? 14.596 -25.192 -0.364 1.00 21.74 184 HIS D O 1
ATOM 6591 N N . PRO D 1 196 ? 15.766 -24.535 -2.177 1.00 21.53 185 PRO D N 1
ATOM 6592 C CA . PRO D 1 196 ? 15.225 -25.589 -3.037 1.00 23.45 185 PRO D CA 1
ATOM 6593 C C . PRO D 1 196 ? 15.975 -26.930 -2.969 1.00 24.75 185 PRO D C 1
ATOM 6594 O O . PRO D 1 196 ? 15.595 -27.828 -3.676 1.00 24.23 185 PRO D O 1
ATOM 6598 N N . GLY D 1 197 ? 16.990 -27.033 -2.107 1.00 25.71 186 GLY D N 1
ATOM 6599 C CA . GLY D 1 197 ? 17.879 -28.202 -1.993 1.00 29.02 186 GLY D CA 1
ATOM 6600 C C . GLY D 1 197 ? 19.131 -27.979 -2.812 1.00 33.05 186 GLY D C 1
ATOM 6601 O O . GLY D 1 197 ? 19.163 -27.003 -3.580 1.00 34.58 186 GLY D O 1
ATOM 6602 N N . LYS D 1 198 ? 20.148 -28.823 -2.652 1.00 39.02 187 LYS D N 1
ATOM 6603 C CA . LYS D 1 198 ? 21.338 -28.792 -3.545 1.00 43.48 187 LYS D CA 1
ATOM 6604 C C . LYS D 1 198 ? 21.069 -29.820 -4.648 1.00 45.05 187 LYS D C 1
ATOM 6605 O O . LYS D 1 198 ? 21.381 -31.007 -4.450 1.00 50.80 187 LYS D O 1
ATOM 6611 N N . VAL D 1 199 ? 20.426 -29.388 -5.734 1.00 43.55 188 VAL D N 1
ATOM 6612 C CA . VAL D 1 199 ? 20.007 -30.304 -6.828 1.00 45.92 188 VAL D CA 1
ATOM 6613 C C . VAL D 1 199 ? 21.245 -30.638 -7.660 1.00 48.28 188 VAL D C 1
ATOM 6614 O O . VAL D 1 199 ? 22.234 -29.868 -7.597 1.00 48.91 188 VAL D O 1
ATOM 6618 N N . THR D 1 200 ? 21.157 -31.745 -8.401 1.00 46.10 189 THR D N 1
ATOM 6619 C CA . THR D 1 200 ? 22.231 -32.347 -9.234 1.00 45.92 189 THR D CA 1
ATOM 6620 C C . THR D 1 200 ? 22.431 -31.503 -10.497 1.00 43.90 189 THR D C 1
ATOM 6621 O O . THR D 1 200 ? 22.027 -32.008 -11.559 1.00 40.20 189 THR D O 1
ATOM 6625 N N . THR D 1 227 ? 23.792 -35.102 0.482 1.00 59.79 216 THR D N 1
ATOM 6626 C CA . THR D 1 227 ? 22.508 -35.426 -0.195 1.00 57.96 216 THR D CA 1
ATOM 6627 C C . THR D 1 227 ? 22.229 -34.394 -1.287 1.00 56.49 216 THR D C 1
ATOM 6628 O O . THR D 1 227 ? 21.845 -33.262 -0.939 1.00 58.23 216 THR D O 1
ATOM 6632 N N . LYS D 1 228 ? 22.397 -34.767 -2.553 1.00 50.32 217 LYS D N 1
ATOM 6633 C CA . LYS D 1 228 ? 21.833 -33.981 -3.675 1.00 48.02 217 LYS D CA 1
ATOM 6634 C C . LYS D 1 228 ? 20.461 -34.567 -4.023 1.00 42.77 217 LYS D C 1
ATOM 6635 O O . LYS D 1 228 ? 20.198 -35.732 -3.692 1.00 41.94 217 LYS D O 1
ATOM 6641 N N . ILE D 1 229 ? 19.590 -33.756 -4.613 1.00 39.84 218 ILE D N 1
ATOM 6642 C CA . ILE D 1 229 ? 18.261 -34.200 -5.118 1.00 37.35 218 ILE D CA 1
ATOM 6643 C C . ILE D 1 229 ? 18.118 -33.754 -6.575 1.00 36.29 218 ILE D C 1
ATOM 6644 O O . ILE D 1 229 ? 18.812 -32.812 -6.978 1.00 34.24 218 ILE D O 1
ATOM 6649 N N . THR D 1 230 ? 17.267 -34.433 -7.345 1.00 36.17 219 THR D N 1
ATOM 6650 C CA . THR D 1 230 ? 17.040 -34.140 -8.780 1.00 35.51 219 THR D CA 1
ATOM 6651 C C . THR D 1 230 ? 16.294 -32.819 -8.902 1.00 33.86 219 THR D C 1
ATOM 6652 O O . THR D 1 230 ? 15.622 -32.398 -7.968 1.00 32.10 219 THR D O 1
ATOM 6656 N N . PRO D 1 231 ? 16.422 -32.117 -10.050 1.00 34.71 220 PRO D N 1
ATOM 6657 C CA . PRO D 1 231 ? 15.564 -30.970 -10.352 1.00 32.54 220 PRO D CA 1
ATOM 6658 C C . PRO D 1 231 ? 14.069 -31.299 -10.222 1.00 32.08 220 PRO D C 1
ATOM 6659 O O . PRO D 1 231 ? 13.308 -30.472 -9.712 1.00 26.02 220 PRO D O 1
ATOM 6663 N N . GLU D 1 232 ? 13.686 -32.508 -10.655 1.00 31.22 221 GLU D N 1
ATOM 6664 C CA . GLU D 1 232 ? 12.265 -32.935 -10.692 1.00 34.25 221 GLU D CA 1
ATOM 6665 C C . GLU D 1 232 ? 11.801 -33.156 -9.239 1.00 32.27 221 GLU D C 1
ATOM 6666 O O . GLU D 1 232 ? 10.687 -32.703 -8.899 1.00 32.85 221 GLU D O 1
ATOM 6672 N N . GLU D 1 233 ? 12.638 -33.766 -8.397 1.00 30.53 222 GLU D N 1
ATOM 6673 C CA . GLU D 1 233 ? 12.393 -33.930 -6.936 1.00 31.02 222 GLU D CA 1
ATOM 6674 C C . GLU D 1 233 ? 12.189 -32.547 -6.299 1.00 27.35 222 GLU D C 1
ATOM 6675 O O . GLU D 1 233 ? 11.215 -32.364 -5.548 1.00 25.40 222 GLU D O 1
ATOM 6681 N N . SER D 1 234 ? 13.108 -31.617 -6.587 1.00 24.61 223 SER D N 1
ATOM 6682 C CA . SER D 1 234 ? 13.149 -30.262 -5.974 1.00 23.29 223 SER D CA 1
ATOM 6683 C C . SER D 1 234 ? 11.856 -29.521 -6.334 1.00 22.12 223 SER D C 1
ATOM 6684 O O . SER D 1 234 ? 11.286 -28.898 -5.456 1.00 19.37 223 SER D O 1
ATOM 6687 N N . ALA D 1 235 ? 11.411 -29.665 -7.588 1.00 24.06 224 ALA D N 1
ATOM 6688 C CA . ALA D 1 235 ? 10.228 -28.998 -8.172 1.00 24.34 224 ALA D CA 1
ATOM 6689 C C . ALA D 1 235 ? 8.957 -29.499 -7.495 1.00 24.32 224 ALA D C 1
ATOM 6690 O O . ALA D 1 235 ? 8.091 -28.669 -7.170 1.00 26.43 224 ALA D O 1
ATOM 6692 N N . ALA D 1 236 ? 8.845 -30.817 -7.315 1.00 26.56 225 ALA D N 1
ATOM 6693 C CA . ALA D 1 236 ? 7.647 -31.465 -6.728 1.00 28.22 225 ALA D CA 1
ATOM 6694 C C . ALA D 1 236 ? 7.434 -30.905 -5.321 1.00 27.28 225 ALA D C 1
ATOM 6695 O O . ALA D 1 236 ? 6.321 -30.416 -5.017 1.00 24.22 225 ALA D O 1
ATOM 6697 N N . ALA D 1 237 ? 8.495 -30.944 -4.514 1.00 28.76 226 ALA D N 1
ATOM 6698 C CA . ALA D 1 237 ? 8.532 -30.365 -3.154 1.00 27.94 226 ALA D CA 1
ATOM 6699 C C . ALA D 1 237 ? 8.087 -28.905 -3.225 1.00 25.74 226 ALA D C 1
ATOM 6700 O O . ALA D 1 237 ? 7.136 -28.529 -2.527 1.00 25.86 226 ALA D O 1
ATOM 6702 N N . LEU D 1 238 ? 8.739 -28.117 -4.072 1.00 25.59 227 LEU D N 1
ATOM 6703 C CA . LEU D 1 238 ? 8.472 -26.660 -4.189 1.00 22.22 227 LEU D CA 1
ATOM 6704 C C . LEU D 1 238 ? 7.019 -26.409 -4.602 1.00 21.46 227 LEU D C 1
ATOM 6705 O O . LEU D 1 238 ? 6.371 -25.560 -3.977 1.00 21.17 227 LEU D O 1
ATOM 6710 N N . CYS D 1 239 ? 6.519 -27.097 -5.625 1.00 23.88 228 CYS D N 1
ATOM 6711 C CA . CYS D 1 239 ? 5.119 -26.935 -6.104 1.00 25.92 228 CYS D CA 1
ATOM 6712 C C . CYS D 1 239 ? 4.150 -27.179 -4.947 1.00 26.16 228 CYS D C 1
ATOM 6713 O O . CYS D 1 239 ? 3.278 -26.303 -4.732 1.00 24.38 228 CYS D O 1
ATOM 6716 N N . LYS D 1 240 ? 4.351 -28.273 -4.191 1.00 29.87 229 LYS D N 1
ATOM 6717 C CA . LYS D 1 240 ? 3.562 -28.597 -2.961 1.00 31.21 229 LYS D CA 1
ATOM 6718 C C . LYS D 1 240 ? 3.638 -27.421 -1.983 1.00 30.03 229 LYS D C 1
ATOM 6719 O O . LYS D 1 240 ? 2.577 -26.989 -1.467 1.00 29.83 229 LYS D O 1
ATOM 6725 N N . LEU D 1 241 ? 4.853 -26.934 -1.727 1.00 30.10 230 LEU D N 1
ATOM 6726 C CA . LEU D 1 241 ? 5.108 -25.766 -0.835 1.00 29.35 230 LEU D CA 1
ATOM 6727 C C . LEU D 1 241 ? 4.320 -24.556 -1.368 1.00 29.41 230 LEU D C 1
ATOM 6728 O O . LEU D 1 241 ? 3.527 -23.950 -0.587 1.00 24.57 230 LEU D O 1
ATOM 6733 N N . PHE D 1 242 ? 4.479 -24.262 -2.670 1.00 28.75 231 PHE D N 1
ATOM 6734 C CA . PHE D 1 242 ? 3.853 -23.098 -3.351 1.00 29.46 231 PHE D CA 1
ATOM 6735 C C . PHE D 1 242 ? 2.337 -23.135 -3.115 1.00 32.32 231 PHE D C 1
ATOM 6736 O O . PHE D 1 242 ? 1.756 -22.067 -2.854 1.00 34.34 231 PHE D O 1
ATOM 6744 N N . GLU D 1 243 ? 1.727 -24.327 -3.159 1.00 36.72 232 GLU D N 1
ATOM 6745 C CA . GLU D 1 243 ? 0.259 -24.523 -2.978 1.00 37.29 232 GLU D CA 1
ATOM 6746 C C . GLU D 1 243 ? -0.103 -24.519 -1.490 1.00 33.34 232 GLU D C 1
ATOM 6747 O O . GLU D 1 243 ? -1.154 -23.965 -1.157 1.00 32.35 232 GLU D O 1
ATOM 6753 N N . SER D 1 244 ? 0.673 -25.187 -0.636 1.00 30.79 233 SER D N 1
ATOM 6754 C CA . SER D 1 244 ? 0.277 -25.419 0.777 1.00 32.19 233 SER D CA 1
ATOM 6755 C C . SER D 1 244 ? 0.473 -24.151 1.627 1.00 33.17 233 SER D C 1
ATOM 6756 O O . SER D 1 244 ? -0.403 -23.883 2.484 1.00 28.74 233 SER D O 1
ATOM 6759 N N . LEU D 1 245 ? 1.549 -23.376 1.404 1.00 31.82 234 LEU D N 1
ATOM 6760 C CA . LEU D 1 245 ? 1.979 -22.318 2.369 1.00 29.74 234 LEU D CA 1
ATOM 6761 C C . LEU D 1 245 ? 0.844 -21.312 2.607 1.00 28.01 234 LEU D C 1
ATOM 6762 O O . LEU D 1 245 ? 0.265 -20.808 1.633 1.00 30.11 234 LEU D O 1
ATOM 6767 N N . ASN D 1 246 ? 0.567 -21.020 3.873 1.00 28.79 235 ASN D N 1
ATOM 6768 C CA . ASN D 1 246 ? -0.629 -20.265 4.321 1.00 31.25 235 ASN D CA 1
ATOM 6769 C C . ASN D 1 246 ? -0.227 -19.097 5.224 1.00 28.49 235 ASN D C 1
ATOM 6770 O O . ASN D 1 246 ? -1.134 -18.362 5.649 1.00 25.77 235 ASN D O 1
ATOM 6775 N N . THR D 1 247 ? 1.059 -18.972 5.570 1.00 27.31 236 THR D N 1
ATOM 6776 C CA . THR D 1 247 ? 1.545 -17.916 6.495 1.00 27.65 236 THR D CA 1
ATOM 6777 C C . THR D 1 247 ? 2.783 -17.262 5.880 1.00 26.30 236 THR D C 1
ATOM 6778 O O . THR D 1 247 ? 3.582 -17.938 5.183 1.00 25.85 236 THR D O 1
ATOM 6782 N N . THR D 1 248 ? 2.912 -15.967 6.120 1.00 24.51 237 THR D N 1
ATOM 6783 C CA . THR D 1 248 ? 3.989 -15.137 5.541 1.00 23.64 237 THR D CA 1
ATOM 6784 C C . THR D 1 248 ? 5.184 -15.095 6.515 1.00 22.04 237 THR D C 1
ATOM 6785 O O . THR D 1 248 ? 5.029 -15.526 7.676 1.00 18.49 237 THR D O 1
ATOM 6789 N N . GLY D 1 249 ? 6.338 -14.628 6.016 1.00 20.54 238 GLY D N 1
ATOM 6790 C CA . GLY D 1 249 ? 7.545 -14.306 6.800 1.00 20.25 238 GLY D CA 1
ATOM 6791 C C . GLY D 1 249 ? 8.399 -15.530 7.075 1.00 20.31 238 GLY D C 1
ATOM 6792 O O . GLY D 1 249 ? 9.317 -15.424 7.886 1.00 20.07 238 GLY D O 1
ATOM 6793 N N . LYS D 1 250 ? 8.148 -16.638 6.381 1.00 19.89 239 LYS D N 1
ATOM 6794 C CA . LYS D 1 250 ? 8.833 -17.929 6.632 1.00 19.40 239 LYS D CA 1
ATOM 6795 C C . LYS D 1 250 ? 10.082 -18.031 5.745 1.00 17.72 239 LYS D C 1
ATOM 6796 O O . LYS D 1 250 ? 10.108 -17.478 4.646 1.00 17.18 239 LYS D O 1
ATOM 6802 N N . TYR D 1 251 ? 11.118 -18.654 6.286 1.00 15.89 240 TYR D N 1
ATOM 6803 C CA . TYR D 1 251 ? 12.320 -19.156 5.594 1.00 14.61 240 TYR D CA 1
ATOM 6804 C C . TYR D 1 251 ? 12.246 -20.675 5.627 1.00 14.74 240 TYR D C 1
ATOM 6805 O O . TYR D 1 251 ? 12.376 -21.230 6.734 1.00 14.89 240 TYR D O 1
ATOM 6814 N N . LEU D 1 252 ? 12.007 -21.310 4.483 1.00 15.23 241 LEU D N 1
ATOM 6815 C CA . LEU D 1 252 ? 11.649 -22.753 4.409 1.00 16.94 241 LEU D CA 1
ATOM 6816 C C . LEU D 1 252 ? 12.649 -23.466 3.508 1.00 18.16 241 LEU D C 1
ATOM 6817 O O . LEU D 1 252 ? 13.092 -22.864 2.513 1.00 18.56 241 LEU D O 1
ATOM 6822 N N . SER D 1 253 ? 13.040 -24.678 3.898 1.00 18.60 242 SER D N 1
ATOM 6823 C CA . SER D 1 253 ? 13.672 -25.681 3.016 1.00 20.40 242 SER D CA 1
ATOM 6824 C C . SER D 1 253 ? 12.571 -26.316 2.160 1.00 22.34 242 SER D C 1
ATOM 6825 O O . SER D 1 253 ? 11.389 -26.155 2.515 1.00 21.40 242 SER D O 1
ATOM 6828 N N . TYR D 1 254 ? 12.947 -27.001 1.073 1.00 25.92 243 TYR D N 1
ATOM 6829 C CA . TYR D 1 254 ? 12.038 -27.569 0.036 1.00 28.70 243 TYR D CA 1
ATOM 6830 C C . TYR D 1 254 ? 11.067 -28.580 0.650 1.00 30.51 243 TYR D C 1
ATOM 6831 O O . TYR D 1 254 ? 9.939 -28.719 0.126 1.00 30.28 243 TYR D O 1
ATOM 6840 N N . ASP D 1 255 ? 11.503 -29.254 1.719 1.00 33.10 244 ASP D N 1
ATOM 6841 C CA . ASP D 1 255 ? 10.737 -30.295 2.457 1.00 33.69 244 ASP D CA 1
ATOM 6842 C C . ASP D 1 255 ? 9.701 -29.657 3.393 1.00 33.17 244 ASP D C 1
ATOM 6843 O O . ASP D 1 255 ? 9.027 -30.433 4.108 1.00 38.59 244 ASP D O 1
ATOM 6848 N N . GLY D 1 256 ? 9.622 -28.320 3.460 1.00 31.71 245 GLY D N 1
ATOM 6849 C CA . GLY D 1 256 ? 8.593 -27.591 4.236 1.00 29.26 245 GLY D CA 1
ATOM 6850 C C . GLY D 1 256 ? 8.996 -27.284 5.677 1.00 27.00 245 GLY D C 1
ATOM 6851 O O . GLY D 1 256 ? 8.215 -26.599 6.384 1.00 25.15 245 GLY D O 1
ATOM 6852 N N . THR D 1 257 ? 10.131 -27.801 6.148 1.00 25.79 246 THR D N 1
ATOM 6853 C CA . THR D 1 257 ? 10.684 -27.414 7.473 1.00 24.07 246 THR D CA 1
ATOM 6854 C C . THR D 1 257 ? 11.318 -26.019 7.363 1.00 23.49 246 THR D C 1
ATOM 6855 O O . THR D 1 257 ? 11.627 -25.584 6.248 1.00 22.95 246 THR D O 1
ATOM 6859 N N . GLU D 1 258 ? 11.386 -25.313 8.485 1.00 22.90 247 GLU D N 1
ATOM 6860 C CA . GLU D 1 258 ? 11.846 -23.909 8.556 1.00 21.54 247 GLU D CA 1
ATOM 6861 C C . GLU D 1 258 ? 13.357 -23.905 8.716 1.00 20.28 247 GLU D C 1
ATOM 6862 O O . GLU D 1 258 ? 13.874 -24.860 9.344 1.00 18.67 247 GLU D O 1
ATOM 6868 N N . LEU D 1 259 ? 13.993 -22.854 8.197 1.00 17.04 248 LEU D N 1
ATOM 6869 C CA . LEU D 1 259 ? 15.413 -22.518 8.447 1.00 16.77 248 LEU D CA 1
ATOM 6870 C C . LEU D 1 259 ? 15.452 -21.282 9.333 1.00 15.36 248 LEU D C 1
ATOM 6871 O O . LEU D 1 259 ? 14.564 -20.420 9.259 1.00 15.03 248 LEU D O 1
ATOM 6876 N N . PRO D 1 260 ? 16.480 -21.159 10.194 1.00 13.16 249 PRO D N 1
ATOM 6877 C CA . PRO D 1 260 ? 16.710 -19.920 10.930 1.00 12.51 249 PRO D CA 1
ATOM 6878 C C . PRO D 1 260 ? 17.291 -18.869 9.976 1.00 12.11 249 PRO D C 1
ATOM 6879 O O . PRO D 1 260 ? 18.257 -19.172 9.307 1.00 11.34 249 PRO D O 1
ATOM 6883 N N . TRP D 1 261 ? 16.739 -17.664 10.037 1.00 13.00 250 TRP D N 1
ATOM 6884 C CA . TRP D 1 261 ? 17.210 -16.496 9.265 1.00 12.84 250 TRP D CA 1
ATOM 6885 C C . TRP D 1 261 ? 18.687 -16.256 9.647 1.00 12.74 250 TRP D C 1
ATOM 6886 O O . TRP D 1 261 ? 19.416 -16.049 8.759 1.00 11.87 250 TRP D O 1
#